Protein 3PNY (pdb70)

Structure (mmCIF, N/CA/C/O backbone):
data_3PNY
#
_entry.id   3PNY
#
_cell.length_a   44.159
_cell.length_b   210.553
_cell.length_c   58.145
_cell.angle_alpha   90.00
_cell.angle_beta   99.80
_cell.angle_gamma   90.00
#
_symmetry.space_group_name_H-M   'P 1 21 1'
#
loop_
_entity.id
_entity.type
_entity.pdbx_description
1 polymer 'Glutamyl-tRNA synthetase'
2 water water
#
loop_
_atom_site.group_PDB
_atom_site.id
_atom_site.type_symbol
_atom_site.label_atom_id
_atom_site.label_alt_id
_atom_site.label_comp_id
_atom_site.label_asym_id
_atom_site.label_entity_id
_atom_site.label_seq_id
_atom_site.pdbx_PDB_ins_code
_atom_site.Cartn_x
_atom_site.Cartn_y
_atom_site.Cartn_z
_atom_site.occupancy
_atom_site.B_iso_or_equiv
_atom_site.auth_seq_id
_atom_site.auth_comp_id
_atom_site.auth_asym_id
_atom_site.auth_atom_id
_atom_site.pdbx_PDB_model_num
ATOM 1 N N . GLU A 1 20 ? 23.666 -17.651 27.568 1.00 47.12 5 GLU A N 1
ATOM 2 C CA . GLU A 1 20 ? 23.786 -17.941 26.145 1.00 46.08 5 GLU A CA 1
ATOM 3 C C . GLU A 1 20 ? 23.700 -19.440 25.878 1.00 44.35 5 GLU A C 1
ATOM 4 O O . GLU A 1 20 ? 24.289 -20.244 26.601 1.00 46.46 5 GLU A O 1
ATOM 10 N N . THR A 1 21 ? 22.961 -19.809 24.837 1.00 36.45 6 THR A N 1
ATOM 11 C CA . THR A 1 21 ? 22.260 -18.834 24.010 1.00 38.24 6 THR A CA 1
ATOM 12 C C . THR A 1 21 ? 20.805 -18.688 24.443 1.00 39.32 6 THR A C 1
ATOM 13 O O . THR A 1 21 ? 19.970 -19.541 24.144 1.00 29.93 6 THR A O 1
ATOM 17 N N . VAL A 1 22 ? 20.510 -17.601 25.149 1.00 26.53 7 VAL A N 1
ATOM 18 C CA . VAL A 1 22 ? 19.132 -17.246 25.468 1.00 21.27 7 VAL A CA 1
ATOM 19 C C . VAL A 1 22 ? 18.291 -17.109 24.203 1.00 21.72 7 VAL A C 1
ATOM 20 O O . VAL A 1 22 ? 18.757 -16.589 23.189 1.00 19.95 7 VAL A O 1
ATOM 24 N N . ARG A 1 23 ? 17.049 -17.578 24.270 1.00 18.42 8 ARG A N 1
ATOM 25 C CA . ARG A 1 23 ? 16.072 -17.314 23.221 1.00 17.95 8 ARG A CA 1
ATOM 26 C C . ARG A 1 23 ? 14.737 -16.872 23.809 1.00 17.47 8 ARG A C 1
ATOM 27 O O . ARG A 1 23 ? 14.091 -17.622 24.541 1.00 15.40 8 ARG A O 1
ATOM 35 N N . VAL A 1 24 ? 14.328 -15.650 23.484 1.00 14.08 9 VAL A N 1
ATOM 36 C CA . VAL A 1 24 ? 13.041 -15.128 23.929 1.00 14.22 9 VAL A CA 1
ATOM 37 C C . VAL A 1 24 ? 12.121 -14.847 22.745 1.00 15.11 9 VAL A C 1
ATOM 38 O O . VAL A 1 24 ? 12.526 -14.968 21.589 1.00 19.23 9 VAL A O 1
ATOM 42 N N . ARG A 1 25 ? 10.881 -14.471 23.042 1.00 14.93 10 ARG A N 1
ATOM 43 C CA . ARG A 1 25 ? 9.821 -14.471 22.042 1.00 17.25 10 ARG A CA 1
ATOM 44 C C . ARG A 1 25 ? 8.801 -13.372 22.319 1.00 19.00 10 ARG A C 1
ATOM 45 O O . ARG A 1 25 ? 8.279 -13.261 23.429 1.00 17.09 10 ARG A O 1
ATOM 53 N N . PHE A 1 26 ? 8.521 -12.561 21.304 1.00 18.44 11 PHE A N 1
ATOM 54 C CA . PHE A 1 26 ? 7.428 -11.626 21.361 1.00 16.90 11 PHE A CA 1
ATOM 55 C C . PHE A 1 26 ? 6.380 -12.236 20.451 1.00 16.15 11 PHE A C 1
ATOM 56 O O . PHE A 1 26 ? 6.686 -12.374 19.251 1.00 16.02 11 PHE A O 1
ATOM 64 N N . CYS A 1 27 ? 5.183 -12.560 20.977 1.00 17.89 12 CYS A N 1
ATOM 65 C CA . CYS A 1 27 ? 4.226 -13.394 20.212 1.00 20.01 12 CYS A CA 1
ATOM 66 C C . CYS A 1 27 ? 2.843 -12.792 20.284 1.00 18.84 12 CYS A C 1
ATOM 67 O O . CYS A 1 27 ? 1.873 -13.418 20.806 1.00 19.67 12 CYS A O 1
ATOM 70 N N . PRO A 1 28 ? 2.714 -11.596 19.730 1.00 19.22 13 PRO A N 1
ATOM 71 C CA . PRO A 1 28 ? 1.451 -10.882 19.714 1.00 20.12 13 PRO A CA 1
ATOM 72 C C . PRO A 1 28 ? 0.387 -11.586 18.813 1.00 19.69 13 PRO A C 1
ATOM 73 O O . PRO A 1 28 ? 0.766 -12.341 17.866 1.00 22.72 13 PRO A O 1
ATOM 77 N N . SER A 1 29 ? -0.866 -11.485 19.211 1.00 21.02 14 SER A N 1
ATOM 78 C CA . SER A 1 29 ? -1.991 -11.770 18.298 0.50 23.36 14 SER A CA 1
ATOM 79 C C . SER A 1 29 ? -2.308 -10.507 17.541 1.00 27.91 14 SER A C 1
ATOM 80 O O . SER A 1 29 ? -2.463 -9.443 18.168 1.00 28.19 14 SER A O 1
ATOM 83 N N . PRO A 1 30 ? -2.403 -10.601 16.219 1.00 29.94 15 PRO A N 1
ATOM 84 C CA . PRO A 1 30 ? -2.739 -9.440 15.388 1.00 33.99 15 PRO A CA 1
ATOM 85 C C . PRO A 1 30 ? -4.169 -8.971 15.629 1.00 34.53 15 PRO A C 1
ATOM 86 O O . PRO A 1 30 ? -5.041 -9.190 14.788 1.00 37.54 15 PRO A O 1
ATOM 90 N N . THR A 1 31 ? -4.401 -8.332 16.772 1.00 37.34 16 THR A N 1
ATOM 91 C CA . THR A 1 31 ? -5.662 -7.644 17.024 1.00 39.25 16 THR A CA 1
ATOM 92 C C . THR A 1 31 ? -5.421 -6.254 17.604 1.00 40.64 16 THR A C 1
ATOM 93 O O . THR A 1 31 ? -4.710 -6.099 18.597 1.00 41.91 16 THR A O 1
ATOM 97 N N . GLY A 1 32 ? -6.019 -5.245 16.977 1.00 40.74 17 GLY A N 1
ATOM 98 C CA . GLY A 1 32 ? -6.043 -3.907 17.537 1.00 39.25 17 GLY A CA 1
ATOM 99 C C . GLY A 1 32 ? -4.716 -3.190 17.382 1.00 38.32 17 GLY A C 1
ATOM 100 O O . GLY A 1 32 ? -3.741 -3.767 16.898 1.00 38.54 17 GLY A O 1
ATOM 101 N N . THR A 1 33 ? -4.678 -1.928 17.795 1.00 36.72 18 THR A N 1
ATOM 102 C CA . THR A 1 33 ? -3.420 -1.207 17.941 1.00 35.72 18 THR A CA 1
ATOM 103 C C . THR A 1 33 ? -2.560 -1.819 19.041 1.00 33.15 18 THR A C 1
ATOM 104 O O . THR A 1 33 ? -3.075 -2.289 20.056 1.00 31.30 18 THR A O 1
ATOM 108 N N . PRO A 1 34 ? -1.247 -1.812 18.833 1.00 32.49 19 PRO A N 1
ATOM 109 C CA . PRO A 1 34 ? -0.294 -2.011 19.929 1.00 30.51 19 PRO A CA 1
ATOM 110 C C . PRO A 1 34 ? -0.519 -1.016 21.062 1.00 30.08 19 PRO A C 1
ATOM 111 O O . PRO A 1 34 ? -0.427 0.193 20.849 1.00 27.94 19 PRO A O 1
ATOM 115 N N . HIS A 1 35 ? -0.810 -1.526 22.255 1.00 28.64 20 HIS A N 1
ATOM 116 C CA . HIS A 1 35 ? -0.838 -0.700 23.456 1.00 28.69 20 HIS A CA 1
ATOM 117 C C . HIS A 1 35 ? 0.500 -0.745 24.186 1.00 26.32 20 HIS A C 1
ATOM 118 O O . HIS A 1 35 ? 1.338 -1.605 23.914 1.00 23.55 20 HIS A O 1
ATOM 125 N N . VAL A 1 36 ? 0.694 0.185 25.116 1.00 25.69 21 VAL A N 1
ATOM 126 C CA . VAL A 1 36 ? 2.012 0.438 25.685 1.00 24.90 21 VAL A CA 1
ATOM 127 C C . VAL A 1 36 ? 2.476 -0.731 26.548 1.00 24.00 21 VAL A C 1
ATOM 128 O O . VAL A 1 36 ? 3.668 -1.032 26.613 1.00 21.89 21 VAL A O 1
ATOM 132 N N . GLY A 1 37 ? 1.527 -1.384 27.211 1.00 22.89 22 GLY A N 1
ATOM 133 C CA . GLY A 1 37 ? 1.815 -2.595 27.957 1.00 22.93 22 GLY A CA 1
ATOM 134 C C . GLY A 1 37 ? 2.390 -3.692 27.082 1.00 21.14 22 GLY A C 1
ATOM 135 O O . GLY A 1 37 ? 3.408 -4.297 27.418 1.00 21.58 22 GLY A O 1
ATOM 136 N N . LEU A 1 38 ? 1.734 -3.948 25.955 1.00 19.69 23 LEU A N 1
ATOM 137 C CA . LEU A 1 38 ? 2.242 -4.896 24.971 1.00 19.25 23 LEU A CA 1
ATOM 138 C C . LEU A 1 38 ? 3.636 -4.501 24.495 1.00 19.34 23 LEU A C 1
ATOM 139 O O . LEU A 1 38 ? 4.513 -5.350 24.339 1.00 19.13 23 LEU A O 1
ATOM 144 N N . VAL A 1 39 ? 3.832 -3.206 24.266 1.00 18.56 24 VAL A N 1
ATOM 145 C CA . VAL A 1 39 ? 5.092 -2.706 23.730 1.00 19.44 24 VAL A CA 1
ATOM 146 C C . VAL A 1 39 ? 6.202 -2.768 24.774 1.00 19.82 24 VAL A C 1
ATOM 147 O O . VAL A 1 39 ? 7.371 -2.962 24.439 1.00 20.82 24 VAL A O 1
ATOM 151 N N . ARG A 1 40 ? 5.831 -2.602 26.039 1.00 18.63 25 ARG A N 1
ATOM 152 C CA . ARG A 1 40 ? 6.798 -2.793 27.168 1.00 18.50 25 ARG A CA 1
ATOM 153 C C . ARG A 1 40 ? 7.292 -4.251 27.121 1.00 18.92 25 ARG A C 1
ATOM 154 O O . ARG A 1 40 ? 8.504 -4.506 27.202 1.00 18.03 25 ARG A O 1
ATOM 162 N N . THR A 1 41 ? 6.375 -5.214 26.937 1.00 18.41 26 THR A N 1
ATOM 163 C CA . THR A 1 41 ? 6.795 -6.595 26.879 1.00 18.48 26 THR A CA 1
ATOM 164 C C . THR A 1 41 ? 7.745 -6.851 25.748 1.00 18.40 26 THR A C 1
ATOM 165 O O . THR A 1 41 ? 8.779 -7.543 25.904 1.00 20.25 26 THR A O 1
ATOM 169 N N . ALA A 1 42 ? 7.465 -6.315 24.557 1.00 18.50 27 ALA A N 1
ATOM 170 C CA . ALA A 1 42 ? 8.406 -6.448 23.436 1.00 16.93 27 ALA A CA 1
ATOM 171 C C . ALA A 1 42 ? 9.799 -5.910 23.797 1.00 18.14 27 ALA A C 1
ATOM 172 O O . ALA A 1 42 ? 10.808 -6.575 23.504 1.00 19.53 27 ALA A O 1
ATOM 174 N N . LEU A 1 43 ? 9.849 -4.736 24.417 1.00 18.64 28 LEU A N 1
ATOM 175 C CA . LEU A 1 43 ? 11.118 -4.109 24.771 1.00 17.83 28 LEU A CA 1
ATOM 176 C C . LEU A 1 43 ? 11.872 -4.937 25.806 1.00 17.77 28 LEU A C 1
ATOM 177 O O . LEU A 1 43 ? 13.087 -5.112 25.710 1.00 17.11 28 LEU A O 1
ATOM 182 N N . PHE A 1 44 ? 11.144 -5.445 26.795 1.00 15.43 29 PHE A N 1
ATOM 183 C CA . PHE A 1 44 ? 11.746 -6.234 27.862 1.00 15.21 29 PHE A CA 1
ATOM 184 C C . PHE A 1 44 ? 12.436 -7.477 27.308 1.00 16.27 29 PHE A C 1
ATOM 185 O O . PHE A 1 44 ? 13.565 -7.790 27.683 1.00 18.31 29 PHE A O 1
ATOM 193 N N . ASN A 1 45 ? 11.748 -8.180 26.414 1.00 17.30 30 ASN A N 1
ATOM 194 C CA . ASN A 1 45 ? 12.334 -9.322 25.724 1.00 16.93 30 ASN A CA 1
ATOM 195 C C . ASN A 1 45 ? 13.528 -8.925 24.862 1.00 15.53 30 ASN A C 1
ATOM 196 O O . ASN A 1 45 ? 14.556 -9.602 24.859 1.00 14.99 30 ASN A O 1
ATOM 201 N N . TRP A 1 46 ? 13.384 -7.824 24.132 1.00 16.75 31 TRP A N 1
ATOM 202 C CA . TRP A 1 46 ? 14.424 -7.370 23.220 1.00 17.66 31 TRP A CA 1
ATOM 203 C C . TRP A 1 46 ? 15.708 -7.070 24.013 1.00 19.53 31 TRP A C 1
ATOM 204 O O . TRP A 1 46 ? 16.820 -7.556 23.696 1.00 17.71 31 TRP A O 1
ATOM 215 N N . ALA A 1 47 ? 15.488 -6.329 25.061 1.00 20.45 32 ALA A N 1
ATOM 216 C CA . ALA A 1 47 ? 16.660 -5.909 25.852 1.00 20.63 32 ALA A CA 1
ATOM 217 C C . ALA A 1 47 ? 17.343 -7.131 26.488 1.00 20.45 32 ALA A C 1
ATOM 218 O O . ALA A 1 47 ? 18.578 -7.183 26.529 1.00 21.87 32 ALA A O 1
ATOM 220 N N . TYR A 1 48 ? 16.569 -8.061 27.023 1.00 20.14 33 TYR A N 1
ATOM 221 C CA . TYR A 1 48 ? 17.113 -9.288 27.649 1.00 18.17 33 TYR A CA 1
ATOM 222 C C . TYR A 1 48 ? 17.872 -10.100 26.615 1.00 17.75 33 TYR A C 1
ATOM 223 O O . TYR A 1 48 ? 18.973 -10.549 26.887 1.00 19.99 33 TYR A O 1
ATOM 232 N N . ALA A 1 49 ? 17.345 -10.267 25.369 1.00 18.52 34 ALA A N 1
ATOM 233 C CA . ALA A 1 49 ? 18.157 -10.926 24.360 1.00 18.78 34 ALA A CA 1
ATOM 234 C C . ALA A 1 49 ? 19.459 -10.202 24.110 1.00 21.96 34 ALA A C 1
ATOM 235 O O . ALA A 1 49 ? 20.538 -10.801 24.204 1.00 22.94 34 ALA A O 1
ATOM 237 N N . ARG A 1 50 ? 19.368 -8.915 23.791 1.00 19.87 35 ARG A N 1
ATOM 238 C CA . ARG A 1 50 ? 20.541 -8.133 23.419 1.00 21.02 35 ARG A CA 1
ATOM 239 C C . ARG A 1 50 ? 21.567 -8.107 24.546 1.00 20.48 35 ARG A C 1
ATOM 240 O O . ARG A 1 50 ? 22.768 -7.989 24.303 1.00 24.95 35 ARG A O 1
ATOM 248 N N . HIS A 1 51 ? 21.087 -8.218 25.780 1.00 20.76 36 HIS A N 1
ATOM 249 C CA . HIS A 1 51 ? 21.958 -8.176 26.949 1.00 21.79 36 HIS A CA 1
ATOM 250 C C . HIS A 1 51 ? 22.719 -9.487 27.116 1.00 24.42 36 HIS A C 1
ATOM 251 O O . HIS A 1 51 ? 23.873 -9.495 27.545 1.00 26.59 36 HIS A O 1
ATOM 258 N N . THR A 1 52 ? 22.066 -10.593 26.775 1.00 25.06 37 THR A N 1
ATOM 259 C CA . THR A 1 52 ? 22.645 -11.916 26.971 1.00 25.16 37 THR A CA 1
ATOM 260 C C . THR A 1 52 ? 23.361 -12.396 25.713 1.00 26.26 37 THR A C 1
ATOM 261 O O . THR A 1 52 ? 23.961 -13.471 25.701 1.00 26.71 37 THR A O 1
ATOM 265 N N . GLY A 1 53 ? 23.295 -11.592 24.657 1.00 24.64 38 GLY A N 1
ATOM 266 C CA . GLY A 1 53 ? 23.781 -12.004 23.353 1.00 27.67 38 GLY A CA 1
ATOM 267 C C . GLY A 1 53 ? 22.905 -13.063 22.715 1.00 26.44 38 GLY A C 1
ATOM 268 O O . GLY A 1 53 ? 23.338 -13.780 21.813 1.00 28.09 38 GLY A O 1
ATOM 269 N N . GLY A 1 54 ? 21.666 -13.161 23.186 1.00 25.49 39 GLY A N 1
ATOM 270 C CA . GLY A 1 54 ? 20.755 -14.193 22.727 1.00 22.26 39 GLY A CA 1
ATOM 271 C C . GLY A 1 54 ? 19.902 -13.737 21.560 1.00 21.29 39 GLY A C 1
ATOM 272 O O . GLY A 1 54 ? 20.244 -12.781 20.865 1.00 24.82 39 GLY A O 1
ATOM 273 N N . THR A 1 55 ? 18.786 -14.426 21.344 1.00 18.16 40 THR A N 1
ATOM 274 C CA . THR A 1 55 ? 18.015 -14.271 20.117 1.00 19.66 40 THR A CA 1
ATOM 275 C C . THR A 1 55 ? 16.597 -13.793 20.413 1.00 19.73 40 THR A C 1
ATOM 276 O O . THR A 1 55 ? 15.937 -14.302 21.319 1.00 19.03 40 THR A O 1
ATOM 280 N N . PHE A 1 56 ? 16.136 -12.813 19.643 1.00 19.29 41 PHE A N 1
ATOM 281 C CA . PHE A 1 56 ? 14.785 -12.287 19.800 1.00 19.10 41 PHE A CA 1
ATOM 282 C C . PHE A 1 56 ? 13.863 -12.799 18.698 1.00 19.90 41 PHE A C 1
ATOM 283 O O . PHE A 1 56 ? 13.999 -12.419 17.535 1.00 21.12 41 PHE A O 1
ATOM 291 N N . VAL A 1 57 ? 12.925 -13.663 19.072 1.00 16.98 42 VAL A N 1
ATOM 292 C CA . VAL A 1 57 ? 12.054 -14.317 18.102 1.00 18.46 42 VAL A CA 1
ATOM 293 C C . VAL A 1 57 ? 10.711 -13.603 17.998 1.00 18.94 42 VAL A C 1
ATOM 294 O O . VAL A 1 57 ? 10.077 -13.301 19.009 1.00 20.51 42 VAL A O 1
ATOM 298 N N . PHE A 1 58 ? 10.282 -13.336 16.768 1.00 19.20 43 PHE A N 1
ATOM 299 C CA . PHE A 1 58 ? 9.040 -12.609 16.531 1.00 18.50 43 PHE A CA 1
ATOM 300 C C . PHE A 1 58 ? 7.982 -13.515 15.910 1.00 20.75 43 PHE A C 1
ATOM 301 O O . PHE A 1 58 ? 7.980 -13.745 14.701 1.00 19.49 43 PHE A O 1
ATOM 309 N N . ARG A 1 59 ? 7.084 -14.027 16.745 1.00 18.36 44 ARG A N 1
ATOM 310 C CA . ARG A 1 59 ? 6.095 -15.003 16.303 1.00 18.63 44 ARG A CA 1
ATOM 311 C C . ARG A 1 59 ? 4.705 -14.381 16.223 1.00 18.00 44 ARG A C 1
ATOM 312 O O . ARG A 1 59 ? 4.268 -13.692 17.145 1.00 18.00 44 ARG A O 1
ATOM 320 N N . ILE A 1 60 ? 4.014 -14.630 15.115 1.00 17.76 45 ILE A N 1
ATOM 321 C CA . ILE A 1 60 ? 2.682 -14.077 14.902 1.00 19.37 45 ILE A CA 1
ATOM 322 C C . ILE A 1 60 ? 1.600 -15.082 15.284 1.00 19.53 45 ILE A C 1
ATOM 323 O O . ILE A 1 60 ? 1.529 -16.175 14.723 1.00 20.01 45 ILE A O 1
ATOM 328 N N . GLU A 1 61 ? 0.761 -14.705 16.243 1.00 19.60 46 GLU A N 1
ATOM 329 C CA . GLU A 1 61 ? -0.304 -15.628 16.770 1.00 18.78 46 GLU A CA 1
ATOM 330 C C . GLU A 1 61 ? -1.646 -15.356 16.113 1.00 20.38 46 GLU A C 1
ATOM 331 O O . GLU A 1 61 ? -2.568 -14.763 16.682 1.00 20.65 46 GLU A O 1
ATOM 337 N N . ASP A 1 62 ? -1.760 -15.864 14.849 1.00 21.64 47 ASP A N 1
ATOM 338 C CA . ASP A 1 62 ? -2.844 -15.448 13.983 1.00 26.70 47 ASP A CA 1
ATOM 339 C C . ASP A 1 62 ? -3.636 -16.668 13.513 1.00 28.88 47 ASP A C 1
ATOM 340 O O . ASP A 1 62 ? -4.088 -16.732 12.356 1.00 31.03 47 ASP A O 1
ATOM 345 N N . THR A 1 63 ? -3.851 -17.612 14.405 1.00 32.59 48 THR A N 1
ATOM 346 C CA . THR A 1 63 ? -4.856 -18.661 14.213 1.00 34.57 48 THR A CA 1
ATOM 347 C C . THR A 1 63 ? -6.314 -18.215 14.433 1.00 37.11 48 THR A C 1
ATOM 348 O O . THR A 1 63 ? -7.237 -18.975 14.237 1.00 38.43 48 THR A O 1
ATOM 352 N N . ASP A 1 64 ? -6.523 -16.988 14.872 1.00 40.62 49 ASP A N 1
ATOM 353 C CA . ASP A 1 64 ? -7.869 -16.494 15.105 1.00 44.00 49 ASP A CA 1
ATOM 354 C C . ASP A 1 64 ? -8.013 -15.232 14.288 1.00 45.54 49 ASP A C 1
ATOM 355 O O . ASP A 1 64 ? -7.771 -14.194 14.807 1.00 45.66 49 ASP A O 1
ATOM 360 N N . ALA A 1 65 ? -8.378 -15.283 13.019 1.00 47.34 50 ALA A N 1
ATOM 361 C CA . ALA A 1 65 ? -8.354 -14.031 12.243 1.00 48.41 50 ALA A CA 1
ATOM 362 C C . ALA A 1 65 ? -9.587 -13.225 12.538 1.00 49.02 50 ALA 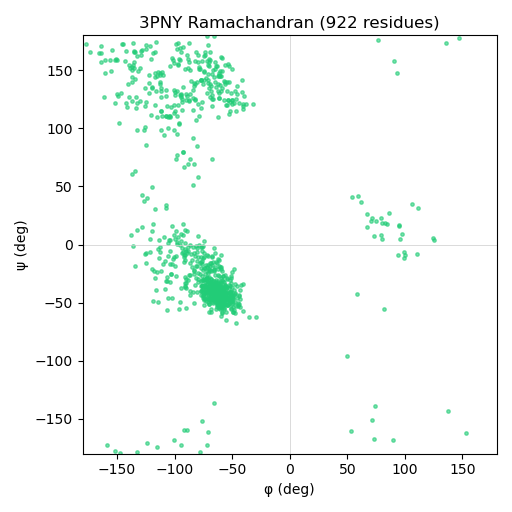A C 1
ATOM 363 O O . ALA A 1 65 ? -10.658 -13.795 12.647 1.00 49.24 50 ALA A O 1
ATOM 365 N N . GLN A 1 66 ? -9.442 -11.897 12.662 1.00 50.11 51 GLN A N 1
ATOM 366 C CA . GLN A 1 66 ? -10.590 -10.967 12.557 1.00 50.52 51 GLN A CA 1
ATOM 367 C C . GLN A 1 66 ? -10.418 -9.926 11.445 1.00 50.32 51 GLN A C 1
ATOM 368 O O . GLN A 1 66 ? -9.349 -9.823 10.895 1.00 50.88 51 GLN A O 1
ATOM 374 N N . ARG A 1 67 ? -11.467 -9.169 11.143 1.00 49.70 52 ARG A N 1
ATOM 375 C CA . ARG A 1 67 ? -11.416 -8.185 10.066 1.00 48.03 52 ARG A CA 1
ATOM 376 C C . ARG A 1 67 ? -10.113 -7.386 10.082 1.00 47.61 52 ARG A C 1
ATOM 377 O O . ARG A 1 67 ? -9.543 -7.088 9.033 1.00 47.41 52 ARG A O 1
ATOM 385 N N . ASP A 1 68 ? -9.653 -7.043 11.280 1.00 46.58 53 ASP A N 1
ATOM 386 C CA . ASP A 1 68 ? -8.583 -6.053 11.458 1.00 44.12 53 ASP A CA 1
ATOM 387 C C . ASP A 1 68 ? -7.161 -6.613 11.450 1.00 42.16 53 ASP A C 1
ATOM 388 O O . ASP A 1 68 ? -6.222 -5.941 11.762 1.00 43.61 53 ASP A O 1
ATOM 393 N N . SER A 1 69 ? -7.018 -7.864 11.055 1.00 38.84 54 SER A N 1
ATOM 394 C CA . SER A 1 69 ? -5.860 -8.606 11.440 1.00 34.00 54 SER A CA 1
ATOM 395 C C . SER A 1 69 ? -4.636 -8.204 10.587 1.00 32.11 54 SER A C 1
ATOM 396 O O . SER A 1 69 ? -3.557 -8.058 11.107 1.00 26.09 54 SER A O 1
ATOM 399 N N . GLU A 1 70 ? -4.832 -7.981 9.292 1.00 29.40 55 GLU A N 1
ATOM 400 C CA . GLU A 1 70 ? -3.765 -7.404 8.475 1.00 28.60 55 GLU A CA 1
ATOM 401 C C . GLU A 1 70 ? -3.382 -5.996 8.927 1.00 26.84 55 GLU A C 1
ATOM 402 O O . GLU A 1 70 ? -2.201 -5.695 9.109 1.00 28.75 55 GLU A O 1
ATOM 408 N N . GLU A 1 71 ? -4.380 -5.136 9.106 1.00 26.34 56 GLU A N 1
ATOM 409 C CA . GLU A 1 71 ? -4.148 -3.806 9.656 1.00 25.96 56 GLU A CA 1
ATOM 410 C C . GLU A 1 71 ? -3.321 -3.877 10.933 1.00 25.23 56 GLU A C 1
ATOM 411 O O . GLU A 1 71 ? -2.391 -3.094 11.129 1.00 23.32 56 GLU A O 1
ATOM 417 N N . SER A 1 72 ? -3.666 -4.818 11.805 1.00 25.79 57 SER A N 1
ATOM 418 C CA . SER A 1 72 ? -3.040 -4.914 13.120 1.00 26.27 57 SER A CA 1
ATOM 419 C C . SER A 1 72 ? -1.622 -5.458 12.992 1.00 25.38 57 SER A C 1
ATOM 420 O O . SER A 1 72 ? -0.705 -4.998 13.675 1.00 23.01 57 SER A O 1
ATOM 423 N N . TYR A 1 73 ? -1.454 -6.448 12.117 1.00 23.97 58 TYR A N 1
ATOM 424 C CA . TYR A 1 73 ? -0.134 -6.963 11.767 1.00 23.45 58 TYR A CA 1
ATOM 425 C C . TYR A 1 73 ? 0.807 -5.833 11.373 1.00 23.57 58 TYR A C 1
ATOM 426 O O . TYR A 1 73 ? 1.893 -5.689 11.933 1.00 23.15 58 TYR A O 1
ATOM 435 N N . LEU A 1 74 ? 0.384 -5.037 10.397 1.00 20.88 59 LEU A N 1
ATOM 436 C CA . LEU A 1 74 ? 1.214 -3.953 9.877 1.00 20.85 59 LEU A CA 1
ATOM 437 C C . LEU A 1 74 ? 1.541 -2.951 10.976 1.00 20.15 59 LEU A C 1
ATOM 438 O O . LEU A 1 74 ? 2.655 -2.428 11.045 1.00 23.34 59 LEU A O 1
ATOM 443 N N . ALA A 1 75 ? 0.565 -2.701 11.843 1.00 20.72 60 ALA A N 1
ATOM 444 C CA . ALA A 1 75 ? 0.757 -1.822 12.988 1.00 23.03 60 ALA A CA 1
ATOM 445 C C . ALA A 1 75 ? 1.834 -2.351 13.931 1.00 22.16 60 ALA A C 1
ATOM 446 O O . ALA A 1 75 ? 2.600 -1.577 14.504 1.00 24.07 60 ALA A O 1
ATOM 448 N N . LEU A 1 76 ? 1.891 -3.669 14.090 1.00 21.77 61 LEU A N 1
ATOM 449 C CA . LEU A 1 76 ? 2.847 -4.287 15.004 1.00 22.17 61 LEU A CA 1
ATOM 450 C C . LEU A 1 76 ? 4.282 -4.196 14.490 1.00 22.94 61 LEU A C 1
ATOM 451 O O . LEU A 1 76 ? 5.202 -3.867 15.238 1.00 24.59 61 LEU A O 1
ATOM 456 N N . LEU A 1 77 ? 4.477 -4.486 13.207 1.00 22.31 62 LEU A N 1
ATOM 457 C CA . LEU A 1 77 ? 5.796 -4.348 12.609 1.00 23.05 62 LEU A CA 1
ATOM 458 C C . LEU A 1 77 ? 6.244 -2.887 12.550 1.00 22.81 62 LEU A C 1
ATOM 459 O O . LEU A 1 77 ? 7.409 -2.580 12.795 1.00 26.59 62 LEU A O 1
ATOM 464 N N . ASP A 1 78 ? 5.309 -1.991 12.248 1.00 21.99 63 ASP A N 1
ATOM 465 C CA . ASP A 1 78 ? 5.593 -0.558 12.264 1.00 23.24 63 ASP A CA 1
ATOM 466 C C . ASP A 1 78 ? 6.067 -0.088 13.635 1.00 23.40 63 ASP A C 1
ATOM 467 O O . ASP A 1 78 ? 7.022 0.683 13.739 1.00 25.50 63 ASP A O 1
ATOM 472 N N . ALA A 1 79 ? 5.398 -0.559 14.683 1.00 22.56 64 ALA A N 1
ATOM 473 C CA . ALA A 1 79 ? 5.737 -0.175 16.047 1.00 21.55 64 ALA A CA 1
ATOM 474 C C . ALA A 1 79 ? 7.165 -0.590 16.392 1.00 23.05 64 ALA A C 1
ATOM 475 O O . ALA A 1 79 ? 7.958 0.217 16.884 1.00 24.48 64 ALA A O 1
ATOM 477 N N . LEU A 1 80 ? 7.488 -1.854 16.132 1.00 23.72 65 LEU A N 1
ATOM 478 C CA . LEU A 1 80 ? 8.829 -2.359 16.398 1.00 23.65 65 LEU A CA 1
ATOM 479 C C . LEU A 1 80 ? 9.865 -1.556 15.620 1.00 23.89 65 LEU A C 1
ATOM 480 O O . LEU A 1 80 ? 10.876 -1.135 16.180 1.00 24.98 65 LEU A O 1
ATOM 485 N N A ARG A 1 81 ? 9.597 -1.372 14.330 0.50 22.58 66 ARG A N 1
ATOM 486 N N B ARG A 1 81 ? 9.746 -1.524 14.294 0.50 22.16 66 ARG A N 1
ATOM 487 C CA A ARG A 1 81 ? 10.391 -0.566 13.367 0.50 22.72 66 ARG A CA 1
ATOM 488 C CA B ARG A 1 81 ? 10.693 -0.717 13.546 0.50 21.59 66 ARG A CA 1
ATOM 489 C C A ARG A 1 81 ? 10.588 0.930 13.622 0.50 21.84 66 ARG A C 1
ATOM 490 C C B ARG A 1 81 ? 10.849 0.748 14.090 0.50 20.27 66 ARG A C 1
ATOM 491 O O A ARG A 1 81 ? 11.437 1.594 12.994 0.50 24.50 66 ARG A O 1
ATOM 492 O O B ARG A 1 81 ? 12.034 1.152 14.205 0.50 18.20 66 ARG A O 1
ATOM 507 N N . TRP A 1 82 ? 9.748 1.467 14.455 1.00 20.21 67 TRP A N 1
ATOM 508 C CA . TRP A 1 82 ? 9.815 2.876 14.862 1.00 22.55 67 TRP A CA 1
ATOM 509 C C . TRP A 1 82 ? 10.654 2.987 16.105 1.00 24.16 67 TRP A C 1
ATOM 510 O O . TRP A 1 82 ? 11.495 3.851 16.212 1.00 27.15 67 TRP A O 1
ATOM 521 N N . LEU A 1 83 ? 10.481 2.034 16.995 1.00 24.41 68 LEU A N 1
ATOM 522 C CA . LEU A 1 83 ? 11.194 2.091 18.315 1.00 25.38 68 LEU A CA 1
ATOM 523 C C . LEU A 1 83 ? 12.562 1.486 18.174 1.00 26.24 68 LEU A C 1
ATOM 524 O O . LEU A 1 83 ? 13.359 1.487 19.142 1.00 28.31 68 LEU A O 1
ATOM 529 N N . GLY A 1 84 ? 12.885 0.872 17.036 1.00 25.81 69 GLY A N 1
ATOM 530 C CA . GLY A 1 84 ? 14.264 0.349 16.779 1.00 27.77 69 GLY A CA 1
ATOM 531 C C . GLY A 1 84 ? 14.597 -1.042 17.308 1.00 28.29 69 GLY A C 1
ATOM 532 O O . GLY A 1 84 ? 15.770 -1.435 17.343 1.00 30.35 69 GLY A O 1
ATOM 533 N N . LEU A 1 85 ? 13.540 -1.800 17.613 1.00 26.79 70 LEU A N 1
ATOM 534 C CA . LEU A 1 85 ? 13.614 -3.135 18.134 1.00 27.52 70 LEU A CA 1
ATOM 535 C C . LEU A 1 85 ? 13.559 -4.163 17.016 1.00 28.97 70 LEU A C 1
ATOM 536 O O . LEU A 1 85 ? 12.537 -4.838 16.841 1.00 33.52 70 LEU A O 1
ATOM 541 N N . ASP A 1 86 ? 14.680 -4.379 16.344 1.00 28.06 71 ASP A N 1
ATOM 542 C CA . ASP A 1 86 ? 14.743 -5.386 15.274 1.00 28.14 71 ASP A CA 1
ATOM 543 C C . ASP A 1 86 ? 14.530 -6.791 15.792 1.00 28.11 71 ASP A C 1
ATOM 544 O O . ASP A 1 86 ? 14.733 -7.047 16.947 1.00 30.55 71 ASP A O 1
ATOM 549 N N . TRP A 1 87 ? 14.105 -7.698 14.923 1.00 26.31 72 TRP A N 1
ATOM 550 C CA . TRP A 1 87 ? 14.000 -9.106 15.360 1.00 23.29 72 TRP A CA 1
ATOM 551 C C . TRP A 1 87 ? 14.987 -10.010 14.627 1.00 24.26 72 TRP A C 1
ATOM 552 O O . TRP A 1 87 ? 15.297 -9.739 13.461 1.00 23.69 72 TRP A O 1
ATOM 563 N N . ASP A 1 88 ? 15.495 -11.085 15.277 1.00 20.21 73 ASP A N 1
ATOM 564 C CA . ASP A 1 88 ? 16.479 -11.944 14.699 1.00 21.96 73 ASP A CA 1
ATOM 565 C C . ASP A 1 88 ? 15.847 -13.068 13.889 1.00 21.64 73 ASP A C 1
ATOM 566 O O . ASP A 1 88 ? 16.474 -13.602 13.001 1.00 24.46 73 ASP A O 1
ATOM 571 N N . GLU A 1 89 ? 14.650 -13.481 14.319 1.00 22.06 74 GLU A N 1
ATOM 572 C CA . GLU A 1 89 ? 13.815 -14.499 13.657 1.00 20.41 74 GLU A CA 1
ATOM 573 C C . GLU A 1 89 ? 12.351 -14.082 13.628 1.00 18.93 74 GLU A C 1
ATOM 574 O O . GLU A 1 89 ? 11.868 -13.484 14.533 1.00 18.31 74 GLU A O 1
ATOM 580 N N . GLY A 1 90 ? 11.665 -14.425 12.541 1.00 19.84 75 GLY A N 1
ATOM 581 C CA . GLY A 1 90 ? 10.297 -13.993 12.335 1.00 18.59 75 GLY A CA 1
ATOM 582 C C . GLY A 1 90 ? 10.038 -13.547 10.910 1.00 23.91 75 GLY A C 1
ATOM 583 O O . GLY A 1 90 ? 10.578 -14.118 9.962 1.00 23.32 75 GLY A O 1
ATOM 584 N N . PRO A 1 91 ? 9.207 -12.520 10.758 1.00 25.26 76 PRO A N 1
ATOM 585 C CA . PRO A 1 91 ? 8.588 -12.213 9.465 1.00 27.42 76 PRO A CA 1
ATOM 586 C C . PRO A 1 91 ? 9.586 -11.586 8.494 1.00 28.41 76 PRO A C 1
ATOM 587 O O . PRO A 1 91 ? 10.500 -10.882 8.921 1.00 29.22 76 PRO A O 1
ATOM 591 N N . GLU A 1 92 ? 9.404 -11.845 7.203 0.50 27.42 77 GLU A N 1
ATOM 592 C CA . GLU A 1 92 ? 10.394 -11.470 6.201 0.50 27.48 77 GLU A CA 1
ATOM 593 C C . GLU A 1 92 ? 11.791 -12.051 6.396 0.50 27.94 77 GLU A C 1
ATOM 594 O O . GLU A 1 92 ? 12.428 -12.496 5.441 0.50 26.84 77 GLU A O 1
ATOM 600 N N . VAL A 1 93 ? 12.260 -12.044 7.639 1.00 28.26 78 VAL A N 1
ATOM 601 C CA . VAL A 1 93 ? 13.670 -12.281 7.928 1.00 28.68 78 VAL A CA 1
ATOM 602 C C . VAL A 1 93 ? 13.859 -13.789 8.056 1.00 29.49 78 VAL A C 1
ATOM 603 O O . VAL A 1 93 ? 14.951 -14.308 7.823 1.00 33.63 78 VAL A O 1
ATOM 607 N N . GLY A 1 94 ? 12.790 -14.486 8.423 1.00 28.88 79 GLY A N 1
ATOM 608 C CA . GLY A 1 94 ? 12.816 -15.938 8.516 1.00 27.91 79 GLY A CA 1
ATOM 609 C C . GLY A 1 94 ? 13.623 -16.482 9.686 1.00 28.74 79 GLY A C 1
ATOM 610 O O . GLY A 1 94 ? 13.702 -15.819 10.703 1.00 28.58 79 GLY A O 1
ATOM 611 N N . GLY A 1 95 ? 14.184 -17.687 9.531 1.00 25.74 80 GLY A N 1
ATOM 612 C CA . GLY A 1 95 ? 14.994 -18.334 10.556 1.00 26.08 80 GLY A CA 1
ATOM 613 C C . GLY A 1 95 ? 14.855 -19.856 10.566 1.00 27.18 80 GLY A C 1
ATOM 614 O O . GLY A 1 95 ? 14.117 -20.384 9.808 1.00 26.64 80 GLY A O 1
ATOM 615 N N . PRO A 1 96 ? 15.574 -20.555 11.426 1.00 27.32 81 PRO A N 1
ATOM 616 C CA . PRO A 1 96 ? 15.655 -21.996 11.276 1.00 27.99 81 PRO A CA 1
ATOM 617 C C . PRO A 1 96 ? 14.438 -22.712 11.849 1.00 27.90 81 PRO A C 1
ATOM 618 O O . PRO A 1 96 ? 14.197 -23.849 11.518 1.00 29.00 81 PRO A O 1
ATOM 622 N N . TYR A 1 97 ? 13.679 -22.052 12.712 1.00 26.44 82 TYR A N 1
ATOM 623 C CA . TYR A 1 97 ? 12.530 -22.748 13.323 1.00 25.63 82 TYR A CA 1
ATOM 624 C C . TYR A 1 97 ? 11.192 -22.248 12.770 1.00 26.19 82 TYR A C 1
ATOM 625 O O . TYR A 1 97 ? 10.159 -22.178 13.480 1.00 27.95 82 TYR A O 1
ATOM 634 N N . GLY A 1 98 ? 11.202 -21.894 11.489 1.00 26.63 83 GLY A N 1
ATOM 635 C CA . GLY A 1 98 ? 10.003 -21.433 10.816 1.00 24.71 83 GLY A CA 1
ATOM 636 C C . GLY A 1 98 ? 9.041 -22.562 10.505 1.00 25.71 83 GLY A C 1
ATOM 637 O O . GLY A 1 98 ? 9.420 -23.733 10.515 1.00 25.79 83 GLY A O 1
ATOM 638 N N . PRO A 1 99 ? 7.790 -22.208 10.228 1.00 26.21 84 PRO A N 1
ATOM 639 C CA . PRO A 1 99 ? 7.429 -20.817 9.939 1.00 26.09 84 PRO A CA 1
ATOM 640 C C . PRO A 1 99 ? 7.113 -20.038 11.211 1.00 23.83 84 PRO A C 1
ATOM 641 O O . PRO A 1 99 ? 7.064 -20.620 12.294 1.00 23.79 84 PRO A O 1
ATOM 645 N N . TYR A 1 100 ? 6.901 -18.733 11.074 1.00 22.16 85 TYR A N 1
ATOM 646 C CA . TYR A 1 100 ? 6.798 -17.848 12.228 1.00 21.70 85 TYR A CA 1
ATOM 647 C C . TYR A 1 100 ? 5.458 -17.120 12.248 1.00 22.07 85 TYR A C 1
ATOM 648 O O . TYR A 1 100 ? 5.219 -16.263 13.098 1.00 22.52 85 TYR A O 1
ATOM 657 N N . ARG A 1 101 ? 4.588 -17.468 11.306 1.00 21.77 86 ARG A N 1
ATOM 658 C CA . ARG A 1 101 ? 3.152 -17.292 11.487 1.00 19.97 86 ARG A CA 1
ATOM 659 C C . ARG A 1 101 ? 2.479 -18.608 11.864 1.00 19.32 86 ARG A C 1
ATOM 660 O O . ARG A 1 101 ? 2.722 -19.641 11.241 1.00 21.04 86 ARG A O 1
ATOM 668 N N . GLN A 1 102 ? 1.632 -18.561 12.887 1.00 19.24 87 GLN A N 1
ATOM 669 C CA . GLN A 1 102 ? 0.986 -19.763 13.403 1.00 19.87 87 GLN A CA 1
ATOM 670 C C . GLN A 1 102 ? -0.100 -20.256 12.452 1.00 20.86 87 GLN A C 1
ATOM 671 O O . GLN A 1 102 ? -0.434 -21.440 12.437 1.00 21.36 87 GLN A O 1
ATOM 677 N N . SER A 1 103 ? -0.647 -19.339 11.661 1.00 18.50 88 SER A N 1
ATOM 678 C CA . SER A 1 103 ? -1.585 -19.700 10.605 1.00 23.17 88 SER A CA 1
ATOM 679 C C . SER A 1 103 ? -0.937 -20.630 9.585 1.00 24.64 88 SER A C 1
ATOM 680 O O . SER A 1 103 ? -1.619 -21.226 8.752 1.00 26.06 88 SER A O 1
ATOM 683 N N A GLN A 1 104 ? 0.421 -20.726 9.484 0.50 22.99 89 GLN A N 1
ATOM 684 N N B GLN A 1 104 ? 0.410 -20.721 9.486 0.50 22.83 89 GLN A N 1
ATOM 685 C CA A GLN A 1 104 ? 1.231 -21.507 8.540 0.50 23.71 89 GLN A CA 1
ATOM 686 C CA B GLN A 1 104 ? 1.155 -21.510 8.535 0.50 23.29 89 GLN A CA 1
ATOM 687 C C A GLN A 1 104 ? 1.685 -22.879 9.124 0.50 23.45 89 GLN A C 1
ATOM 688 C C B GLN A 1 104 ? 1.798 -22.767 9.168 0.50 23.40 89 GLN A C 1
ATOM 689 O O A GLN A 1 104 ? 2.301 -23.712 8.468 0.50 23.11 89 GLN A O 1
ATOM 690 O O B GLN A 1 104 ? 2.656 -23.416 8.555 0.50 23.19 89 GLN A O 1
ATOM 701 N N . ARG A 1 105 ? 1.108 -23.226 10.413 1.00 21.58 90 ARG A N 1
ATOM 702 C CA . ARG A 1 105 ? 1.830 -24.253 11.155 1.00 21.96 90 ARG A CA 1
ATOM 703 C C . ARG A 1 105 ? 0.922 -25.431 11.493 1.00 19.66 90 ARG A C 1
ATOM 704 O O . ARG A 1 105 ? 1.173 -26.167 12.447 1.00 22.21 90 ARG A O 1
ATOM 712 N N . ALA A 1 106 ? -0.134 -25.602 10.704 1.00 21.21 91 ALA A N 1
ATOM 713 C CA . ALA A 1 106 ? -1.232 -26.487 11.075 1.00 22.29 91 ALA A CA 1
ATOM 714 C C . ALA A 1 106 ? -0.810 -27.951 10.998 1.00 22.76 91 ALA A C 1
ATOM 715 O O . ALA A 1 106 ? -1.162 -28.754 11.862 1.00 20.28 91 ALA A O 1
ATOM 717 N N . GLU A 1 107 ? -0.056 -28.290 9.958 1.00 22.33 92 GLU A N 1
ATOM 718 C CA . GLU A 1 107 ? 0.597 -29.591 9.878 1.00 23.17 92 GLU A CA 1
ATOM 719 C C . GLU A 1 107 ? 1.369 -29.901 11.156 1.00 21.00 92 GLU A C 1
ATOM 720 O O . GLU A 1 107 ? 1.270 -31.001 11.701 1.00 19.58 92 GLU A O 1
ATOM 726 N N . ILE A 1 108 ? 2.136 -28.925 11.630 1.00 18.94 93 ILE A N 1
ATOM 727 C CA . ILE A 1 108 ? 2.979 -29.112 12.838 1.00 18.27 93 ILE A CA 1
ATOM 728 C C . ILE A 1 108 ? 2.033 -29.450 13.984 1.00 19.63 93 ILE A C 1
ATOM 729 O O . ILE A 1 108 ? 2.236 -30.452 14.615 1.00 20.26 93 ILE A O 1
ATOM 734 N N . TYR A 1 109 ? 1.022 -28.614 14.219 1.00 18.12 94 TYR A N 1
ATOM 735 C CA . TYR A 1 109 ? 0.071 -28.789 15.372 1.00 17.47 94 TYR A CA 1
ATOM 736 C C . TYR A 1 109 ? -0.658 -30.141 15.237 1.00 19.62 94 TYR A C 1
ATOM 737 O O . TYR A 1 109 ? -0.679 -30.912 16.205 1.00 20.86 94 TYR A O 1
ATOM 746 N N . ARG A 1 110 ? -1.130 -30.481 14.018 1.00 17.87 95 ARG A N 1
ATOM 747 C CA . ARG A 1 110 ? -1.748 -31.795 13.891 1.00 19.33 95 ARG A CA 1
ATOM 748 C C . ARG A 1 110 ? -0.740 -32.911 14.250 1.00 18.17 95 ARG A C 1
ATOM 749 O O . ARG A 1 110 ? -1.115 -33.903 14.886 1.00 19.86 95 ARG A O 1
ATOM 757 N N . ASP A 1 111 ? 0.547 -32.809 13.883 1.00 17.24 96 ASP A N 1
ATOM 758 C CA . ASP A 1 111 ? 1.438 -33.963 14.156 1.00 18.76 96 ASP A CA 1
ATOM 759 C C . ASP A 1 111 ? 1.814 -34.041 15.640 1.00 18.44 96 ASP A C 1
ATOM 760 O O . ASP A 1 111 ? 1.831 -35.163 16.241 1.00 19.40 96 ASP A O 1
ATOM 765 N N . VAL A 1 112 ? 2.008 -32.869 16.251 1.00 17.70 97 VAL A N 1
ATOM 766 C CA . VAL A 1 112 ? 2.261 -32.847 17.731 1.00 16.64 97 VAL A CA 1
ATOM 767 C C . VAL A 1 112 ? 1.049 -33.445 18.499 1.00 17.13 97 VAL A C 1
ATOM 768 O O . VAL A 1 112 ? 1.266 -34.252 19.410 1.00 18.15 97 VAL A O 1
ATOM 772 N N . LEU A 1 113 ? -0.171 -33.098 18.123 1.00 16.62 98 LEU A N 1
ATOM 773 C CA . LEU A 1 113 ? -1.376 -33.671 18.707 1.00 17.42 98 LEU A CA 1
ATOM 774 C C . LEU A 1 113 ? -1.396 -35.177 18.466 1.00 19.19 98 LEU A C 1
ATOM 775 O O . LEU A 1 113 ? -1.659 -35.950 19.401 1.00 19.56 98 LEU A O 1
ATOM 780 N N . ALA A 1 114 ? -1.130 -35.623 17.230 1.00 17.96 99 ALA A N 1
ATOM 781 C CA . ALA A 1 114 ? -1.099 -37.093 16.964 1.00 21.57 99 ALA A CA 1
ATOM 782 C C . ALA A 1 114 ? -0.101 -37.785 17.900 1.00 19.82 99 ALA A C 1
ATOM 783 O O . ALA A 1 114 ? -0.360 -38.856 18.423 1.00 21.34 99 ALA A O 1
ATOM 785 N N . ARG A 1 115 ? 1.053 -37.163 18.109 1.00 20.74 100 ARG A N 1
ATOM 786 C CA . ARG A 1 115 ? 2.108 -37.775 18.879 1.00 20.13 100 ARG A CA 1
ATOM 787 C C . ARG A 1 115 ? 1.710 -37.852 20.361 1.00 18.99 100 ARG A C 1
ATOM 788 O O . ARG A 1 115 ? 1.955 -38.867 21.038 1.00 20.43 100 ARG A O 1
ATOM 796 N N . LEU A 1 116 ? 1.201 -36.745 20.883 1.00 18.00 101 LEU A N 1
ATOM 797 C CA . LEU A 1 116 ? 0.659 -36.736 22.241 1.00 16.05 101 LEU A CA 1
ATOM 798 C C . LEU A 1 116 ? -0.391 -37.839 22.504 1.00 16.64 101 LEU A C 1
ATOM 799 O O . LEU A 1 116 ? -0.389 -38.551 23.521 1.00 19.35 101 LEU A O 1
ATOM 804 N N . LEU A 1 117 ? -1.327 -37.994 21.557 1.00 17.71 102 LEU A N 1
ATOM 805 C CA . LEU A 1 117 ? -2.387 -38.978 21.666 1.00 18.39 102 LEU A CA 1
ATOM 806 C C . LEU A 1 117 ? -1.771 -40.371 21.642 1.00 20.08 102 LEU A C 1
ATOM 807 O O . LEU A 1 117 ? -2.082 -41.222 22.501 1.00 22.97 102 LEU A O 1
ATOM 812 N N . ALA A 1 118 ? -0.901 -40.611 20.667 1.00 20.21 103 ALA A N 1
ATOM 813 C CA . ALA A 1 118 ? -0.275 -41.918 20.503 1.00 22.09 103 ALA A CA 1
ATOM 814 C C . ALA A 1 118 ? 0.482 -42.328 21.762 1.00 22.98 103 ALA A C 1
ATOM 815 O O . ALA A 1 118 ? 0.585 -43.513 22.078 1.00 25.74 103 ALA A O 1
ATOM 817 N N . ALA A 1 119 ? 1.010 -41.340 22.477 1.00 22.04 104 ALA A N 1
ATOM 818 C CA . ALA A 1 119 ? 1.877 -41.600 23.620 1.00 23.88 104 ALA A CA 1
ATOM 819 C C . ALA A 1 119 ? 1.072 -41.706 24.911 1.00 21.92 104 ALA A C 1
ATOM 820 O O . ALA A 1 119 ? 1.615 -42.025 25.968 1.00 24.12 104 ALA A O 1
ATOM 822 N N . GLY A 1 120 ? -0.226 -41.437 24.816 1.00 19.50 105 GLY A N 1
ATOM 823 C CA . GLY A 1 120 ? -1.102 -41.491 25.972 1.00 21.11 105 GLY A CA 1
ATOM 824 C C . GLY A 1 120 ? -0.996 -40.251 26.838 1.00 19.71 105 GLY A C 1
ATOM 825 O O . GLY A 1 120 ? -1.550 -40.200 27.936 1.00 22.98 105 GLY A O 1
ATOM 826 N N . GLU A 1 121 ? -0.280 -39.248 26.341 1.00 18.29 106 GLU A N 1
ATOM 827 C CA . GLU A 1 121 ? -0.147 -37.979 27.047 1.00 19.00 106 GLU A CA 1
ATOM 828 C C . GLU A 1 121 ? -1.441 -37.174 26.983 1.00 19.23 106 GLU A C 1
ATOM 829 O O . GLU A 1 121 ? -1.749 -36.404 27.893 1.00 21.14 106 GLU A O 1
ATOM 835 N N . ALA A 1 122 ? -2.193 -37.357 25.903 1.00 18.45 107 ALA A N 1
ATOM 836 C CA . ALA A 1 122 ? -3.495 -36.664 25.733 1.00 17.44 107 ALA A CA 1
ATOM 837 C C . ALA A 1 122 ? -4.561 -37.683 25.405 1.00 18.40 107 ALA A C 1
ATOM 838 O O . ALA A 1 122 ? -4.234 -38.812 24.989 1.00 20.33 107 ALA A O 1
ATOM 840 N N . TYR A 1 123 ? -5.840 -37.290 25.469 1.00 18.27 108 TYR A N 1
ATOM 841 C CA . TYR A 1 123 ? -6.901 -38.238 25.157 1.00 16.89 108 TYR A CA 1
ATOM 842 C C . TYR A 1 123 ? -8.080 -37.508 24.586 1.00 18.99 108 TYR A C 1
ATOM 843 O O . TYR A 1 123 ? -8.251 -36.289 24.764 1.00 18.47 108 TYR A O 1
ATOM 852 N N . HIS A 1 124 ? -8.913 -38.253 23.870 1.00 18.60 109 HIS A N 1
ATOM 853 C CA . HIS A 1 124 ? -10.071 -37.657 23.319 1.00 17.19 109 HIS A CA 1
ATOM 854 C C . HIS A 1 124 ? -11.148 -37.649 24.375 1.00 18.65 109 HIS A C 1
ATOM 855 O O . HIS A 1 124 ? -11.409 -38.725 25.010 1.00 20.69 109 HIS A O 1
ATOM 862 N N . ALA A 1 125 ? -11.769 -36.506 24.515 1.00 19.15 110 ALA A N 1
ATOM 863 C CA . ALA A 1 125 ? -12.791 -36.349 25.565 1.00 20.85 110 ALA A CA 1
ATOM 864 C C . ALA A 1 125 ? -14.093 -35.937 24.962 1.00 21.06 110 ALA A C 1
ATOM 865 O O . ALA A 1 125 ? -14.166 -35.112 24.077 1.00 22.80 110 ALA A O 1
ATOM 867 N N . PHE A 1 126 ? -15.173 -36.524 25.470 1.00 21.08 111 PHE A N 1
ATOM 868 C CA . PHE A 1 126 ? -16.487 -36.477 24.827 1.00 21.25 111 PHE A CA 1
ATOM 869 C C . PHE A 1 126 ? -17.584 -35.922 25.765 1.00 23.18 111 PHE A C 1
ATOM 870 O O . PHE A 1 126 ? -18.680 -35.733 25.287 1.00 19.80 111 PHE A O 1
ATOM 878 N N . SER A 1 127 ? -17.263 -35.693 27.055 1.00 22.80 112 SER A N 1
ATOM 879 C CA . SER A 1 127 ? -18.270 -35.175 28.027 1.00 23.75 112 SER A CA 1
ATOM 880 C C . SER A 1 127 ? -18.922 -33.877 27.549 1.00 24.40 112 SER A C 1
ATOM 881 O O . SER A 1 127 ? -18.275 -32.990 26.935 1.00 26.33 112 SER A O 1
ATOM 884 N N . THR A 1 128 ? -20.234 -33.751 27.771 1.00 23.81 113 THR A N 1
ATOM 885 C CA . THR A 1 128 ? -20.891 -32.483 27.643 1.00 23.85 113 THR A CA 1
ATOM 886 C C . THR A 1 128 ? -20.808 -31.736 29.002 1.00 24.37 113 THR A C 1
ATOM 887 O O . THR A 1 128 ? -20.684 -32.414 30.064 1.00 22.18 113 THR A O 1
ATOM 891 N N . PRO A 1 129 ? -20.932 -30.383 28.967 1.00 23.58 114 PRO A N 1
ATOM 892 C CA . PRO A 1 129 ? -20.995 -29.635 30.255 1.00 24.96 114 PRO A CA 1
ATOM 893 C C . PRO A 1 129 ? -22.057 -30.190 31.220 1.00 24.88 114 PRO A C 1
ATOM 894 O O . PRO A 1 129 ? -21.822 -30.286 32.468 1.00 24.33 114 PRO A O 1
ATOM 898 N N . GLU A 1 130 ? -23.212 -30.554 30.672 1.00 24.19 115 GLU A N 1
ATOM 899 C CA . GLU A 1 130 ? -24.310 -31.077 31.476 1.00 25.20 115 GLU A CA 1
ATOM 900 C C . GLU A 1 130 ? -23.915 -32.374 32.173 1.00 23.76 115 GLU A C 1
ATOM 901 O O . GLU A 1 130 ? -24.314 -32.626 33.310 1.00 24.76 115 GLU A O 1
ATOM 907 N N . GLU A 1 131 ? -23.129 -33.195 31.483 1.00 19.88 116 GLU A N 1
ATOM 908 C CA . GLU A 1 131 ? -22.733 -34.496 32.007 1.00 21.14 116 GLU A CA 1
ATOM 909 C C . GLU A 1 131 ? -21.710 -34.351 33.129 1.00 18.85 116 GLU A C 1
ATOM 910 O O . GLU A 1 131 ? -21.743 -35.090 34.112 1.00 21.72 116 GLU A O 1
ATOM 916 N N . VAL A 1 132 ? -20.801 -33.393 32.974 1.00 20.23 117 VAL A N 1
ATOM 917 C CA . VAL A 1 132 ? -19.892 -33.018 34.050 1.00 18.77 117 VAL A CA 1
ATOM 918 C C . VAL A 1 132 ? -20.653 -32.444 35.240 1.00 18.59 117 VAL A C 1
ATOM 919 O O . VAL A 1 132 ? -20.430 -32.843 36.383 1.00 20.36 117 VAL A O 1
ATOM 923 N N . GLU A 1 133 ? -21.552 -31.505 34.964 1.00 19.84 118 GLU A N 1
ATOM 924 C CA . GLU A 1 133 ? -22.461 -30.991 35.981 0.50 20.41 118 GLU A CA 1
ATOM 925 C C . GLU A 1 133 ? -23.065 -32.125 36.804 1.00 23.14 118 GLU A C 1
ATOM 926 O O . GLU A 1 133 ? -23.000 -32.115 38.034 1.00 24.49 118 GLU A O 1
ATOM 932 N N . ALA A 1 134 ? -23.650 -33.100 36.118 1.00 20.68 119 ALA A N 1
ATOM 933 C CA . ALA A 1 134 ? -24.429 -34.141 36.779 1.00 20.44 119 ALA A CA 1
ATOM 934 C C . ALA A 1 134 ? -23.553 -34.984 37.700 1.00 21.65 119 ALA A C 1
ATOM 935 O O . ALA A 1 134 ? -23.971 -35.363 38.794 1.00 24.52 119 ALA A O 1
ATOM 937 N N . ARG A 1 135 ? -22.338 -35.274 37.249 1.00 18.45 120 ARG A N 1
ATOM 938 C CA . ARG A 1 135 ? -21.401 -36.073 38.030 1.00 19.56 120 ARG A CA 1
ATOM 939 C C . ARG A 1 135 ? -20.996 -35.351 39.311 1.00 18.84 120 ARG A C 1
ATOM 940 O O . ARG A 1 135 ? -20.934 -35.955 40.382 1.00 22.90 120 ARG A O 1
ATOM 948 N N . HIS A 1 136 ? -20.722 -34.056 39.193 1.00 21.03 121 HIS A N 1
ATOM 949 C CA . HIS A 1 136 ? -20.522 -33.206 40.361 1.00 18.39 121 HIS A CA 1
ATOM 950 C C . HIS A 1 136 ? -21.693 -33.317 41.331 1.00 18.99 121 HIS A C 1
ATOM 951 O O . HIS A 1 136 ? -21.500 -33.494 42.534 1.00 19.41 121 HIS A O 1
ATOM 958 N N . VAL A 1 137 ? -22.907 -33.213 40.800 1.00 18.71 122 VAL A N 1
ATOM 959 C CA . VAL A 1 137 ? -24.131 -33.207 41.644 1.00 21.43 122 VAL A CA 1
ATOM 960 C C . VAL A 1 137 ? -24.171 -34.588 42.305 1.00 21.69 122 VAL A C 1
ATOM 961 O O . VAL A 1 137 ? -24.395 -34.673 43.495 1.00 22.80 122 VAL A O 1
ATOM 965 N N . ALA A 1 138 ? -23.903 -35.685 41.578 1.00 22.30 123 ALA A N 1
ATOM 966 C CA . ALA A 1 138 ? -24.034 -37.035 42.170 1.00 23.13 123 ALA A CA 1
ATOM 967 C C . ALA A 1 138 ? -22.995 -37.200 43.284 1.00 24.30 123 ALA A C 1
ATOM 968 O O . ALA A 1 138 ? -23.175 -37.992 44.167 1.00 23.41 123 ALA A O 1
ATOM 970 N N . ALA A 1 139 ? -21.911 -36.450 43.151 1.00 24.76 124 ALA A N 1
ATOM 971 C CA . ALA A 1 139 ? -20.825 -36.495 44.119 1.00 25.74 124 ALA A CA 1
ATOM 972 C C . ALA A 1 139 ? -21.075 -35.653 45.321 1.00 24.98 124 ALA A C 1
ATOM 973 O O . ALA A 1 139 ? -20.262 -35.689 46.239 1.00 26.63 124 ALA A O 1
ATOM 975 N N . GLY A 1 140 ? -22.110 -34.823 45.325 1.00 23.11 125 GLY A N 1
ATOM 976 C CA . GLY A 1 140 ? -22.203 -33.769 46.383 1.00 20.66 125 GLY A CA 1
ATOM 977 C C . GLY A 1 140 ? -21.254 -32.592 46.245 1.00 23.84 125 GLY A C 1
ATOM 978 O O . GLY A 1 140 ? -21.204 -31.678 47.096 1.00 21.37 125 GLY A O 1
ATOM 979 N N . ARG A 1 141 ? -20.539 -32.552 45.112 1.00 23.51 126 ARG A N 1
ATOM 980 C CA . ARG A 1 141 ? -19.658 -31.406 44.853 1.00 25.12 126 ARG A CA 1
ATOM 981 C C . ARG A 1 141 ? -20.371 -30.270 44.134 1.00 25.22 126 ARG A C 1
ATOM 982 O O . ARG A 1 141 ? -21.387 -30.447 43.438 1.00 23.84 126 ARG A O 1
ATOM 990 N N . ASN A 1 142 ? -19.804 -29.076 44.239 1.00 26.24 127 ASN A N 1
ATOM 991 C CA . ASN A 1 142 ? -20.326 -27.979 43.495 1.00 25.33 127 ASN A CA 1
ATOM 992 C C . ASN A 1 142 ? -19.949 -27.991 41.991 1.00 26.22 127 ASN A C 1
ATOM 993 O O . ASN A 1 142 ? -18.764 -28.072 41.640 1.00 24.77 127 ASN A O 1
ATOM 998 N N . PRO A 1 143 ? -20.979 -27.984 41.126 1.00 26.02 128 PRO A N 1
ATOM 999 C CA . PRO A 1 143 ? -20.728 -28.058 39.697 1.00 28.32 128 PRO A CA 1
ATOM 1000 C C . PRO A 1 143 ? -19.884 -26.928 39.089 1.00 29.96 128 PRO A C 1
ATOM 1001 O O . PRO A 1 143 ? -19.501 -27.036 37.894 1.00 32.72 128 PRO A O 1
ATOM 1005 N N . LYS A 1 144 ? -19.601 -25.887 39.866 1.00 27.74 129 LYS A N 1
ATOM 1006 C CA . LYS A 1 144 ? -18.712 -24.820 39.423 1.00 27.70 129 LYS A CA 1
ATOM 1007 C C . LYS A 1 144 ? -17.312 -25.353 39.131 1.00 28.08 129 LYS A C 1
ATOM 1008 O O . LYS A 1 144 ? -16.642 -24.893 38.207 1.00 28.97 129 LYS A O 1
ATOM 1014 N N . LEU A 1 145 ? -16.945 -26.429 39.785 1.00 27.34 130 LEU A N 1
ATOM 1015 C CA . LEU A 1 145 ? -15.675 -27.032 39.527 1.00 28.24 130 LEU A CA 1
ATOM 1016 C C . LEU A 1 145 ? -15.622 -27.344 38.032 1.00 29.09 130 LEU A C 1
ATOM 1017 O O . LEU A 1 145 ? -16.621 -27.546 37.415 1.00 30.29 130 LEU A O 1
ATOM 1022 N N . GLY A 1 146 ? -14.460 -27.417 37.437 1.00 29.08 131 GLY A N 1
ATOM 1023 C CA . GLY A 1 146 ? -14.506 -27.700 36.022 1.00 27.57 131 GLY A CA 1
ATOM 1024 C C . GLY A 1 146 ? -14.789 -29.129 35.603 1.00 26.01 131 GLY A C 1
ATOM 1025 O O . GLY A 1 146 ? -15.446 -29.929 36.265 1.00 23.64 131 GLY A O 1
ATOM 1026 N N . TYR A 1 147 ? -14.247 -29.411 34.439 1.00 23.99 132 TYR A N 1
ATOM 1027 C CA . TYR A 1 147 ? -13.954 -30.742 33.984 1.00 21.20 132 TYR A CA 1
ATOM 1028 C C . TYR A 1 147 ? -13.370 -31.620 35.077 1.00 19.08 132 TYR A C 1
ATOM 1029 O O . TYR A 1 147 ? -12.600 -31.173 35.854 1.00 20.64 132 TYR A O 1
ATOM 1038 N N . ASP A 1 148 ? -13.773 -32.886 35.098 1.00 18.36 133 ASP A N 1
ATOM 1039 C CA . ASP A 1 148 ? -13.478 -33.765 36.224 0.50 16.54 133 ASP A CA 1
ATOM 1040 C C . ASP A 1 148 ? -12.636 -34.959 35.786 1.00 19.22 133 ASP A C 1
ATOM 1041 O O . ASP A 1 148 ? -12.552 -35.964 36.492 1.00 22.09 133 ASP A O 1
ATOM 1046 N N . ASN A 1 149 ? -12.015 -34.842 34.617 1.00 20.08 134 ASN A N 1
ATOM 1047 C CA . ASN A 1 149 ? -11.079 -35.854 34.143 1.00 20.56 134 ASN A CA 1
ATOM 1048 C C . ASN A 1 149 ? -11.770 -37.176 33.828 1.00 20.60 134 ASN A C 1
ATOM 1049 O O . ASN A 1 149 ? -11.117 -38.210 33.685 1.00 21.22 134 ASN A O 1
ATOM 1054 N N . PHE A 1 150 ? -13.094 -37.136 33.722 1.00 18.88 135 PHE A N 1
ATOM 1055 C CA . PHE A 1 150 ? -13.885 -38.346 33.535 1.00 22.56 135 PHE A CA 1
ATOM 1056 C C . PHE A 1 150 ? -13.346 -39.184 32.380 1.00 21.20 135 PHE A C 1
ATOM 1057 O O . PHE A 1 150 ? -13.258 -40.408 32.477 1.00 20.45 135 PHE A O 1
ATOM 1065 N N . ASP A 1 151 ? -12.985 -38.516 31.289 1.00 19.85 136 ASP A N 1
ATOM 1066 C CA . ASP A 1 151 ? -12.804 -39.186 30.006 1.00 20.81 136 ASP A CA 1
ATOM 1067 C C . ASP A 1 151 ? -11.458 -39.901 29.943 1.00 20.13 136 ASP A C 1
ATOM 1068 O O . ASP A 1 151 ? -11.125 -40.529 28.938 1.00 20.91 136 ASP A O 1
ATOM 1073 N N . ARG A 1 152 ? -10.689 -39.800 31.022 1.00 20.12 137 ARG A N 1
ATOM 1074 C CA . ARG A 1 152 ? -9.424 -40.506 31.126 1.00 21.19 137 ARG A CA 1
ATOM 1075 C C . ARG A 1 152 ? -9.705 -42.008 31.115 1.00 19.00 137 ARG A C 1
ATOM 1076 O O . ARG A 1 152 ? -8.906 -42.755 30.624 1.00 24.57 137 ARG A O 1
ATOM 1084 N N . HIS A 1 153 ? -10.856 -42.415 31.671 1.00 22.34 138 HIS A N 1
ATOM 1085 C CA . HIS A 1 153 ? -11.155 -43.852 31.871 1.00 25.31 138 HIS A CA 1
ATOM 1086 C C . HIS A 1 153 ? -12.125 -44.477 30.843 1.00 25.72 138 HIS A C 1
ATOM 1087 O O . HIS A 1 153 ? -12.742 -45.527 31.084 1.00 24.42 138 HIS A O 1
ATOM 1094 N N . LEU A 1 154 ? -12.321 -43.788 29.752 1.00 24.90 139 LEU A N 1
ATOM 1095 C CA . LEU A 1 154 ? -13.203 -44.350 28.702 1.00 24.66 139 LEU A CA 1
ATOM 1096 C C . LEU A 1 154 ? -12.682 -45.657 28.115 1.00 24.35 139 LEU A C 1
ATOM 1097 O O . LEU A 1 154 ? -11.480 -45.784 27.825 1.00 25.39 139 LEU A O 1
ATOM 1102 N N . THR A 1 155 ? -13.623 -46.595 27.913 1.00 26.12 140 THR A N 1
ATOM 1103 C CA . THR A 1 155 ? -13.375 -47.846 27.213 1.00 26.57 140 THR A CA 1
ATOM 1104 C C . THR A 1 155 ? -13.469 -47.608 25.713 1.00 25.56 140 THR A C 1
ATOM 1105 O O . THR A 1 155 ? -14.148 -46.677 25.276 1.00 22.45 140 THR A O 1
ATOM 1109 N N . ASP A 1 156 ? -12.839 -48.502 24.961 1.00 25.31 141 ASP A N 1
ATOM 1110 C CA . ASP A 1 156 ? -12.874 -48.401 23.493 1.00 25.50 141 ASP A CA 1
ATOM 1111 C C . ASP A 1 156 ? -14.310 -48.510 22.993 1.00 23.87 141 ASP A C 1
ATOM 1112 O O . ASP A 1 156 ? -14.658 -47.850 21.991 1.00 24.52 141 ASP A O 1
ATOM 1117 N N . ALA A 1 157 ? -15.109 -49.386 23.622 1.00 22.65 142 ALA A N 1
ATOM 1118 C CA . ALA A 1 157 ? -16.562 -49.454 23.353 1.00 20.90 142 ALA A CA 1
ATOM 1119 C C . ALA A 1 157 ? -17.236 -48.057 23.493 1.00 20.65 142 ALA A C 1
ATOM 1120 O O . ALA A 1 157 ? -17.966 -47.590 22.605 1.00 18.62 142 ALA A O 1
ATOM 1122 N N . GLN A 1 158 ? -16.976 -47.406 24.622 1.00 17.74 143 GLN A N 1
ATOM 1123 C CA . GLN A 1 158 ? -17.621 -46.137 24.941 1.00 19.71 143 GLN A CA 1
ATOM 1124 C C . GLN A 1 158 ? -17.198 -45.043 23.966 1.00 18.48 143 GLN A C 1
ATOM 1125 O O . GLN A 1 158 ? -17.994 -44.174 23.610 1.00 19.22 143 GLN A O 1
ATOM 1131 N N . ARG A 1 159 ? -15.941 -45.093 23.538 1.00 20.51 144 ARG A N 1
ATOM 1132 C CA . ARG A 1 159 ? -15.401 -44.090 22.628 1.00 19.26 144 ARG A CA 1
ATOM 1133 C C . ARG A 1 159 ? -15.943 -44.279 21.215 1.00 18.05 144 ARG A C 1
ATOM 1134 O O . ARG A 1 159 ? -16.181 -43.309 20.496 1.00 18.07 144 ARG A O 1
ATOM 1142 N N . ALA A 1 160 ? -16.134 -45.535 20.823 1.00 16.73 145 ALA A N 1
ATOM 1143 C CA . ALA A 1 160 ? -16.705 -45.853 19.520 1.00 15.20 145 ALA A CA 1
ATOM 1144 C C . ALA A 1 160 ? -18.197 -45.541 19.481 1.00 18.67 145 ALA A C 1
ATOM 1145 O O . ALA A 1 160 ? -18.720 -45.089 18.462 1.00 20.63 145 ALA A O 1
ATOM 1147 N N . ALA A 1 161 ? -18.877 -45.784 20.596 1.00 19.46 146 ALA A N 1
ATOM 1148 C CA . ALA A 1 161 ? -20.297 -45.475 20.711 1.00 20.35 146 ALA A CA 1
ATOM 1149 C C . ALA A 1 161 ? -20.549 -43.978 20.561 1.00 18.52 146 ALA A C 1
ATOM 1150 O O . ALA A 1 161 ? -21.508 -43.562 19.911 1.00 19.35 146 ALA A O 1
ATOM 1152 N N . TYR A 1 162 ? -19.682 -43.174 21.167 1.00 17.16 147 TYR A N 1
ATOM 1153 C CA . TYR A 1 162 ? -19.761 -41.724 21.035 1.00 16.19 147 TYR A CA 1
ATOM 1154 C C . TYR A 1 162 ? -19.662 -41.297 19.574 1.00 17.59 147 TYR A C 1
ATOM 1155 O O . TYR A 1 162 ? -20.456 -40.484 19.100 1.00 18.02 147 TYR A O 1
ATOM 1164 N N . LEU A 1 163 ? -18.682 -41.849 18.866 1.00 16.89 148 LEU A N 1
ATOM 1165 C CA . LEU A 1 163 ? -18.416 -41.455 17.488 1.00 14.41 148 LEU A CA 1
ATOM 1166 C C . LEU A 1 163 ? -19.561 -41.863 16.567 1.00 15.60 148 LEU A C 1
ATOM 1167 O O . LEU A 1 163 ? -19.836 -41.195 15.570 1.00 17.34 148 LEU A O 1
ATOM 1172 N N . ALA A 1 164 ? -20.224 -42.963 16.907 1.00 16.40 149 ALA A N 1
ATOM 1173 C CA . ALA A 1 164 ? -21.385 -43.422 16.154 1.00 15.83 149 ALA A CA 1
ATOM 1174 C C . ALA A 1 164 ? -22.513 -42.396 16.200 1.00 16.53 149 ALA A C 1
ATOM 1175 O O . ALA A 1 164 ? -23.204 -42.175 15.205 1.00 17.30 149 ALA A O 1
ATOM 1177 N N . GLU A 1 165 ? -22.693 -41.774 17.360 1.00 16.77 150 GLU A N 1
ATOM 1178 C CA . GLU A 1 165 ? -23.736 -40.771 17.538 1.00 21.14 150 GLU A CA 1
ATOM 1179 C C . GLU A 1 165 ? -23.323 -39.434 16.932 1.00 21.61 150 GLU A C 1
ATOM 1180 O O . GLU A 1 165 ? -24.158 -38.553 16.720 1.00 22.28 150 GLU A O 1
ATOM 1186 N N . GLY A 1 166 ? -22.032 -39.288 16.655 1.00 20.75 151 GLY A N 1
ATOM 1187 C CA . GLY A 1 166 ? -21.527 -38.116 15.964 1.00 21.70 151 GLY A CA 1
ATOM 1188 C C . GLY A 1 166 ? -21.020 -37.054 16.919 1.00 21.06 151 GLY A C 1
ATOM 1189 O O . GLY A 1 166 ? -20.835 -35.899 16.536 1.00 21.33 151 GLY A O 1
ATOM 1190 N N . ARG A 1 167 ? -20.793 -37.448 18.168 1.00 19.62 152 ARG A N 1
ATOM 1191 C CA . ARG A 1 167 ? -19.961 -36.669 19.077 1.00 18.90 152 ARG A CA 1
ATOM 1192 C C . ARG A 1 167 ? -18.591 -36.390 18.469 1.00 21.04 152 ARG A C 1
ATOM 1193 O O . ARG A 1 167 ? -17.874 -37.312 18.081 1.00 22.03 152 ARG A O 1
ATOM 1201 N N . GLN A 1 168 ? -18.234 -35.112 18.390 1.00 20.71 153 GLN A N 1
ATOM 1202 C CA . GLN A 1 168 ? -16.866 -34.717 18.075 1.00 22.69 153 GLN A CA 1
ATOM 1203 C C . GLN A 1 168 ? -16.100 -34.329 19.336 1.00 22.48 153 GLN A C 1
ATOM 1204 O O . GLN A 1 168 ? -16.408 -33.323 19.975 1.00 24.97 153 GLN A O 1
ATOM 1210 N N . PRO A 1 169 ? -15.101 -35.132 19.686 1.00 23.47 154 PRO A N 1
ATOM 1211 C CA . PRO A 1 169 ? -14.363 -34.942 20.939 1.00 21.36 154 PRO A CA 1
ATOM 1212 C C . PRO A 1 169 ? -13.457 -33.716 20.882 1.00 21.92 154 PRO A C 1
ATOM 1213 O O . PRO A 1 169 ? -13.099 -33.265 19.794 1.00 22.73 154 PRO A O 1
ATOM 1217 N N . VAL A 1 170 ? -13.095 -33.188 22.046 1.00 22.33 155 VAL A N 1
ATOM 1218 C CA . VAL A 1 170 ? -11.886 -32.383 22.179 1.00 20.12 155 VAL A CA 1
ATOM 1219 C C . VAL A 1 170 ? -10.721 -33.218 22.699 1.00 20.62 155 VAL A C 1
ATOM 1220 O O . VAL A 1 170 ? -10.921 -34.223 23.382 1.00 21.75 155 VAL A O 1
ATOM 1224 N N . VAL A 1 171 ? -9.504 -32.796 22.372 1.00 17.23 156 VAL A N 1
ATOM 1225 C CA . VAL A 1 171 ? -8.306 -33.388 22.954 1.00 15.88 156 VAL A CA 1
ATOM 1226 C C . VAL A 1 171 ? -7.901 -32.666 24.235 1.00 15.87 156 VAL A C 1
ATOM 1227 O O . VAL A 1 171 ? -7.706 -31.450 24.239 1.00 18.42 156 VAL A O 1
ATOM 1231 N N . ARG A 1 172 ? -7.776 -33.423 25.320 1.00 16.02 157 ARG A N 1
ATOM 1232 C CA . ARG A 1 172 ? -7.286 -32.879 26.581 1.00 14.94 157 ARG A CA 1
ATOM 1233 C C . ARG A 1 172 ? -5.928 -33.469 26.946 1.00 16.80 157 ARG A C 1
ATOM 1234 O O . ARG A 1 172 ? -5.647 -34.632 26.656 1.00 18.58 157 ARG A O 1
ATOM 1242 N N . LEU A 1 173 ? -5.088 -32.659 27.583 1.00 18.45 158 LEU A N 1
ATOM 1243 C CA . LEU A 1 173 ? -3.834 -33.145 28.146 1.00 19.54 158 LEU A CA 1
ATOM 1244 C C . LEU A 1 173 ? -4.049 -33.756 29.526 1.00 19.97 158 LEU A C 1
ATOM 1245 O O . LEU A 1 173 ? -4.769 -33.201 30.356 1.00 18.82 158 LEU A O 1
ATOM 1250 N N . ARG A 1 174 ? -3.419 -34.902 29.765 1.00 21.11 159 ARG A N 1
ATOM 1251 C CA . ARG A 1 174 ? -3.480 -35.558 31.080 1.00 20.87 159 ARG A CA 1
ATOM 1252 C C . ARG A 1 174 ? -2.512 -34.852 32.016 1.00 20.06 159 ARG A C 1
ATOM 1253 O O . ARG A 1 174 ? -1.337 -34.940 31.778 1.00 20.74 159 ARG A O 1
ATOM 1261 N N . MET A 1 175 ? -3.023 -34.144 33.007 1.00 20.43 160 MET A N 1
ATOM 1262 C CA . MET A 1 175 ? -2.165 -33.417 33.994 1.00 19.41 160 MET A CA 1
ATOM 1263 C C . MET A 1 175 ? -1.488 -34.476 34.900 1.00 22.56 160 MET A C 1
ATOM 1264 O O . MET A 1 175 ? -2.104 -35.512 35.307 1.00 22.02 160 MET A O 1
ATOM 1269 N N . PRO A 1 176 ? -0.242 -34.163 35.331 1.00 24.23 161 PRO A N 1
ATOM 1270 C CA . PRO A 1 176 ? 0.366 -34.938 36.427 1.00 26.18 161 PRO A CA 1
ATOM 1271 C C . PRO A 1 176 ? -0.544 -34.820 37.660 1.00 27.24 161 PRO A C 1
ATOM 1272 O O . PRO A 1 176 ? -1.259 -33.827 37.828 1.00 28.14 161 PRO A O 1
ATOM 1276 N N . ASP A 1 177 ? -0.596 -35.830 38.507 1.00 31.10 162 ASP A N 1
ATOM 1277 C CA . ASP A 1 177 ? -1.478 -35.706 39.722 1.00 33.91 162 ASP A CA 1
ATOM 1278 C C . ASP A 1 177 ? -0.764 -35.166 40.977 1.00 34.50 162 ASP A C 1
ATOM 1279 O O . ASP A 1 177 ? -1.254 -35.341 42.089 1.00 36.00 162 ASP A O 1
ATOM 1284 N N . ASP A 1 178 ? 0.401 -34.541 40.823 1.00 34.04 163 ASP A N 1
ATOM 1285 C CA . ASP A 1 178 ? 1.213 -34.079 41.975 1.00 34.22 163 ASP A CA 1
ATOM 1286 C C . ASP A 1 178 ? 1.350 -32.534 42.048 1.00 33.36 163 ASP A C 1
ATOM 1287 O O . ASP A 1 178 ? 0.757 -31.810 41.232 1.00 31.58 163 ASP A O 1
ATOM 1292 N N . ASP A 1 179 ? 2.147 -32.001 42.971 1.00 32.21 164 ASP A N 1
ATOM 1293 C CA . ASP A 1 179 ? 2.122 -30.533 43.112 1.00 33.10 164 ASP A CA 1
ATOM 1294 C C . ASP A 1 179 ? 2.664 -29.831 41.832 1.00 32.19 164 ASP A C 1
ATOM 1295 O O . ASP A 1 179 ? 3.506 -30.413 41.121 1.00 33.28 164 ASP A O 1
ATOM 1300 N N . LEU A 1 180 ? 2.206 -28.614 41.535 1.00 31.66 165 LEU A N 1
ATOM 1301 C CA . LEU A 1 180 ? 2.609 -27.938 40.272 1.00 31.08 165 LEU A CA 1
ATOM 1302 C C . LEU A 1 180 ? 3.210 -26.541 40.378 1.00 30.89 165 LEU A C 1
ATOM 1303 O O . LEU A 1 180 ? 2.488 -25.505 40.340 1.00 34.11 165 LEU A O 1
ATOM 1308 N N . ALA A 1 181 ? 4.530 -26.475 40.285 1.00 26.91 166 ALA A N 1
ATOM 1309 C CA . ALA A 1 181 ? 5.155 -25.211 40.708 1.00 20.39 166 ALA A CA 1
ATOM 1310 C C . ALA A 1 181 ? 6.206 -24.780 39.679 1.00 18.90 166 ALA A C 1
ATOM 1311 O O . ALA A 1 181 ? 6.596 -25.554 38.829 1.00 19.98 166 ALA A O 1
ATOM 1313 N N . TRP A 1 182 ? 6.649 -23.506 39.780 1.00 16.70 167 TRP A N 1
ATOM 1314 C CA . TRP A 1 182 ? 7.859 -23.064 39.032 1.00 15.69 167 TRP A CA 1
ATOM 1315 C C . TRP A 1 182 ? 8.461 -21.869 39.733 1.00 15.54 167 TRP A C 1
ATOM 1316 O O . TRP A 1 182 ? 7.812 -21.261 40.561 1.00 16.18 167 TRP A O 1
ATOM 1327 N N . ASN A 1 183 ? 9.742 -21.618 39.469 1.00 17.16 168 ASN A N 1
ATOM 1328 C CA . ASN A 1 183 ? 10.362 -20.435 40.128 1.00 17.40 168 ASN A CA 1
ATOM 1329 C C . ASN A 1 183 ? 10.344 -19.274 39.129 1.00 17.79 168 ASN A C 1
ATOM 1330 O O . ASN A 1 183 ? 11.199 -19.193 38.231 1.00 18.37 168 ASN A O 1
ATOM 1335 N N . ASP A 1 184 ? 9.319 -18.475 39.257 1.00 18.46 169 ASP A N 1
ATOM 1336 C CA . ASP A 1 184 ? 9.133 -17.300 38.389 1.00 19.12 169 ASP A CA 1
ATOM 1337 C C . ASP A 1 184 ? 10.301 -16.333 38.530 1.00 20.33 169 ASP A C 1
ATOM 1338 O O . ASP A 1 184 ? 10.765 -16.071 39.658 1.00 20.10 169 ASP A O 1
ATOM 1343 N N . LEU A 1 185 ? 10.776 -15.805 37.406 1.00 18.78 170 LEU A N 1
ATOM 1344 C CA . LEU A 1 185 ? 11.942 -14.931 37.404 1.00 19.80 170 LEU A CA 1
ATOM 1345 C C . LEU A 1 185 ? 11.614 -13.572 38.015 1.00 19.37 170 LEU A C 1
ATOM 1346 O O . LEU A 1 185 ? 12.504 -12.858 38.478 1.00 18.47 170 LEU A O 1
ATOM 1351 N N . VAL A 1 186 ? 10.332 -13.222 38.013 1.00 19.91 171 VAL A N 1
ATOM 1352 C CA . VAL A 1 186 ? 9.875 -11.985 38.636 1.00 19.86 171 VAL A CA 1
ATOM 1353 C C . VAL A 1 186 ? 9.240 -12.255 39.996 1.00 21.71 171 VAL A C 1
ATOM 1354 O O . VAL A 1 186 ? 9.527 -11.564 40.973 1.00 20.88 171 VAL A O 1
ATOM 1358 N N . ARG A 1 187 ? 8.377 -13.264 40.051 1.00 22.05 172 ARG A N 1
ATOM 1359 C CA . ARG A 1 187 ? 7.484 -13.448 41.189 1.00 22.22 172 ARG A CA 1
ATOM 1360 C C . ARG A 1 187 ? 8.156 -14.258 42.292 1.00 22.83 172 ARG A C 1
ATOM 1361 O O . ARG A 1 187 ? 7.813 -14.130 43.467 1.00 23.05 172 ARG A O 1
ATOM 1369 N N . GLY A 1 188 ? 9.115 -15.093 41.905 1.00 19.43 173 GLY A N 1
ATOM 1370 C CA . GLY A 1 188 ? 9.598 -16.153 42.770 1.00 20.82 173 GLY A CA 1
ATOM 1371 C C . GLY A 1 188 ? 8.825 -17.445 42.593 1.00 22.93 173 GLY A C 1
ATOM 1372 O O . GLY A 1 188 ? 8.050 -17.591 41.647 1.00 21.00 173 GLY A O 1
ATOM 1373 N N . PRO A 1 189 ? 9.035 -18.385 43.508 1.00 21.45 174 PRO A N 1
ATOM 1374 C CA . PRO A 1 189 ? 8.322 -19.666 43.475 1.00 21.63 174 PRO A CA 1
ATOM 1375 C C . PRO A 1 189 ? 6.810 -19.473 43.508 1.00 21.42 174 PRO A C 1
ATOM 1376 O O . PRO A 1 189 ? 6.290 -18.831 44.421 1.00 24.94 174 PRO A O 1
ATOM 1380 N N . VAL A 1 190 ? 6.116 -20.026 42.519 1.00 20.49 175 VAL A N 1
ATOM 1381 C CA . VAL A 1 190 ? 4.659 -20.064 42.532 1.00 23.11 175 VAL A CA 1
ATOM 1382 C C . VAL A 1 190 ? 4.144 -21.499 42.583 1.00 22.54 175 VAL A C 1
ATOM 1383 O O . VAL A 1 190 ? 4.675 -22.383 41.910 1.00 21.30 175 VAL A O 1
ATOM 1387 N N A THR A 1 191 ? 3.050 -21.873 43.215 0.50 23.45 176 THR A N 1
ATOM 1388 N N B THR A 1 191 ? 3.131 -21.952 43.288 0.50 23.68 176 THR A N 1
ATOM 1389 C CA A THR A 1 191 ? 2.637 -23.239 43.529 0.50 24.30 176 THR A CA 1
ATOM 1390 C CA B THR A 1 191 ? 2.782 -23.369 43.468 0.50 24.32 176 THR A CA 1
ATOM 1391 C C A THR A 1 191 ? 1.154 -23.382 43.234 0.50 25.24 176 THR A C 1
ATOM 1392 C C B THR A 1 191 ? 1.254 -23.511 43.377 0.50 25.47 176 THR A C 1
ATOM 1393 O O A THR A 1 191 ? 0.327 -22.498 43.607 0.50 25.15 176 THR A O 1
ATOM 1394 O O B THR A 1 191 ? 0.502 -22.728 44.015 0.50 25.66 176 THR A O 1
ATOM 1401 N N . PHE A 1 192 ? 0.795 -24.419 42.553 1.00 24.93 177 PHE A N 1
ATOM 1402 C CA . PHE A 1 192 ? -0.564 -24.923 42.389 1.00 26.97 177 PHE A CA 1
ATOM 1403 C C . PHE A 1 192 ? -0.724 -26.296 43.032 1.00 27.43 177 PHE A C 1
ATOM 1404 O O . PHE A 1 192 ? 0.013 -27.230 42.716 1.00 30.13 177 PHE A O 1
ATOM 1412 N N . ALA A 1 193 ? -1.692 -26.411 43.935 1.00 28.21 178 ALA A N 1
ATOM 1413 C CA . ALA A 1 193 ? -1.843 -27.613 44.747 1.00 29.15 178 ALA A CA 1
ATOM 1414 C C . ALA A 1 193 ? -2.113 -28.836 43.876 1.00 29.80 178 ALA A C 1
ATOM 1415 O O . ALA A 1 193 ? -2.783 -28.741 42.847 1.00 27.62 178 ALA A O 1
ATOM 1417 N N . ALA A 1 194 ? -1.589 -29.983 44.296 1.00 31.27 179 ALA A N 1
ATOM 1418 C CA . ALA A 1 194 ? -1.874 -31.246 43.626 1.00 30.91 179 ALA A CA 1
ATOM 1419 C C . ALA A 1 194 ? -3.345 -31.344 43.236 1.00 31.58 179 ALA A C 1
ATOM 1420 O O . ALA A 1 194 ? -4.231 -31.087 44.050 1.00 32.31 179 ALA A O 1
ATOM 1422 N N . GLY A 1 195 ? -3.596 -31.717 41.985 1.00 28.71 180 GLY A N 1
ATOM 1423 C CA . GLY A 1 195 ? -4.923 -32.128 41.564 1.00 27.60 180 GLY A CA 1
ATOM 1424 C C . GLY A 1 195 ? -5.835 -30.949 41.289 1.00 27.89 180 GLY A C 1
ATOM 1425 O O . GLY A 1 195 ? -7.022 -31.123 41.009 1.00 28.62 180 GLY A O 1
ATOM 1426 N N . SER A 1 196 ? -5.279 -29.745 41.368 1.00 26.69 181 SER A N 1
ATOM 1427 C CA . SER A 1 196 ? -6.085 -28.532 41.432 1.00 25.84 181 SER A CA 1
ATOM 1428 C C . SER A 1 196 ? -6.353 -27.974 40.038 1.00 23.78 181 SER A C 1
ATOM 1429 O O . SER A 1 196 ? -7.156 -27.056 39.870 1.00 26.61 181 SER A O 1
ATOM 1432 N N . VAL A 1 197 ? -5.677 -28.535 39.041 1.00 21.79 182 VAL A N 1
ATOM 1433 C CA . VAL A 1 197 ? -5.823 -28.080 37.664 1.00 22.44 182 VAL A CA 1
ATOM 1434 C C . VAL A 1 197 ? -6.311 -29.206 36.759 1.00 22.50 182 VAL A C 1
ATOM 1435 O O . VAL A 1 197 ? -5.589 -30.171 36.508 1.00 24.48 182 VAL A O 1
ATOM 1439 N N . PRO A 1 198 ? -7.541 -29.076 36.272 1.00 23.62 183 PRO A N 1
ATOM 1440 C CA . PRO A 1 198 ? -8.156 -30.120 35.446 1.00 23.31 183 PRO A CA 1
ATOM 1441 C C . PRO A 1 198 ? -7.373 -30.358 34.159 1.00 23.18 183 PRO A C 1
ATOM 1442 O O . PRO A 1 198 ? -6.808 -29.419 33.599 1.00 21.33 183 PRO A O 1
ATOM 1446 N N . ASP A 1 199 ? -7.344 -31.605 33.701 1.00 19.45 184 ASP A N 1
ATOM 1447 C CA . ASP A 1 199 ? -7.019 -31.904 32.312 1.00 20.32 184 ASP A CA 1
ATOM 1448 C C . ASP A 1 199 ? -7.671 -30.902 31.365 1.00 20.08 184 ASP A C 1
ATOM 1449 O O . ASP A 1 199 ? -8.895 -30.779 31.324 1.00 19.82 184 ASP A O 1
ATOM 1454 N N . PHE A 1 200 ? -6.846 -30.189 30.606 1.00 18.15 185 PHE A N 1
ATOM 1455 C CA . PHE A 1 200 ? -7.301 -29.011 29.876 1.00 17.54 185 PHE A CA 1
ATOM 1456 C C . PHE A 1 200 ? -7.314 -29.266 28.373 1.00 18.04 185 PHE A C 1
ATOM 1457 O O . PHE A 1 200 ? -6.502 -30.034 27.856 1.00 17.61 185 PHE A O 1
ATOM 1465 N N . ALA A 1 201 ? -8.242 -28.618 27.676 1.00 16.63 186 ALA A N 1
ATOM 1466 C CA . ALA A 1 201 ? -8.480 -28.903 26.266 1.00 15.79 186 ALA A CA 1
ATOM 1467 C C . ALA A 1 201 ? -7.380 -28.311 25.391 1.00 17.04 186 ALA A C 1
ATOM 1468 O O . ALA A 1 201 ? -6.938 -27.183 25.610 1.00 18.82 186 ALA A O 1
ATOM 1470 N N . LEU A 1 202 ? -6.943 -29.079 24.398 1.00 16.26 187 LEU A N 1
ATOM 1471 C CA . LEU A 1 202 ? -5.937 -28.610 23.452 1.00 15.77 187 LEU A CA 1
ATOM 1472 C C . LEU A 1 202 ? -6.574 -28.209 22.126 1.00 17.74 187 LEU A C 1
ATOM 1473 O O . LEU A 1 202 ? -5.961 -27.509 21.319 1.00 16.07 187 LEU A O 1
ATOM 1478 N N . THR A 1 203 ? -7.806 -28.656 21.907 1.00 15.59 188 THR A N 1
ATOM 1479 C CA . THR A 1 203 ? -8.502 -28.401 20.651 1.00 16.81 188 THR A CA 1
ATOM 1480 C C . THR A 1 203 ? -9.943 -27.968 20.898 1.00 18.31 188 THR A C 1
ATOM 1481 O O . THR A 1 203 ? -10.465 -28.113 22.004 1.00 20.78 188 THR A O 1
ATOM 1485 N N . ARG A 1 204 ? -10.582 -27.436 19.861 1.00 20.57 189 ARG A N 1
ATOM 1486 C CA . ARG A 1 204 ? -12.004 -27.217 19.880 1.00 22.40 189 ARG A CA 1
ATOM 1487 C C . ARG A 1 204 ? -12.608 -28.434 19.204 1.00 23.32 189 ARG A C 1
ATOM 1488 O O . ARG A 1 204 ? -11.908 -29.246 18.678 1.00 23.71 189 ARG A O 1
ATOM 1496 N N . ALA A 1 205 ? -13.921 -28.584 19.299 1.00 25.50 190 ALA A N 1
ATOM 1497 C CA . ALA A 1 205 ? -14.563 -29.752 18.677 1.00 25.96 190 ALA A CA 1
ATOM 1498 C C . ALA A 1 205 ? -14.388 -29.929 17.187 1.00 26.11 190 ALA A C 1
ATOM 1499 O O . ALA A 1 205 ? -14.361 -31.075 16.695 1.00 26.06 190 ALA A O 1
ATOM 1501 N N . SER A 1 206 ? -14.246 -28.813 16.482 1.00 26.50 191 SER A N 1
ATOM 1502 C CA . SER A 1 206 ? -13.861 -28.880 15.060 1.00 26.05 191 SER A CA 1
ATOM 1503 C C . SER A 1 206 ? -12.469 -29.534 14.851 1.00 25.59 191 SER A C 1
ATOM 1504 O O . SER A 1 206 ? -12.091 -29.830 13.718 1.00 26.21 191 SER A O 1
ATOM 1507 N N . GLY A 1 207 ? -11.676 -29.696 15.914 1.00 24.24 192 GLY A N 1
ATOM 1508 C CA . GLY A 1 207 ? -10.353 -30.236 15.802 1.00 24.39 192 GLY A CA 1
ATOM 1509 C C . GLY A 1 207 ? -9.250 -29.212 15.797 1.00 23.67 192 GLY A C 1
ATOM 1510 O O . GLY A 1 207 ? -8.073 -29.600 15.870 1.00 25.13 192 GLY A O 1
ATOM 1511 N N . ASP A 1 208 ? -9.629 -27.939 15.646 1.00 22.87 193 ASP A N 1
ATOM 1512 C CA . ASP A 1 208 ? -8.613 -26.936 15.476 1.00 24.48 193 ASP A CA 1
ATOM 1513 C C . ASP A 1 208 ? -7.931 -26.742 16.825 1.00 21.71 193 ASP A C 1
ATOM 1514 O O . ASP A 1 208 ? -8.583 -26.805 17.829 1.00 20.12 193 ASP A O 1
ATOM 1519 N N . PRO A 1 209 ? -6.623 -26.508 16.813 1.00 21.82 194 PRO A N 1
ATOM 1520 C CA . PRO A 1 209 ? -5.852 -26.375 18.053 1.00 19.40 194 PRO A CA 1
ATOM 1521 C C . PRO A 1 209 ? -6.209 -25.099 18.808 1.00 19.66 194 PRO A C 1
ATOM 1522 O O . PRO A 1 209 ? -6.845 -24.208 18.245 1.00 22.82 194 PRO A O 1
ATOM 1526 N N . LEU A 1 210 ? -5.802 -25.019 20.070 1.00 19.31 195 LEU A N 1
ATOM 1527 C CA . LEU A 1 210 ? -6.091 -23.853 20.896 1.00 18.74 195 LEU A CA 1
ATOM 1528 C C . LEU A 1 210 ? -4.808 -23.142 21.314 1.00 16.88 195 LEU A C 1
ATOM 1529 O O . LEU A 1 210 ? -3.714 -23.690 21.188 1.00 16.48 195 LEU A O 1
ATOM 1534 N N . TYR A 1 211 ? -4.952 -21.918 21.811 1.00 20.45 196 TYR A N 1
ATOM 1535 C CA . TYR A 1 211 ? -3.851 -21.224 22.469 1.00 20.29 196 TYR A CA 1
ATOM 1536 C C . TYR A 1 211 ? -3.081 -22.161 23.393 1.00 20.78 196 TYR A C 1
ATOM 1537 O O . TYR A 1 211 ? -1.864 -22.045 23.536 1.00 20.66 196 TYR A O 1
ATOM 1546 N N . THR A 1 212 ? -3.799 -23.090 24.016 1.00 19.22 197 THR A N 1
ATOM 1547 C CA . THR A 1 212 ? -3.215 -23.950 25.039 1.00 17.93 197 THR A CA 1
ATOM 1548 C C . THR A 1 212 ? -2.230 -24.942 24.428 1.00 17.51 197 THR A C 1
ATOM 1549 O O . THR A 1 212 ? -1.342 -25.450 25.113 1.00 19.36 197 THR A O 1
ATOM 1553 N N . LEU A 1 213 ? -2.394 -25.213 23.138 1.00 16.51 198 LEU A N 1
ATOM 1554 C CA . LEU A 1 213 ? -1.494 -26.109 22.422 1.00 17.80 198 LEU A CA 1
ATOM 1555 C C . LEU A 1 213 ? -0.409 -25.329 21.686 1.00 16.93 198 LEU A C 1
ATOM 1556 O O . LEU A 1 213 ? 0.782 -25.564 21.886 1.00 18.42 198 LEU A O 1
ATOM 1561 N N . VAL A 1 214 ? -0.831 -24.400 20.835 1.00 14.81 199 VAL A N 1
ATOM 1562 C CA . VAL A 1 214 ? 0.060 -23.809 19.843 1.00 16.75 199 VAL A CA 1
ATOM 1563 C C . VAL A 1 214 ? 1.090 -22.897 20.501 1.00 16.15 199 VAL A C 1
ATOM 1564 O O . VAL A 1 214 ? 2.240 -22.828 20.066 1.00 17.62 199 VAL A O 1
ATOM 1568 N N A ASN A 1 215 ? 0.814 -22.243 21.647 0.50 17.47 200 ASN A N 1
ATOM 1569 N N B ASN A 1 215 ? 0.874 -22.241 21.656 0.50 17.31 200 ASN A N 1
ATOM 1570 C CA A ASN A 1 215 ? 1.711 -21.340 22.336 0.50 19.13 200 ASN A CA 1
ATOM 1571 C CA B ASN A 1 215 ? 1.881 -21.396 22.282 0.50 18.95 200 ASN A CA 1
ATOM 1572 C C A ASN A 1 215 ? 2.883 -22.123 22.950 0.50 19.03 200 ASN A C 1
ATOM 1573 C C B ASN A 1 215 ? 2.966 -22.271 22.871 0.50 18.89 200 ASN A C 1
ATOM 1574 O O A ASN A 1 215 ? 4.009 -21.824 22.603 0.50 18.79 200 ASN A O 1
ATOM 1575 O O B ASN A 1 215 ? 4.093 -22.226 22.416 0.50 18.04 200 ASN A O 1
ATOM 1584 N N . PRO A 1 216 ? 2.670 -23.224 23.814 1.00 19.33 201 PRO A N 1
ATOM 1585 C CA . PRO A 1 216 ? 3.763 -24.063 24.317 1.00 19.13 201 PRO A CA 1
ATOM 1586 C C . PRO A 1 216 ? 4.398 -24.892 23.206 1.00 18.45 201 PRO A C 1
ATOM 1587 O O . PRO A 1 216 ? 5.612 -25.099 23.210 1.00 18.72 201 PRO A O 1
ATOM 1591 N N . CYS A 1 217 ? 3.581 -25.358 22.268 1.00 18.88 202 CYS A N 1
ATOM 1592 C CA . CYS A 1 217 ? 4.078 -26.116 21.126 1.00 19.35 202 CYS A CA 1
ATOM 1593 C C . CYS A 1 217 ? 5.208 -25.373 20.421 1.00 17.99 202 CYS A C 1
ATOM 1594 O O . CYS A 1 217 ? 6.213 -25.971 20.038 1.00 17.53 202 CYS A O 1
ATOM 1597 N N . ASP A 1 218 ? 5.034 -24.066 20.252 1.00 14.80 203 ASP A N 1
ATOM 1598 C CA . ASP A 1 218 ? 5.905 -23.284 19.382 1.00 14.76 203 ASP A CA 1
ATOM 1599 C C . ASP A 1 218 ? 7.100 -22.732 20.152 1.00 14.96 203 ASP A C 1
ATOM 1600 O O . ASP A 1 218 ? 8.193 -22.593 19.603 1.00 18.01 203 ASP A O 1
ATOM 1605 N N . ASP A 1 219 ? 6.884 -22.418 21.425 1.00 16.54 204 ASP A N 1
ATOM 1606 C CA . ASP A 1 219 ? 7.984 -22.201 22.358 1.00 18.25 204 ASP A CA 1
ATOM 1607 C C . ASP A 1 219 ? 8.917 -23.406 22.400 1.00 18.04 204 ASP A C 1
ATOM 1608 O O . ASP A 1 219 ? 10.137 -23.261 22.330 1.00 19.54 204 ASP A O 1
ATOM 1613 N N . ALA A 1 220 ? 8.335 -24.596 22.514 1.00 18.01 205 ALA A N 1
ATOM 1614 C CA . ALA A 1 220 ? 9.111 -25.830 22.530 1.00 18.83 205 ALA A CA 1
ATOM 1615 C C . ALA A 1 220 ? 9.919 -25.989 21.247 1.00 16.79 205 ALA A C 1
ATOM 1616 O O . ALA A 1 220 ? 11.133 -26.192 21.288 1.00 19.93 205 ALA A O 1
ATOM 1618 N N . LEU A 1 221 ? 9.239 -25.896 20.109 1.00 16.73 206 LEU A N 1
ATOM 1619 C CA . LEU A 1 221 ? 9.856 -26.189 18.821 1.00 17.36 206 LEU A CA 1
ATOM 1620 C C . LEU A 1 221 ? 10.839 -25.095 18.418 1.00 17.84 206 LEU A C 1
ATOM 1621 O O . LEU A 1 221 ? 11.810 -25.351 17.705 1.00 19.87 206 LEU A O 1
ATOM 1626 N N . MET A 1 222 ? 10.581 -23.876 18.879 1.00 17.65 207 MET A N 1
ATOM 1627 C CA . MET A 1 222 ? 11.455 -22.746 18.588 1.00 18.19 207 MET A CA 1
ATOM 1628 C C . MET A 1 222 ? 12.506 -22.566 19.678 1.00 18.20 207 MET A C 1
ATOM 1629 O O . MET A 1 222 ? 13.243 -21.580 19.687 1.00 20.22 207 MET A O 1
ATOM 1634 N N . LYS A 1 223 ? 12.569 -23.525 20.596 1.00 19.31 208 LYS A N 1
ATOM 1635 C CA . LYS A 1 223 ? 13.667 -23.599 21.553 1.00 20.28 208 LYS A CA 1
ATOM 1636 C C . LYS A 1 223 ? 13.753 -22.328 22.392 1.00 21.02 208 LYS A C 1
ATOM 1637 O O . LYS A 1 223 ? 14.842 -21.820 22.656 1.00 18.60 208 LYS A O 1
ATOM 1643 N N . ILE A 1 224 ? 12.597 -21.821 22.809 1.00 17.22 209 ILE A N 1
ATOM 1644 C CA . ILE A 1 224 ? 12.540 -20.610 23.645 1.00 17.20 209 ILE A CA 1
ATOM 1645 C C . ILE A 1 224 ? 13.117 -21.070 25.018 1.00 18.21 209 ILE A C 1
ATOM 1646 O O . ILE A 1 224 ? 12.778 -22.191 25.510 1.00 20.54 209 ILE A O 1
ATOM 1651 N N . THR A 1 225 ? 14.002 -20.279 25.614 1.00 18.53 210 THR A N 1
ATOM 1652 C CA . THR A 1 225 ? 14.613 -20.647 26.926 1.00 16.62 210 THR A CA 1
ATOM 1653 C C . THR A 1 225 ? 13.964 -19.851 28.034 1.00 17.66 210 THR A C 1
ATOM 1654 O O . THR A 1 225 ? 14.017 -20.301 29.225 1.00 18.38 210 THR A O 1
ATOM 1658 N N . HIS A 1 226 ? 13.405 -18.652 27.681 1.00 15.70 211 HIS A N 1
ATOM 1659 C CA . HIS A 1 226 ? 12.837 -17.722 28.706 1.00 17.06 211 HIS A CA 1
ATOM 1660 C C . HIS A 1 226 ? 11.607 -17.082 28.160 1.00 17.18 211 HIS A C 1
ATOM 1661 O O . HIS A 1 226 ? 11.720 -16.500 27.101 1.00 15.83 211 HIS A O 1
ATOM 1668 N N . VAL A 1 227 ? 10.465 -17.244 28.839 1.00 15.08 212 VAL A N 1
ATOM 1669 C CA . VAL A 1 227 ? 9.167 -16.699 28.445 1.00 17.91 212 VAL A CA 1
ATOM 1670 C C . VAL A 1 227 ? 8.892 -15.502 29.382 1.00 17.12 212 VAL A C 1
ATOM 1671 O O . VAL A 1 227 ? 8.648 -15.628 30.565 1.00 18.29 212 VAL A O 1
ATOM 1675 N N . LEU A 1 228 ? 8.943 -14.311 28.795 1.00 18.32 213 LEU A N 1
ATOM 1676 C CA . LEU A 1 228 ? 8.615 -13.087 29.515 1.00 17.32 213 LEU A CA 1
ATOM 1677 C C . LEU A 1 228 ? 7.323 -12.467 28.991 1.00 18.09 213 LEU A C 1
ATOM 1678 O O . LEU A 1 228 ? 7.252 -12.037 27.840 1.00 18.93 213 LEU A O 1
ATOM 1683 N N . ARG A 1 229 ? 6.304 -12.428 29.844 1.00 16.83 214 ARG A N 1
ATOM 1684 C CA . ARG A 1 229 ? 4.960 -12.060 29.413 1.00 15.24 214 ARG A CA 1
ATOM 1685 C C . ARG A 1 229 ? 4.176 -11.411 30.550 1.00 19.08 214 ARG A C 1
ATOM 1686 O O . ARG A 1 229 ? 4.509 -11.582 31.721 1.00 17.94 214 ARG A O 1
ATOM 1694 N N . GLY A 1 230 ? 3.134 -10.668 30.193 1.00 17.01 215 GLY A N 1
ATOM 1695 C CA . GLY A 1 230 ? 2.276 -10.037 31.178 1.00 20.41 215 GLY A CA 1
ATOM 1696 C C . GLY A 1 230 ? 1.756 -11.019 32.209 1.00 21.84 215 GLY A C 1
ATOM 1697 O O . GLY A 1 230 ? 1.398 -12.149 31.878 1.00 21.92 215 GLY A O 1
ATOM 1698 N N . GLU A 1 231 ? 1.712 -10.585 33.464 1.00 22.38 216 GLU A N 1
ATOM 1699 C CA . GLU A 1 231 ? 1.286 -11.451 34.562 1.00 22.93 216 GLU A CA 1
ATOM 1700 C C . GLU A 1 231 ? -0.193 -11.804 34.473 1.00 21.73 216 GLU A C 1
ATOM 1701 O O . GLU A 1 231 ? -0.671 -12.711 35.142 1.00 20.39 216 GLU A O 1
ATOM 1707 N N . ASP A 1 232 ? -0.939 -11.048 33.695 1.00 22.04 217 ASP A N 1
ATOM 1708 C CA . ASP A 1 232 ? -2.269 -11.538 33.331 1.00 24.13 217 ASP A CA 1
ATOM 1709 C C . ASP A 1 232 ? -2.303 -13.008 32.782 1.00 22.67 217 ASP A C 1
ATOM 1710 O O . ASP A 1 232 ? -3.348 -13.701 32.866 1.00 26.70 217 ASP A O 1
ATOM 1715 N N . LEU A 1 233 ? -1.185 -13.529 32.228 1.00 19.16 218 LEU A N 1
ATOM 1716 C CA . LEU A 1 233 ? -1.212 -14.890 31.742 1.00 20.53 218 LEU A CA 1
ATOM 1717 C C . LEU A 1 233 ? -0.707 -15.931 32.767 1.00 18.53 218 LEU A C 1
ATOM 1718 O O . LEU A 1 233 ? -0.557 -17.095 32.494 1.00 19.20 218 LEU A O 1
ATOM 1723 N N . LEU A 1 234 ? -0.378 -15.471 33.942 1.00 21.23 219 LEU A N 1
ATOM 1724 C CA . LEU A 1 234 ? 0.247 -16.368 34.917 1.00 19.36 219 LEU A CA 1
ATOM 1725 C C . LEU A 1 234 ? -0.544 -17.626 35.187 1.00 21.34 219 LEU A C 1
ATOM 1726 O O . LEU A 1 234 ? 0.046 -18.676 35.295 1.00 21.55 219 LEU A O 1
ATOM 1731 N N . PRO A 1 235 ? -1.911 -17.573 35.215 1.00 20.83 220 PRO A N 1
ATOM 1732 C CA . PRO A 1 235 ? -2.673 -18.854 35.429 1.00 22.19 220 PRO A CA 1
ATOM 1733 C C . PRO A 1 235 ? -2.507 -19.943 34.411 1.00 21.34 220 PRO A C 1
ATOM 1734 O O . PRO A 1 235 ? -2.785 -21.130 34.674 1.00 22.60 220 PRO A O 1
ATOM 1738 N N . SER A 1 236 ? -2.018 -19.576 33.245 1.00 21.09 221 SER A N 1
ATOM 1739 C CA . SER A 1 236 ? -1.794 -20.583 32.201 1.00 21.44 221 SER A CA 1
ATOM 1740 C C . SER A 1 236 ? -0.537 -21.380 32.488 1.00 19.54 221 SER A C 1
ATOM 1741 O O . SER A 1 236 ? -0.362 -22.435 31.930 1.00 18.65 221 SER A O 1
ATOM 1744 N N . THR A 1 237 ? 0.326 -20.900 33.407 1.00 19.55 222 THR A N 1
ATOM 1745 C CA . THR A 1 237 ? 1.670 -21.460 33.442 1.00 17.98 222 THR A CA 1
ATOM 1746 C C . THR A 1 237 ? 1.709 -22.941 33.858 1.00 19.41 222 THR A C 1
ATOM 1747 O O . THR A 1 237 ? 2.494 -23.673 33.282 1.00 18.10 222 THR A O 1
ATOM 1751 N N . PRO A 1 238 ? 0.946 -23.342 34.877 1.00 18.43 223 PRO A N 1
ATOM 1752 C CA . PRO A 1 238 ? 0.982 -24.774 35.243 1.00 18.64 223 PRO A CA 1
ATOM 1753 C C . PRO A 1 238 ? 0.550 -25.705 34.108 1.00 15.68 223 PRO A C 1
ATOM 1754 O O . PRO A 1 238 ? 1.130 -26.804 33.918 1.00 17.39 223 PRO A O 1
ATOM 1758 N N . ARG A 1 239 ? -0.401 -25.226 33.345 1.00 16.93 224 ARG A N 1
ATOM 1759 C CA . ARG A 1 239 ? -0.862 -25.977 32.169 1.00 18.30 224 ARG A CA 1
ATOM 1760 C C . ARG A 1 239 ? 0.254 -26.085 31.170 1.00 17.64 224 ARG A C 1
ATOM 1761 O O . ARG A 1 239 ? 0.479 -27.164 30.582 1.00 18.37 224 ARG A O 1
ATOM 1769 N N . GLN A 1 240 ? 0.925 -24.955 30.897 1.00 16.93 225 GLN A N 1
ATOM 1770 C CA . GLN A 1 240 ? 2.007 -24.947 29.898 1.00 15.15 225 GLN A CA 1
ATOM 1771 C C . GLN A 1 240 ? 3.138 -25.784 30.348 1.00 16.36 225 GLN A C 1
ATOM 1772 O O . GLN A 1 240 ? 3.769 -26.446 29.539 1.00 15.88 225 GLN A O 1
ATOM 1778 N N . LEU A 1 241 ? 3.496 -25.693 31.649 1.00 15.37 226 LEU A N 1
ATOM 1779 C CA . LEU A 1 241 ? 4.586 -26.539 32.136 1.00 16.76 226 LEU A CA 1
ATOM 1780 C C . LEU A 1 241 ? 4.245 -28.044 31.941 1.00 15.74 226 LEU A C 1
ATOM 1781 O O . LEU A 1 241 ? 5.061 -28.796 31.520 1.00 17.54 226 LEU A O 1
ATOM 1786 N N . ALA A 1 242 ? 3.034 -28.444 32.271 1.00 15.83 227 ALA A N 1
ATOM 1787 C CA . ALA A 1 242 ? 2.631 -29.805 32.005 1.00 15.86 227 ALA A CA 1
ATOM 1788 C C . ALA A 1 242 ? 2.803 -30.214 30.501 1.00 16.55 227 ALA A C 1
ATOM 1789 O O . ALA A 1 242 ? 3.306 -31.288 30.158 1.00 15.96 227 ALA A O 1
ATOM 1791 N N . LEU A 1 243 ? 2.435 -29.302 29.585 1.00 16.87 228 LEU A N 1
ATOM 1792 C CA . LEU A 1 243 ? 2.561 -29.633 28.158 1.00 17.46 228 LEU A CA 1
ATOM 1793 C C . LEU A 1 243 ? 4.067 -29.683 27.804 1.00 17.91 228 LEU A C 1
ATOM 1794 O O . LEU A 1 243 ? 4.492 -30.607 27.164 1.00 16.98 228 LEU A O 1
ATOM 1799 N N . HIS A 1 244 ? 4.823 -28.680 28.237 1.00 17.45 229 HIS A N 1
ATOM 1800 C CA . HIS A 1 244 ? 6.263 -28.650 28.005 1.00 18.48 229 HIS A CA 1
ATOM 1801 C C . HIS A 1 244 ? 6.922 -29.945 28.468 1.00 18.02 229 HIS A C 1
ATOM 1802 O O . HIS A 1 244 ? 7.813 -30.471 27.802 1.00 16.56 229 HIS A O 1
ATOM 1809 N N . GLN A 1 245 ? 6.479 -30.453 29.613 1.00 19.45 230 GLN A N 1
ATOM 1810 C CA . GLN A 1 245 ? 7.004 -31.702 30.152 1.00 18.10 230 GLN A CA 1
ATOM 1811 C C . GLN A 1 245 ? 6.591 -32.890 29.290 1.00 19.72 230 GLN A C 1
ATOM 1812 O O . GLN A 1 245 ? 7.380 -33.807 29.061 1.00 17.08 230 GLN A O 1
ATOM 1818 N N . ALA A 1 246 ? 5.350 -32.867 28.814 1.00 19.77 231 ALA A N 1
ATOM 1819 C CA . ALA A 1 246 ? 4.852 -33.908 27.923 1.00 20.40 231 ALA A CA 1
ATOM 1820 C C . ALA A 1 246 ? 5.629 -33.928 26.611 1.00 20.55 231 ALA A C 1
ATOM 1821 O O . ALA A 1 246 ? 5.880 -34.991 26.043 1.00 21.85 231 ALA A O 1
ATOM 1823 N N . LEU A 1 247 ? 6.007 -32.746 26.134 1.00 19.94 232 LEU A N 1
ATOM 1824 C CA . LEU A 1 247 ? 6.659 -32.617 24.837 1.00 19.00 232 LEU A CA 1
ATOM 1825 C C . LEU A 1 247 ? 8.086 -33.154 24.881 1.00 19.34 232 LEU A C 1
ATOM 1826 O O . LEU A 1 247 ? 8.580 -33.712 23.902 1.00 21.95 232 LEU A O 1
ATOM 1831 N N . ILE A 1 248 ? 8.743 -32.981 26.024 1.00 19.03 233 ILE A N 1
ATOM 1832 C CA . ILE A 1 248 ? 10.018 -33.639 26.281 1.00 20.06 233 ILE A CA 1
ATOM 1833 C C . ILE A 1 248 ? 9.880 -35.156 26.211 1.00 21.79 233 ILE A C 1
ATOM 1834 O O . ILE A 1 248 ? 10.732 -35.841 25.644 1.00 23.43 233 ILE A O 1
ATOM 1839 N N . ARG A 1 249 ? 8.802 -35.675 26.789 1.00 22.73 234 ARG A N 1
ATOM 1840 C CA . ARG A 1 249 ? 8.600 -37.116 26.882 1.00 24.38 234 ARG A CA 1
ATOM 1841 C C . ARG A 1 249 ? 8.481 -37.746 25.498 1.00 26.72 234 ARG A C 1
ATOM 1842 O O . ARG A 1 249 ? 9.020 -38.823 25.247 1.00 30.58 234 ARG A O 1
ATOM 1850 N N . ILE A 1 250 ? 7.771 -37.066 24.603 1.00 25.36 235 ILE A N 1
ATOM 1851 C CA . ILE A 1 250 ? 7.518 -37.592 23.267 1.00 25.67 235 ILE A CA 1
ATOM 1852 C C . ILE A 1 250 ? 8.631 -37.200 22.300 1.00 27.53 235 ILE A C 1
ATOM 1853 O O . ILE A 1 250 ? 8.615 -37.586 21.131 1.00 28.84 235 ILE A O 1
ATOM 1858 N N . GLY A 1 251 ? 9.595 -36.432 22.796 1.00 25.09 236 GLY A N 1
ATOM 1859 C CA . GLY A 1 251 ? 10.884 -36.308 22.141 1.00 28.84 236 GLY A CA 1
ATOM 1860 C C . GLY A 1 251 ? 10.959 -35.098 21.232 1.00 29.04 236 GLY A C 1
ATOM 1861 O O . GLY A 1 251 ? 11.839 -35.006 20.376 1.00 33.22 236 GLY A O 1
ATOM 1862 N N . VAL A 1 252 ? 10.031 -34.165 21.419 1.00 28.41 237 VAL A N 1
ATOM 1863 C CA . VAL A 1 252 ? 9.893 -33.029 20.515 1.00 30.65 237 VAL A CA 1
ATOM 1864 C C . VAL A 1 252 ? 10.467 -31.759 21.134 1.00 30.56 237 VAL A C 1
ATOM 1865 O O . VAL A 1 252 ? 10.537 -30.717 20.483 1.00 26.52 237 VAL A O 1
ATOM 1869 N N . ALA A 1 253 ? 10.876 -31.854 22.395 1.00 28.67 238 ALA A N 1
ATOM 1870 C CA . ALA A 1 253 ? 11.832 -30.911 22.963 1.00 28.13 238 ALA A CA 1
ATOM 1871 C C . ALA A 1 253 ? 12.715 -31.584 24.009 1.00 25.61 238 ALA A C 1
ATOM 1872 O O . ALA A 1 253 ? 12.578 -32.778 24.275 1.00 26.69 238 ALA A O 1
ATOM 1874 N N . GLU A 1 254 ? 13.619 -30.810 24.599 1.00 28.78 239 GLU A N 1
ATOM 1875 C CA . GLU A 1 254 ? 14.640 -31.360 25.483 1.00 32.17 239 GLU A CA 1
ATOM 1876 C C . GLU A 1 254 ? 14.772 -30.533 26.757 1.00 32.04 239 GLU A C 1
ATOM 1877 O O . GLU A 1 254 ? 15.318 -30.998 27.757 1.00 33.88 239 GLU A O 1
ATOM 1883 N N . ARG A 1 255 ? 14.267 -29.304 26.713 1.00 30.84 240 ARG A N 1
ATOM 1884 C CA . ARG A 1 255 ? 14.346 -28.402 27.856 1.00 31.32 240 ARG A CA 1
ATOM 1885 C C . ARG A 1 255 ? 12.991 -27.767 28.151 1.00 30.44 240 ARG A C 1
ATOM 1886 O O . ARG A 1 255 ? 12.183 -27.557 27.246 1.00 31.07 240 ARG A O 1
ATOM 1894 N N . ILE A 1 256 ? 12.750 -27.464 29.422 1.00 25.60 241 ILE A N 1
ATOM 1895 C CA . ILE A 1 256 ? 11.668 -26.564 29.803 1.00 24.95 241 ILE A CA 1
ATOM 1896 C C . ILE A 1 256 ? 12.160 -25.125 29.914 1.00 21.85 241 ILE A C 1
ATOM 1897 O O . ILE A 1 256 ? 13.222 -24.864 30.480 1.00 23.15 241 ILE A O 1
ATOM 1902 N N . PRO A 1 257 ? 11.382 -24.195 29.370 1.00 20.67 242 PRO A N 1
ATOM 1903 C CA . PRO A 1 257 ? 11.673 -22.765 29.517 1.00 20.03 242 PRO A CA 1
ATOM 1904 C C . PRO A 1 257 ? 11.519 -22.301 30.962 1.00 17.81 242 PRO A C 1
ATOM 1905 O O . PRO A 1 257 ? 10.711 -22.859 31.705 1.00 17.59 242 PRO A O 1
ATOM 1909 N N . LYS A 1 258 ? 12.289 -21.289 31.349 1.00 18.07 243 LYS A N 1
ATOM 1910 C CA . LYS A 1 258 ? 11.956 -20.475 32.511 1.00 19.51 243 LYS A CA 1
ATOM 1911 C C . LYS A 1 258 ? 10.872 -19.455 32.179 1.00 20.06 243 LYS A C 1
ATOM 1912 O O . LYS A 1 258 ? 10.739 -19.028 31.032 1.00 20.47 243 LYS A O 1
ATOM 1918 N N . PHE A 1 259 ? 10.099 -19.070 33.189 1.00 18.82 244 PHE A N 1
ATOM 1919 C CA . PHE A 1 259 ? 9.023 -18.103 33.006 1.00 17.80 244 PHE A CA 1
ATOM 1920 C C . PHE A 1 259 ? 9.273 -16.839 33.821 1.00 20.11 244 PHE A C 1
ATOM 1921 O O . PHE A 1 259 ? 9.809 -16.898 34.928 1.00 18.20 244 PHE A O 1
ATOM 1929 N N . ALA A 1 260 ? 8.882 -15.696 33.267 1.00 17.54 245 ALA A N 1
ATOM 1930 C CA . ALA A 1 260 ? 8.966 -14.429 33.983 1.00 18.66 245 ALA A CA 1
ATOM 1931 C C . ALA A 1 260 ? 7.752 -13.552 33.695 1.00 19.25 245 ALA A C 1
ATOM 1932 O O . ALA A 1 260 ? 7.506 -13.171 32.551 1.00 20.39 245 ALA A O 1
ATOM 1934 N N . HIS A 1 261 ? 6.997 -13.234 34.742 1.00 17.15 246 HIS A N 1
ATOM 1935 C CA . HIS A 1 261 ? 5.673 -12.646 34.581 1.00 15.80 246 HIS A CA 1
ATOM 1936 C C . HIS A 1 261 ? 5.676 -11.168 34.954 1.00 18.19 246 HIS A C 1
ATOM 1937 O O . HIS A 1 261 ? 5.820 -10.813 36.124 1.00 19.82 246 HIS A O 1
ATOM 1944 N N . LEU A 1 262 ? 5.518 -10.309 33.952 1.00 16.02 247 LEU A N 1
ATOM 1945 C CA . LEU A 1 262 ? 5.705 -8.875 34.134 1.00 13.11 247 LEU A CA 1
ATOM 1946 C C . LEU A 1 262 ? 4.505 -8.247 34.834 1.00 17.83 247 LEU A C 1
ATOM 1947 O O . LEU A 1 262 ? 3.359 -8.616 34.575 1.00 17.46 247 LEU A O 1
ATOM 1952 N N . PRO A 1 263 ? 4.775 -7.296 35.722 1.00 21.87 248 PRO A N 1
ATOM 1953 C CA . PRO A 1 263 ? 3.716 -6.471 36.314 1.00 24.82 248 PRO A CA 1
ATOM 1954 C C . PRO A 1 263 ? 2.850 -5.811 35.247 1.00 22.92 248 PRO A C 1
ATOM 1955 O O . PRO A 1 263 ? 3.369 -5.107 34.381 1.00 22.79 248 PRO A O 1
ATOM 1959 N N . THR A 1 264 ? 1.542 -6.039 35.315 1.00 26.48 249 THR A N 1
ATOM 1960 C CA . THR A 1 264 ? 0.608 -5.427 34.378 1.00 27.87 249 THR A CA 1
ATOM 1961 C C . THR A 1 264 ? 0.632 -3.906 34.489 1.00 29.36 249 THR A C 1
ATOM 1962 O O . THR A 1 264 ? 0.575 -3.353 35.588 1.00 29.64 249 THR A O 1
ATOM 1966 N N . VAL A 1 265 ? 0.717 -3.235 33.345 1.00 28.92 250 VAL A N 1
ATOM 1967 C CA . VAL A 1 265 ? 0.661 -1.792 33.305 1.00 30.14 250 VAL A CA 1
ATOM 1968 C C . VAL A 1 265 ? -0.736 -1.213 33.467 1.00 32.71 250 VAL A C 1
ATOM 1969 O O . VAL A 1 265 ? -1.614 -1.436 32.651 1.00 32.48 250 VAL A O 1
ATOM 1973 N N . LEU A 1 266 ? -0.907 -0.459 34.537 1.00 40.20 251 LEU A N 1
ATOM 1974 C CA . LEU A 1 266 ? -2.150 0.207 34.846 1.00 41.82 251 LEU A CA 1
ATOM 1975 C C . LEU A 1 266 ? -2.195 1.667 34.414 1.00 44.27 251 LEU A C 1
ATOM 1976 O O . LEU A 1 266 ? -1.199 2.344 34.335 1.00 43.73 251 LEU A O 1
ATOM 1981 N N . GLY A 1 267 ? -3.405 2.143 34.212 1.00 45.93 252 GLY A N 1
ATOM 1982 C CA . GLY A 1 267 ? -3.661 3.562 34.073 1.00 48.06 252 GLY A CA 1
ATOM 1983 C C . GLY A 1 267 ? -3.919 4.188 35.419 1.00 50.02 252 GLY A C 1
ATOM 1984 O O . GLY A 1 267 ? -3.574 3.656 36.447 1.00 51.11 252 GLY A O 1
ATOM 1985 N N . GLU A 1 268 ? -4.550 5.337 35.406 1.00 52.22 253 GLU A N 1
ATOM 1986 C CA . GLU A 1 268 ? -4.555 6.236 36.547 1.00 53.91 253 GLU A CA 1
ATOM 1987 C C . GLU A 1 268 ? -5.388 5.604 37.623 1.00 54.30 253 GLU A C 1
ATOM 1988 O O . GLU A 1 268 ? -5.081 5.685 38.816 1.00 54.26 253 GLU A O 1
ATOM 1994 N N . GLY A 1 269 ? -6.471 4.957 37.205 1.00 54.26 254 GLY A N 1
ATOM 1995 C CA . GLY A 1 269 ? -7.182 4.027 38.062 1.00 54.76 254 GLY A CA 1
ATOM 1996 C C . GLY A 1 269 ? -6.358 2.800 38.396 1.00 55.53 254 GLY A C 1
ATOM 1997 O O . GLY A 1 269 ? -5.220 2.662 37.946 1.00 55.86 254 GLY A O 1
ATOM 1998 N N . THR A 1 270 ? -6.935 1.904 39.190 1.00 55.09 255 THR A N 1
ATOM 1999 C CA . THR A 1 270 ? -6.355 0.584 39.405 1.00 55.30 255 THR A CA 1
ATOM 2000 C C . THR A 1 270 ? -6.623 -0.407 38.277 1.00 55.05 255 THR A C 1
ATOM 2001 O O . THR A 1 270 ? -6.302 -1.590 38.388 1.00 55.08 255 THR A O 1
ATOM 2005 N N . LYS A 1 271 ? -7.213 0.084 37.192 1.00 54.04 256 LYS A N 1
ATOM 2006 C CA . LYS A 1 271 ? -7.665 -0.780 36.108 1.00 53.28 256 LYS A CA 1
ATOM 2007 C C . LYS A 1 271 ? -6.670 -1.165 35.019 1.00 52.63 256 LYS A C 1
ATOM 2008 O O . LYS A 1 271 ? -5.860 -0.345 34.587 1.00 52.22 256 LYS A O 1
ATOM 2014 N N . LYS A 1 272 ? -6.737 -2.417 34.580 1.00 54.32 257 LYS A N 1
ATOM 2015 C CA . LYS A 1 272 ? -6.049 -2.841 33.366 1.00 54.55 257 LYS A CA 1
ATOM 2016 C C . LYS A 1 272 ? -6.050 -1.626 32.443 1.00 54.47 257 LYS A C 1
ATOM 2017 O O . LYS A 1 272 ? -7.107 -1.104 32.090 1.00 49.87 257 LYS A O 1
ATOM 2023 N N . LEU A 1 273 ? -4.859 -1.182 32.057 1.00 48.54 258 LEU A N 1
ATOM 2024 C CA . LEU A 1 273 ? -4.719 -0.008 31.204 1.00 47.69 258 LEU A CA 1
ATOM 2025 C C . LEU A 1 273 ? -5.750 -0.386 30.146 1.00 46.81 258 LEU A C 1
ATOM 2026 O O . LEU A 1 273 ? -5.645 -1.434 29.509 1.00 47.73 258 LEU A O 1
ATOM 2031 N N . SER A 1 274 ? -6.747 0.474 29.965 1.00 46.28 259 SER A N 1
ATOM 2032 C CA . SER A 1 274 ? -7.851 0.100 29.089 1.00 45.97 259 SER A CA 1
ATOM 2033 C C . SER A 1 274 ? -7.429 0.137 27.624 1.00 45.53 259 SER A C 1
ATOM 2034 O O . SER A 1 274 ? -6.384 0.690 27.282 1.00 45.21 259 SER A O 1
ATOM 2037 N N . LYS A 1 275 ? -8.249 -0.456 26.762 1.00 45.27 260 LYS A N 1
ATOM 2038 C CA . LYS A 1 275 ? -7.925 -0.561 25.344 1.00 45.11 260 LYS A CA 1
ATOM 2039 C C . LYS A 1 275 ? -8.235 0.739 24.610 1.00 44.31 260 LYS A C 1
ATOM 2040 O O . LYS A 1 275 ? -7.971 0.865 23.414 1.00 44.53 260 LYS A O 1
ATOM 2046 N N . ARG A 1 276 ? -8.795 1.702 25.334 1.00 67.08 261 ARG A N 1
ATOM 2047 C CA . ARG A 1 276 ? -9.404 2.872 24.712 1.00 66.12 261 ARG A CA 1
ATOM 2048 C C . ARG A 1 276 ? -8.701 4.155 25.143 1.00 64.93 261 ARG A C 1
ATOM 2049 O O . ARG A 1 276 ? -8.353 4.993 24.312 1.00 65.14 261 ARG A O 1
ATOM 2057 N N . ASP A 1 277 ? -8.494 4.300 26.448 1.00 63.23 262 ASP A N 1
ATOM 2058 C CA . ASP A 1 277 ? -7.831 5.479 26.992 1.00 61.70 262 ASP A CA 1
ATOM 2059 C C . ASP A 1 277 ? -6.508 5.745 26.281 1.00 60.44 262 ASP A C 1
ATOM 2060 O O . ASP A 1 277 ? -5.573 4.949 26.370 1.00 61.09 262 ASP A O 1
ATOM 2065 N N . PRO A 1 278 ? -6.437 6.869 25.575 1.00 58.70 263 PRO A N 1
ATOM 2066 C CA . PRO A 1 278 ? -5.444 7.049 24.509 1.00 56.62 263 PRO A CA 1
ATOM 2067 C C . PRO A 1 278 ? -4.019 6.927 25.037 1.00 54.89 263 PRO A C 1
ATOM 2068 O O . PRO A 1 278 ? -3.092 6.694 24.261 1.00 54.39 263 PRO A O 1
ATOM 2072 N N . GLN A 1 279 ? -3.852 7.084 26.346 1.00 52.47 264 GLN A N 1
ATOM 2073 C CA . GLN A 1 279 ? -2.538 6.982 26.969 1.00 50.10 264 GLN A CA 1
ATOM 2074 C C . GLN A 1 279 ? -2.079 5.531 27.055 1.00 47.19 264 GLN A C 1
ATOM 2075 O O . GLN A 1 279 ? -1.018 5.237 27.607 1.00 46.09 264 GLN A O 1
ATOM 2081 N N . SER A 1 280 ? -2.883 4.627 26.505 1.00 43.75 265 SER A N 1
ATOM 2082 C CA . SER A 1 280 ? -2.497 3.226 26.391 1.00 41.79 265 SER A CA 1
ATOM 2083 C C . SER A 1 280 ? -2.037 2.894 24.975 1.00 40.43 265 SER A C 1
ATOM 2084 O O . SER A 1 280 ? -1.462 1.833 24.731 1.00 37.67 265 SER A O 1
ATOM 2087 N N . ASN A 1 281 ? -2.295 3.808 24.046 1.00 38.13 266 ASN A N 1
ATOM 2088 C CA . ASN A 1 281 ? -2.083 3.540 22.628 1.00 37.06 266 ASN A CA 1
ATOM 2089 C C . ASN A 1 281 ? -0.808 4.192 22.102 1.00 36.01 266 ASN A C 1
ATOM 2090 O O . ASN A 1 281 ? -0.668 5.414 22.129 1.00 35.55 266 ASN A O 1
ATOM 2095 N N . LEU A 1 282 ? 0.118 3.367 21.625 1.00 34.22 267 LEU A N 1
ATOM 2096 C CA . LEU A 1 282 ? 1.450 3.861 21.177 1.00 33.95 267 LEU A CA 1
ATOM 2097 C C . LEU A 1 282 ? 1.400 4.898 20.038 1.00 33.38 267 LEU A C 1
ATOM 2098 O O . LEU A 1 282 ? 2.266 5.805 19.963 1.00 33.44 267 LEU A O 1
ATOM 2103 N N . PHE A 1 283 ? 0.412 4.754 19.155 1.00 31.69 268 PHE A N 1
ATOM 2104 C CA A PHE A 1 283 ? 0.375 5.719 18.076 0.50 31.73 268 PHE A CA 1
ATOM 2105 C CA B PHE A 1 283 ? 0.119 5.700 18.025 0.50 31.93 268 PHE A CA 1
ATOM 2106 C C . PHE A 1 283 ? -0.023 7.132 18.538 1.00 30.99 268 PHE A C 1
ATOM 2107 O O . PHE A 1 283 ? 0.470 8.133 17.934 1.00 30.94 268 PHE A O 1
ATOM 2122 N N . ALA A 1 284 ? -0.760 7.236 19.635 1.00 30.92 269 ALA A N 1
ATOM 2123 C CA . ALA A 1 284 ? -1.112 8.543 20.166 1.00 29.92 269 ALA A CA 1
ATOM 2124 C C . ALA A 1 284 ? 0.139 9.306 20.545 1.00 29.83 269 ALA A C 1
ATOM 2125 O O . ALA A 1 284 ? 0.278 10.551 20.308 1.00 28.80 269 ALA A O 1
ATOM 2127 N N . HIS A 1 285 ? 1.041 8.560 21.195 1.00 28.64 270 HIS A N 1
ATOM 2128 C CA . HIS A 1 285 ? 2.269 9.148 21.686 1.00 26.97 270 HIS A CA 1
ATOM 2129 C C . HIS A 1 285 ? 3.091 9.594 20.504 1.00 26.05 270 HIS A C 1
ATOM 2130 O O . HIS A 1 285 ? 3.565 10.740 20.445 1.00 25.25 270 HIS A O 1
ATOM 2137 N N . ARG A 1 286 ? 3.218 8.713 19.517 0.50 21.40 271 ARG A N 1
ATOM 2138 C CA . ARG A 1 286 ? 4.002 8.986 18.334 0.50 20.81 271 ARG A CA 1
ATOM 2139 C C . ARG A 1 286 ? 3.463 10.197 17.584 0.50 22.49 271 ARG A C 1
ATOM 2140 O O . ARG A 1 286 ? 4.187 11.094 17.197 0.50 20.15 271 ARG A O 1
ATOM 2148 N N . ASP A 1 287 ? 2.152 10.222 17.412 1.00 24.53 272 ASP A N 1
ATOM 2149 C CA . ASP A 1 287 ? 1.463 11.266 16.645 1.00 27.48 272 ASP A CA 1
ATOM 2150 C C . ASP A 1 287 ? 1.713 12.635 17.291 1.00 27.59 272 ASP A C 1
ATOM 2151 O O . ASP A 1 287 ? 2.004 13.590 16.618 1.00 27.44 272 ASP A O 1
ATOM 2156 N N . ARG A 1 288 ? 1.640 12.681 18.622 1.00 25.09 273 ARG A N 1
ATOM 2157 C CA . ARG A 1 288 ? 1.891 13.914 19.384 0.50 24.45 273 ARG A CA 1
ATOM 2158 C C . ARG A 1 288 ? 3.317 14.389 19.181 1.00 24.19 273 ARG A C 1
ATOM 2159 O O . ARG A 1 288 ? 3.587 15.548 19.262 1.00 24.27 273 ARG A O 1
ATOM 2167 N N . GLY A 1 289 ? 4.235 13.455 18.968 1.00 25.16 274 GLY A N 1
ATOM 2168 C CA . GLY A 1 289 ? 5.648 13.789 18.815 1.00 24.50 274 GLY A CA 1
ATOM 2169 C C . GLY A 1 289 ? 6.590 13.328 19.939 1.00 25.29 274 GLY A C 1
ATOM 2170 O O . GLY A 1 289 ? 7.580 13.954 20.236 1.00 23.75 274 GLY A O 1
ATOM 2171 N N . PHE A 1 290 ? 6.268 12.211 20.559 1.00 23.98 275 PHE A N 1
ATOM 2172 C CA . PHE A 1 290 ? 7.330 11.400 21.195 1.00 21.99 275 PHE A CA 1
ATOM 2173 C C . PHE A 1 290 ? 8.336 10.974 20.148 1.00 23.57 275 PHE A C 1
ATOM 2174 O O . PHE A 1 290 ? 7.997 10.696 18.961 1.00 22.00 275 PHE A O 1
ATOM 2182 N N . ILE A 1 291 ? 9.590 10.906 20.555 1.00 22.68 276 ILE A N 1
ATOM 2183 C CA . ILE A 1 291 ? 10.593 10.300 19.758 1.00 24.01 276 ILE A CA 1
ATOM 2184 C C . ILE A 1 291 ? 10.834 8.894 20.371 1.00 21.88 276 ILE A C 1
ATOM 2185 O O . ILE A 1 291 ? 10.461 8.688 21.548 1.00 24.47 276 ILE A O 1
ATOM 2190 N N . PRO A 1 292 ? 11.424 7.968 19.620 1.00 23.11 277 PRO A N 1
ATOM 2191 C CA . PRO A 1 292 ? 11.576 6.604 20.143 1.00 23.53 277 PRO A CA 1
ATOM 2192 C C . PRO A 1 292 ? 12.437 6.587 21.423 1.00 23.68 277 PRO A C 1
ATOM 2193 O O . PRO A 1 292 ? 12.153 5.829 22.395 1.00 25.40 277 PRO A O 1
ATOM 2197 N N . GLU A 1 293 ? 13.481 7.394 21.439 1.00 22.45 278 GLU A N 1
ATOM 2198 C CA . GLU A 1 293 ? 14.397 7.409 22.602 1.00 22.85 278 GLU A CA 1
ATOM 2199 C C . GLU A 1 293 ? 13.625 7.728 23.860 1.00 22.35 278 GLU A C 1
ATOM 2200 O O . GLU A 1 293 ? 13.915 7.189 24.984 1.00 22.71 278 GLU A O 1
ATOM 2206 N N . GLY A 1 294 ? 12.718 8.698 23.772 1.00 22.40 279 GLY A N 1
ATOM 2207 C CA . GLY A 1 294 ? 11.877 9.121 24.920 1.00 21.78 279 GLY A CA 1
ATOM 2208 C C . GLY A 1 294 ? 10.886 8.075 25.347 1.00 21.93 279 GLY A C 1
ATOM 2209 O O . GLY A 1 294 ? 10.800 7.699 26.528 1.00 21.41 279 GLY A O 1
ATOM 2210 N N . LEU A 1 295 ? 10.166 7.497 24.347 1.00 20.31 280 LEU A N 1
ATOM 2211 C CA . LEU A 1 295 ? 9.190 6.498 24.718 1.00 20.49 280 LEU A CA 1
ATOM 2212 C C . LEU A 1 295 ? 9.812 5.203 25.287 1.00 19.57 280 LEU A C 1
ATOM 2213 O O . LEU A 1 295 ? 9.249 4.661 26.259 1.00 22.63 280 LEU A O 1
ATOM 2218 N N A LEU A 1 296 ? 10.878 4.711 24.691 0.50 19.92 281 LEU A N 1
ATOM 2219 N N B LEU A 1 296 ? 10.910 4.746 24.638 0.50 19.75 281 LEU A N 1
ATOM 2220 C CA A LEU A 1 296 ? 11.543 3.515 25.210 0.50 20.86 281 LEU A CA 1
ATOM 2221 C CA B LEU A 1 296 ? 11.864 3.622 25.021 0.50 20.07 281 LEU A CA 1
ATOM 2222 C C A LEU A 1 296 ? 12.046 3.745 26.616 0.50 21.20 281 LEU A C 1
ATOM 2223 C C B LEU A 1 296 ? 12.294 3.717 26.463 0.50 21.38 281 LEU A C 1
ATOM 2224 O O A LEU A 1 296 ? 11.804 2.887 27.501 0.50 19.38 281 LEU A O 1
ATOM 2225 O O B LEU A 1 296 ? 12.320 2.763 27.197 0.50 20.57 281 LEU A O 1
ATOM 2234 N N . ASN A 1 297 ? 12.720 4.928 26.848 1.00 20.52 282 ASN A N 1
ATOM 2235 C CA . ASN A 1 297 ? 13.135 5.207 28.218 1.00 21.40 282 ASN A CA 1
ATOM 2236 C C . ASN A 1 297 ? 11.977 5.095 29.204 1.00 20.74 282 ASN A C 1
ATOM 2237 O O . ASN A 1 297 ? 12.133 4.535 30.305 1.00 22.78 282 ASN A O 1
ATOM 2242 N N . TYR A 1 298 ? 10.781 5.607 28.804 1.00 19.97 283 TYR A N 1
ATOM 2243 C CA . TYR A 1 298 ? 9.661 5.560 29.738 1.00 22.77 283 TYR A CA 1
ATOM 2244 C C . TYR A 1 298 ? 9.141 4.116 29.964 1.00 23.14 283 TYR A C 1
ATOM 2245 O O . TYR A 1 298 ? 8.890 3.682 31.120 1.00 23.89 283 TYR A O 1
ATOM 2254 N N . LEU A 1 299 ? 8.872 3.428 28.848 1.00 22.95 284 LEU A N 1
ATOM 2255 C CA . LEU A 1 299 ? 8.469 1.978 28.872 1.00 23.40 284 LEU A CA 1
ATOM 2256 C C . LEU A 1 299 ? 9.404 1.141 29.774 1.00 21.57 284 LEU A C 1
ATOM 2257 O O . LEU A 1 299 ? 8.985 0.238 30.464 1.00 22.86 284 LEU A O 1
ATOM 2262 N N . ALA A 1 300 ? 10.689 1.397 29.693 1.00 21.95 285 ALA A N 1
ATOM 2263 C CA . ALA A 1 300 ? 11.669 0.592 30.445 1.00 19.63 285 ALA A CA 1
ATOM 2264 C C . ALA A 1 300 ? 11.433 0.742 31.940 1.00 22.83 285 ALA A C 1
ATOM 2265 O O . ALA A 1 300 ? 11.770 -0.185 32.703 1.00 24.56 285 ALA A O 1
ATOM 2267 N N . LEU A 1 301 ? 10.857 1.866 32.365 1.00 21.24 286 LEU A N 1
ATOM 2268 C CA . LEU A 1 301 ? 10.595 2.146 33.769 1.00 21.99 286 LEU A CA 1
ATOM 2269 C C . LEU A 1 301 ? 9.305 1.549 34.318 1.00 24.27 286 LEU A C 1
ATOM 2270 O O . LEU A 1 301 ? 9.013 1.689 35.496 1.00 27.73 286 LEU A O 1
ATOM 2275 N N . LEU A 1 302 ? 8.544 0.886 33.454 1.00 24.35 287 LEU A N 1
ATOM 2276 C CA . LEU A 1 302 ? 7.358 0.154 33.882 1.00 27.27 287 LEU A CA 1
ATOM 2277 C C . LEU A 1 302 ? 7.712 -1.266 34.310 1.00 27.38 287 LEU A C 1
ATOM 2278 O O . LEU A 1 302 ? 7.432 -2.229 33.596 1.00 26.71 287 LEU A O 1
ATOM 2283 N N . GLY A 1 303 ? 8.330 -1.389 35.481 1.00 27.85 288 GLY A N 1
ATOM 2284 C CA . GLY A 1 303 ? 8.624 -2.689 36.055 1.00 26.84 288 GLY A CA 1
ATOM 2285 C C . GLY A 1 303 ? 10.094 -2.859 36.383 1.00 26.25 288 GLY A C 1
ATOM 2286 O O . GLY A 1 303 ? 10.525 -3.929 36.812 1.00 24.81 288 GLY A O 1
ATOM 2287 N N . TRP A 1 304 ? 10.867 -1.798 36.178 1.00 24.51 289 TRP A N 1
ATOM 2288 C CA . TRP A 1 304 ? 12.321 -1.906 36.134 1.00 23.86 289 TRP A CA 1
ATOM 2289 C C . TRP A 1 304 ? 12.982 -0.550 36.358 1.00 22.92 289 TRP A C 1
ATOM 2290 O O . TRP A 1 304 ? 12.443 0.486 35.969 1.00 23.77 289 TRP A O 1
ATOM 2301 N N . SER A 1 305 ? 14.151 -0.564 36.989 1.00 24.41 290 SER A N 1
ATOM 2302 C CA . SER A 1 305 ? 14.995 0.622 37.066 1.00 25.01 290 SER A CA 1
ATOM 2303 C C . SER A 1 305 ? 16.459 0.274 36.816 1.00 22.62 290 SER A C 1
ATOM 2304 O O . SER A 1 305 ? 16.952 -0.752 37.285 1.00 23.16 290 SER A O 1
ATOM 2307 N N . ILE A 1 306 ? 17.149 1.136 36.076 1.00 19.70 291 ILE A N 1
ATOM 2308 C CA . ILE A 1 306 ? 18.528 0.874 35.681 1.00 21.92 291 ILE A CA 1
ATOM 2309 C C . ILE A 1 306 ? 19.486 1.094 36.847 1.00 21.73 291 ILE A C 1
ATOM 2310 O O . ILE A 1 306 ? 20.595 0.560 36.860 1.00 22.13 291 ILE A O 1
ATOM 2315 N N . ALA A 1 307 ? 19.050 1.882 37.824 1.00 24.10 292 ALA A N 1
ATOM 2316 C CA . ALA A 1 307 ? 19.888 2.215 38.970 1.00 23.00 292 ALA A CA 1
ATOM 2317 C C . ALA A 1 307 ? 19.110 3.076 39.960 1.00 25.59 292 ALA A C 1
ATOM 2318 O O . ALA A 1 307 ? 17.994 3.511 39.676 1.00 24.58 292 ALA A O 1
ATOM 2320 N N . ASP A 1 308 ? 19.707 3.319 41.122 1.00 24.61 293 ASP A N 1
ATOM 2321 C CA . ASP A 1 308 ? 19.012 3.930 42.209 1.00 25.61 293 ASP A CA 1
ATOM 2322 C C . ASP A 1 308 ? 19.201 5.428 42.209 1.00 24.09 293 ASP A C 1
ATOM 2323 O O . ASP A 1 308 ? 18.571 6.104 42.963 1.00 26.76 293 ASP A O 1
ATOM 2328 N N . ASP A 1 309 ? 20.064 5.908 41.327 1.00 23.64 294 ASP A N 1
ATOM 2329 C CA . ASP A 1 309 ? 20.445 7.310 41.294 1.00 23.89 294 ASP A CA 1
ATOM 2330 C C . ASP A 1 309 ? 20.026 8.104 40.039 1.00 24.15 294 ASP A C 1
ATOM 2331 O O . ASP A 1 309 ? 20.260 9.278 39.944 1.00 26.09 294 ASP A O 1
ATOM 2336 N N . HIS A 1 310 ? 19.422 7.426 39.078 1.00 21.99 295 HIS A N 1
ATOM 2337 C CA . HIS A 1 310 ? 18.913 8.068 37.886 1.00 20.60 295 HIS A CA 1
ATOM 2338 C C . HIS A 1 310 ? 17.931 7.184 37.130 1.00 20.18 295 HIS A C 1
ATOM 2339 O O . HIS A 1 310 ? 17.877 6.014 37.362 1.00 18.90 295 HIS A O 1
ATOM 2346 N N . ASP A 1 311 ? 17.177 7.796 36.213 1.00 20.39 296 ASP A N 1
ATOM 2347 C CA . ASP A 1 311 ? 16.214 7.086 35.380 1.00 20.52 296 ASP A CA 1
ATOM 2348 C C . ASP A 1 311 ? 16.195 7.503 33.919 1.00 21.75 296 ASP A C 1
ATOM 2349 O O . ASP A 1 311 ? 15.365 7.051 33.149 1.00 22.90 296 ASP A O 1
ATOM 2354 N N . LEU A 1 312 ? 17.160 8.327 33.559 1.00 24.24 297 LEU A N 1
ATOM 2355 C CA . LEU A 1 312 ? 17.339 8.824 32.207 1.00 23.65 297 LEU A CA 1
ATOM 2356 C C . LEU A 1 312 ? 18.449 8.056 31.491 1.00 25.13 297 LEU A C 1
ATOM 2357 O O . LEU A 1 312 ? 19.563 8.015 31.962 1.00 24.82 297 LEU A O 1
ATOM 2362 N N . PHE A 1 313 ? 18.129 7.404 30.380 1.00 22.01 298 PHE A N 1
ATOM 2363 C CA . PHE A 1 313 ? 19.154 6.607 29.730 1.00 22.75 298 PHE A CA 1
ATOM 2364 C C . PHE A 1 313 ? 18.733 6.237 28.327 1.00 20.67 298 PHE A C 1
ATOM 2365 O O . PHE A 1 313 ? 17.547 6.329 27.997 1.00 22.86 298 PHE A O 1
ATOM 2373 N N . GLY A 1 314 ? 19.695 5.793 27.560 1.00 21.73 299 GLY A N 1
ATOM 2374 C CA . GLY A 1 314 ? 19.494 5.348 26.159 1.00 20.71 299 GLY A CA 1
ATOM 2375 C C . GLY A 1 314 ? 19.337 3.824 26.112 1.00 21.52 299 GLY A C 1
ATOM 2376 O O . GLY A 1 314 ? 19.659 3.112 27.110 1.00 21.83 299 GLY A O 1
ATOM 2377 N N . LEU A 1 315 ? 19.012 3.370 24.924 1.00 22.45 300 LEU A N 1
ATOM 2378 C CA . LEU A 1 315 ? 18.772 1.938 24.680 1.00 23.38 300 LEU A CA 1
ATOM 2379 C C . LEU A 1 315 ? 20.064 1.132 24.955 1.00 24.95 300 LEU A C 1
ATOM 2380 O O . LEU A 1 315 ? 19.977 0.047 25.495 1.00 25.04 300 LEU A O 1
ATOM 2385 N N . ASP A 1 316 ? 21.236 1.607 24.505 1.00 24.72 301 ASP A N 1
ATOM 2386 C CA . ASP A 1 316 ? 22.485 0.871 24.768 1.00 25.76 301 ASP A CA 1
ATOM 2387 C C . ASP A 1 316 ? 22.731 0.694 26.254 1.00 24.09 301 ASP A C 1
ATOM 2388 O O . ASP A 1 316 ? 23.173 -0.388 26.694 1.00 23.25 301 ASP A O 1
ATOM 2393 N N . GLU A 1 317 ? 22.483 1.747 27.017 1.00 20.67 302 GLU A N 1
ATOM 2394 C CA . GLU A 1 317 ? 22.703 1.689 28.417 1.00 23.00 302 GLU A CA 1
ATOM 2395 C C . GLU A 1 317 ? 21.752 0.680 29.018 1.00 23.36 302 GLU A C 1
ATOM 2396 O O . GLU A 1 317 ? 22.147 -0.071 29.933 1.00 19.95 302 GLU A O 1
ATOM 2402 N N . MET A 1 318 ? 20.527 0.654 28.474 1.00 22.52 303 MET A N 1
ATOM 2403 C CA . MET A 1 318 ? 19.505 -0.280 28.913 1.00 21.68 303 MET A CA 1
ATOM 2404 C C . MET A 1 318 ? 19.996 -1.706 28.614 1.00 21.24 303 MET A C 1
ATOM 2405 O O . MET A 1 318 ? 19.998 -2.554 29.513 1.00 22.87 303 MET A O 1
ATOM 2410 N N . VAL A 1 319 ? 20.402 -1.954 27.373 1.00 21.06 304 VAL A N 1
ATOM 2411 C CA . VAL A 1 319 ? 20.843 -3.281 26.962 1.00 21.30 304 VAL A CA 1
ATOM 2412 C C . VAL A 1 319 ? 21.950 -3.801 27.873 1.00 21.50 304 VAL A C 1
ATOM 2413 O O . VAL A 1 319 ? 21.972 -4.979 28.230 1.00 22.42 304 VAL A O 1
ATOM 2417 N N . ALA A 1 320 ? 22.868 -2.915 28.245 1.00 21.71 305 ALA A N 1
ATOM 2418 C CA . ALA A 1 320 ? 23.994 -3.288 29.092 1.00 20.67 305 ALA A CA 1
ATOM 2419 C C . ALA A 1 320 ? 23.523 -3.723 30.476 1.00 19.85 305 ALA A C 1
ATOM 2420 O O . ALA A 1 320 ? 24.129 -4.592 31.104 1.00 21.94 305 ALA A O 1
ATOM 2422 N N . ALA A 1 321 ? 22.440 -3.113 30.945 1.00 18.30 306 ALA A N 1
ATOM 2423 C CA . ALA A 1 321 ? 22.054 -3.208 32.348 1.00 18.36 306 ALA A CA 1
ATOM 2424 C C . ALA A 1 321 ? 20.900 -4.186 32.538 1.00 21.41 306 ALA A C 1
ATOM 2425 O O . ALA A 1 321 ? 20.726 -4.754 33.616 1.00 22.01 306 ALA A O 1
ATOM 2427 N N . PHE A 1 322 ? 20.115 -4.379 31.483 1.00 18.52 307 PHE A N 1
ATOM 2428 C CA . PHE A 1 322 ? 18.813 -5.024 31.605 1.00 19.25 307 PHE A CA 1
ATOM 2429 C C . PHE A 1 322 ? 18.960 -6.495 31.982 1.00 20.10 307 PHE A C 1
ATOM 2430 O O . PHE A 1 322 ? 19.560 -7.278 31.245 1.00 21.60 307 PHE A O 1
ATOM 2438 N N . ASP A 1 323 ? 18.409 -6.863 33.134 1.00 20.88 308 ASP A N 1
ATOM 2439 C CA . ASP A 1 323 ? 18.167 -8.265 33.454 1.00 21.24 308 ASP A CA 1
ATOM 2440 C C . ASP A 1 323 ? 16.821 -8.447 34.147 1.00 21.36 308 ASP A C 1
ATOM 2441 O O . ASP A 1 323 ? 16.531 -7.786 35.145 1.00 23.60 308 ASP A O 1
ATOM 2446 N N . VAL A 1 324 ? 16.002 -9.348 33.613 1.00 23.99 309 VAL A N 1
ATOM 2447 C CA . VAL A 1 324 ? 14.581 -9.378 33.935 1.00 23.76 309 VAL A CA 1
ATOM 2448 C C . VAL A 1 324 ? 14.346 -9.903 35.348 1.00 23.78 309 VAL A C 1
ATOM 2449 O O . VAL A 1 324 ? 13.272 -9.717 35.920 1.00 26.97 309 VAL A O 1
ATOM 2453 N N . ALA A 1 325 ? 15.358 -10.561 35.904 1.00 22.34 310 ALA A N 1
ATOM 2454 C CA . ALA A 1 325 ? 15.356 -10.915 37.319 1.00 23.73 310 ALA A CA 1
ATOM 2455 C C . ALA A 1 325 ? 15.335 -9.670 38.199 1.00 23.21 310 ALA A C 1
ATOM 2456 O O . ALA A 1 325 ? 15.105 -9.754 39.405 1.00 23.96 310 ALA A O 1
ATOM 2458 N N . ASP A 1 326 ? 15.577 -8.515 37.587 1.00 23.99 311 ASP A N 1
ATOM 2459 C CA . ASP A 1 326 ? 15.589 -7.251 38.314 1.00 23.41 311 ASP A CA 1
ATOM 2460 C C . ASP A 1 326 ? 14.268 -6.507 38.150 1.00 25.01 311 ASP A C 1
ATOM 2461 O O . ASP A 1 326 ? 14.016 -5.513 38.831 1.00 26.30 311 ASP A O 1
ATOM 2466 N N . VAL A 1 327 ? 13.429 -6.995 37.243 1.00 24.49 312 VAL A N 1
ATOM 2467 C CA . VAL A 1 327 ? 12.037 -6.565 37.177 1.00 25.03 312 VAL A CA 1
ATOM 2468 C C . VAL A 1 327 ? 11.306 -6.861 38.482 1.00 26.39 312 VAL A C 1
ATOM 2469 O O . VAL A 1 327 ? 11.389 -7.968 39.014 1.00 27.17 312 VAL A O 1
ATOM 2473 N N . ASN A 1 328 ? 10.589 -5.865 38.992 1.00 26.90 313 ASN A N 1
ATOM 2474 C CA . ASN A 1 328 ? 9.797 -6.033 40.204 1.00 30.72 313 ASN A CA 1
ATOM 2475 C C . ASN A 1 328 ? 8.341 -6.369 39.898 1.00 31.48 313 ASN A C 1
ATOM 2476 O O . ASN A 1 328 ? 7.848 -6.099 38.803 1.00 30.20 313 ASN A O 1
ATOM 2481 N N . SER A 1 329 ? 7.658 -6.961 40.873 1.00 31.52 314 SER A N 1
ATOM 2482 C CA . SER A 1 329 ? 6.291 -7.427 40.677 1.00 33.76 314 SER A CA 1
ATOM 2483 C C . SER A 1 329 ? 5.282 -6.433 41.244 1.00 34.04 314 SER A C 1
ATOM 2484 O O . SER A 1 329 ? 4.079 -6.691 41.251 1.00 32.47 314 SER A O 1
ATOM 2487 N N . SER A 1 330 ? 5.782 -5.297 41.719 1.00 35.71 315 SER A N 1
ATOM 2488 C CA . SER A 1 330 ? 4.925 -4.238 42.222 1.00 36.67 315 SER A CA 1
ATOM 2489 C C . SER A 1 330 ? 4.114 -3.510 41.125 1.00 37.21 315 SER A C 1
ATOM 2490 O O . SER A 1 330 ? 4.479 -3.548 39.979 1.00 36.19 315 SER A O 1
ATOM 2493 N N . PRO A 1 331 ? 3.015 -2.835 41.522 1.00 38.01 316 PRO A N 1
ATOM 2494 C CA . PRO A 1 331 ? 2.086 -2.109 40.663 1.00 38.10 316 PRO A CA 1
ATOM 2495 C C . PRO A 1 331 ? 2.898 -1.228 39.690 1.00 37.99 316 PRO A C 1
ATOM 2496 O O . PRO A 1 331 ? 3.738 -0.480 40.132 1.00 37.11 316 PRO A O 1
ATOM 2500 N N . ALA A 1 332 ? 2.690 -1.343 38.379 1.00 38.67 317 ALA A N 1
ATOM 2501 C CA . ALA A 1 332 ? 3.246 -0.349 37.461 1.00 39.20 317 ALA A CA 1
ATOM 2502 C C . ALA A 1 332 ? 2.126 0.539 36.909 1.00 38.72 317 ALA A C 1
ATOM 2503 O O . ALA A 1 332 ? 1.293 0.058 36.139 1.00 39.05 317 ALA A O 1
ATOM 2505 N N . ARG A 1 333 ? 2.093 1.814 37.318 1.00 38.19 318 ARG A N 1
ATOM 2506 C CA . ARG A 1 333 ? 1.077 2.741 36.824 1.00 36.39 318 ARG A CA 1
ATOM 2507 C C . ARG A 1 333 ? 1.632 3.793 35.843 1.00 34.56 318 ARG A C 1
ATOM 2508 O O . ARG A 1 333 ? 2.632 4.435 36.096 1.00 31.78 318 ARG A O 1
ATOM 2516 N N . PHE A 1 334 ? 0.965 3.871 34.706 1.00 33.81 319 PHE A N 1
ATOM 2517 C CA . PHE A 1 334 ? 1.375 4.712 33.622 1.00 33.22 319 PHE A CA 1
ATOM 2518 C C . PHE A 1 334 ? 1.225 6.178 34.033 1.00 33.50 319 PHE A C 1
ATOM 2519 O O . PHE A 1 334 ? 0.166 6.582 34.524 1.00 35.12 319 PHE A O 1
ATOM 2527 N N . ASP A 1 335 ? 2.295 6.950 33.852 1.00 32.71 320 ASP A N 1
ATOM 2528 C CA . ASP A 1 335 ? 2.378 8.345 34.358 1.00 33.08 320 ASP A CA 1
ATOM 2529 C C . ASP A 1 335 ? 2.757 9.340 33.265 1.00 31.09 320 ASP A C 1
ATOM 2530 O O . ASP A 1 335 ? 3.930 9.491 32.938 1.00 30.37 320 ASP A O 1
ATOM 2535 N N . GLN A 1 336 ? 1.756 10.013 32.707 1.00 32.14 321 GLN A N 1
ATOM 2536 C CA . GLN A 1 336 ? 1.926 10.743 31.457 1.00 32.72 321 GLN A CA 1
ATOM 2537 C C . GLN A 1 336 ? 2.709 12.034 31.673 1.00 33.01 321 GLN A C 1
ATOM 2538 O O . GLN A 1 336 ? 3.127 12.685 30.716 1.00 30.98 321 GLN A O 1
ATOM 2544 N N . LYS A 1 337 ? 2.903 12.397 32.936 1.00 32.66 322 LYS A N 1
ATOM 2545 C CA . LYS A 1 337 ? 3.771 13.515 33.287 1.00 31.94 322 LYS A CA 1
ATOM 2546 C C . LYS A 1 337 ? 5.242 13.119 33.202 1.00 29.40 322 LYS A C 1
ATOM 2547 O O . LYS A 1 337 ? 6.067 13.868 32.680 1.00 27.27 322 LYS A O 1
ATOM 2553 N N . LYS A 1 338 ? 5.562 11.937 33.718 1.00 29.98 323 LYS A N 1
ATOM 2554 C CA . LYS A 1 338 ? 6.928 11.431 33.683 1.00 26.99 323 LYS A CA 1
ATOM 2555 C C . LYS A 1 338 ? 7.349 11.076 32.261 1.00 26.33 323 LYS A C 1
ATOM 2556 O O . LYS A 1 338 ? 8.467 11.373 31.842 1.00 25.35 323 LYS A O 1
ATOM 2562 N N . ALA A 1 339 ? 6.445 10.440 31.523 1.00 25.02 324 ALA A N 1
ATOM 2563 C CA . ALA A 1 339 ? 6.648 10.203 30.099 1.00 23.87 324 ALA A CA 1
ATOM 2564 C C . ALA A 1 339 ? 7.067 11.481 29.381 1.00 22.38 324 ALA A C 1
ATOM 2565 O O . ALA A 1 339 ? 8.126 11.534 28.755 1.00 21.83 324 ALA A O 1
ATOM 2567 N N . ASP A 1 340 ? 6.230 12.509 29.475 1.00 25.21 325 ASP A N 1
ATOM 2568 C CA . ASP A 1 340 ? 6.505 13.783 28.822 1.00 25.01 325 ASP A CA 1
ATOM 2569 C C . ASP A 1 340 ? 7.870 14.328 29.229 1.00 25.29 325 ASP A C 1
ATOM 2570 O O . ASP A 1 340 ? 8.650 14.768 28.384 1.00 24.61 325 ASP A O 1
ATOM 2575 N N . ALA A 1 341 ? 8.153 14.295 30.527 1.00 24.19 326 ALA A N 1
ATOM 2576 C CA . ALA A 1 341 ? 9.400 14.835 31.054 1.00 23.69 326 ALA A CA 1
ATOM 2577 C C . ALA A 1 341 ? 10.607 14.131 30.443 1.00 22.94 326 ALA A C 1
ATOM 2578 O O . ALA A 1 341 ? 11.609 14.767 30.115 1.00 22.84 326 ALA A O 1
ATOM 2580 N N . LEU A 1 342 ? 10.505 12.814 30.294 1.00 21.81 327 LEU A N 1
ATOM 2581 C CA . LEU A 1 342 ? 11.602 12.016 29.761 1.00 21.21 327 LEU A CA 1
ATOM 2582 C C . LEU A 1 342 ? 11.811 12.288 28.275 1.00 19.18 327 LEU A C 1
ATOM 2583 O O . LEU A 1 342 ? 12.945 12.378 27.803 1.00 18.71 327 LEU A O 1
ATOM 2588 N N . ASN A 1 343 ? 10.710 12.418 27.542 1.00 19.60 328 ASN A N 1
ATOM 2589 C CA . ASN A 1 343 ? 10.769 12.753 26.124 1.00 20.68 328 ASN A CA 1
ATOM 2590 C C . ASN A 1 343 ? 11.409 14.115 25.880 1.00 21.99 328 ASN A C 1
ATOM 2591 O O . ASN A 1 343 ? 12.262 14.263 25.004 1.00 19.97 328 ASN A O 1
ATOM 2596 N N . ALA A 1 344 ? 10.994 15.108 26.659 1.00 22.35 329 ALA A N 1
ATOM 2597 C CA . ALA A 1 344 ? 11.568 16.445 26.570 1.00 22.65 329 ALA A CA 1
ATOM 2598 C C . ALA A 1 344 ? 13.086 16.403 26.709 1.00 22.90 329 ALA A C 1
ATOM 2599 O O . ALA A 1 344 ? 13.810 16.952 25.879 1.00 20.96 329 ALA A O 1
ATOM 2601 N N . GLU A 1 345 ? 13.560 15.750 27.765 1.00 22.16 330 GLU A N 1
ATOM 2602 C CA . GLU A 1 345 ? 14.993 15.617 28.003 1.00 24.43 330 GLU A CA 1
ATOM 2603 C C . GLU A 1 345 ? 15.685 14.928 26.832 1.00 21.41 330 GLU A C 1
ATOM 2604 O O . GLU A 1 345 ? 16.796 15.297 26.451 1.00 20.62 330 GLU A O 1
ATOM 2610 N N . HIS A 1 346 ? 15.022 13.925 26.266 1.00 19.19 331 HIS A N 1
ATOM 2611 C CA . HIS A 1 346 ? 15.607 13.129 25.194 1.00 19.05 331 HIS A CA 1
ATOM 2612 C C . HIS A 1 346 ? 15.617 13.900 23.878 1.00 17.65 331 HIS A C 1
ATOM 2613 O O . HIS A 1 346 ? 16.490 13.694 23.034 1.00 19.74 331 HIS A O 1
ATOM 2620 N N . ILE A 1 347 ? 14.643 14.788 23.710 1.00 20.65 332 ILE A N 1
ATOM 2621 C CA . ILE A 1 347 ? 14.662 15.748 22.613 1.00 20.37 332 ILE A CA 1
ATOM 2622 C C . ILE A 1 347 ? 15.849 16.698 22.733 1.00 22.53 332 ILE A C 1
ATOM 2623 O O . ILE A 1 347 ? 16.557 16.948 21.757 1.00 21.50 332 ILE A O 1
ATOM 2628 N N . ARG A 1 348 ? 16.060 17.225 23.934 1.00 23.91 333 ARG A N 1
ATOM 2629 C CA . ARG A 1 348 ? 17.156 18.154 24.182 1.00 25.02 333 ARG A CA 1
ATOM 2630 C C . ARG A 1 348 ? 18.507 17.454 24.080 1.00 25.50 333 ARG A C 1
ATOM 2631 O O . ARG A 1 348 ? 19.547 18.103 23.967 1.00 27.62 333 ARG A O 1
ATOM 2639 N N . MET A 1 349 ? 18.484 16.126 24.123 1.00 24.63 334 MET A N 1
ATOM 2640 C CA . MET A 1 349 ? 19.709 15.337 24.084 1.00 25.57 334 MET A CA 1
ATOM 2641 C C . MET A 1 349 ? 20.196 15.143 22.652 1.00 25.62 334 MET A C 1
ATOM 2642 O O . MET A 1 349 ? 21.374 14.874 22.417 1.00 26.89 334 MET A O 1
ATOM 2647 N N . LEU A 1 350 ? 19.281 15.281 21.698 1.00 25.03 335 LEU A N 1
ATOM 2648 C CA . LEU A 1 350 ? 19.612 15.110 20.289 1.00 25.21 335 LEU A CA 1
ATOM 2649 C C . LEU A 1 350 ? 20.629 16.165 19.820 1.00 26.92 335 LEU A C 1
ATOM 2650 O O . LEU A 1 350 ? 20.659 17.284 20.320 1.00 27.66 335 LEU A O 1
ATOM 2655 N N A ASP A 1 351 ? 21.479 15.786 18.879 0.50 27.11 336 ASP A N 1
ATOM 2656 N N B ASP A 1 351 ? 21.484 15.761 18.884 0.50 26.73 336 ASP A N 1
ATOM 2657 C CA A ASP A 1 351 ? 22.331 16.762 18.268 0.50 27.63 336 ASP A CA 1
ATOM 2658 C CA B ASP A 1 351 ? 22.346 16.656 18.150 0.50 27.03 336 ASP A CA 1
ATOM 2659 C C A ASP A 1 351 ? 21.434 17.551 17.332 0.50 27.71 336 ASP A C 1
ATOM 2660 C C B ASP A 1 351 ? 21.374 17.569 17.394 0.50 27.23 336 ASP A C 1
ATOM 2661 O O A ASP A 1 351 ? 20.463 17.002 16.755 0.50 26.58 336 ASP A O 1
ATOM 2662 O O B ASP A 1 351 ? 20.278 17.126 16.990 0.50 26.23 336 ASP A O 1
ATOM 2671 N N . VAL A 1 352 ? 21.769 18.829 17.207 1.00 27.96 337 VAL A N 1
ATOM 2672 C CA . VAL A 1 352 ? 20.903 19.813 16.580 0.50 27.30 337 VAL A CA 1
ATOM 2673 C C . VAL A 1 352 ? 20.443 19.386 15.187 1.00 28.60 337 VAL A C 1
ATOM 2674 O O . VAL A 1 352 ? 19.278 19.585 14.861 1.00 28.76 337 VAL A O 1
ATOM 2678 N N . GLY A 1 353 ? 21.352 18.806 14.394 1.00 29.52 338 GLY A N 1
ATOM 2679 C CA . GLY A 1 353 ? 21.022 18.369 13.023 1.00 29.37 338 GLY A CA 1
ATOM 2680 C C . GLY A 1 353 ? 19.968 17.308 12.976 1.00 31.02 338 GLY A C 1
ATOM 2681 O O . GLY A 1 353 ? 19.056 17.359 12.125 1.00 31.40 338 GLY A O 1
ATOM 2682 N N . ASP A 1 354 ? 20.096 16.335 13.888 1.00 29.16 339 ASP A N 1
ATOM 2683 C CA . ASP A 1 354 ? 19.189 15.226 13.968 1.00 28.78 339 ASP A CA 1
ATOM 2684 C C . ASP A 1 354 ? 17.829 15.785 14.355 1.00 27.83 339 ASP A C 1
ATOM 2685 O O . ASP A 1 354 ? 16.829 15.439 13.730 1.00 27.86 339 ASP A O 1
ATOM 2690 N N . PHE A 1 355 ? 17.799 16.673 15.350 1.00 25.88 340 PHE A N 1
ATOM 2691 C CA . PHE A 1 355 ? 16.534 17.185 15.872 1.00 23.62 340 PHE A CA 1
ATOM 2692 C C . PHE A 1 355 ? 15.826 17.923 14.729 1.00 24.24 340 PHE A C 1
ATOM 2693 O O . PHE A 1 355 ? 14.609 17.816 14.542 1.00 26.02 340 PHE A O 1
ATOM 2701 N N . THR A 1 356 ? 16.624 18.659 13.967 1.00 24.55 341 THR A N 1
ATOM 2702 C CA . THR A 1 356 ? 16.076 19.578 12.964 1.00 24.63 341 THR A CA 1
ATOM 2703 C C . THR A 1 356 ? 15.371 18.742 11.857 1.00 25.57 341 THR A C 1
ATOM 2704 O O . THR A 1 356 ? 14.234 19.040 11.492 1.00 25.06 341 THR A O 1
ATOM 2708 N N . VAL A 1 357 ? 16.063 17.731 11.317 1.00 26.04 342 VAL A N 1
ATOM 2709 C CA . VAL A 1 357 ? 15.483 16.812 10.329 1.00 25.68 342 VAL A CA 1
ATOM 2710 C C . VAL A 1 357 ? 14.261 16.152 10.918 1.00 24.17 342 VAL A C 1
ATOM 2711 O O . VAL A 1 357 ? 13.179 16.108 10.282 1.00 24.43 342 VAL A O 1
ATOM 2715 N N . ARG A 1 358 ? 14.325 15.691 12.186 1.00 21.25 343 ARG A N 1
ATOM 2716 C CA . ARG A 1 358 ? 13.134 15.097 12.721 1.00 23.09 343 ARG A CA 1
ATOM 2717 C C . ARG A 1 358 ? 11.960 16.066 12.889 1.00 21.19 343 ARG A C 1
ATOM 2718 O O . ARG A 1 358 ? 10.807 15.703 12.771 1.00 22.83 343 ARG A O 1
ATOM 2726 N N . LEU A 1 359 ? 12.264 17.327 13.217 1.00 21.39 344 LEU A N 1
ATOM 2727 C CA . LEU A 1 359 ? 11.222 18.236 13.530 1.00 22.31 344 LEU A CA 1
ATOM 2728 C C . LEU A 1 359 ? 10.572 18.660 12.175 1.00 22.09 344 LEU A C 1
ATOM 2729 O O . LEU A 1 359 ? 9.333 18.763 12.101 1.00 24.54 344 LEU A O 1
ATOM 2734 N N . ARG A 1 360 ? 11.414 18.839 11.190 1.00 24.27 345 ARG A N 1
ATOM 2735 C CA . ARG A 1 360 ? 10.951 19.272 9.825 1.00 24.41 345 ARG A CA 1
ATOM 2736 C C . ARG A 1 360 ? 9.978 18.177 9.407 1.00 25.52 345 ARG A C 1
ATOM 2737 O O . ARG A 1 360 ? 8.866 18.491 9.042 1.00 25.49 345 ARG A O 1
ATOM 2745 N N . ASP A 1 361 ? 10.409 16.921 9.467 1.00 25.90 346 ASP A N 1
ATOM 2746 C CA . ASP A 1 361 ? 9.604 15.811 8.971 1.00 27.10 346 ASP A CA 1
ATOM 2747 C C . ASP A 1 361 ? 8.257 15.744 9.684 1.00 24.85 346 ASP A C 1
ATOM 2748 O O . ASP A 1 361 ? 7.217 15.565 9.051 1.00 26.14 346 ASP A O 1
ATOM 2753 N N . HIS A 1 362 ? 8.285 15.891 11.004 1.00 23.44 347 HIS A N 1
ATOM 2754 C CA . HIS A 1 362 ? 7.077 15.775 11.813 1.00 24.09 347 HIS A CA 1
ATOM 2755 C C . HIS A 1 362 ? 6.059 16.848 11.440 1.00 25.79 347 HIS A C 1
ATOM 2756 O O . HIS A 1 362 ? 4.896 16.547 11.172 1.00 28.42 347 HIS A O 1
ATOM 2763 N N . LEU A 1 363 ? 6.505 18.100 11.426 1.00 25.06 348 LEU A N 1
ATOM 2764 C CA . LEU A 1 363 ? 5.678 19.202 10.948 1.00 22.91 348 LEU A CA 1
ATOM 2765 C C . LEU A 1 363 ? 5.161 18.933 9.539 1.00 22.60 348 LEU A C 1
ATOM 2766 O O . LEU A 1 363 ? 3.962 19.029 9.278 1.00 22.97 348 LEU A O 1
ATOM 2771 N N . ASP A 1 364 ? 6.074 18.596 8.634 1.00 23.18 349 ASP A N 1
ATOM 2772 C CA . ASP A 1 364 ? 5.727 18.398 7.232 1.00 24.67 349 ASP A CA 1
ATOM 2773 C C . ASP A 1 364 ? 4.636 17.344 7.077 1.00 26.89 349 ASP A C 1
ATOM 2774 O O . ASP A 1 364 ? 3.680 17.531 6.325 1.00 27.22 349 ASP A O 1
ATOM 2779 N N . THR A 1 365 ? 4.786 16.235 7.795 1.00 26.24 350 THR A N 1
ATOM 2780 C CA . THR A 1 365 ? 3.941 15.066 7.584 1.00 27.19 350 THR A CA 1
ATOM 2781 C C . THR A 1 365 ? 2.621 15.197 8.338 1.00 27.32 350 THR A C 1
ATOM 2782 O O . THR A 1 365 ? 1.720 14.373 8.178 1.00 28.61 350 THR A O 1
ATOM 2786 N N . HIS A 1 366 ? 2.515 16.236 9.159 1.00 25.29 351 HIS A N 1
ATOM 2787 C CA . HIS A 1 366 ? 1.265 16.572 9.800 1.00 25.35 351 HIS A CA 1
ATOM 2788 C C . HIS A 1 366 ? 0.441 17.707 9.095 1.00 24.12 351 HIS A C 1
ATOM 2789 O O . HIS A 1 366 ? -0.616 18.110 9.566 1.00 23.71 351 HIS A O 1
ATOM 2796 N N . GLY A 1 367 ? 0.979 18.172 7.976 1.00 23.57 352 GLY A N 1
ATOM 2797 C CA . GLY A 1 367 ? 0.310 19.171 7.140 1.00 24.99 352 GLY A CA 1
ATOM 2798 C C . GLY A 1 367 ? 0.695 20.519 7.717 1.00 26.32 352 GLY A C 1
ATOM 2799 O O . GLY A 1 367 ? -0.057 21.542 7.602 1.00 28.62 352 GLY A O 1
ATOM 2800 N N . HIS A 1 368 ? 1.864 20.558 8.347 1.00 25.31 353 HIS A N 1
ATOM 2801 C CA . HIS A 1 368 ? 2.253 21.697 9.171 1.00 24.53 353 HIS A CA 1
ATOM 2802 C C . HIS A 1 368 ? 3.626 22.224 8.771 1.00 24.40 353 HIS A C 1
ATOM 2803 O O . HIS A 1 368 ? 4.451 22.547 9.626 1.00 27.19 353 HIS A O 1
ATOM 2810 N N . HIS A 1 369 ? 3.865 22.309 7.466 1.00 23.61 354 HIS A N 1
ATOM 2811 C CA . HIS A 1 369 ? 5.114 22.857 6.950 1.00 22.98 354 HIS A CA 1
ATOM 2812 C C . HIS A 1 369 ? 5.328 24.288 7.432 1.00 24.36 354 HIS A C 1
ATOM 2813 O O . HIS A 1 369 ? 4.413 25.111 7.393 1.00 25.93 354 HIS A O 1
ATOM 2820 N N . ILE A 1 370 ? 6.543 24.578 7.886 1.00 22.57 355 ILE A N 1
ATOM 2821 C CA . ILE A 1 370 ? 6.932 25.944 8.215 1.00 23.81 355 ILE A CA 1
ATOM 2822 C C . ILE A 1 370 ? 7.653 26.609 7.047 1.00 24.94 355 ILE A C 1
ATOM 2823 O O . ILE A 1 370 ? 8.602 26.053 6.493 1.00 26.21 355 ILE A O 1
ATOM 2828 N N . ALA A 1 371 ? 7.196 27.801 6.678 1.00 26.07 356 ALA A N 1
ATOM 2829 C CA . ALA A 1 371 ? 7.656 28.453 5.457 1.00 28.65 356 ALA A CA 1
ATOM 2830 C C . ALA A 1 371 ? 8.961 29.206 5.692 1.00 28.82 356 ALA A C 1
ATOM 2831 O O . ALA A 1 371 ? 9.078 30.384 5.354 1.00 31.11 356 ALA A O 1
ATOM 2833 N N . LEU A 1 372 ? 9.939 28.518 6.271 1.00 29.74 357 LEU A N 1
ATOM 2834 C CA . LEU A 1 372 ? 11.331 28.945 6.185 1.00 28.79 357 LEU A CA 1
ATOM 2835 C C . LEU A 1 372 ? 12.144 27.998 5.308 1.00 29.45 357 LEU A C 1
ATOM 2836 O O . LEU A 1 372 ? 11.900 26.791 5.289 1.00 29.64 357 LEU A O 1
ATOM 2841 N N . ASP A 1 373 ? 13.111 28.553 4.585 1.00 29.01 358 ASP A N 1
ATOM 2842 C CA . ASP A 1 373 ? 14.054 27.747 3.819 1.00 31.24 358 ASP A CA 1
ATOM 2843 C C . ASP A 1 373 ? 15.022 27.009 4.738 1.00 31.27 358 ASP A C 1
ATOM 2844 O O . ASP A 1 373 ? 15.047 27.244 5.946 1.00 33.88 358 ASP A O 1
ATOM 2849 N N . GLU A 1 374 ? 15.817 26.116 4.158 1.00 33.70 359 GLU A N 1
ATOM 2850 C CA . GLU A 1 374 ? 16.568 25.130 4.940 1.00 33.31 359 GLU A CA 1
ATOM 2851 C C . GLU A 1 374 ? 17.372 25.748 6.083 1.00 34.16 359 GLU A C 1
ATOM 2852 O O . GLU A 1 374 ? 17.306 25.313 7.236 1.00 33.72 359 GLU A O 1
ATOM 2858 N N . ALA A 1 375 ? 18.037 26.850 5.790 1.00 32.60 360 ALA A N 1
ATOM 2859 C CA . ALA A 1 375 ? 18.912 27.499 6.747 1.00 32.12 360 ALA A CA 1
ATOM 2860 C C . ALA A 1 375 ? 18.172 28.232 7.883 1.00 32.36 360 ALA A C 1
ATOM 2861 O O . ALA A 1 375 ? 18.582 28.155 9.036 1.00 33.83 360 ALA A O 1
ATOM 2863 N N . ALA A 1 376 ? 17.071 28.937 7.572 1.00 30.08 361 ALA A N 1
ATOM 2864 C CA . ALA A 1 376 ? 16.347 29.676 8.615 1.00 29.70 361 ALA A CA 1
ATOM 2865 C C . ALA A 1 376 ? 15.551 28.702 9.459 1.00 27.72 361 ALA A C 1
ATOM 2866 O O . ALA A 1 376 ? 15.364 28.941 10.651 1.00 30.70 361 ALA A O 1
ATOM 2868 N N . PHE A 1 377 ? 15.109 27.601 8.833 1.00 27.63 362 PHE A N 1
ATOM 2869 C CA . PHE A 1 377 ? 14.323 26.609 9.571 1.00 27.90 362 PHE A CA 1
ATOM 2870 C C . PHE A 1 377 ? 15.263 25.953 10.571 1.00 28.13 362 PHE A C 1
ATOM 2871 O O . PHE A 1 377 ? 14.880 25.658 11.705 1.00 29.19 362 PHE A O 1
ATOM 2879 N N . ALA A 1 378 ? 16.472 25.654 10.125 1.00 29.14 363 ALA A N 1
ATOM 2880 C CA . ALA A 1 378 ? 17.492 25.061 11.033 1.00 29.02 363 ALA A CA 1
ATOM 2881 C C . ALA A 1 378 ? 17.692 26.026 12.207 1.00 28.89 363 ALA A C 1
ATOM 2882 O O . ALA A 1 378 ? 17.694 25.600 13.387 1.00 30.78 363 ALA A O 1
ATOM 2884 N N . ALA A 1 379 ? 17.856 27.333 11.930 1.00 29.86 364 ALA A N 1
ATOM 2885 C CA . ALA A 1 379 ? 17.928 28.313 13.040 1.00 27.77 364 ALA A CA 1
ATOM 2886 C C . ALA A 1 379 ? 16.722 28.223 13.970 1.00 27.54 364 ALA A C 1
ATOM 2887 O O . ALA A 1 379 ? 16.896 28.202 15.209 1.00 28.19 364 ALA A O 1
ATOM 2889 N N . ALA A 1 380 ? 15.500 28.148 13.406 1.00 26.97 365 ALA A N 1
ATOM 2890 C CA . ALA A 1 380 ? 14.268 28.159 14.253 1.00 26.54 365 ALA A CA 1
ATOM 2891 C C . ALA A 1 380 ? 14.217 26.843 15.092 1.00 26.80 365 ALA A C 1
ATOM 2892 O O . ALA A 1 380 ? 13.706 26.887 16.204 1.00 26.36 365 ALA A O 1
ATOM 2894 N N . ALA A 1 381 ? 14.668 25.716 14.515 1.00 27.34 366 ALA A N 1
ATOM 2895 C CA . ALA A 1 381 ? 14.642 24.379 15.177 1.00 27.86 366 ALA A CA 1
ATOM 2896 C C . ALA A 1 381 ? 15.446 24.485 16.450 1.00 27.47 366 ALA A C 1
ATOM 2897 O O . ALA A 1 381 ? 14.976 24.093 17.506 1.00 26.47 366 ALA A O 1
ATOM 2899 N N . GLU A 1 382 ? 16.660 25.017 16.345 1.00 30.56 367 GLU A N 1
ATOM 2900 C CA . GLU A 1 382 ? 17.552 25.122 17.493 1.00 32.97 367 GLU A CA 1
ATOM 2901 C C . GLU A 1 382 ? 16.986 26.070 18.546 1.00 33.67 367 GLU A C 1
ATOM 2902 O O . GLU A 1 382 ? 17.387 26.031 19.709 1.00 35.28 367 GLU A O 1
ATOM 2908 N N . LEU A 1 383 ? 16.052 26.919 18.130 1.00 31.06 368 LEU A N 1
ATOM 2909 C CA . LEU A 1 383 ? 15.395 27.844 19.046 1.00 31.45 368 LEU A CA 1
ATOM 2910 C C . LEU A 1 383 ? 14.406 27.115 19.950 1.00 29.44 368 LEU A C 1
ATOM 2911 O O . LEU A 1 383 ? 14.233 27.475 21.114 1.00 32.13 368 LEU A O 1
ATOM 2916 N N . VAL A 1 384 ? 13.761 26.088 19.406 1.00 25.74 369 VAL A N 1
ATOM 2917 C CA . VAL A 1 384 ? 12.583 25.503 20.036 1.00 24.33 369 VAL A CA 1
ATOM 2918 C C . VAL A 1 384 ? 12.911 24.157 20.673 1.00 20.85 369 VAL A C 1
ATOM 2919 O O . VAL A 1 384 ? 12.099 23.593 21.407 1.00 21.25 369 VAL A O 1
ATOM 2923 N N . GLN A 1 385 ? 14.105 23.648 20.388 1.00 22.10 370 GLN A N 1
ATOM 2924 C CA . GLN A 1 385 ? 14.514 22.335 20.874 1.00 21.67 370 GLN A CA 1
ATOM 2925 C C . GLN A 1 385 ? 14.411 22.253 22.393 1.00 23.14 370 GLN A C 1
ATOM 2926 O O . GLN A 1 385 ? 14.087 21.203 22.947 1.00 24.28 370 GLN A O 1
ATOM 2932 N N . THR A 1 386 ? 14.690 23.368 23.061 1.00 21.61 371 THR A N 1
ATOM 2933 C CA . THR A 1 386 ? 14.723 23.400 24.518 1.00 22.81 371 THR A CA 1
ATOM 2934 C C . THR A 1 386 ? 13.381 23.845 25.090 1.00 21.22 371 THR A C 1
ATOM 2935 O O . THR A 1 386 ? 13.257 24.088 26.291 1.00 22.95 371 THR A O 1
ATOM 2939 N N . ARG A 1 387 ? 12.379 23.950 24.224 0.50 15.78 372 ARG A N 1
ATOM 2940 C CA . ARG A 1 387 ? 11.188 24.737 24.521 0.50 14.69 372 ARG A CA 1
ATOM 2941 C C . ARG A 1 387 ? 9.918 23.963 24.184 0.50 15.54 372 ARG A C 1
ATOM 2942 O O . ARG A 1 387 ? 8.827 24.531 24.143 0.50 13.63 372 ARG A O 1
ATOM 2950 N N . ILE A 1 388 ? 10.068 22.664 23.945 1.00 19.16 373 ILE A N 1
ATOM 2951 C CA . ILE A 1 388 ? 8.922 21.781 23.766 1.00 21.27 373 ILE A CA 1
ATOM 2952 C C . ILE A 1 388 ? 9.032 20.547 24.656 1.00 22.19 373 ILE A C 1
ATOM 2953 O O . ILE A 1 388 ? 10.094 20.263 25.210 1.00 22.98 373 ILE A O 1
ATOM 2958 N N . VAL A 1 389 ? 7.929 19.818 24.787 1.00 21.56 374 VAL A N 1
ATOM 2959 C CA . VAL A 1 389 ? 7.963 18.463 25.344 1.00 24.18 374 VAL A CA 1
ATOM 2960 C C . VAL A 1 389 ? 7.833 17.371 24.295 1.00 22.97 374 VAL A C 1
ATOM 2961 O O . VAL A 1 389 ? 8.356 16.302 24.473 1.00 21.35 374 VAL A O 1
ATOM 2965 N N . VAL A 1 390 ? 7.076 17.694 23.228 1.00 23.56 375 VAL A N 1
ATOM 2966 C CA . VAL A 1 390 ? 6.800 16.778 22.107 1.00 23.30 375 VAL A CA 1
ATOM 2967 C C . VAL A 1 390 ? 6.951 17.484 20.770 1.00 22.71 375 VAL A C 1
ATOM 2968 O O . VAL A 1 390 ? 6.812 18.701 20.719 1.00 24.69 375 VAL A O 1
ATOM 2972 N N . LEU A 1 391 ? 7.294 16.771 19.697 1.00 24.77 376 LEU A N 1
ATOM 2973 C CA . LEU A 1 391 ? 7.652 17.481 18.442 1.00 24.75 376 LEU A CA 1
ATOM 2974 C C . LEU A 1 391 ? 6.493 18.337 18.013 1.00 24.58 376 LEU A C 1
ATOM 2975 O O . LEU A 1 391 ? 6.688 19.428 17.383 1.00 25.52 376 LEU A O 1
ATOM 2980 N N . GLY A 1 392 ? 5.306 17.911 18.404 1.00 24.24 377 GLY A N 1
ATOM 2981 C CA . GLY A 1 392 ? 4.072 18.597 17.958 1.00 27.22 377 GLY A CA 1
ATOM 2982 C C . GLY A 1 392 ? 3.897 20.000 18.548 1.00 27.41 377 GLY A C 1
ATOM 2983 O O . GLY A 1 392 ? 3.101 20.836 18.006 1.00 28.04 377 GLY A O 1
ATOM 2984 N N . ASP A 1 393 ? 4.547 20.234 19.687 1.00 25.07 378 ASP A N 1
ATOM 2985 C CA . ASP A 1 393 ? 4.435 21.519 20.382 1.00 25.01 378 ASP A CA 1
ATOM 2986 C C . ASP A 1 393 ? 5.001 22.645 19.453 1.00 23.39 378 ASP A C 1
ATOM 2987 O O . ASP A 1 393 ? 4.730 23.827 19.667 1.00 25.44 378 ASP A O 1
ATOM 2992 N N . ALA A 1 394 ? 5.822 22.277 18.505 1.00 21.97 379 ALA A N 1
ATOM 2993 C CA . ALA A 1 394 ? 6.562 23.275 17.716 1.00 22.97 379 ALA A CA 1
ATOM 2994 C C . ALA A 1 394 ? 5.607 24.022 16.742 1.00 26.39 379 ALA A C 1
ATOM 2995 O O . ALA A 1 394 ? 5.930 25.096 16.221 1.00 24.86 379 ALA A O 1
ATOM 2997 N N . TRP A 1 395 ? 4.457 23.444 16.475 1.00 25.65 380 TRP A N 1
ATOM 2998 C CA . TRP A 1 395 ? 3.590 24.110 15.482 1.00 27.11 380 TRP A CA 1
ATOM 2999 C C . TRP A 1 395 ? 3.007 25.379 16.010 1.00 27.71 380 TRP A C 1
ATOM 3000 O O . TRP A 1 395 ? 3.063 26.405 15.327 1.00 27.30 380 TRP A O 1
ATOM 3011 N N . GLU A 1 396 ? 2.432 25.324 17.212 1.00 27.45 381 GLU A N 1
ATOM 3012 C CA . GLU A 1 396 ? 1.986 26.519 17.925 1.00 29.21 381 GLU A CA 1
ATOM 3013 C C . GLU A 1 396 ? 3.079 27.559 18.121 1.00 26.70 381 GLU A C 1
ATOM 3014 O O . GLU A 1 396 ? 2.809 28.768 17.919 1.00 26.51 381 GLU A O 1
ATOM 3020 N N . LEU A 1 397 ? 4.276 27.123 18.500 1.00 24.40 382 LEU A N 1
ATOM 3021 C CA . LEU A 1 397 ? 5.395 28.036 18.701 1.00 25.14 382 LEU A CA 1
ATOM 3022 C C . LEU A 1 397 ? 5.747 28.769 17.412 1.00 25.38 382 LEU A C 1
ATOM 3023 O O . LEU A 1 397 ? 6.105 29.947 17.434 1.00 24.38 382 LEU A O 1
ATOM 3028 N N . LEU A 1 398 ? 5.643 28.066 16.289 1.00 22.49 383 LEU A N 1
ATOM 3029 C CA . LEU A 1 398 ? 6.489 28.338 15.133 1.00 21.25 383 LEU A CA 1
ATOM 3030 C C . LEU A 1 398 ? 5.681 28.940 13.988 1.00 21.65 383 LEU A C 1
ATOM 3031 O O . LEU A 1 398 ? 6.242 29.512 13.054 1.00 20.80 383 LEU A O 1
ATOM 3036 N N . LYS A 1 399 ? 4.361 28.807 14.068 1.00 22.69 384 LYS A N 1
ATOM 3037 C CA . LYS A 1 399 ? 3.511 28.883 12.886 1.00 21.11 384 LYS A CA 1
ATOM 3038 C C . LYS A 1 399 ? 3.272 30.330 12.470 1.00 22.81 384 LYS A C 1
ATOM 3039 O O . LYS A 1 399 ? 2.739 30.596 11.393 1.00 22.01 384 LYS A O 1
ATOM 3045 N N . PHE A 1 400 ? 3.669 31.262 13.331 1.00 21.57 385 PHE A N 1
ATOM 3046 C CA . PHE A 1 400 ? 3.628 32.680 12.998 1.00 21.77 385 PHE A CA 1
ATOM 3047 C C . PHE A 1 400 ? 4.583 33.007 11.855 1.00 22.12 385 PHE A C 1
ATOM 3048 O O . PHE A 1 400 ? 4.596 34.127 11.345 1.00 23.72 385 PHE A O 1
ATOM 3056 N N . PHE A 1 401 ? 5.382 32.021 11.459 1.00 19.26 386 PHE A N 1
ATOM 3057 C CA . PHE A 1 401 ? 6.394 32.223 10.429 1.00 21.29 386 PHE A CA 1
ATOM 3058 C C . PHE A 1 401 ? 5.803 32.049 9.033 1.00 20.75 386 PHE A C 1
ATOM 3059 O O . PHE A 1 401 ? 6.377 32.506 8.045 1.00 23.21 386 PHE A O 1
ATOM 3067 N N . ASN A 1 402 ? 4.654 31.387 8.961 1.00 20.35 387 ASN A N 1
ATOM 3068 C CA . ASN A 1 402 ? 3.829 31.412 7.760 1.00 23.75 387 ASN A CA 1
ATOM 3069 C C . ASN A 1 402 ? 2.818 32.554 7.779 1.00 22.61 387 ASN A C 1
ATOM 3070 O O . ASN A 1 402 ? 2.083 32.729 8.751 1.00 23.26 387 ASN A O 1
ATOM 3075 N N . ASP A 1 403 ? 2.786 33.328 6.699 1.00 24.88 388 ASP A N 1
ATOM 3076 C CA . ASP A 1 403 ? 1.783 34.389 6.539 1.00 26.31 388 ASP A CA 1
ATOM 3077 C C . ASP A 1 403 ? 0.373 33.898 6.734 1.00 25.87 388 ASP A C 1
ATOM 3078 O O . ASP A 1 403 ? -0.405 34.555 7.378 1.00 27.97 388 ASP A O 1
ATOM 3083 N N . ASP A 1 404 ? 0.068 32.707 6.189 1.00 26.48 389 ASP A N 1
ATOM 3084 C CA . ASP A 1 404 ? -1.244 32.167 6.168 1.00 27.78 389 ASP A CA 1
ATOM 3085 C C . ASP A 1 404 ? -1.714 31.565 7.495 1.00 28.13 389 ASP A C 1
ATOM 3086 O O . ASP A 1 404 ? -2.836 31.142 7.637 1.00 29.67 389 ASP A O 1
ATOM 3091 N N . GLN A 1 405 ? -0.817 31.574 8.498 1.00 27.92 390 GLN A N 1
ATOM 3092 C CA . GLN A 1 405 ? -1.185 31.270 9.897 1.00 27.74 390 GLN A CA 1
ATOM 3093 C C . GLN A 1 405 ? -1.104 32.402 10.908 1.00 28.54 390 GLN A C 1
ATOM 3094 O O . GLN A 1 405 ? -1.391 32.229 12.094 1.00 29.26 390 GLN A O 1
ATOM 3100 N N . TYR A 1 406 ? -0.674 33.572 10.467 1.00 28.00 391 TYR A N 1
ATOM 3101 C CA . TYR A 1 406 ? -0.554 34.692 11.383 1.00 28.49 391 TYR A CA 1
ATOM 3102 C C . TYR A 1 406 ? -1.929 35.145 11.793 1.00 29.38 391 TYR A C 1
ATOM 3103 O O . TYR A 1 406 ? -2.819 35.382 10.930 1.00 29.78 391 TYR A O 1
ATOM 3112 N N . VAL A 1 407 ? -2.116 35.213 13.110 1.00 29.93 392 VAL A N 1
ATOM 3113 C CA A VAL A 1 407 ? -3.348 35.698 13.710 0.50 30.25 392 VAL A CA 1
ATOM 3114 C CA B VAL A 1 407 ? -3.358 35.637 13.738 0.50 30.22 392 VAL A CA 1
ATOM 3115 C C . VAL A 1 407 ? -2.993 36.403 15.026 1.00 30.96 392 VAL A C 1
ATOM 3116 O O . VAL A 1 407 ? -2.260 35.880 15.910 1.00 29.92 392 VAL A O 1
ATOM 3123 N N . ILE A 1 408 ? -3.468 37.622 15.167 1.00 30.99 393 ILE A N 1
ATOM 3124 C CA . ILE A 1 408 ? -3.122 38.320 16.394 1.00 33.96 393 ILE A CA 1
ATOM 3125 C C . ILE A 1 408 ? -4.100 37.820 17.442 1.00 35.90 393 ILE A C 1
ATOM 3126 O O . ILE A 1 408 ? -5.318 37.858 17.208 1.00 36.76 393 ILE A O 1
ATOM 3131 N N . ASP A 1 409 ? -3.570 37.288 18.560 1.00 38.78 394 ASP A N 1
ATOM 3132 C CA . ASP A 1 409 ? -4.421 36.956 19.715 1.00 40.67 394 ASP A CA 1
ATOM 3133 C C . ASP A 1 409 ? -5.019 38.183 20.394 1.00 42.16 394 ASP A C 1
ATOM 3134 O O . ASP A 1 409 ? -4.276 39.072 20.852 1.00 42.34 394 ASP A O 1
ATOM 3139 N N . PRO A 1 410 ? -6.360 38.198 20.536 1.00 43.88 395 PRO A N 1
ATOM 3140 C CA . PRO A 1 410 ? -7.127 39.296 21.136 1.00 45.63 395 PRO A CA 1
ATOM 3141 C C . PRO A 1 410 ? -6.661 39.752 22.504 1.00 46.87 395 PRO A C 1
ATOM 3142 O O . PRO A 1 410 ? -6.546 40.957 22.709 1.00 46.84 395 PRO A O 1
ATOM 3146 N N . LYS A 1 411 ? -6.372 38.808 23.407 1.00 49.02 396 LYS A N 1
ATOM 3147 C CA . LYS A 1 411 ? -5.829 39.120 24.731 1.00 50.82 396 LYS A CA 1
ATOM 3148 C C . LYS A 1 411 ? -4.576 39.935 24.535 1.00 51.51 396 LYS A C 1
ATOM 3149 O O . LYS A 1 411 ? -4.534 41.101 24.906 1.00 51.69 396 LYS A O 1
ATOM 3155 N N . ALA A 1 412 ? -3.562 39.306 23.928 1.00 51.31 397 ALA A N 1
ATOM 3156 C CA . ALA A 1 412 ? -2.315 39.965 23.601 1.00 51.85 397 ALA A CA 1
ATOM 3157 C C . ALA A 1 412 ? -2.575 41.360 22.980 1.00 51.88 397 ALA A C 1
ATOM 3158 O O . ALA A 1 412 ? -1.906 42.321 23.330 1.00 51.61 397 ALA A O 1
ATOM 3160 N N . ALA A 1 413 ? -3.542 41.437 22.072 1.00 52.42 398 ALA A N 1
ATOM 3161 C CA . ALA A 1 413 ? -3.853 42.686 21.387 1.00 54.29 398 ALA A CA 1
ATOM 3162 C C . ALA A 1 413 ? -4.608 43.644 22.303 1.00 55.04 398 ALA A C 1
ATOM 3163 O O . ALA A 1 413 ? -4.935 44.764 21.912 1.00 55.61 398 ALA A O 1
ATOM 3165 N N . ALA A 1 414 ? -4.881 43.196 23.524 1.00 56.38 399 ALA A N 1
ATOM 3166 C CA . ALA A 1 414 ? -5.571 44.022 24.507 1.00 57.65 399 ALA A CA 1
ATOM 3167 C C . ALA A 1 414 ? -4.622 44.474 25.611 1.00 58.52 399 ALA A C 1
ATOM 3168 O O . ALA A 1 414 ? -4.699 45.608 26.084 1.00 59.38 399 ALA A O 1
ATOM 3170 N N . LYS A 1 415 ? -3.726 43.580 26.018 1.00 59.02 400 LYS A N 1
ATOM 3171 C CA . LYS A 1 415 ? -2.514 43.976 26.723 1.00 59.60 400 LYS A CA 1
ATOM 3172 C C . LYS A 1 415 ? -1.678 44.938 25.886 1.00 59.70 400 LYS A C 1
ATOM 3173 O O . LYS A 1 415 ? -1.406 46.064 26.302 1.00 59.94 400 LYS A O 1
ATOM 3179 N N . GLU A 1 416 ? -1.273 44.487 24.703 1.00 59.76 401 GLU A N 1
ATOM 3180 C CA . GLU A 1 416 ? -0.013 44.917 24.109 1.00 60.05 401 GLU A CA 1
ATOM 3181 C C . GLU A 1 416 ? -0.252 45.824 22.906 1.00 60.22 401 GLU A C 1
ATOM 3182 O O . GLU A 1 416 ? 0.687 46.198 22.202 1.00 60.63 401 GLU A O 1
ATOM 3188 N N . LEU A 1 417 ? -1.513 46.175 22.677 1.00 59.67 402 LEU A N 1
ATOM 3189 C CA . LEU A 1 417 ? -1.920 46.793 21.421 1.00 59.87 402 LEU A CA 1
ATOM 3190 C C . LEU A 1 417 ? -2.651 48.109 21.665 1.00 59.65 402 LEU A C 1
ATOM 3191 O O . LEU A 1 417 ? -2.936 48.855 20.728 1.00 60.08 402 LEU A O 1
ATOM 3196 N N . GLY A 1 418 ? -2.953 48.387 22.929 1.00 59.54 403 GLY A N 1
ATOM 3197 C CA . GLY A 1 418 ? -3.857 49.470 23.278 1.00 58.69 403 GLY A CA 1
ATOM 3198 C C . GLY A 1 418 ? -3.279 50.860 23.051 1.00 58.99 403 GLY A C 1
ATOM 3199 O O . GLY A 1 418 ? -2.305 51.026 22.307 1.00 58.76 403 GLY A O 1
ATOM 3200 N N . PRO A 1 419 ? -3.891 51.881 23.696 1.00 58.44 404 PRO A N 1
ATOM 3201 C CA . PRO A 1 419 ? -3.326 53.229 23.755 1.00 57.84 404 PRO A CA 1
ATOM 3202 C C . PRO A 1 419 ? -1.798 53.234 23.837 1.00 57.07 404 PRO A C 1
ATOM 3203 O O . PRO A 1 419 ? -1.149 53.758 22.934 1.00 57.27 404 PRO A O 1
ATOM 3207 N N . ASP A 1 420 ? -1.242 52.658 24.913 1.00 55.62 405 ASP A N 1
ATOM 3208 C CA . ASP A 1 420 ? 0.177 52.778 25.244 1.00 53.83 405 ASP A CA 1
ATOM 3209 C C . ASP A 1 420 ? 0.947 51.925 24.283 1.00 52.99 405 ASP A C 1
ATOM 3210 O O . ASP A 1 420 ? 2.116 52.211 23.941 1.00 51.92 405 ASP A O 1
ATOM 3215 N N . GLY A 1 421 ? 0.261 50.852 23.871 1.00 51.78 406 GLY A N 1
ATOM 3216 C CA . GLY A 1 421 ? 0.636 50.082 22.688 1.00 49.67 406 GLY A CA 1
ATOM 3217 C C . GLY A 1 421 ? 0.994 51.062 21.595 1.00 47.95 406 GLY A C 1
ATOM 3218 O O . GLY A 1 421 ? 2.025 50.933 21.001 1.00 45.72 406 GLY A O 1
ATOM 3219 N N . ALA A 1 422 ? 0.155 52.087 21.395 1.00 47.49 407 ALA A N 1
ATOM 3220 C CA . ALA A 1 422 ? 0.433 53.104 20.358 1.00 46.26 407 ALA A CA 1
ATOM 3221 C C . ALA A 1 422 ? 1.752 53.781 20.606 1.00 45.65 407 ALA A C 1
ATOM 3222 O O . ALA A 1 422 ? 2.579 53.870 19.721 1.00 43.86 407 ALA A O 1
ATOM 3224 N N . ALA A 1 423 ? 1.928 54.259 21.845 1.00 45.72 408 ALA A N 1
ATOM 3225 C CA . ALA A 1 423 ? 3.181 54.899 22.229 1.00 43.35 408 ALA A CA 1
ATOM 3226 C C . ALA A 1 423 ? 4.380 54.037 21.846 1.00 42.13 408 ALA A C 1
ATOM 3227 O O . ALA A 1 423 ? 5.326 54.478 21.145 1.00 41.16 408 ALA A O 1
ATOM 3229 N N . VAL A 1 424 ? 4.297 52.731 22.218 1.00 40.62 409 VAL A N 1
ATOM 3230 C CA . VAL A 1 424 ? 5.333 51.686 22.043 1.00 38.61 409 VAL A CA 1
ATOM 3231 C C . VAL A 1 424 ? 5.430 51.285 20.559 1.00 38.07 409 VAL A C 1
ATOM 3232 O O . VAL A 1 424 ? 6.495 51.254 19.948 1.00 34.96 409 VAL A O 1
ATOM 3236 N N . LEU A 1 425 ? 4.277 51.014 19.972 1.00 38.03 410 LEU A N 1
ATOM 3237 C CA . LEU A 1 425 ? 4.279 50.784 18.539 1.00 38.87 410 LEU A CA 1
ATOM 3238 C C . LEU A 1 425 ? 4.886 51.954 17.794 1.00 39.58 410 LEU A C 1
ATOM 3239 O O . LEU A 1 425 ? 5.646 51.725 16.846 1.00 40.01 410 LEU A O 1
ATOM 3244 N N . ASP A 1 426 ? 4.672 53.195 18.272 1.00 40.25 411 ASP A N 1
ATOM 3245 C CA . ASP A 1 426 ? 5.227 54.344 17.554 1.00 40.35 411 ASP A CA 1
ATOM 3246 C C . ASP A 1 426 ? 6.733 54.412 17.608 1.00 40.11 411 ASP A C 1
ATOM 3247 O O . ASP A 1 426 ? 7.431 54.475 16.585 1.00 39.98 411 ASP A O 1
ATOM 3252 N N . ALA A 1 427 ? 7.225 54.415 18.832 1.00 38.83 412 ALA A N 1
ATOM 3253 C CA . ALA A 1 427 ? 8.626 54.548 19.098 1.00 37.68 412 ALA A CA 1
ATOM 3254 C C . ALA A 1 427 ? 9.419 53.322 18.566 1.00 36.48 412 ALA A C 1
ATOM 3255 O O . ALA A 1 427 ? 10.548 53.475 18.091 1.00 37.08 412 ALA A O 1
ATOM 3257 N N . ALA A 1 428 ? 8.861 52.136 18.750 1.00 36.20 413 ALA A N 1
ATOM 3258 C CA . ALA A 1 428 ? 9.359 50.924 18.158 1.00 37.96 413 ALA A CA 1
ATOM 3259 C C . ALA A 1 428 ? 9.461 51.007 16.640 1.00 38.66 413 ALA A C 1
ATOM 3260 O O . ALA A 1 428 ? 10.464 50.627 16.044 1.00 38.04 413 ALA A O 1
ATOM 3262 N N . LEU A 1 429 ? 8.401 51.501 16.015 1.00 38.22 414 LEU A N 1
ATOM 3263 C CA . LEU A 1 429 ? 8.517 51.752 14.598 1.00 40.43 414 LEU A CA 1
ATOM 3264 C C . LEU A 1 429 ? 9.646 52.721 14.267 1.00 41.73 414 LEU A C 1
ATOM 3265 O O . LEU A 1 429 ? 10.463 52.450 13.415 1.00 40.20 414 LEU A O 1
ATOM 3270 N N . ALA A 1 430 ? 9.713 53.848 14.968 1.00 42.56 415 ALA A N 1
ATOM 3271 C CA . ALA A 1 430 ? 10.881 54.696 14.791 1.00 45.14 415 ALA A CA 1
ATOM 3272 C C . ALA A 1 430 ? 12.111 53.791 14.927 1.00 46.29 415 ALA A C 1
ATOM 3273 O O . ALA A 1 430 ? 12.937 53.679 14.015 1.00 46.77 415 ALA A O 1
ATOM 3275 N N . ALA A 1 431 ? 12.188 53.147 16.082 1.00 47.88 416 ALA A N 1
ATOM 3276 C CA . ALA A 1 431 ? 13.415 52.447 16.444 1.00 48.99 416 ALA A CA 1
ATOM 3277 C C . ALA A 1 431 ? 13.956 51.640 15.269 1.00 49.85 416 ALA A C 1
ATOM 3278 O O . ALA A 1 431 ? 15.104 51.720 14.909 1.00 48.74 416 ALA A O 1
ATOM 3280 N N . LEU A 1 432 ? 13.075 50.844 14.672 1.00 51.28 417 LEU A N 1
ATOM 3281 C CA . LEU A 1 432 ? 13.487 49.632 13.975 1.00 53.37 417 LEU A CA 1
ATOM 3282 C C . LEU A 1 432 ? 13.786 49.914 12.506 1.00 55.25 417 LEU A C 1
ATOM 3283 O O . LEU A 1 432 ? 14.615 49.243 11.891 1.00 56.76 417 LEU A O 1
ATOM 3288 N N . THR A 1 433 ? 13.106 50.911 11.950 1.00 56.67 418 THR A N 1
ATOM 3289 C CA . THR A 1 433 ? 13.216 51.214 10.528 1.00 58.72 418 THR A CA 1
ATOM 3290 C C . THR A 1 433 ? 14.670 51.184 10.069 1.00 59.43 418 THR A C 1
ATOM 3291 O O . THR A 1 433 ? 14.988 50.623 9.020 1.00 59.71 418 THR A O 1
ATOM 3295 N N . SER A 1 434 ? 15.548 51.792 10.860 1.00 60.27 419 SER A N 1
ATOM 3296 C CA . SER A 1 434 ? 16.769 52.389 10.333 1.00 61.46 419 SER A CA 1
ATOM 3297 C C . SER A 1 434 ? 17.920 51.388 10.340 1.00 61.84 419 SER A C 1
ATOM 3298 O O . SER A 1 434 ? 18.960 51.618 9.722 1.00 61.93 419 SER A O 1
ATOM 3301 N N . VAL A 1 435 ? 17.727 50.277 11.044 1.00 62.02 420 VAL A N 1
ATOM 3302 C CA . VAL A 1 435 ? 18.717 49.207 11.073 1.00 61.90 420 VAL A CA 1
ATOM 3303 C C . VAL A 1 435 ? 19.145 48.814 9.663 1.00 62.54 420 VAL A C 1
ATOM 3304 O O . VAL A 1 435 ? 18.321 48.405 8.845 1.00 62.69 420 VAL A O 1
ATOM 3308 N N . THR A 1 436 ? 20.439 48.940 9.386 1.00 62.05 421 THR A N 1
ATOM 3309 C CA . THR A 1 436 ? 20.987 48.549 8.093 1.00 62.05 421 THR A CA 1
ATOM 3310 C C . THR A 1 436 ? 20.754 47.067 7.821 1.00 62.68 421 THR A C 1
ATOM 3311 O O . THR A 1 436 ? 20.482 46.669 6.688 1.00 61.26 421 THR A O 1
ATOM 3315 N N . ASP A 1 437 ? 20.866 46.254 8.866 1.00 59.94 422 ASP A N 1
ATOM 3316 C CA . ASP A 1 437 ? 20.943 44.807 8.706 1.00 60.52 422 ASP A CA 1
ATOM 3317 C C . ASP A 1 437 ? 19.955 44.097 9.628 1.00 57.57 422 ASP A C 1
ATOM 3318 O O . ASP A 1 437 ? 19.987 44.279 10.845 1.00 56.26 422 ASP A O 1
ATOM 3323 N N . TRP A 1 438 ? 19.079 43.289 9.040 1.00 53.46 423 TRP A N 1
ATOM 3324 C CA . TRP A 1 438 ? 18.195 42.425 9.813 1.00 51.82 423 TRP A CA 1
ATOM 3325 C C . TRP A 1 438 ? 18.926 41.175 10.292 1.00 51.10 423 TRP A C 1
ATOM 3326 O O . TRP A 1 438 ? 18.523 40.053 9.986 1.00 50.95 423 TRP A O 1
ATOM 3337 N N . THR A 1 439 ? 20.002 41.377 11.046 1.00 52.63 424 THR A N 1
ATOM 3338 C CA . THR A 1 439 ? 20.701 40.274 11.694 1.00 51.94 424 THR A CA 1
ATOM 3339 C C . THR A 1 439 ? 20.556 40.343 13.210 1.00 51.65 424 THR A C 1
ATOM 3340 O O . THR A 1 439 ? 20.620 41.422 13.801 1.00 47.97 424 THR A O 1
ATOM 3344 N N . ALA A 1 440 ? 20.359 39.187 13.835 1.00 49.05 425 ALA A N 1
ATOM 3345 C CA . ALA A 1 440 ? 19.782 39.126 15.153 1.00 49.70 425 ALA A CA 1
ATOM 3346 C C . ALA A 1 440 ? 20.394 40.106 16.149 1.00 50.19 425 ALA A C 1
ATOM 3347 O O . ALA A 1 440 ? 19.701 40.636 17.017 1.00 51.13 425 ALA A O 1
ATOM 3349 N N . PRO A 1 441 ? 21.699 40.347 16.003 1.00 28.60 426 PRO A N 1
ATOM 3350 C CA . PRO A 1 441 ? 22.515 40.817 17.128 1.00 29.49 426 PRO A CA 1
ATOM 3351 C C . PRO A 1 441 ? 22.280 42.295 17.419 1.00 31.43 426 PRO A C 1
ATOM 3352 O O . PRO A 1 441 ? 22.860 42.837 18.360 1.00 28.89 426 PRO A O 1
ATOM 3356 N N . LEU A 1 442 ? 21.437 42.935 16.615 1.00 50.79 427 LEU A N 1
ATOM 3357 C CA . LEU A 1 442 ? 21.310 44.387 16.638 1.00 50.30 427 LEU A CA 1
ATOM 3358 C C . LEU A 1 442 ? 19.924 44.813 17.111 1.00 49.47 427 LEU A C 1
ATOM 3359 O O . LEU A 1 442 ? 19.793 45.661 17.994 1.00 47.14 427 LEU A O 1
ATOM 3364 N N . ILE A 1 443 ? 18.893 44.218 16.519 1.00 45.67 428 ILE A N 1
ATOM 3365 C CA . ILE A 1 443 ? 17.520 44.635 16.773 1.00 45.56 428 ILE A CA 1
ATOM 3366 C C . ILE A 1 443 ? 17.266 44.823 18.265 1.00 45.15 428 ILE A C 1
ATOM 3367 O O . ILE A 1 443 ? 16.519 45.713 18.670 1.00 42.24 428 ILE A O 1
ATOM 3372 N N . GLU A 1 444 ? 17.894 43.979 19.077 1.00 42.96 429 GLU A N 1
ATOM 3373 C CA . GLU A 1 444 ? 17.793 44.093 20.527 1.00 43.57 429 GLU A CA 1
ATOM 3374 C C . GLU A 1 444 ? 18.070 45.521 20.989 1.00 43.39 429 GLU A C 1
ATOM 3375 O O . GLU A 1 444 ? 17.329 46.075 21.801 1.00 42.49 429 GLU A O 1
ATOM 3381 N N . ALA A 1 445 ? 19.142 46.109 20.466 1.00 31.83 430 ALA A N 1
ATOM 3382 C CA . ALA A 1 445 ? 19.667 47.358 21.003 1.00 31.91 430 ALA A CA 1
ATOM 3383 C C . ALA A 1 445 ? 18.813 48.546 20.572 1.00 33.90 430 ALA A C 1
ATOM 3384 O O . ALA A 1 445 ? 18.752 49.563 21.264 1.00 30.88 430 ALA A O 1
ATOM 3386 N N . ALA A 1 446 ? 18.155 48.411 19.425 1.00 34.55 431 ALA A N 1
ATOM 3387 C CA . ALA A 1 446 ? 17.270 49.455 18.922 1.00 30.53 431 ALA A CA 1
ATOM 3388 C C . ALA A 1 446 ? 16.108 49.701 19.878 1.00 33.68 431 ALA A C 1
ATOM 3389 O O . ALA A 1 446 ? 15.747 50.845 20.150 1.00 32.71 431 ALA A O 1
ATOM 3391 N N . LEU A 1 447 ? 15.526 48.618 20.385 1.00 45.08 432 LEU A N 1
ATOM 3392 C CA . LEU A 1 447 ? 14.220 48.688 21.068 1.00 42.61 432 LEU A CA 1
ATOM 3393 C C . LEU A 1 447 ? 14.397 49.088 22.530 1.00 41.97 432 LEU A C 1
ATOM 3394 O O . LEU A 1 447 ? 13.610 49.867 23.075 1.00 38.53 432 LEU A O 1
ATOM 3399 N N . LYS A 1 448 ? 15.417 48.529 23.174 1.00 41.58 433 LYS A N 1
ATOM 3400 C CA . LYS A 1 448 ? 15.653 48.870 24.576 1.00 42.53 433 LYS A CA 1
ATOM 3401 C C . LYS A 1 448 ? 16.036 50.355 24.623 1.00 41.45 433 LYS A C 1
ATOM 3402 O O . LYS A 1 448 ? 15.555 51.077 25.431 1.00 42.05 433 LYS A O 1
ATOM 3408 N N . ASP A 1 449 ? 16.853 50.808 23.692 1.00 42.29 434 ASP A N 1
ATOM 3409 C CA . ASP A 1 449 ? 16.965 52.244 23.426 1.00 42.21 434 ASP A CA 1
ATOM 3410 C C . ASP A 1 449 ? 15.651 53.045 23.387 1.00 42.60 434 ASP A C 1
ATOM 3411 O O . ASP A 1 449 ? 15.473 54.032 24.115 1.00 41.31 434 ASP A O 1
ATOM 3416 N N . ALA A 1 450 ? 14.717 52.615 22.593 1.00 42.99 435 ALA A N 1
ATOM 3417 C CA . ALA A 1 450 ? 13.504 53.406 22.417 1.00 40.85 435 ALA A CA 1
ATOM 3418 C C . ALA A 1 450 ? 12.574 53.262 23.617 1.00 39.95 435 ALA A C 1
ATOM 3419 O O . ALA A 1 450 ? 11.852 54.267 23.915 1.00 41.11 435 ALA A O 1
ATOM 3421 N N . LEU A 1 451 ? 12.479 52.152 24.246 1.00 37.54 436 LEU A N 1
ATOM 3422 C CA . LEU A 1 451 ? 11.293 51.743 24.993 0.50 34.43 436 LEU A CA 1
ATOM 3423 C C . LEU A 1 451 ? 11.492 51.568 26.508 1.00 34.55 436 LEU A C 1
ATOM 3424 O O . LEU A 1 451 ? 10.650 51.924 27.269 1.00 32.90 436 LEU A O 1
ATOM 3429 N N . ILE A 1 452 ? 12.634 51.010 26.896 1.00 34.81 437 ILE A N 1
ATOM 3430 C CA . ILE A 1 452 ? 13.193 51.251 28.220 1.00 35.52 437 ILE A CA 1
ATOM 3431 C C . ILE A 1 452 ? 13.819 52.638 28.311 1.00 36.14 437 ILE A C 1
ATOM 3432 O O . ILE A 1 452 ? 13.629 53.352 29.296 1.00 37.76 437 ILE A O 1
ATOM 3437 N N . GLU A 1 453 ? 14.566 53.014 27.278 1.00 37.94 438 GLU A N 1
ATOM 3438 C CA . GLU A 1 453 ? 15.496 54.133 27.371 1.00 37.38 438 GLU A CA 1
ATOM 3439 C C . GLU A 1 453 ? 14.756 55.447 27.601 1.00 38.35 438 GLU A C 1
ATOM 3440 O O . GLU A 1 453 ? 15.131 56.238 28.466 1.00 39.97 438 GLU A O 1
ATOM 3446 N N . GLY A 1 454 ? 13.704 55.672 26.820 1.00 38.64 439 GLY A N 1
ATOM 3447 C CA . GLY A 1 454 ? 13.117 56.993 26.695 1.00 38.57 439 GLY A CA 1
ATOM 3448 C C . GLY A 1 454 ? 11.635 57.002 27.012 1.00 39.54 439 GLY A C 1
ATOM 3449 O O . GLY A 1 454 ? 11.047 58.057 27.249 1.00 38.93 439 GLY A O 1
ATOM 3450 N N . LEU A 1 455 ? 11.022 55.799 27.021 1.00 38.39 440 LEU A N 1
ATOM 3451 C CA . LEU A 1 455 ? 9.657 55.640 27.507 1.00 38.56 440 LEU A CA 1
ATOM 3452 C C . LEU A 1 455 ? 9.714 55.318 29.018 1.00 38.66 440 LEU A C 1
ATOM 3453 O O . LEU A 1 455 ? 8.665 55.408 29.645 1.00 38.27 440 LEU A O 1
ATOM 3458 N N . ALA A 1 456 ? 10.851 54.694 29.314 1.00 41.52 441 ALA A N 1
ATOM 3459 C CA . ALA A 1 456 ? 11.262 54.374 30.676 1.00 42.61 441 ALA A CA 1
ATOM 3460 C C . ALA A 1 456 ? 10.373 53.318 31.356 1.00 42.56 441 ALA A C 1
ATOM 3461 O O . ALA A 1 456 ? 10.517 53.157 32.548 1.00 44.83 441 ALA A O 1
ATOM 3463 N N . LEU A 1 457 ? 9.664 52.388 30.729 1.00 40.62 442 LEU A N 1
ATOM 3464 C CA . LEU A 1 457 ? 8.999 51.232 31.318 1.00 39.85 442 LEU A CA 1
ATOM 3465 C C . LEU A 1 457 ? 9.842 49.971 31.160 1.00 38.77 442 LEU A C 1
ATOM 3466 O O . LEU A 1 457 ? 10.863 49.977 30.473 1.00 36.01 442 LEU A O 1
ATOM 3471 N N . LYS A 1 458 ? 9.407 48.891 31.802 1.00 38.74 443 LYS A N 1
ATOM 3472 C CA . LYS A 1 458 ? 10.263 47.730 32.014 1.00 38.93 443 LYS A CA 1
ATOM 3473 C C . LYS A 1 458 ? 10.715 47.128 30.687 1.00 39.76 443 LYS A C 1
ATOM 3474 O O . LYS A 1 458 ? 9.997 47.194 29.689 1.00 37.73 443 LYS A O 1
ATOM 3480 N N . PRO A 1 459 ? 11.907 46.541 30.684 1.00 39.84 444 PRO A N 1
ATOM 3481 C CA . PRO A 1 459 ? 12.446 45.898 29.482 1.00 41.34 444 PRO A CA 1
ATOM 3482 C C . PRO A 1 459 ? 11.433 44.966 28.830 1.00 41.76 444 PRO A C 1
ATOM 3483 O O . PRO A 1 459 ? 11.544 44.590 27.693 1.00 40.46 444 PRO A O 1
ATOM 3487 N N . ARG A 1 460 ? 10.451 44.525 29.599 1.00 40.84 445 ARG A N 1
ATOM 3488 C CA . ARG A 1 460 ? 9.432 43.599 29.117 1.00 38.90 445 ARG A CA 1
ATOM 3489 C C . ARG A 1 460 ? 8.242 44.267 28.441 1.00 37.22 445 ARG A C 1
ATOM 3490 O O . ARG A 1 460 ? 7.314 43.592 27.989 1.00 35.90 445 ARG A O 1
ATOM 3498 N N . LYS A 1 461 ? 8.272 45.593 28.374 1.00 37.76 446 LYS A N 1
ATOM 3499 C CA . LYS A 1 461 ? 7.303 46.343 27.584 1.00 35.23 446 LYS A CA 1
ATOM 3500 C C . LYS A 1 461 ? 7.980 47.077 26.431 1.00 35.07 446 LYS A C 1
ATOM 3501 O O . LYS A 1 461 ? 7.342 47.403 25.430 1.00 37.02 446 LYS A O 1
ATOM 3507 N N . ALA A 1 462 ? 9.275 47.334 26.579 1.00 33.53 447 ALA A N 1
ATOM 3508 C CA . ALA A 1 462 ? 10.150 47.548 25.432 1.00 33.74 447 ALA A CA 1
ATOM 3509 C C . ALA A 1 462 ? 9.893 46.513 24.342 1.00 35.25 447 ALA A C 1
ATOM 3510 O O . ALA A 1 462 ? 9.674 46.861 23.182 1.00 35.67 447 ALA A O 1
ATOM 3512 N N . PHE A 1 463 ? 9.920 45.240 24.723 1.00 35.07 448 PHE A N 1
ATOM 3513 C CA . PHE A 1 463 ? 9.901 44.158 23.762 1.00 35.77 448 PHE A CA 1
ATOM 3514 C C . PHE A 1 463 ? 8.566 43.519 23.525 1.00 35.72 448 PHE A C 1
ATOM 3515 O O . PHE A 1 463 ? 8.294 43.014 22.457 1.00 35.75 448 PHE A O 1
ATOM 3523 N N . SER A 1 464 ? 7.718 43.579 24.527 1.00 34.75 449 SER A N 1
ATOM 3524 C CA . SER A 1 464 ? 6.422 42.996 24.420 1.00 34.34 449 SER A CA 1
ATOM 3525 C C . SER A 1 464 ? 5.685 43.325 23.134 1.00 34.90 449 SER A C 1
ATOM 3526 O O . SER A 1 464 ? 5.407 42.447 22.348 1.00 36.44 449 SER A O 1
ATOM 3529 N N . PRO A 1 465 ? 5.303 44.578 22.954 1.00 34.63 450 PRO A N 1
ATOM 3530 C CA . PRO A 1 465 ? 4.319 44.864 21.913 1.00 33.51 450 PRO A CA 1
ATOM 3531 C C . PRO A 1 465 ? 4.924 44.570 20.584 1.00 31.96 450 PRO A C 1
ATOM 3532 O O . PRO A 1 465 ? 4.197 44.376 19.626 1.00 32.74 450 PRO A O 1
ATOM 3536 N N . ILE A 1 466 ? 6.245 44.551 20.528 1.00 31.79 451 ILE A N 1
ATOM 3537 C CA . ILE A 1 466 ? 6.905 43.988 19.386 1.00 31.14 451 ILE A CA 1
ATOM 3538 C C . ILE A 1 466 ? 6.441 42.544 19.235 1.00 31.69 451 ILE A C 1
ATOM 3539 O O . ILE A 1 466 ? 6.032 42.161 18.185 1.00 30.16 451 ILE A O 1
ATOM 3544 N N . ARG A 1 467 ? 6.497 41.769 20.304 1.00 31.83 452 ARG A N 1
ATOM 3545 C CA . ARG A 1 467 ? 6.317 40.341 20.174 1.00 31.97 452 ARG A CA 1
ATOM 3546 C C . ARG A 1 467 ? 4.936 40.060 19.614 1.00 32.62 452 ARG A C 1
ATOM 3547 O O . ARG A 1 467 ? 4.795 39.352 18.633 1.00 29.99 452 ARG A O 1
ATOM 3555 N N . VAL A 1 468 ? 3.928 40.661 20.236 1.00 31.08 453 VAL A N 1
ATOM 3556 C CA . VAL A 1 468 ? 2.563 40.505 19.798 1.00 31.26 453 VAL A CA 1
ATOM 3557 C C . VAL A 1 468 ? 2.335 40.949 18.370 1.00 31.39 453 VAL A C 1
ATOM 3558 O O . VAL A 1 468 ? 1.610 40.324 17.646 1.00 28.94 453 VAL A O 1
ATOM 3562 N N . ALA A 1 469 ? 2.975 42.048 17.984 1.00 31.84 454 ALA A N 1
ATOM 3563 C CA . ALA A 1 469 ? 2.842 42.577 16.632 1.00 30.04 454 ALA A CA 1
ATOM 3564 C C . ALA A 1 469 ? 3.534 41.675 15.616 1.00 30.56 454 ALA A C 1
ATOM 3565 O O . ALA A 1 469 ? 3.139 41.619 14.451 1.00 29.24 454 ALA A O 1
ATOM 3567 N N . ALA A 1 470 ? 4.568 40.971 16.064 1.00 29.02 455 ALA A N 1
ATOM 3568 C CA . ALA A 1 470 ? 5.393 40.167 15.171 1.00 29.00 455 ALA A CA 1
ATOM 3569 C C . ALA A 1 470 ? 4.869 38.738 15.074 1.00 29.17 455 ALA A C 1
ATOM 3570 O O . ALA A 1 470 ? 4.925 38.117 14.012 1.00 28.63 455 ALA A O 1
ATOM 3572 N N . THR A 1 471 ? 4.361 38.223 16.188 1.00 27.84 456 THR A N 1
ATOM 3573 C CA . THR A 1 471 ? 4.122 36.791 16.331 1.00 26.68 456 THR A CA 1
ATOM 3574 C C . THR A 1 471 ? 2.645 36.502 16.579 1.00 26.97 456 THR A C 1
ATOM 3575 O O . THR A 1 471 ? 2.173 35.389 16.346 1.00 25.99 456 THR A O 1
ATOM 3579 N N . GLY A 1 472 ? 1.921 37.511 17.052 1.00 25.30 457 GLY A N 1
ATOM 3580 C CA . GLY A 1 472 ? 0.524 37.351 17.390 1.00 26.16 457 GLY A CA 1
ATOM 3581 C C . GLY A 1 472 ? 0.252 37.023 18.845 1.00 26.78 457 GLY A C 1
ATOM 3582 O O . GLY A 1 472 ? -0.917 37.043 19.291 1.00 28.47 457 GLY A O 1
ATOM 3583 N N . THR A 1 473 ? 1.320 36.728 19.614 1.00 26.20 458 THR A N 1
ATOM 3584 C CA . THR A 1 473 ? 1.160 36.163 20.947 1.00 28.60 458 THR A CA 1
ATOM 3585 C C . THR A 1 473 ? 2.149 36.782 21.930 1.00 27.96 458 THR A C 1
ATOM 3586 O O . THR A 1 473 ? 3.232 37.237 21.535 1.00 29.30 458 THR A O 1
ATOM 3590 N N . THR A 1 474 ? 1.759 36.749 23.220 1.00 32.78 459 THR A N 1
ATOM 3591 C CA . THR A 1 474 ? 2.628 37.200 24.317 1.00 36.60 459 THR A CA 1
ATOM 3592 C C . THR A 1 474 ? 3.768 36.241 24.657 1.00 37.39 459 THR A C 1
ATOM 3593 O O . THR A 1 474 ? 4.791 36.647 25.265 1.00 38.66 459 THR A O 1
ATOM 3597 N N . VAL A 1 475 ? 3.568 35.010 24.240 1.00 35.78 460 VAL A N 1
ATOM 3598 C CA . VAL A 1 475 ? 4.610 33.994 24.330 1.00 34.70 460 VAL A CA 1
ATOM 3599 C C . VAL A 1 475 ? 5.038 33.520 22.945 1.00 33.63 460 VAL A C 1
ATOM 3600 O O . VAL A 1 475 ? 4.173 33.206 22.099 1.00 34.59 460 VAL A O 1
ATOM 3604 N N . SER A 1 476 ? 6.345 33.467 22.709 1.00 32.78 461 SER A N 1
ATOM 3605 C CA . SER A 1 476 ? 6.876 32.948 21.454 1.00 31.38 461 SER A CA 1
ATOM 3606 C C . SER A 1 476 ? 8.328 32.524 21.644 1.00 31.43 461 SER A C 1
ATOM 3607 O O . SER A 1 476 ? 8.841 32.516 22.763 1.00 30.03 461 SER A O 1
ATOM 3610 N N . PRO A 1 477 ? 8.986 32.174 20.543 1.00 28.55 462 PRO A N 1
ATOM 3611 C CA . PRO A 1 477 ? 10.449 32.077 20.518 1.00 30.10 462 PRO A CA 1
ATOM 3612 C C . PRO A 1 477 ? 11.153 33.381 20.880 1.00 32.53 462 PRO A C 1
ATOM 3613 O O . PRO A 1 477 ? 10.548 34.450 20.802 1.00 32.09 462 PRO A O 1
ATOM 3617 N N . PRO A 1 478 ? 12.419 33.286 21.271 1.00 33.97 463 PRO A N 1
ATOM 3618 C CA . PRO A 1 478 ? 13.215 34.474 21.598 1.00 33.59 463 PRO A CA 1
ATOM 3619 C C . PRO A 1 478 ? 13.057 35.568 20.548 1.00 34.17 463 PRO A C 1
ATOM 3620 O O . PRO A 1 478 ? 13.203 35.304 19.355 1.00 31.30 463 PRO A O 1
ATOM 3624 N N . LEU A 1 479 ? 12.762 36.785 20.995 1.00 34.62 464 LEU A N 1
ATOM 3625 C CA . LEU A 1 479 ? 12.212 37.811 20.117 1.00 36.11 464 LEU A CA 1
ATOM 3626 C C . LEU A 1 479 ? 13.035 37.943 18.840 1.00 37.43 464 LEU A C 1
ATOM 3627 O O . LEU A 1 479 ? 12.494 37.907 17.735 1.00 39.60 464 LEU A O 1
ATOM 3632 N N . PHE A 1 480 ? 14.345 38.097 19.000 1.00 38.47 465 PHE A N 1
ATOM 3633 C CA . PHE A 1 480 ? 15.147 38.866 18.057 1.00 37.17 465 PHE A CA 1
ATOM 3634 C C . PHE A 1 480 ? 15.614 37.998 16.893 1.00 37.45 465 PHE A C 1
ATOM 3635 O O . PHE A 1 480 ? 15.565 38.414 15.736 1.00 37.27 465 PHE A O 1
ATOM 3643 N N . GLU A 1 481 ? 16.067 36.789 17.209 1.00 37.10 466 GLU A N 1
ATOM 3644 C CA . GLU A 1 481 ? 16.173 35.727 16.215 1.00 37.04 466 GLU A CA 1
ATOM 3645 C C . GLU A 1 481 ? 14.883 35.592 15.412 1.00 34.67 466 GLU A C 1
ATOM 3646 O O . GLU A 1 481 ? 14.915 35.364 14.203 1.00 36.09 466 GLU A O 1
ATOM 3652 N N . SER A 1 482 ? 13.751 35.735 16.093 1.00 32.85 467 SER A N 1
ATOM 3653 C CA . SER A 1 482 ? 12.421 35.633 15.430 1.00 31.39 467 SER A CA 1
ATOM 3654 C C . SER A 1 482 ? 12.207 36.808 14.492 1.00 32.08 467 SER A C 1
ATOM 3655 O O . SER A 1 482 ? 11.685 36.669 13.407 1.00 32.38 467 SER A O 1
ATOM 3658 N N . LEU A 1 483 ? 12.634 37.978 14.920 1.00 32.78 468 LEU A N 1
ATOM 3659 C CA . LEU A 1 483 ? 12.569 39.139 14.007 1.00 33.59 468 LEU A CA 1
ATOM 3660 C C . LEU A 1 483 ? 13.550 38.938 12.843 1.00 33.92 468 LEU A C 1
ATOM 3661 O O . LEU A 1 483 ? 13.144 39.112 11.662 1.00 33.91 468 LEU A O 1
ATOM 3666 N N . GLU A 1 484 ? 14.794 38.585 13.150 1.00 33.47 469 GLU A N 1
ATOM 3667 C CA . GLU A 1 484 ? 15.763 38.221 12.123 1.00 34.63 469 GLU A CA 1
ATOM 3668 C C . GLU A 1 484 ? 15.140 37.298 11.080 1.00 34.32 469 GLU A C 1
ATOM 3669 O O . GLU A 1 484 ? 15.240 37.547 9.879 1.00 35.49 469 GLU A O 1
ATOM 3675 N N . LEU A 1 485 ? 14.497 36.233 11.548 1.00 31.72 470 LEU A N 1
ATOM 3676 C CA . LEU A 1 485 ? 14.066 35.152 10.670 1.00 30.72 470 LEU A CA 1
ATOM 3677 C C . LEU A 1 485 ? 12.774 35.514 9.944 1.00 30.19 470 LEU A C 1
ATOM 3678 O O . LEU A 1 485 ? 12.551 35.096 8.808 1.00 31.82 470 LEU A O 1
ATOM 3683 N N . LEU A 1 486 ? 11.927 36.294 10.608 1.00 31.10 471 LEU A N 1
ATOM 3684 C CA . LEU A 1 486 ? 10.792 36.928 9.948 1.00 31.22 471 LEU A CA 1
ATOM 3685 C C . LEU A 1 486 ? 11.237 37.714 8.719 1.00 32.96 471 LEU A C 1
ATOM 3686 O O . LEU A 1 486 ? 10.545 37.737 7.701 1.00 34.07 471 LEU A O 1
ATOM 3691 N N . GLY A 1 487 ? 12.397 38.355 8.821 1.00 34.21 472 GLY A N 1
ATOM 3692 C CA . GLY A 1 487 ? 12.847 39.284 7.801 1.00 35.03 472 GLY A CA 1
ATOM 3693 C C . GLY A 1 487 ? 12.455 40.716 8.107 1.00 35.45 472 GLY A C 1
ATOM 3694 O O . GLY A 1 487 ? 11.412 40.969 8.711 1.00 36.14 472 GLY A O 1
ATOM 3695 N N . ARG A 1 488 ? 13.295 41.657 7.689 1.00 37.22 473 ARG A N 1
ATOM 3696 C CA . ARG A 1 488 ? 12.964 43.062 7.770 1.00 35.50 473 ARG A CA 1
ATOM 3697 C C . ARG A 1 488 ? 11.565 43.447 7.248 1.00 34.60 473 ARG A C 1
ATOM 3698 O O . ARG A 1 488 ? 10.737 43.977 7.987 1.00 32.92 473 ARG A O 1
ATOM 3706 N N . ASP A 1 489 ? 11.309 43.153 5.983 1.00 33.18 474 ASP A N 1
ATOM 3707 C CA . ASP A 1 489 ? 10.092 43.592 5.330 1.00 33.83 474 ASP A CA 1
ATOM 3708 C C . ASP A 1 489 ? 8.867 43.068 6.057 1.00 30.99 474 ASP A C 1
ATOM 3709 O O . ASP A 1 489 ? 7.906 43.807 6.277 1.00 33.01 474 ASP A O 1
ATOM 3714 N N . ARG A 1 490 ? 8.866 41.795 6.455 1.00 30.38 475 ARG A N 1
ATOM 3715 C CA A ARG A 1 490 ? 7.676 41.257 7.117 0.50 28.25 475 ARG A CA 1
ATOM 3716 C CA B ARG A 1 490 ? 7.677 41.246 7.113 0.50 28.39 475 ARG A CA 1
ATOM 3717 C C . ARG A 1 490 ? 7.510 41.811 8.515 1.00 27.41 475 ARG A C 1
ATOM 3718 O O . ARG A 1 490 ? 6.427 42.103 8.946 1.00 27.20 475 ARG A O 1
ATOM 3733 N N . SER A 1 491 ? 8.618 41.972 9.222 1.00 28.17 476 SER A N 1
ATOM 3734 C CA . SER A 1 491 ? 8.592 42.603 10.553 1.00 29.06 476 SER A CA 1
ATOM 3735 C C . SER A 1 491 ? 7.997 44.060 10.495 1.00 27.98 476 SER A C 1
ATOM 3736 O O . SER A 1 491 ? 7.005 44.380 11.109 1.00 29.31 476 SER A O 1
ATOM 3739 N N . MET A 1 492 ? 8.620 44.875 9.700 1.00 31.16 477 MET A N 1
ATOM 3740 C CA . MET A 1 492 ? 8.104 46.232 9.483 1.00 31.23 477 MET A CA 1
ATOM 3741 C C . MET A 1 492 ? 6.620 46.240 9.138 1.00 28.84 477 MET A C 1
ATOM 3742 O O . MET A 1 492 ? 5.882 47.037 9.691 1.00 29.30 477 MET A O 1
ATOM 3747 N N . GLN A 1 493 ? 6.204 45.359 8.234 1.00 28.43 478 GLN A N 1
ATOM 3748 C CA . GLN A 1 493 ? 4.819 45.320 7.782 1.00 26.69 478 GLN A CA 1
ATOM 3749 C C . GLN A 1 493 ? 3.870 45.022 8.938 1.00 25.22 478 GLN A C 1
ATOM 3750 O O . GLN A 1 493 ? 2.827 45.661 9.078 1.00 23.70 478 GLN A O 1
ATOM 3756 N N . ARG A 1 494 ? 4.238 44.047 9.762 1.00 24.52 479 ARG A N 1
ATOM 3757 C CA . ARG A 1 494 ? 3.362 43.574 10.828 1.00 24.27 479 ARG A CA 1
ATOM 3758 C C . ARG A 1 494 ? 3.273 44.591 11.961 1.00 23.99 479 ARG A C 1
ATOM 3759 O O . ARG A 1 494 ? 2.200 44.821 12.519 1.00 24.54 479 ARG A O 1
ATOM 3767 N N . LEU A 1 495 ? 4.408 45.197 12.296 1.00 27.72 480 LEU A N 1
ATOM 3768 C CA . LEU A 1 495 ? 4.443 46.260 13.292 1.00 30.71 480 LEU A CA 1
ATOM 3769 C C . LEU A 1 495 ? 3.592 47.450 12.861 1.00 29.93 480 LEU A C 1
ATOM 3770 O O . LEU A 1 495 ? 2.804 47.979 13.645 1.00 31.20 480 LEU A O 1
ATOM 3775 N N . ARG A 1 496 ? 3.755 47.864 11.609 1.00 31.46 481 ARG A N 1
ATOM 3776 C CA . ARG A 1 496 ? 3.052 49.032 11.090 1.00 33.59 481 ARG A CA 1
ATOM 3777 C C . ARG A 1 496 ? 1.543 48.812 11.091 1.00 33.18 481 ARG A C 1
ATOM 3778 O O . ARG A 1 496 ? 0.773 49.726 11.388 1.00 35.02 481 ARG A O 1
ATOM 3786 N N . ALA A 1 497 ? 1.127 47.595 10.758 1.00 30.85 482 ALA A N 1
ATOM 3787 C CA . ALA A 1 497 ? -0.288 47.242 10.758 1.00 31.81 482 ALA A CA 1
ATOM 3788 C C . ALA A 1 497 ? -0.831 47.142 12.179 1.00 32.42 482 ALA A C 1
ATOM 3789 O O . ALA A 1 497 ? -2.016 47.373 12.418 1.00 33.95 482 ALA A O 1
ATOM 3791 N N . ALA A 1 498 ? 0.043 46.797 13.119 1.00 34.74 483 ALA A N 1
ATOM 3792 C CA . ALA A 1 498 ? -0.375 46.510 14.486 1.00 37.21 483 ALA A CA 1
ATOM 3793 C C . ALA A 1 498 ? -1.029 47.727 15.130 1.00 40.75 483 ALA A C 1
ATOM 3794 O O . ALA A 1 498 ? -2.129 47.637 15.676 1.00 41.14 483 ALA A O 1
ATOM 3796 N N . ARG A 1 499 ? -0.345 48.865 15.063 1.00 43.15 484 ARG A N 1
ATOM 3797 C CA . ARG A 1 499 ? -0.408 49.860 16.126 1.00 44.43 484 ARG A CA 1
ATOM 3798 C C . ARG A 1 499 ? -1.853 50.192 16.486 1.00 45.52 484 ARG A C 1
ATOM 3799 O O . ARG A 1 499 ? -2.149 50.591 17.612 1.00 45.47 484 ARG A O 1
ATOM 3814 N N . GLN A 1 500 ? -2.751 50.023 15.520 1.00 47.12 485 GLN A N 1
ATOM 3815 C CA . GLN A 1 500 ? -4.047 50.691 15.552 1.00 47.93 485 GLN A CA 1
ATOM 3816 C C . GLN A 1 500 ? -4.997 50.006 16.529 1.00 48.42 485 GLN A C 1
ATOM 3817 O O . GLN A 1 500 ? -4.792 48.852 16.902 1.00 49.67 485 GLN A O 1
ATOM 3823 N N . MET B 1 16 ? 21.454 44.383 28.374 1.00 65.33 1 MET B N 1
ATOM 3824 C CA . MET B 1 16 ? 22.902 44.546 28.323 1.00 65.65 1 MET B CA 1
ATOM 3825 C C . MET B 1 16 ? 23.307 45.984 28.631 1.00 67.52 1 MET B C 1
ATOM 3826 O O . MET B 1 16 ? 24.405 46.239 29.125 1.00 67.39 1 MET B O 1
ATOM 3831 N N . THR B 1 17 ? 22.412 46.921 28.335 1.00 66.74 2 THR B N 1
ATOM 3832 C CA . THR B 1 17 ? 22.621 48.319 28.691 1.00 65.42 2 THR B CA 1
ATOM 3833 C C . THR B 1 17 ? 22.519 48.527 30.198 1.00 64.57 2 THR B C 1
ATOM 3834 O O . THR B 1 17 ? 21.847 47.766 30.895 1.00 62.72 2 THR B O 1
ATOM 3838 N N . ALA B 1 18 ? 23.190 49.561 30.695 1.00 62.73 3 ALA B N 1
ATOM 3839 C CA . ALA B 1 18 ? 23.061 49.958 32.092 1.00 60.52 3 ALA B CA 1
ATOM 3840 C C . ALA B 1 18 ? 22.629 51.416 32.213 1.00 59.07 3 ALA B C 1
ATOM 3841 O O . ALA B 1 18 ? 22.275 52.053 31.221 1.00 58.64 3 ALA B O 1
ATOM 3843 N N . THR B 1 19 ? 22.662 51.938 33.434 1.00 57.64 4 THR B N 1
ATOM 3844 C CA . THR B 1 19 ? 23.420 53.148 33.730 1.00 55.68 4 THR B CA 1
ATOM 3845 C C . THR B 1 19 ? 24.868 53.019 33.269 1.00 55.02 4 THR B C 1
ATOM 3846 O O . THR B 1 19 ? 25.407 51.915 33.185 1.00 56.35 4 THR B O 1
ATOM 3850 N N . GLU B 1 20 ? 25.493 54.153 32.972 1.00 52.63 5 GLU B N 1
ATOM 3851 C CA . GLU B 1 20 ? 26.904 54.178 32.607 1.00 49.30 5 GLU B CA 1
ATOM 3852 C C . GLU B 1 20 ? 28.065 53.992 33.578 1.00 41.25 5 GLU B C 1
ATOM 3853 O O . GLU B 1 20 ? 28.951 53.167 33.352 1.00 42.62 5 GLU B O 1
ATOM 3859 N N . THR B 1 21 ? 28.055 54.763 34.660 1.00 41.89 6 THR B N 1
ATOM 3860 C CA . THR B 1 21 ? 28.784 54.398 35.869 1.00 37.43 6 THR B CA 1
ATOM 3861 C C . THR B 1 21 ? 27.601 53.976 36.735 1.00 34.03 6 THR B C 1
ATOM 3862 O O . THR B 1 21 ? 26.907 54.816 37.306 1.00 34.89 6 THR B O 1
ATOM 3866 N N . VAL B 1 22 ? 27.378 52.669 36.826 1.00 26.47 7 VAL B N 1
ATOM 3867 C CA . VAL B 1 22 ? 26.459 52.116 37.813 1.00 23.02 7 VAL B CA 1
ATOM 3868 C C . VAL B 1 22 ? 27.285 52.042 39.093 1.00 20.39 7 VAL B C 1
ATOM 3869 O O . VAL B 1 22 ? 28.358 51.439 39.116 1.00 19.59 7 VAL B O 1
ATOM 3873 N N . ARG B 1 23 ? 26.779 52.660 40.155 1.00 18.26 8 ARG B N 1
ATOM 3874 C CA . ARG B 1 23 ? 27.280 52.411 41.491 1.00 15.21 8 ARG B CA 1
ATOM 3875 C C . ARG B 1 23 ? 26.108 51.993 42.364 1.00 15.34 8 ARG B C 1
ATOM 3876 O O . ARG B 1 23 ? 25.168 52.719 42.454 1.00 17.41 8 ARG B O 1
ATOM 3884 N N . VAL B 1 24 ? 26.216 50.805 42.957 1.00 14.50 9 VAL B N 1
ATOM 3885 C CA . VAL B 1 24 ? 25.182 50.188 43.834 1.00 14.88 9 VAL B CA 1
ATOM 3886 C C . VAL B 1 24 ? 25.794 49.980 45.209 1.00 14.93 9 VAL B C 1
ATOM 3887 O O . VAL B 1 24 ? 27.049 50.115 45.330 1.00 17.69 9 VAL B O 1
ATOM 3891 N N . ARG B 1 25 ? 24.929 49.733 46.226 1.00 16.22 10 ARG B N 1
ATOM 3892 C CA . ARG B 1 25 ? 25.472 49.425 47.586 1.00 17.10 10 ARG B CA 1
ATOM 3893 C C . ARG B 1 25 ? 24.741 48.290 48.202 1.00 16.48 10 ARG B C 1
ATOM 3894 O O . ARG B 1 25 ? 23.591 48.021 47.877 1.00 17.16 10 ARG B O 1
ATOM 3902 N N . PHE B 1 26 ? 25.467 47.628 49.096 1.00 18.00 11 PHE B N 1
ATOM 3903 C CA . PHE B 1 26 ? 24.961 46.690 50.058 1.00 18.09 11 PHE B CA 1
ATOM 3904 C C . PHE B 1 26 ? 25.286 47.342 51.398 1.00 18.37 11 PHE B C 1
ATOM 3905 O O . PHE B 1 26 ? 26.469 47.579 51.666 1.00 18.23 11 PHE B O 1
ATOM 3913 N N . CYS B 1 27 ? 24.271 47.621 52.211 1.00 19.93 12 CYS B N 1
ATOM 3914 C CA . CYS B 1 27 ? 24.450 48.438 53.405 1.00 20.97 12 CYS B CA 1
ATOM 3915 C C . CYS B 1 27 ? 23.698 47.846 54.593 1.00 22.12 12 CYS B C 1
ATOM 3916 O O . CYS B 1 27 ? 22.808 48.482 55.157 1.00 22.99 12 CYS B O 1
ATOM 3919 N N . PRO B 1 28 ? 24.061 46.624 54.968 1.00 22.25 13 PRO B N 1
ATOM 3920 C CA . PRO B 1 28 ? 23.475 45.971 56.143 1.00 22.50 13 PRO B CA 1
ATOM 3921 C C . PRO B 1 28 ? 23.809 46.716 57.432 1.00 21.59 13 PRO B C 1
ATOM 3922 O O . PRO B 1 28 ? 24.835 47.394 57.502 1.00 22.21 13 PRO B O 1
ATOM 3926 N N . SER B 1 29 ? 22.949 46.587 58.435 1.00 23.58 14 SER B N 1
ATOM 3927 C CA . SER B 1 29 ? 23.372 46.703 59.826 1.00 25.94 14 SER B CA 1
ATOM 3928 C C . SER B 1 29 ? 23.697 45.337 60.422 1.00 29.32 14 SER B C 1
ATOM 3929 O O . SER B 1 29 ? 22.872 44.423 60.388 1.00 30.65 14 SER B O 1
ATOM 3932 N N . PRO B 1 30 ? 24.902 45.207 60.966 1.00 30.84 15 PRO B N 1
ATOM 3933 C CA . PRO B 1 30 ? 25.347 43.940 61.555 1.00 33.80 15 PRO B CA 1
ATOM 3934 C C . PRO B 1 30 ? 24.364 43.711 62.698 1.00 33.21 15 PRO B C 1
ATOM 3935 O O . PRO B 1 30 ? 24.405 44.426 63.698 1.00 36.45 15 PRO B O 1
ATOM 3939 N N . THR B 1 31 ? 23.491 42.721 62.545 1.00 36.05 16 THR B N 1
ATOM 3940 C CA . THR B 1 31 ? 22.752 42.170 63.674 1.00 36.99 16 THR B CA 1
ATOM 3941 C C . THR B 1 31 ? 22.579 40.692 63.341 1.00 37.84 16 THR B C 1
ATOM 3942 O O . THR B 1 31 ? 22.158 40.339 62.240 1.00 38.97 16 THR B O 1
ATOM 3946 N N . GLY B 1 32 ? 22.906 39.832 64.300 1.00 36.96 17 GLY B N 1
ATOM 3947 C CA . GLY B 1 32 ? 22.645 38.391 64.169 1.00 36.73 17 GLY B CA 1
ATOM 3948 C C . GLY B 1 32 ? 23.227 37.819 62.879 1.00 34.78 17 GLY B C 1
ATOM 3949 O O . GLY B 1 32 ? 24.067 38.430 62.285 1.00 36.65 17 GLY B O 1
ATOM 3950 N N . THR B 1 33 ? 22.732 36.663 62.459 1.00 33.66 18 THR B N 1
ATOM 3951 C CA . THR B 1 33 ? 23.318 35.902 61.352 1.00 32.51 18 THR B CA 1
ATOM 3952 C C . THR B 1 33 ? 22.761 36.378 60.003 1.00 31.17 18 THR B C 1
ATOM 3953 O O . THR B 1 33 ? 21.681 36.855 59.955 1.00 29.71 18 THR B O 1
ATOM 3957 N N . PRO B 1 34 ? 23.549 36.282 58.905 1.00 29.29 19 PRO B N 1
ATOM 3958 C CA . PRO B 1 34 ? 22.984 36.603 57.582 1.00 27.56 19 PRO B CA 1
ATOM 3959 C C . PRO B 1 34 ? 21.819 35.746 57.110 1.00 25.68 19 PRO B C 1
ATOM 3960 O O . PRO B 1 34 ? 21.943 34.508 57.024 1.00 25.83 19 PRO B O 1
ATOM 3964 N N . HIS B 1 35 ? 20.714 36.404 56.751 1.00 23.88 20 HIS B N 1
ATOM 3965 C CA A HIS B 1 35 ? 19.414 35.788 56.364 0.50 23.48 20 HIS B CA 1
ATOM 3966 C CA B HIS B 1 35 ? 19.528 35.630 56.355 0.50 22.69 20 HIS B CA 1
ATOM 3967 C C . HIS B 1 35 ? 19.398 35.675 54.860 1.00 22.69 20 HIS B C 1
ATOM 3968 O O . HIS B 1 35 ? 20.069 36.445 54.176 1.00 21.21 20 HIS B O 1
ATOM 3981 N N . VAL B 1 36 ? 18.575 34.762 54.331 1.00 21.72 21 VAL B N 1
ATOM 3982 C CA . VAL B 1 36 ? 18.549 34.653 52.849 1.00 22.59 21 VAL B CA 1
ATOM 3983 C C . VAL B 1 36 ? 18.080 35.930 52.100 1.00 22.61 21 VAL B C 1
ATOM 3984 O O . VAL B 1 36 ? 18.663 36.230 51.051 1.00 23.75 21 VAL B O 1
ATOM 3988 N N . GLY B 1 37 ? 17.054 36.620 52.602 1.00 19.25 22 GLY B N 1
ATOM 3989 C CA . GLY B 1 37 ? 16.565 37.898 52.008 1.00 22.34 22 GLY B CA 1
ATOM 3990 C C . GLY B 1 37 ? 17.713 38.876 51.818 1.00 20.86 22 GLY B C 1
ATOM 3991 O O . GLY B 1 37 ? 17.950 39.414 50.726 1.00 20.19 22 GLY B O 1
ATOM 3992 N N . LEU B 1 38 ? 18.516 39.054 52.849 1.00 18.36 23 LEU B N 1
ATOM 3993 C CA . LEU B 1 38 ? 19.610 40.026 52.800 1.00 20.72 23 LEU B CA 1
ATOM 3994 C C . LEU B 1 38 ? 20.714 39.607 51.823 1.00 21.97 23 LEU B C 1
ATOM 3995 O O . LEU B 1 38 ? 21.244 40.382 51.018 1.00 20.35 23 LEU B O 1
ATOM 4000 N N . VAL B 1 39 ? 21.083 38.334 51.888 1.00 21.38 24 VAL B N 1
ATOM 4001 C CA . VAL B 1 39 ? 22.058 37.802 50.966 1.00 19.18 24 VAL B CA 1
ATOM 4002 C C . VAL B 1 39 ? 21.569 37.838 49.511 1.00 19.09 24 VAL B C 1
ATOM 4003 O O . VAL B 1 39 ? 22.324 38.132 48.621 1.00 19.22 24 VAL B O 1
ATOM 4007 N N . ARG B 1 40 ? 20.288 37.615 49.301 1.00 18.63 25 ARG B N 1
ATOM 4008 C CA . ARG B 1 40 ? 19.696 37.773 47.958 1.00 19.68 25 ARG B CA 1
ATOM 4009 C C . ARG B 1 40 ? 19.953 39.206 47.464 1.00 18.67 25 ARG B C 1
ATOM 4010 O O . ARG B 1 40 ? 20.349 39.423 46.335 1.00 18.89 25 ARG B O 1
ATOM 4018 N N . THR B 1 41 ? 19.735 40.163 48.356 1.00 18.87 26 THR B N 1
ATOM 4019 C CA . THR B 1 41 ? 19.918 41.566 48.009 1.00 16.34 26 THR B CA 1
ATOM 4020 C C . THR B 1 41 ? 21.370 41.859 47.645 1.00 16.11 26 THR B C 1
ATOM 4021 O O . THR B 1 41 ? 21.639 42.515 46.676 1.00 18.31 26 THR B O 1
ATOM 4025 N N . ALA B 1 42 ? 22.294 41.351 48.454 1.00 17.12 27 ALA B N 1
ATOM 4026 C CA . ALA B 1 42 ? 23.717 41.475 48.166 1.00 16.65 27 ALA B CA 1
ATOM 4027 C C . ALA B 1 42 ? 24.058 40.886 46.801 1.00 16.00 27 ALA B C 1
ATOM 4028 O O . ALA B 1 42 ? 24.695 41.538 45.974 1.00 17.48 27 ALA B O 1
ATOM 4030 N N . LEU B 1 43 ? 23.629 39.649 46.572 1.00 14.68 28 LEU B N 1
ATOM 4031 C CA . LEU B 1 43 ? 23.855 38.983 45.295 1.00 15.71 28 LEU B CA 1
ATOM 4032 C C . LEU B 1 43 ? 23.294 39.804 44.139 1.00 16.48 28 LEU B C 1
ATOM 4033 O O . LEU B 1 43 ? 23.937 39.949 43.099 1.00 17.01 28 LEU B O 1
ATOM 4038 N N . PHE B 1 44 ? 22.092 40.337 44.327 1.00 16.00 29 PHE B N 1
ATOM 4039 C CA . PHE B 1 44 ? 21.385 41.031 43.257 1.00 16.40 29 PHE B CA 1
ATOM 4040 C C . PHE B 1 44 ? 22.080 42.340 42.896 1.00 17.82 29 PHE B C 1
ATOM 4041 O O . PHE B 1 44 ? 22.089 42.750 41.735 1.00 19.52 29 PHE B O 1
ATOM 4049 N N . ASN B 1 45 ? 22.658 42.984 43.898 1.00 17.36 30 ASN B N 1
ATOM 4050 C CA . ASN B 1 45 ? 23.451 44.187 43.673 1.00 17.91 30 ASN B CA 1
ATOM 4051 C C . ASN B 1 45 ? 24.795 43.876 43.021 1.00 16.43 30 ASN B C 1
ATOM 4052 O O . ASN B 1 45 ? 25.216 44.555 42.119 1.00 17.22 30 ASN B O 1
ATOM 4057 N N . TRP B 1 46 ? 25.376 42.725 43.412 1.00 15.03 31 TRP B N 1
ATOM 4058 C CA . TRP B 1 46 ? 26.712 42.424 42.950 1.00 16.98 31 TRP B CA 1
ATOM 4059 C C . TRP B 1 46 ? 26.603 42.070 41.453 1.00 17.83 31 TRP B C 1
ATOM 4060 O O . TRP B 1 46 ? 27.419 42.558 40.648 1.00 18.40 31 TRP B O 1
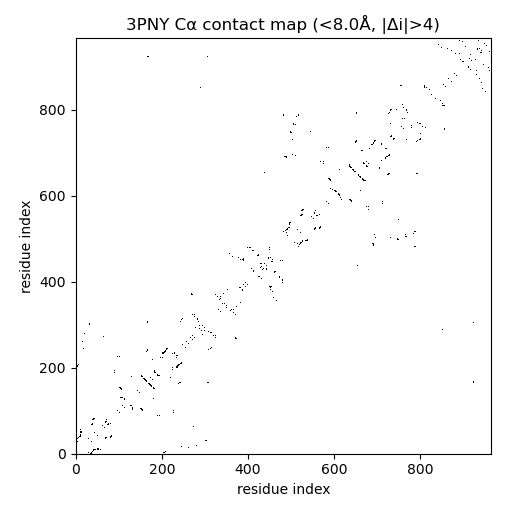ATOM 4071 N N . ALA B 1 47 ? 25.607 41.227 41.144 1.00 17.30 32 ALA B N 1
ATOM 4072 C CA . ALA B 1 47 ? 25.395 40.761 39.779 1.00 18.79 32 ALA B CA 1
ATOM 4073 C C . ALA B 1 47 ? 25.072 41.922 38.845 1.00 18.37 32 ALA B C 1
ATOM 4074 O O . ALA B 1 47 ? 25.649 42.067 37.788 1.00 19.34 32 ALA B O 1
ATOM 4076 N N . TYR B 1 48 ? 24.321 42.935 39.356 1.00 17.84 33 TYR B N 1
ATOM 4077 C CA . TYR B 1 48 ? 23.991 44.139 38.553 1.00 18.80 33 TYR B CA 1
ATOM 4078 C C . TYR B 1 48 ? 25.169 45.050 38.293 1.00 18.57 33 TYR B C 1
ATOM 4079 O O . TYR B 1 48 ? 25.374 45.507 37.119 1.00 18.89 33 TYR B O 1
ATOM 4088 N N . ALA B 1 49 ? 25.947 45.332 39.333 1.00 17.44 34 ALA B N 1
ATOM 4089 C CA . ALA B 1 49 ? 27.229 46.008 39.169 1.00 19.17 34 ALA B CA 1
ATOM 4090 C C . ALA B 1 49 ? 28.063 45.351 38.075 1.00 20.05 34 ALA B C 1
ATOM 4091 O O . ALA B 1 49 ? 28.481 46.008 37.121 1.00 20.45 34 ALA B O 1
ATOM 4093 N N . ARG B 1 50 ? 28.302 44.052 38.218 1.00 18.96 35 ARG B N 1
ATOM 4094 C CA . ARG B 1 50 ? 29.214 43.338 37.333 1.00 20.48 35 ARG B CA 1
ATOM 4095 C C . ARG B 1 50 ? 28.626 43.197 35.933 1.00 22.40 35 ARG B C 1
ATOM 4096 O O . ARG B 1 50 ? 29.357 43.167 34.943 1.00 23.13 35 ARG B O 1
ATOM 4104 N N . HIS B 1 51 ? 27.302 43.111 35.858 1.00 21.39 36 HIS B N 1
ATOM 4105 C CA . HIS B 1 51 ? 26.605 43.123 34.578 1.00 22.00 36 HIS B CA 1
ATOM 4106 C C . HIS B 1 51 ? 26.933 44.383 33.783 1.00 24.60 36 HIS B C 1
ATOM 4107 O O . HIS B 1 51 ? 26.969 44.361 32.553 1.00 24.08 36 HIS B O 1
ATOM 4114 N N . THR B 1 52 ? 27.170 45.480 34.495 1.00 23.96 37 THR B N 1
ATOM 4115 C CA . THR B 1 52 ? 27.102 46.810 33.900 1.00 25.68 37 THR B CA 1
ATOM 4116 C C . THR B 1 52 ? 28.477 47.467 33.860 1.00 25.28 37 THR B C 1
ATOM 4117 O O . THR B 1 52 ? 28.611 48.625 33.464 1.00 27.46 37 THR B O 1
ATOM 4121 N N . GLY B 1 53 ? 29.496 46.721 34.272 1.00 24.63 38 GLY B N 1
ATOM 4122 C CA . GLY B 1 53 ? 30.833 47.268 34.416 1.00 25.31 38 GLY B CA 1
ATOM 4123 C C . GLY B 1 53 ? 30.948 48.215 35.594 1.00 23.99 38 GLY B C 1
ATOM 4124 O O . GLY B 1 53 ? 31.833 49.071 35.631 1.00 25.81 38 GLY B O 1
ATOM 4125 N N . GLY B 1 54 ? 30.050 48.061 36.561 1.00 21.72 39 GLY B N 1
ATOM 4126 C CA . GLY B 1 54 ? 29.841 49.076 37.577 1.00 22.54 39 GLY B CA 1
ATOM 4127 C C . GLY B 1 54 ? 30.536 48.742 38.882 1.00 20.68 39 GLY B C 1
ATOM 4128 O O . GLY B 1 54 ? 31.363 47.832 38.941 1.00 22.24 39 GLY B O 1
ATOM 4129 N N . THR B 1 55 ? 30.198 49.482 39.933 1.00 21.04 40 THR B N 1
ATOM 4130 C CA . THR B 1 55 ? 30.979 49.438 41.211 1.00 18.87 40 THR B CA 1
ATOM 4131 C C . THR B 1 55 ? 30.031 49.025 42.364 1.00 19.86 40 THR B C 1
ATOM 4132 O O . THR B 1 55 ? 28.871 49.473 42.416 1.00 19.48 40 THR B O 1
ATOM 4136 N N . PHE B 1 56 ? 30.477 48.031 43.148 1.00 18.05 41 PHE B N 1
ATOM 4137 C CA . PHE B 1 56 ? 29.689 47.462 44.243 1.00 18.05 41 PHE B CA 1
ATOM 4138 C C . PHE B 1 56 ? 30.295 47.993 45.536 1.00 18.41 41 PHE B C 1
ATOM 4139 O O . PHE B 1 56 ? 31.454 47.709 45.831 1.00 18.28 41 PHE B O 1
ATOM 4147 N N . VAL B 1 57 ? 29.561 48.884 46.222 1.00 18.02 42 VAL B N 1
ATOM 4148 C CA . VAL B 1 57 ? 30.050 49.524 47.431 1.00 17.23 42 VAL B CA 1
ATOM 4149 C C . VAL B 1 57 ? 29.444 48.796 48.646 1.00 17.01 42 VAL B C 1
ATOM 4150 O O . VAL B 1 57 ? 28.260 48.564 48.743 1.00 19.57 42 VAL B O 1
ATOM 4154 N N . PHE B 1 58 ? 30.262 48.421 49.626 1.00 19.54 43 PHE B N 1
ATOM 4155 C CA . PHE B 1 58 ? 29.778 47.767 50.784 1.00 18.38 43 PHE B CA 1
ATOM 4156 C C . PHE B 1 58 ? 29.924 48.726 51.967 1.00 19.86 43 PHE B C 1
ATOM 4157 O O . PHE B 1 58 ? 31.031 49.112 52.355 1.00 19.35 43 PHE B O 1
ATOM 4165 N N . ARG B 1 59 ? 28.763 49.210 52.467 1.00 17.78 44 ARG B N 1
ATOM 4166 C CA . ARG B 1 59 ? 28.755 50.267 53.509 1.00 18.29 44 ARG B CA 1
ATOM 4167 C C . ARG B 1 59 ? 28.258 49.691 54.785 1.00 17.32 44 ARG B C 1
ATOM 4168 O O . ARG B 1 59 ? 27.240 49.018 54.826 1.00 17.58 44 ARG B O 1
ATOM 4176 N N . ILE B 1 60 ? 29.020 49.843 55.904 1.00 18.49 45 ILE B N 1
ATOM 4177 C CA . ILE B 1 60 ? 28.468 49.254 57.107 1.00 17.58 45 ILE B CA 1
ATOM 4178 C C . ILE B 1 60 ? 27.666 50.260 57.939 1.00 19.04 45 ILE B C 1
ATOM 4179 O O . ILE B 1 60 ? 28.233 51.242 58.358 1.00 18.78 45 ILE B O 1
ATOM 4184 N N . GLU B 1 61 ? 26.413 49.913 58.275 1.00 17.84 46 GLU B N 1
ATOM 4185 C CA . GLU B 1 61 ? 25.437 50.794 58.948 1.00 19.84 46 GLU B CA 1
ATOM 4186 C C . GLU B 1 61 ? 25.483 50.409 60.428 1.00 20.06 46 GLU B C 1
ATOM 4187 O O . GLU B 1 61 ? 24.599 49.750 60.945 1.00 23.57 46 GLU B O 1
ATOM 4193 N N . ASP B 1 62 ? 26.566 50.809 61.076 1.00 21.11 47 ASP B N 1
ATOM 4194 C CA . ASP B 1 62 ? 26.801 50.489 62.458 1.00 24.71 47 ASP B CA 1
ATOM 4195 C C . ASP B 1 62 ? 26.634 51.664 63.449 1.00 27.86 47 ASP B C 1
ATOM 4196 O O . ASP B 1 62 ? 27.348 51.685 64.476 1.00 30.12 47 ASP B O 1
ATOM 4201 N N . THR B 1 63 ? 25.735 52.596 63.153 1.00 31.46 48 THR B N 1
ATOM 4202 C CA . THR B 1 63 ? 25.453 53.704 64.056 1.00 35.16 48 THR B CA 1
ATOM 4203 C C . THR B 1 63 ? 24.866 53.208 65.374 1.00 37.52 48 THR B C 1
ATOM 4204 O O . THR B 1 63 ? 25.062 53.822 66.422 1.00 38.57 48 THR B O 1
ATOM 4208 N N . ASP B 1 64 ? 24.144 52.094 65.310 1.00 49.39 49 ASP B N 1
ATOM 4209 C CA . ASP B 1 64 ? 23.320 51.650 66.428 1.00 49.68 49 ASP B CA 1
ATOM 4210 C C . ASP B 1 64 ? 24.039 50.593 67.257 1.00 53.42 49 ASP B C 1
ATOM 4211 O O . ASP B 1 64 ? 24.238 49.465 66.805 1.00 55.41 49 ASP B O 1
ATOM 4216 N N . ALA B 1 65 ? 24.426 50.964 68.474 1.00 55.95 50 ALA B N 1
ATOM 4217 C CA . ALA B 1 65 ? 25.346 50.155 69.265 1.00 57.38 50 ALA B CA 1
ATOM 4218 C C . ALA B 1 65 ? 24.609 49.034 69.991 1.00 59.31 50 ALA B C 1
ATOM 4219 O O . ALA B 1 65 ? 25.205 48.021 70.354 1.00 58.51 50 ALA B O 1
ATOM 4221 N N . GLN B 1 66 ? 23.312 49.225 70.201 1.00 60.94 51 GLN B N 1
ATOM 4222 C CA . GLN B 1 66 ? 22.505 48.261 70.940 1.00 61.50 51 GLN B CA 1
ATOM 4223 C C . GLN B 1 66 ? 22.350 46.959 70.161 1.00 60.02 51 GLN B C 1
ATOM 4224 O O . GLN B 1 66 ? 22.209 45.886 70.748 1.00 55.13 51 GLN B O 1
ATOM 4230 N N . ARG B 1 67 ? 22.378 47.062 68.837 1.00 58.24 52 ARG B N 1
ATOM 4231 C CA . ARG B 1 67 ? 21.971 45.959 67.974 1.00 56.49 52 ARG B CA 1
ATOM 4232 C C . ARG B 1 67 ? 23.176 45.316 67.296 1.00 52.76 52 ARG B C 1
ATOM 4233 O O . ARG B 1 67 ? 23.178 44.117 67.016 1.00 46.78 52 ARG B O 1
ATOM 4241 N N . ASP B 1 68 ? 24.201 46.121 67.033 1.00 48.35 53 ASP B N 1
ATOM 4242 C CA . ASP B 1 68 ? 25.268 45.731 66.119 1.00 48.23 53 ASP B CA 1
ATOM 4243 C C . ASP B 1 68 ? 26.383 44.996 66.854 1.00 46.48 53 ASP B C 1
ATOM 4244 O O . ASP B 1 68 ? 26.482 45.064 68.079 1.00 43.66 53 ASP B O 1
ATOM 4249 N N . SER B 1 69 ? 27.220 44.294 66.098 1.00 41.00 54 SER B N 1
ATOM 4250 C CA . SER B 1 69 ? 28.032 43.216 66.651 1.00 34.31 54 SER B CA 1
ATOM 4251 C C . SER B 1 69 ? 29.201 42.878 65.732 1.00 36.30 54 SER B C 1
ATOM 4252 O O . SER B 1 69 ? 29.013 42.619 64.543 1.00 31.45 54 SER B O 1
ATOM 4255 N N . GLU B 1 70 ? 30.406 42.883 66.291 1.00 31.02 55 GLU B N 1
ATOM 4256 C CA . GLU B 1 70 ? 31.549 42.243 65.652 1.00 28.36 55 GLU B CA 1
ATOM 4257 C C . GLU B 1 70 ? 31.186 40.855 65.134 1.00 28.16 55 GLU B C 1
ATOM 4258 O O . GLU B 1 70 ? 31.521 40.494 64.007 1.00 26.63 55 GLU B O 1
ATOM 4264 N N . GLU B 1 71 ? 30.498 40.079 65.968 1.00 28.82 56 GLU B N 1
ATOM 4265 C CA . GLU B 1 71 ? 30.150 38.678 65.622 1.00 28.63 56 GLU B CA 1
ATOM 4266 C C . GLU B 1 71 ? 29.297 38.706 64.352 1.00 28.21 56 GLU B C 1
ATOM 4267 O O . GLU B 1 71 ? 29.551 37.967 63.391 1.00 27.33 56 GLU B O 1
ATOM 4273 N N . SER B 1 72 ? 28.341 39.625 64.322 1.00 27.30 57 SER B N 1
ATOM 4274 C CA . SER B 1 72 ? 27.569 39.880 63.092 1.00 27.68 57 SER B CA 1
ATOM 4275 C C . SER B 1 72 ? 28.318 40.422 61.917 1.00 25.64 57 SER B C 1
ATOM 4276 O O . SER B 1 72 ? 28.107 39.958 60.772 1.00 25.06 57 SER B O 1
ATOM 4279 N N . TYR B 1 73 ? 29.171 41.396 62.175 1.00 23.89 58 TYR B N 1
ATOM 4280 C CA . TYR B 1 73 ? 30.056 41.878 61.151 1.00 24.07 58 TYR B CA 1
ATOM 4281 C C . TYR B 1 73 ? 30.885 40.768 60.509 1.00 24.74 58 TYR B C 1
ATOM 4282 O O . TYR B 1 73 ? 30.925 40.619 59.307 1.00 23.59 58 TYR B O 1
ATOM 4291 N N . LEU B 1 74 ? 31.552 39.986 61.352 1.00 21.27 59 LEU B N 1
ATOM 4292 C CA . LEU B 1 74 ? 32.399 38.897 60.879 1.00 20.08 59 LEU B CA 1
ATOM 4293 C C . LEU B 1 74 ? 31.595 37.883 60.072 1.00 19.29 59 LEU B C 1
ATOM 4294 O O . LEU B 1 74 ? 32.085 37.330 59.088 1.00 24.67 59 LEU B O 1
ATOM 4299 N N . ALA B 1 75 ? 30.358 37.645 60.495 1.00 22.35 60 ALA B N 1
ATOM 4300 C CA . ALA B 1 75 ? 29.492 36.681 59.827 1.00 22.21 60 ALA B CA 1
ATOM 4301 C C . ALA B 1 75 ? 29.045 37.195 58.463 1.00 24.50 60 ALA B C 1
ATOM 4302 O O . ALA B 1 75 ? 29.029 36.450 57.483 1.00 25.89 60 ALA B O 1
ATOM 4304 N N . LEU B 1 76 ? 28.681 38.472 58.407 1.00 23.51 61 LEU B N 1
ATOM 4305 C CA . LEU B 1 76 ? 28.386 39.130 57.140 1.00 25.30 61 LEU B CA 1
ATOM 4306 C C . LEU B 1 76 ? 29.493 38.883 56.120 1.00 25.69 61 LEU B C 1
ATOM 4307 O O . LEU B 1 76 ? 29.233 38.424 55.008 1.00 25.97 61 LEU B O 1
ATOM 4312 N N . LEU B 1 77 ? 30.726 39.190 56.506 1.00 22.56 62 LEU B N 1
ATOM 4313 C CA . LEU B 1 77 ? 31.842 39.204 55.568 1.00 25.03 62 LEU B CA 1
ATOM 4314 C C . LEU B 1 77 ? 32.201 37.791 55.118 1.00 25.10 62 LEU B C 1
ATOM 4315 O O . LEU B 1 77 ? 32.625 37.581 53.981 1.00 25.36 62 LEU B O 1
ATOM 4320 N 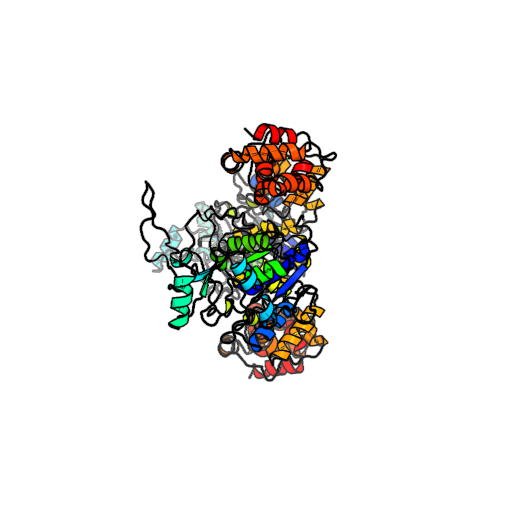N . ASP B 1 78 ? 32.028 36.828 56.016 1.00 26.02 63 ASP B N 1
ATOM 4321 C CA . ASP B 1 78 ? 32.275 35.427 55.695 1.00 25.34 63 ASP B CA 1
ATOM 4322 C C . ASP B 1 78 ? 31.216 34.885 54.740 1.00 24.33 63 ASP B C 1
ATOM 4323 O O . ASP B 1 78 ? 31.517 34.088 53.852 1.00 24.07 63 ASP B O 1
ATOM 4328 N N . ALA B 1 79 ? 29.976 35.323 54.931 1.00 21.46 64 ALA B N 1
ATOM 4329 C CA . ALA B 1 79 ? 28.889 34.961 54.030 1.00 23.07 64 ALA B CA 1
ATOM 4330 C C . ALA B 1 79 ? 29.208 35.358 52.592 1.00 22.94 64 ALA B C 1
ATOM 4331 O O . ALA B 1 79 ? 29.161 34.529 51.684 1.00 24.58 64 ALA B O 1
ATOM 4333 N N . LEU B 1 80 ? 29.534 36.631 52.394 1.00 24.24 65 LEU B N 1
ATOM 4334 C CA . LEU B 1 80 ? 29.751 37.167 51.056 1.00 23.42 65 LEU B CA 1
ATOM 4335 C C . LEU B 1 80 ? 30.897 36.448 50.353 1.00 24.18 65 LEU B C 1
ATOM 4336 O O . LEU B 1 80 ? 30.854 36.225 49.143 1.00 23.10 65 LEU B O 1
ATOM 4341 N N . ARG B 1 81 ? 31.921 36.086 51.119 1.00 22.84 66 ARG B N 1
ATOM 4342 C CA . ARG B 1 81 ? 33.142 35.526 50.552 1.00 25.04 66 ARG B CA 1
ATOM 4343 C C . ARG B 1 81 ? 32.985 34.036 50.269 1.00 23.68 66 ARG B C 1
ATOM 4344 O O . ARG B 1 81 ? 33.535 33.518 49.297 1.00 25.46 66 ARG B O 1
ATOM 4352 N N . TRP B 1 82 ? 32.232 33.352 51.124 1.00 23.15 67 TRP B N 1
ATOM 4353 C CA . TRP B 1 82 ? 31.813 31.983 50.850 1.00 21.74 67 TRP B CA 1
ATOM 4354 C C . TRP B 1 82 ? 31.049 31.892 49.534 1.00 23.80 67 TRP B C 1
ATOM 4355 O O . TRP B 1 82 ? 31.285 30.991 48.729 1.00 24.57 67 TRP B O 1
ATOM 4366 N N . LEU B 1 83 ? 30.133 32.832 49.321 1.00 25.33 68 LEU B N 1
ATOM 4367 C CA . LEU B 1 83 ? 29.343 32.867 48.096 1.00 28.50 68 LEU B CA 1
ATOM 4368 C C . LEU B 1 83 ? 30.204 33.243 46.895 1.00 29.97 68 LEU B C 1
ATOM 4369 O O . LEU B 1 83 ? 29.802 33.053 45.747 1.00 33.70 68 LEU B O 1
ATOM 4374 N N . GLY B 1 84 ? 31.389 33.779 47.167 1.00 29.56 69 GLY B N 1
ATOM 4375 C CA . GLY B 1 84 ? 32.320 34.145 46.116 1.00 30.61 69 GLY B CA 1
ATOM 4376 C C . GLY B 1 84 ? 32.020 35.509 45.525 1.00 28.79 69 GLY B C 1
ATOM 4377 O O . GLY B 1 84 ? 32.469 35.831 44.425 1.00 30.94 69 GLY B O 1
ATOM 4378 N N . LEU B 1 85 ? 31.258 36.312 46.260 1.00 29.61 70 LEU B N 1
ATOM 4379 C CA . LEU B 1 85 ? 31.164 37.741 45.986 1.00 27.49 70 LEU B CA 1
ATOM 4380 C C . LEU B 1 85 ? 32.365 38.491 46.550 1.00 27.63 70 LEU B C 1
ATOM 4381 O O . LEU B 1 85 ? 33.023 38.021 47.478 1.00 32.34 70 LEU B O 1
ATOM 4386 N N . ASP B 1 86 ? 32.646 39.660 45.983 1.00 24.82 71 ASP B N 1
ATOM 4387 C CA . ASP B 1 86 ? 33.683 40.525 46.499 1.00 22.32 71 ASP B CA 1
ATOM 4388 C C . ASP B 1 86 ? 33.080 41.899 46.577 1.00 22.97 71 ASP B C 1
ATOM 4389 O O . ASP B 1 86 ? 31.850 42.056 46.297 1.00 24.36 71 ASP B O 1
ATOM 4394 N N . TRP B 1 87 ? 33.888 42.868 47.007 1.00 21.56 72 TRP B N 1
ATOM 4395 C CA . TRP B 1 87 ? 33.419 44.249 46.904 1.00 21.64 72 TRP B CA 1
ATOM 4396 C C . TRP B 1 87 ? 34.514 45.188 46.450 1.00 21.39 72 TRP B C 1
ATOM 4397 O O . TRP B 1 87 ? 35.742 44.963 46.669 1.00 21.68 72 TRP B O 1
ATOM 4408 N N . ASP B 1 88 ? 34.105 46.272 45.788 1.00 20.24 73 ASP B N 1
ATOM 4409 C CA . ASP B 1 88 ? 35.044 47.218 45.180 1.00 19.75 73 ASP B CA 1
ATOM 4410 C C . ASP B 1 88 ? 35.489 48.386 46.071 1.00 20.37 73 ASP B C 1
ATOM 4411 O O . ASP B 1 88 ? 36.600 48.943 45.882 1.00 20.88 73 ASP B O 1
ATOM 4416 N N . GLU B 1 89 ? 34.548 48.803 46.922 1.00 20.44 74 GLU B N 1
ATOM 4417 C CA . GLU B 1 89 ? 34.757 49.768 47.993 1.00 20.70 74 GLU B CA 1
ATOM 4418 C C . GLU B 1 89 ? 34.124 49.258 49.250 1.00 20.20 74 GLU B C 1
ATOM 4419 O O . GLU B 1 89 ? 33.033 48.609 49.267 1.00 19.49 74 GLU B O 1
ATOM 4425 N N . GLY B 1 90 ? 34.763 49.483 50.381 1.00 21.69 75 GLY B N 1
ATOM 4426 C CA . GLY B 1 90 ? 34.177 48.976 51.589 1.00 20.57 75 GLY B CA 1
ATOM 4427 C C . GLY B 1 90 ? 35.202 48.700 52.671 1.00 26.06 75 GLY B C 1
ATOM 4428 O O . GLY B 1 90 ? 36.279 49.200 52.600 1.00 25.66 75 GLY B O 1
ATOM 4429 N N . PRO B 1 91 ? 34.836 47.913 53.659 1.00 25.94 76 PRO B N 1
ATOM 4430 C CA . PRO B 1 91 ? 35.825 47.388 54.609 1.00 28.06 76 PRO B CA 1
ATOM 4431 C C . PRO B 1 91 ? 37.081 46.844 53.935 1.00 27.69 76 PRO B C 1
ATOM 4432 O O . PRO B 1 91 ? 37.012 46.135 52.953 1.00 29.49 76 PRO B O 1
ATOM 4436 N N . GLU B 1 92 ? 38.221 47.184 54.506 1.00 30.51 77 GLU B N 1
ATOM 4437 C CA . GLU B 1 92 ? 39.497 46.650 54.091 1.00 29.73 77 GLU B CA 1
ATOM 4438 C C . GLU B 1 92 ? 40.072 47.361 52.887 1.00 30.93 77 GLU B C 1
ATOM 4439 O O . GLU B 1 92 ? 41.163 47.892 52.941 1.00 31.37 77 GLU B O 1
ATOM 4445 N N . VAL B 1 93 ? 39.318 47.409 51.807 1.00 27.27 78 VAL B N 1
ATOM 4446 C CA . VAL B 1 93 ? 39.843 47.947 50.569 1.00 29.84 78 VAL B CA 1
ATOM 4447 C C . VAL B 1 93 ? 39.754 49.450 50.529 1.00 29.95 78 VAL B C 1
ATOM 4448 O O . VAL B 1 93 ? 40.516 50.095 49.841 1.00 30.64 78 VAL B O 1
ATOM 4452 N N . GLY B 1 94 ? 38.816 49.996 51.289 1.00 28.76 79 GLY B N 1
ATOM 4453 C CA . GLY B 1 94 ? 38.656 51.415 51.353 1.00 26.30 79 GLY B CA 1
ATOM 4454 C C . GLY B 1 94 ? 38.024 51.869 50.067 1.00 27.05 79 GLY B C 1
ATOM 4455 O O . GLY B 1 94 ? 37.154 51.237 49.560 1.00 25.53 79 GLY B O 1
ATOM 4456 N N . GLY B 1 95 ? 38.502 52.966 49.548 1.00 25.44 80 GLY B N 1
ATOM 4457 C CA . GLY B 1 95 ? 37.870 53.593 48.395 1.00 24.69 80 GLY B CA 1
ATOM 4458 C C . GLY B 1 95 ? 37.745 55.100 48.525 1.00 23.95 80 GLY B C 1
ATOM 4459 O O . GLY B 1 95 ? 38.075 55.690 49.569 1.00 24.65 80 GLY B O 1
ATOM 4460 N N . PRO B 1 96 ? 37.297 55.745 47.457 1.00 23.97 81 PRO B N 1
ATOM 4461 C CA . PRO B 1 96 ? 37.467 57.183 47.325 1.00 25.72 81 PRO B CA 1
ATOM 4462 C C . PRO B 1 96 ? 36.445 58.018 48.100 1.00 25.62 81 PRO B C 1
ATOM 4463 O O . PRO B 1 96 ? 36.657 59.254 48.294 1.00 25.72 81 PRO B O 1
ATOM 4467 N N . TYR B 1 97 ? 35.377 57.360 48.548 1.00 23.17 82 TYR B N 1
ATOM 4468 C CA . TYR B 1 97 ? 34.232 58.002 49.245 1.00 24.15 82 TYR B CA 1
ATOM 4469 C C . TYR B 1 97 ? 34.009 57.548 50.670 1.00 24.05 82 TYR B C 1
ATOM 4470 O O . TYR B 1 97 ? 32.905 57.505 51.138 1.00 23.55 82 TYR B O 1
ATOM 4479 N N . GLY B 1 98 ? 35.125 57.183 51.337 1.00 24.88 83 GLY B N 1
ATOM 4480 C CA . GLY B 1 98 ? 35.069 56.725 52.687 1.00 23.00 83 GLY B CA 1
ATOM 4481 C C . GLY B 1 98 ? 34.900 57.875 53.699 1.00 23.97 83 GLY B C 1
ATOM 4482 O O . GLY B 1 98 ? 34.855 59.052 53.293 1.00 23.24 83 GLY B O 1
ATOM 4483 N N . PRO B 1 99 ? 34.875 57.518 55.008 1.00 23.56 84 PRO B N 1
ATOM 4484 C CA . PRO B 1 99 ? 34.983 56.102 55.420 1.00 23.78 84 PRO B CA 1
ATOM 4485 C C . PRO B 1 99 ? 33.732 55.279 55.169 1.00 22.72 84 PRO B C 1
ATOM 4486 O O . PRO B 1 99 ? 32.666 55.839 54.969 1.00 22.66 84 PRO B O 1
ATOM 4490 N N . TYR B 1 100 ? 33.833 53.948 55.179 1.00 21.81 85 TYR B N 1
ATOM 4491 C CA . TYR B 1 100 ? 32.662 53.153 54.810 1.00 21.68 85 TYR B CA 1
ATOM 4492 C C . TYR B 1 100 ? 31.920 52.478 55.951 1.00 21.62 85 TYR B C 1
ATOM 4493 O O . TYR B 1 100 ? 30.937 51.787 55.699 1.00 21.58 85 TYR B O 1
ATOM 4502 N N . ARG B 1 101 ? 32.325 52.716 57.219 1.00 19.59 86 ARG B N 1
ATOM 4503 C CA . ARG B 1 101 ? 31.424 52.559 58.383 1.00 20.69 86 ARG B CA 1
ATOM 4504 C C . ARG B 1 101 ? 30.741 53.845 58.799 1.00 18.39 86 ARG B C 1
ATOM 4505 O O . ARG B 1 101 ? 31.439 54.898 59.000 1.00 17.26 86 ARG B O 1
ATOM 4513 N N . GLN B 1 102 ? 29.420 53.806 58.936 1.00 19.14 87 GLN B N 1
ATOM 4514 C CA . GLN B 1 102 ? 28.653 54.987 59.314 1.00 17.62 87 GLN B CA 1
ATOM 4515 C C . GLN B 1 102 ? 29.029 55.464 60.712 1.00 20.02 87 GLN B C 1
ATOM 4516 O O . GLN B 1 102 ? 28.706 56.586 61.104 1.00 22.58 87 GLN B O 1
ATOM 4522 N N . SER B 1 103 ? 29.713 54.605 61.461 1.00 20.14 88 SER B N 1
ATOM 4523 C CA . SER B 1 103 ? 30.104 54.924 62.829 1.00 22.56 88 SER B CA 1
ATOM 4524 C C . SER B 1 103 ? 31.290 55.882 62.856 1.00 23.17 88 SER B C 1
ATOM 4525 O O . SER B 1 103 ? 31.575 56.504 63.879 1.00 25.58 88 SER B O 1
ATOM 4528 N N . GLN B 1 104 ? 31.977 55.996 61.724 1.00 21.86 89 GLN B N 1
ATOM 4529 C CA . GLN B 1 104 ? 33.176 56.821 61.636 1.00 22.42 89 GLN B CA 1
ATOM 4530 C C . GLN B 1 104 ? 32.857 58.199 61.064 1.00 21.29 89 GLN B C 1
ATOM 4531 O O . GLN B 1 104 ? 33.756 58.999 60.808 1.00 22.28 89 GLN B O 1
ATOM 4537 N N . ARG B 1 105 ? 31.570 58.469 60.867 1.00 19.32 90 ARG B N 1
ATOM 4538 C CA . ARG B 1 105 ? 31.134 59.417 59.850 1.00 18.14 90 ARG B CA 1
ATOM 4539 C C . ARG B 1 105 ? 30.373 60.583 60.473 1.00 19.51 90 ARG B C 1
ATOM 4540 O O . ARG B 1 105 ? 29.741 61.371 59.769 1.00 18.49 90 ARG B O 1
ATOM 4548 N N . ALA B 1 106 ? 30.437 60.685 61.796 1.00 21.00 91 ALA B N 1
ATOM 4549 C CA . ALA B 1 106 ? 29.495 61.505 62.548 1.00 19.53 91 ALA B CA 1
ATOM 4550 C C . ALA B 1 106 ? 29.627 62.978 62.178 1.00 20.59 91 ALA B C 1
ATOM 4551 O O . ALA B 1 106 ? 28.638 63.710 62.139 1.00 20.09 91 ALA B O 1
ATOM 4553 N N . GLU B 1 107 ? 30.856 63.407 61.907 1.00 20.84 92 GLU B N 1
ATOM 4554 C CA . GLU B 1 107 ? 31.125 64.801 61.576 1.00 19.92 92 GLU B CA 1
ATOM 4555 C C . GLU B 1 107 ? 30.526 65.172 60.224 1.00 20.70 92 GLU B C 1
ATOM 4556 O O . GLU B 1 107 ? 30.156 66.323 59.993 1.00 22.25 92 GLU B O 1
ATOM 4562 N N . ILE B 1 108 ? 30.435 64.190 59.333 1.00 17.76 93 ILE B N 1
ATOM 4563 C CA . ILE B 1 108 ? 29.815 64.394 58.029 1.00 17.26 93 ILE B CA 1
ATOM 4564 C C . ILE B 1 108 ? 28.318 64.651 58.165 1.00 16.70 93 ILE B C 1
ATOM 4565 O O . ILE B 1 108 ? 27.777 65.566 57.545 1.00 19.04 93 ILE B O 1
ATOM 4570 N N . TYR B 1 109 ? 27.654 63.837 58.980 1.00 17.91 94 TYR B N 1
ATOM 4571 C CA . TYR B 1 109 ? 26.230 64.009 59.241 1.00 17.31 94 TYR B CA 1
ATOM 4572 C C . TYR B 1 109 ? 25.954 65.334 59.943 1.00 17.80 94 TYR B C 1
ATOM 4573 O O . TYR B 1 109 ? 24.991 66.029 59.621 1.00 17.46 94 TYR B O 1
ATOM 4582 N N . ARG B 1 110 ? 26.805 65.677 60.904 1.00 18.48 95 ARG B N 1
ATOM 4583 C CA A ARG B 1 110 ? 26.614 66.992 61.532 0.50 18.05 95 ARG B CA 1
ATOM 4584 C CA B ARG B 1 110 ? 26.612 67.036 61.523 0.50 18.31 95 ARG B CA 1
ATOM 4585 C C . ARG B 1 110 ? 26.756 68.015 60.595 1.00 18.29 95 ARG B C 1
ATOM 4586 O O . ARG B 1 110 ? 25.930 68.922 60.702 1.00 19.26 95 ARG B O 1
ATOM 4601 N N . ASP B 1 111 ? 27.668 67.977 59.630 1.00 18.55 96 ASP B N 1
ATOM 4602 C CA . ASP B 1 111 ? 27.845 69.085 58.699 1.00 18.45 96 ASP B CA 1
ATOM 4603 C C . ASP B 1 111 ? 26.640 69.225 57.774 1.00 18.58 96 ASP B C 1
ATOM 4604 O O . ASP B 1 111 ? 26.186 70.335 57.494 1.00 18.11 96 ASP B O 1
ATOM 4609 N N . VAL B 1 112 ? 26.128 68.093 57.302 1.00 17.29 97 VAL B N 1
ATOM 4610 C CA . VAL B 1 112 ? 25.017 68.090 56.358 1.00 16.78 97 VAL B CA 1
ATOM 4611 C C . VAL B 1 112 ? 23.735 68.595 57.012 1.00 16.91 97 VAL B C 1
ATOM 4612 O O . VAL B 1 112 ? 22.952 69.314 56.392 1.00 17.60 97 VAL B O 1
ATOM 4616 N N . LEU B 1 113 ? 23.529 68.215 58.269 1.00 14.19 98 LEU B N 1
ATOM 4617 C CA . LEU B 1 113 ? 22.387 68.696 59.037 1.00 13.61 98 LEU B CA 1
ATOM 4618 C C . LEU B 1 113 ? 22.432 70.211 59.202 1.00 15.27 98 LEU B C 1
ATOM 4619 O O . LEU B 1 113 ? 21.415 70.891 59.066 1.00 17.03 98 LEU B O 1
ATOM 4624 N N . ALA B 1 114 ? 23.618 70.734 59.496 1.00 16.10 99 ALA B N 1
ATOM 4625 C CA . ALA B 1 114 ? 23.810 72.174 59.626 1.00 17.95 99 ALA B CA 1
ATOM 4626 C C . ALA B 1 114 ? 23.450 72.897 58.332 1.00 17.44 99 ALA B C 1
ATOM 4627 O O . ALA B 1 114 ? 22.827 73.959 58.356 1.00 18.85 99 ALA B O 1
ATOM 4629 N N . ARG B 1 115 ? 23.845 72.316 57.205 1.00 18.89 100 ARG B N 1
ATOM 4630 C CA . ARG B 1 115 ? 23.616 72.932 55.903 1.00 18.34 100 ARG B CA 1
ATOM 4631 C C . ARG B 1 115 ? 22.133 72.933 55.547 1.00 20.16 100 ARG B C 1
ATOM 4632 O O . ARG B 1 115 ? 21.634 73.874 54.930 1.00 20.06 100 ARG B O 1
ATOM 4640 N N . LEU B 1 116 ? 21.435 71.873 55.940 1.00 17.31 101 LEU B N 1
ATOM 4641 C CA . LEU B 1 116 ? 20.001 71.767 55.698 1.00 18.69 101 LEU B CA 1
ATOM 4642 C C . LEU B 1 116 ? 19.228 72.809 56.501 1.00 18.32 101 LEU B C 1
ATOM 4643 O O . LEU B 1 116 ? 18.293 73.429 55.994 1.00 20.14 101 LEU B O 1
ATOM 4648 N N . LEU B 1 117 ? 19.625 72.996 57.755 1.00 20.13 102 LEU B N 1
ATOM 4649 C CA . LEU B 1 117 ? 18.990 73.981 58.621 1.00 19.03 102 LEU B CA 1
ATOM 4650 C C . LEU B 1 117 ? 19.234 75.399 58.116 1.00 19.14 102 LEU B C 1
ATOM 4651 O O . LEU B 1 117 ? 18.314 76.215 58.057 1.00 19.54 102 LEU B O 1
ATOM 4656 N N . ALA B 1 118 ? 20.480 75.686 57.751 1.00 20.49 103 ALA B N 1
ATOM 4657 C CA . ALA B 1 118 ? 20.855 77.014 57.283 1.00 19.54 103 ALA B CA 1
ATOM 4658 C C . ALA B 1 118 ? 20.080 77.395 56.026 1.00 21.24 103 ALA B C 1
ATOM 4659 O O . ALA B 1 118 ? 19.781 78.568 55.800 1.00 22.25 103 ALA B O 1
ATOM 4661 N N . ALA B 1 119 ? 19.757 76.396 55.211 1.00 18.85 104 ALA B N 1
ATOM 4662 C CA . ALA B 1 119 ? 19.086 76.632 53.938 1.00 22.13 104 ALA B CA 1
ATOM 4663 C C . ALA B 1 119 ? 17.570 76.568 54.094 1.00 20.88 104 ALA B C 1
ATOM 4664 O O . ALA B 1 119 ? 16.827 76.902 53.172 1.00 22.12 104 ALA B O 1
ATOM 4666 N N . GLY B 1 120 ? 17.119 76.135 55.267 1.00 19.66 105 GLY B N 1
ATOM 4667 C CA . GLY B 1 120 ? 15.701 76.106 55.575 1.00 18.13 105 GLY B CA 1
ATOM 4668 C C . GLY B 1 120 ? 15.004 74.897 54.981 1.00 18.58 105 GLY B C 1
ATOM 4669 O O . GLY B 1 120 ? 13.781 74.879 54.845 1.00 23.09 105 GLY B O 1
ATOM 4670 N N . GLU B 1 121 ? 15.787 73.883 54.628 1.00 18.07 106 GLU B N 1
ATOM 4671 C CA . GLU B 1 121 ? 15.227 72.601 54.136 1.00 18.45 106 GLU B CA 1
ATOM 4672 C C . GLU B 1 121 ? 14.698 71.822 55.286 1.00 18.60 106 GLU B C 1
ATOM 4673 O O . GLU B 1 121 ? 13.820 71.036 55.120 1.00 17.90 106 GLU B O 1
ATOM 4679 N N . ALA B 1 122 ? 15.339 72.040 56.441 1.00 17.37 107 ALA B N 1
ATOM 4680 C CA . ALA B 1 122 ? 14.932 71.415 57.720 1.00 15.24 107 ALA B CA 1
ATOM 4681 C C . ALA B 1 122 ? 14.790 72.442 58.822 1.00 16.09 107 ALA B C 1
ATOM 4682 O O . ALA B 1 122 ? 15.288 73.613 58.736 1.00 17.35 107 ALA B O 1
ATOM 4684 N N . TYR B 1 123 ? 14.088 71.996 59.882 1.00 16.52 108 TYR B N 1
ATOM 4685 C CA . TYR B 1 123 ? 13.754 72.946 60.983 1.00 17.03 108 TYR B CA 1
ATOM 4686 C C . TYR B 1 123 ? 13.843 72.207 62.300 1.00 18.04 108 TYR B C 1
ATOM 4687 O O . TYR B 1 123 ? 13.760 70.981 62.365 1.00 16.13 108 TYR B O 1
ATOM 4696 N N . HIS B 1 124 ? 14.020 72.954 63.390 1.00 15.79 109 HIS B N 1
ATOM 4697 C CA . HIS B 1 124 ? 13.901 72.301 64.689 1.00 17.99 109 HIS B CA 1
ATOM 4698 C C . HIS B 1 124 ? 12.441 72.207 65.158 1.00 18.20 109 HIS B C 1
ATOM 4699 O O . HIS B 1 124 ? 11.753 73.257 65.138 1.00 21.61 109 HIS B O 1
ATOM 4706 N N . ALA B 1 125 ? 12.021 70.977 65.489 1.00 18.23 110 ALA B N 1
ATOM 4707 C CA . ALA B 1 125 ? 10.618 70.629 65.868 1.00 18.79 110 ALA B CA 1
ATOM 4708 C C . ALA B 1 125 ? 10.617 70.237 67.327 1.00 20.28 110 ALA B C 1
ATOM 4709 O O . ALA B 1 125 ? 11.472 69.452 67.749 1.00 18.16 110 ALA B O 1
ATOM 4711 N N . PHE B 1 126 ? 9.594 70.706 68.051 1.00 17.80 111 PHE B N 1
ATOM 4712 C CA . PHE B 1 126 ? 9.476 70.444 69.474 1.00 20.40 111 PHE B CA 1
ATOM 4713 C C . PHE B 1 126 ? 8.263 69.559 69.726 1.00 20.57 111 PHE B C 1
ATOM 4714 O O . PHE B 1 126 ? 8.107 69.056 70.850 1.00 22.75 111 PHE B O 1
ATOM 4722 N N . SER B 1 127 ? 7.398 69.367 68.741 1.00 20.40 112 SER B N 1
ATOM 4723 C CA . SER B 1 127 ? 6.226 68.499 68.919 1.00 22.24 112 SER B CA 1
ATOM 4724 C C . SER B 1 127 ? 6.551 67.019 68.787 1.00 23.94 112 SER B C 1
ATOM 4725 O O . SER B 1 127 ? 7.552 66.662 68.245 1.00 21.79 112 SER B O 1
ATOM 4728 N N . THR B 1 128 ? 5.665 66.153 69.265 1.00 28.24 113 THR B N 1
ATOM 4729 C CA . THR B 1 128 ? 5.829 64.733 69.000 1.00 28.24 113 THR B CA 1
ATOM 4730 C C . THR B 1 128 ? 5.316 64.268 67.601 1.00 33.20 113 THR B C 1
ATOM 4731 O O . THR B 1 128 ? 4.603 65.001 66.944 1.00 34.23 113 THR B O 1
ATOM 4735 N N . PRO B 1 129 ? 5.696 63.062 67.193 1.00 33.20 114 PRO B N 1
ATOM 4736 C CA . PRO B 1 129 ? 5.787 62.722 65.771 1.00 33.79 114 PRO B CA 1
ATOM 4737 C C . PRO B 1 129 ? 4.429 62.349 65.187 1.00 35.62 114 PRO B C 1
ATOM 4738 O O . PRO B 1 129 ? 3.910 61.272 65.477 1.00 38.13 114 PRO B O 1
ATOM 4742 N N . GLU B 1 130 ? 3.864 63.236 64.375 1.00 38.59 115 GLU B N 1
ATOM 4743 C CA . GLU B 1 130 ? 2.579 62.982 63.738 1.00 41.24 115 GLU B CA 1
ATOM 4744 C C . GLU B 1 130 ? 2.675 61.511 63.350 1.00 43.64 115 GLU B C 1
ATOM 4745 O O . GLU B 1 130 ? 3.631 61.093 62.698 1.00 44.32 115 GLU B O 1
ATOM 4751 N N . GLU B 1 131 ? 1.666 60.742 63.751 1.00 47.53 116 GLU B N 1
ATOM 4752 C CA . GLU B 1 131 ? 1.234 59.512 63.097 1.00 49.53 116 GLU B CA 1
ATOM 4753 C C . GLU B 1 131 ? -0.227 59.598 62.672 1.00 49.88 116 GLU B C 1
ATOM 4754 O O . GLU B 1 131 ? -1.041 60.215 63.328 1.00 49.87 116 GLU B O 1
ATOM 4760 N N . VAL B 1 132 ? -0.543 58.958 61.550 1.00 50.13 117 VAL B N 1
ATOM 4761 C CA . VAL B 1 132 ? -1.762 59.264 60.812 1.00 51.55 117 VAL B CA 1
ATOM 4762 C C . VAL B 1 132 ? -2.996 58.755 61.550 1.00 51.57 117 VAL B C 1
ATOM 4763 O O . VAL B 1 132 ? -4.128 59.060 61.172 1.00 51.55 117 VAL B O 1
ATOM 4767 N N . GLU B 1 133 ? -2.770 57.978 62.605 1.00 51.70 118 GLU B N 1
ATOM 4768 C CA . GLU B 1 133 ? -3.863 57.427 63.398 1.00 51.62 118 GLU B CA 1
ATOM 4769 C C . GLU B 1 133 ? -4.971 58.456 63.601 1.00 50.21 118 GLU B C 1
ATOM 4770 O O . GLU B 1 133 ? -6.151 58.112 63.643 1.00 50.31 118 GLU B O 1
ATOM 4776 N N . ALA B 1 134 ? -4.566 59.726 63.717 1.00 48.33 119 ALA B N 1
ATOM 4777 C CA . ALA B 1 134 ? -5.534 60.795 63.930 1.00 45.49 119 ALA B CA 1
ATOM 4778 C C . ALA B 1 134 ? -5.023 62.119 63.373 1.00 43.07 119 ALA B C 1
ATOM 4779 O O . ALA B 1 134 ? -3.992 62.620 63.790 1.00 43.74 119 ALA B O 1
ATOM 4781 N N . ARG B 1 135 ? -5.801 62.690 62.452 1.00 38.33 120 ARG B N 1
ATOM 4782 C CA . ARG B 1 135 ? -5.439 63.962 61.840 1.00 41.15 120 ARG B CA 1
ATOM 4783 C C . ARG B 1 135 ? -6.646 64.890 61.741 1.00 38.49 120 ARG B C 1
ATOM 4784 O O . ARG B 1 135 ? -7.773 64.489 62.029 1.00 34.49 120 ARG B O 1
ATOM 4792 N N . HIS B 1 136 ? -6.401 66.130 61.331 1.00 34.50 121 HIS B N 1
ATOM 4793 C CA . HIS B 1 136 ? -7.460 67.127 61.232 1.00 29.29 121 HIS B CA 1
ATOM 4794 C C . HIS B 1 136 ? -7.744 67.487 59.777 1.00 27.30 121 HIS B C 1
ATOM 4795 O O . HIS B 1 136 ? -6.824 67.708 58.992 1.00 25.10 121 HIS B O 1
ATOM 4802 N N . VAL B 1 137 ? -9.025 67.544 59.426 1.00 25.69 122 VAL B N 1
ATOM 4803 C CA . VAL B 1 137 ? -9.431 67.793 58.048 1.00 26.84 122 VAL B CA 1
ATOM 4804 C C . VAL B 1 137 ? -8.551 68.855 57.397 1.00 29.22 122 VAL B C 1
ATOM 4805 O O . VAL B 1 137 ? -8.539 70.010 57.821 1.00 29.10 122 VAL B O 1
ATOM 4809 N N . ALA B 1 138 ? -7.816 68.455 56.364 1.00 31.82 123 ALA B N 1
ATOM 4810 C CA . ALA B 1 138 ? -7.342 69.392 55.353 1.00 35.19 123 ALA B CA 1
ATOM 4811 C C . ALA B 1 138 ? -8.479 70.265 54.832 1.00 37.54 123 ALA B C 1
ATOM 4812 O O . ALA B 1 138 ? -9.637 69.848 54.818 1.00 39.64 123 ALA B O 1
ATOM 4814 N N . ALA B 1 139 ? -8.141 71.477 54.406 1.00 39.23 124 ALA B N 1
ATOM 4815 C CA . ALA B 1 139 ? -9.145 72.485 54.088 1.00 41.41 124 ALA B CA 1
ATOM 4816 C C . ALA B 1 139 ? -9.183 72.376 52.568 1.00 41.44 124 ALA B C 1
ATOM 4817 O O . ALA B 1 139 ? -8.336 72.938 51.874 1.00 43.30 124 ALA B O 1
ATOM 4819 N N . GLY B 1 140 ? -10.170 71.648 52.056 1.00 40.16 125 GLY B N 1
ATOM 4820 C CA . GLY B 1 140 ? -10.461 71.649 50.635 1.00 39.72 125 GLY B CA 1
ATOM 4821 C C . GLY B 1 140 ? -11.965 71.493 50.531 1.00 38.43 125 GLY B C 1
ATOM 4822 O O . GLY B 1 140 ? -12.645 71.258 51.530 1.00 38.74 125 GLY B O 1
ATOM 4823 N N . ARG B 1 141 ? -12.487 71.624 49.315 1.00 36.86 126 ARG B N 1
ATOM 4824 C CA . ARG B 1 141 ? -13.908 71.414 49.066 1.00 35.70 126 ARG B CA 1
ATOM 4825 C C . ARG B 1 141 ? -14.312 69.972 49.356 1.00 34.08 126 ARG B C 1
ATOM 4826 O O . ARG B 1 141 ? -15.320 69.721 50.016 1.00 33.02 126 ARG B O 1
ATOM 4834 N N . ASN B 1 142 ? -13.519 69.029 48.858 1.00 31.99 127 ASN B N 1
ATOM 4835 C CA . ASN B 1 142 ? -13.588 67.648 49.320 1.00 30.68 127 ASN B CA 1
ATOM 4836 C C . ASN B 1 142 ? -12.759 67.421 50.580 1.00 29.67 127 ASN B C 1
ATOM 4837 O O . ASN B 1 142 ? -11.567 67.119 50.505 1.00 31.67 127 ASN B O 1
ATOM 4842 N N . PRO B 1 143 ? -13.396 67.567 51.737 1.00 27.04 128 PRO B N 1
ATOM 4843 C CA . PRO B 1 143 ? -12.726 67.339 53.020 1.00 26.86 128 PRO B CA 1
ATOM 4844 C C . PRO B 1 143 ? -11.867 66.079 52.995 1.00 26.72 128 PRO B C 1
ATOM 4845 O O . PRO B 1 143 ? -12.378 64.991 52.727 1.00 24.15 128 PRO B O 1
ATOM 4849 N N . LYS B 1 144 ? -10.575 66.230 53.272 1.00 25.19 129 LYS B N 1
ATOM 4850 C CA . LYS B 1 144 ? -9.692 65.086 53.457 1.00 27.15 129 LYS B CA 1
ATOM 4851 C C . LYS B 1 144 ? -8.798 65.272 54.680 1.00 25.27 129 LYS B C 1
ATOM 4852 O O . LYS B 1 144 ? -8.558 66.397 55.118 1.00 27.88 129 LYS B O 1
ATOM 4858 N N . LEU B 1 145 ? -8.310 64.163 55.223 1.00 22.56 130 LEU B N 1
ATOM 4859 C CA . LEU B 1 145 ? -7.389 64.205 56.353 1.00 20.75 130 LEU B CA 1
ATOM 4860 C C . LEU B 1 145 ? -5.983 64.587 55.904 1.00 21.21 130 LEU B C 1
ATOM 4861 O O . LEU B 1 145 ? -5.525 64.169 54.840 1.00 24.00 130 LEU B O 1
ATOM 4866 N N . GLY B 1 146 ? -5.301 65.382 56.722 1.00 18.43 131 GLY B N 1
ATOM 4867 C CA . GLY B 1 146 ? -3.949 65.811 56.417 1.00 20.05 131 GLY B CA 1
ATOM 4868 C C . GLY B 1 146 ? -3.086 65.934 57.657 1.00 20.78 131 GLY B C 1
ATOM 4869 O O . GLY B 1 146 ? -3.576 65.824 58.780 1.00 21.24 131 GLY B O 1
ATOM 4870 N N . TYR B 1 147 ? -1.793 66.164 57.451 1.00 20.90 132 TYR B N 1
ATOM 4871 C CA . TYR B 1 147 ? -0.891 66.466 58.542 1.00 22.28 132 TYR B CA 1
ATOM 4872 C C . TYR B 1 147 ? -0.740 67.947 58.838 1.00 23.49 132 TYR B C 1
ATOM 4873 O O . TYR B 1 147 ? -0.861 68.795 57.957 1.00 24.46 132 TYR B O 1
ATOM 4882 N N . ASP B 1 148 ? -0.464 68.278 60.094 1.00 24.71 133 ASP B N 1
ATOM 4883 C CA . ASP B 1 148 ? -0.405 69.679 60.508 1.00 26.22 133 ASP B CA 1
ATOM 4884 C C . ASP B 1 148 ? 0.954 70.307 60.197 1.00 24.60 133 ASP B C 1
ATOM 4885 O O . ASP B 1 148 ? 1.038 71.378 59.596 1.00 25.64 133 ASP B O 1
ATOM 4890 N N . ASN B 1 149 ? 2.009 69.621 60.619 1.00 23.95 134 ASN B N 1
ATOM 4891 C CA . ASN B 1 149 ? 3.401 70.104 60.503 1.00 22.19 134 ASN B CA 1
ATOM 4892 C C . ASN B 1 149 ? 3.495 71.501 61.166 1.00 20.35 134 ASN B C 1
ATOM 4893 O O . ASN B 1 149 ? 4.160 72.392 60.717 1.00 20.63 134 ASN B O 1
ATOM 4898 N N . PHE B 1 150 ? 2.823 71.659 62.303 1.00 23.54 135 PHE B N 1
ATOM 4899 C CA . PHE B 1 150 ? 2.717 72.986 62.956 1.00 22.75 135 PHE B CA 1
ATOM 4900 C C . PHE B 1 150 ? 4.029 73.688 63.256 1.00 22.21 135 PHE B C 1
ATOM 4901 O O . PHE B 1 150 ? 4.158 74.886 63.090 1.00 22.35 135 PHE B O 1
ATOM 4909 N N . ASP B 1 151 ? 5.033 72.912 63.671 1.00 20.04 136 ASP B N 1
ATOM 4910 C CA . ASP B 1 151 ? 6.308 73.508 64.058 1.00 18.88 136 ASP B CA 1
ATOM 4911 C C . ASP B 1 151 ? 7.161 74.171 62.930 1.00 19.62 136 ASP B C 1
ATOM 4912 O O . ASP B 1 151 ? 8.110 74.914 63.136 1.00 18.82 136 ASP B O 1
ATOM 4917 N N . ARG B 1 152 ? 6.753 73.965 61.699 1.00 20.76 137 ARG B N 1
ATOM 4918 C CA . ARG B 1 152 ? 7.247 74.761 60.582 1.00 19.97 137 ARG B CA 1
ATOM 4919 C C . ARG B 1 152 ? 7.150 76.241 60.825 1.00 21.88 137 ARG B C 1
ATOM 4920 O O . ARG B 1 152 ? 7.939 77.004 60.303 1.00 24.44 137 ARG B O 1
ATOM 4928 N N . HIS B 1 153 ? 6.160 76.616 61.628 1.00 22.58 138 HIS B N 1
ATOM 4929 C CA . HIS B 1 153 ? 5.796 78.020 61.760 1.00 22.75 138 HIS B CA 1
ATOM 4930 C C . HIS B 1 153 ? 6.210 78.682 63.033 1.00 22.36 138 HIS B C 1
ATOM 4931 O O . HIS B 1 153 ? 6.003 79.916 63.170 1.00 24.01 138 HIS B O 1
ATOM 4938 N N . LEU B 1 154 ? 6.884 77.926 63.899 1.00 21.23 139 LEU B N 1
ATOM 4939 C CA . LEU B 1 154 ? 7.434 78.578 65.067 1.00 18.69 139 LEU B CA 1
ATOM 4940 C C . LEU B 1 154 ? 8.394 79.768 64.729 1.00 18.64 139 LEU B C 1
ATOM 4941 O O . LEU B 1 154 ? 9.258 79.705 63.811 1.00 20.23 139 LEU B O 1
ATOM 4946 N N . THR B 1 155 ? 8.246 80.866 65.504 1.00 21.44 140 THR B N 1
ATOM 4947 C CA . THR B 1 155 ? 9.095 82.063 65.365 1.00 20.68 140 THR B CA 1
ATOM 4948 C C . THR B 1 155 ? 10.460 81.803 66.037 1.00 19.45 140 THR B C 1
ATOM 4949 O O . THR B 1 155 ? 10.532 80.920 66.873 1.00 19.50 140 THR B O 1
ATOM 4953 N N . ASP B 1 156 ? 11.531 82.438 65.555 1.00 21.76 141 ASP B N 1
ATOM 4954 C CA . ASP B 1 156 ? 12.825 82.324 66.297 1.00 20.90 141 ASP B CA 1
ATOM 4955 C C . ASP B 1 156 ? 12.629 82.565 67.816 1.00 20.92 141 ASP B C 1
ATOM 4956 O O . ASP B 1 156 ? 13.279 81.928 68.677 1.00 21.21 141 ASP B O 1
ATOM 4961 N N . ALA B 1 157 ? 11.837 83.566 68.137 1.00 21.00 142 ALA B N 1
ATOM 4962 C CA . ALA B 1 157 ? 11.522 83.889 69.560 1.00 19.98 142 ALA B CA 1
ATOM 4963 C C . ALA B 1 157 ? 10.883 82.684 70.289 1.00 19.45 142 ALA B C 1
ATOM 4964 O O . ALA B 1 157 ? 11.282 82.301 71.372 1.00 20.22 142 ALA B O 1
ATOM 4966 N N . GLN B 1 158 ? 9.879 82.008 69.705 1.00 17.46 143 GLN B N 1
ATOM 4967 C CA . GLN B 1 158 ? 9.319 80.845 70.370 1.00 18.89 143 GLN B CA 1
ATOM 4968 C C . GLN B 1 158 ? 10.342 79.731 70.588 1.00 15.68 143 GLN B C 1
ATOM 4969 O O . GLN B 1 158 ? 10.335 79.120 71.658 1.00 18.08 143 GLN B O 1
ATOM 4975 N N . ARG B 1 159 ? 11.179 79.478 69.587 1.00 17.85 144 ARG B N 1
ATOM 4976 C CA . ARG B 1 159 ? 12.171 78.417 69.662 1.00 18.42 144 ARG B CA 1
ATOM 4977 C C . ARG B 1 159 ? 13.184 78.707 70.761 1.00 18.58 144 ARG B C 1
ATOM 4978 O O . ARG B 1 159 ? 13.665 77.792 71.428 1.00 19.75 144 ARG B O 1
ATOM 4986 N N . ALA B 1 160 ? 13.504 79.983 70.949 1.00 16.58 145 ALA B N 1
ATOM 4987 C CA . ALA B 1 160 ? 14.590 80.362 71.904 1.00 17.65 145 ALA B CA 1
ATOM 4988 C C . ALA B 1 160 ? 13.986 80.156 73.286 1.00 18.71 145 ALA B C 1
ATOM 4989 O O . ALA B 1 160 ? 14.621 79.573 74.166 1.00 18.81 145 ALA B O 1
ATOM 4991 N N . ALA B 1 161 ? 12.760 80.635 73.472 1.00 17.71 146 ALA B N 1
ATOM 4992 C CA . ALA B 1 161 ? 12.024 80.397 74.707 1.00 17.39 146 ALA B CA 1
ATOM 4993 C C . ALA B 1 161 ? 12.006 78.914 75.062 1.00 17.84 146 ALA B C 1
ATOM 4994 O O . ALA B 1 161 ? 12.298 78.533 76.195 1.00 19.21 146 ALA B O 1
ATOM 4996 N N . TYR B 1 162 ? 11.662 78.081 74.084 1.00 17.36 147 TYR B N 1
ATOM 4997 C CA . TYR B 1 162 ? 11.529 76.647 74.311 1.00 18.52 147 TYR B CA 1
ATOM 4998 C C . TYR B 1 162 ? 12.850 76.037 74.769 1.00 18.00 147 TYR B C 1
ATOM 4999 O O . TYR B 1 162 ? 12.875 75.178 75.651 1.00 21.46 147 TYR B O 1
ATOM 5008 N N . LEU B 1 163 ? 13.945 76.486 74.164 1.00 17.07 148 LEU B N 1
ATOM 5009 C CA . LEU B 1 163 ? 15.274 76.017 74.538 1.00 17.11 148 LEU B CA 1
ATOM 5010 C C . LEU B 1 163 ? 15.615 76.415 75.970 1.00 20.32 148 LEU B C 1
ATOM 5011 O O . LEU B 1 163 ? 16.102 75.597 76.752 1.00 20.33 148 LEU B O 1
ATOM 5016 N N . ALA B 1 164 ? 15.358 77.674 76.307 1.00 19.45 149 ALA B N 1
ATOM 5017 C CA . ALA B 1 164 ? 15.531 78.152 77.673 1.00 20.88 149 ALA B CA 1
ATOM 5018 C C . ALA B 1 164 ? 14.787 77.266 78.667 1.00 22.15 149 ALA B C 1
ATOM 5019 O O . ALA B 1 164 ? 15.248 77.050 79.787 1.00 23.44 149 ALA B O 1
ATOM 5021 N N . GLU B 1 165 ? 13.634 76.754 78.247 1.00 21.76 150 GLU B N 1
ATOM 5022 C CA . GLU B 1 165 ? 12.773 75.979 79.133 1.00 25.62 150 GLU B CA 1
ATOM 5023 C C . GLU B 1 165 ? 13.265 74.541 79.260 1.00 24.92 150 GLU B C 1
ATOM 5024 O O . GLU B 1 165 ? 12.736 73.762 80.053 1.00 28.30 150 GLU B O 1
ATOM 5030 N N . GLY B 1 166 ? 14.279 74.196 78.474 1.00 23.84 151 GLY B N 1
ATOM 5031 C CA . GLY B 1 166 ? 14.948 72.916 78.611 1.00 26.31 151 GLY B CA 1
ATOM 5032 C C . GLY B 1 166 ? 14.440 71.886 77.621 1.00 25.95 151 GLY B C 1
ATOM 5033 O O . GLY B 1 166 ? 14.784 70.708 77.705 1.00 27.95 151 GLY B O 1
ATOM 5034 N N . ARG B 1 167 ? 13.616 72.335 76.679 1.00 25.62 152 ARG B N 1
ATOM 5035 C CA . ARG B 1 167 ? 12.987 71.419 75.689 1.00 25.34 152 ARG B CA 1
ATOM 5036 C C . ARG B 1 167 ? 14.063 71.016 74.678 1.00 26.45 152 ARG B C 1
ATOM 5037 O O . ARG B 1 167 ? 14.914 71.820 74.351 1.00 26.47 152 ARG B O 1
ATOM 5045 N N . GLN B 1 168 ? 14.093 69.748 74.215 1.00 26.20 153 GLN B N 1
ATOM 5046 C CA . GLN B 1 168 ? 15.141 69.353 73.248 1.00 27.21 153 GLN B CA 1
ATOM 5047 C C . GLN B 1 168 ? 14.537 68.978 71.916 1.00 28.05 153 GLN B C 1
ATOM 5048 O O . GLN B 1 168 ? 13.878 67.890 71.883 1.00 29.63 153 GLN B O 1
ATOM 5054 N N . PRO B 1 169 ? 14.722 69.784 70.876 1.00 27.61 154 PRO B N 1
ATOM 5055 C CA . PRO B 1 169 ? 14.057 69.548 69.590 1.00 25.44 154 PRO B CA 1
ATOM 5056 C C . PRO B 1 169 ? 14.718 68.416 68.811 1.00 24.24 154 PRO B C 1
ATOM 5057 O O . PRO B 1 169 ? 15.885 68.103 69.049 1.00 26.08 154 PRO B O 1
ATOM 5061 N N . VAL B 1 170 ? 13.975 67.812 67.890 1.00 19.99 155 VAL B N 1
ATOM 5062 C CA . VAL B 1 170 ? 14.573 67.122 66.753 1.00 20.82 155 VAL B CA 1
ATOM 5063 C C . VAL B 1 170 ? 14.608 68.018 65.520 1.00 21.30 155 VAL B C 1
ATOM 5064 O O . VAL B 1 170 ? 13.864 68.994 65.429 1.00 22.57 155 VAL B O 1
ATOM 5068 N N . VAL B 1 171 ? 15.477 67.679 64.573 1.00 17.49 156 VAL B N 1
ATOM 5069 C CA . VAL B 1 171 ? 15.419 68.260 63.237 1.00 14.18 156 VAL B CA 1
ATOM 5070 C C . VAL B 1 171 ? 14.511 67.447 62.321 1.00 14.90 156 VAL B C 1
ATOM 5071 O O . VAL B 1 171 ? 14.671 66.233 62.191 1.00 17.13 156 VAL B O 1
ATOM 5075 N N . ARG B 1 172 ? 13.559 68.123 61.687 1.00 16.63 157 ARG B N 1
ATOM 5076 C CA . ARG B 1 172 ? 12.716 67.495 60.677 1.00 16.05 157 ARG B CA 1
ATOM 5077 C C . ARG B 1 172 ? 12.940 68.122 59.305 1.00 15.60 157 ARG B C 1
ATOM 5078 O O . ARG B 1 172 ? 13.183 69.323 59.192 1.00 15.32 157 ARG B O 1
ATOM 5086 N N . LEU B 1 173 ? 12.858 67.300 58.264 1.00 15.03 158 LEU B N 1
ATOM 5087 C CA . LEU B 1 173 ? 12.845 67.797 56.893 1.00 18.34 158 LEU B CA 1
ATOM 5088 C C . LEU B 1 173 ? 11.456 68.290 56.499 1.00 18.37 158 LEU B C 1
ATOM 5089 O O . LEU B 1 173 ? 10.456 67.614 56.738 1.00 20.28 158 LEU B O 1
ATOM 5094 N N A ARG B 1 174 ? 11.404 69.470 55.890 0.50 19.53 159 ARG B N 1
ATOM 5095 N N B ARG B 1 174 ? 11.403 69.472 55.893 0.50 19.53 159 ARG B N 1
ATOM 5096 C CA A ARG B 1 174 ? 10.165 70.010 55.362 0.50 20.69 159 ARG B CA 1
ATOM 5097 C CA B ARG B 1 174 ? 10.161 69.991 55.363 0.50 20.69 159 ARG B CA 1
ATOM 5098 C C A ARG B 1 174 ? 9.866 69.294 54.046 0.50 22.74 159 ARG B C 1
ATOM 5099 C C B ARG B 1 174 ? 9.865 69.291 54.045 0.50 22.74 159 ARG B C 1
ATOM 5100 O O A ARG B 1 174 ? 10.595 69.458 53.112 0.50 19.51 159 ARG B O 1
ATOM 5101 O O B ARG B 1 174 ? 10.595 69.459 53.111 0.50 19.51 159 ARG B O 1
ATOM 5116 N N . MET B 1 175 ? 8.770 68.542 53.993 1.00 20.20 160 MET B N 1
ATOM 5117 C CA . MET B 1 175 ? 8.366 67.870 52.760 1.00 19.28 160 MET B CA 1
ATOM 5118 C C . MET B 1 175 ? 7.823 68.873 51.744 1.00 22.23 160 MET B C 1
ATOM 5119 O O . MET B 1 175 ? 7.160 69.841 52.118 1.00 23.64 160 MET B O 1
ATOM 5124 N N . PRO B 1 176 ? 8.102 68.645 50.463 1.00 22.26 161 PRO B N 1
ATOM 5125 C CA . PRO B 1 176 ? 7.612 69.550 49.421 1.00 24.04 161 PRO B CA 1
ATOM 5126 C C . PRO B 1 176 ? 6.111 69.404 49.259 1.00 24.11 161 PRO B C 1
ATOM 5127 O O . PRO B 1 176 ? 5.543 68.364 49.548 1.00 23.97 161 PRO B O 1
ATOM 5131 N N . ASP B 1 177 ? 5.503 70.475 48.781 1.00 27.96 162 ASP B N 1
ATOM 5132 C CA . ASP B 1 177 ? 4.114 70.504 48.358 1.00 31.98 162 ASP B CA 1
ATOM 5133 C C . ASP B 1 177 ? 4.027 70.104 46.909 1.00 34.39 162 ASP B C 1
ATOM 5134 O O . ASP B 1 177 ? 3.669 70.925 46.037 1.00 35.22 162 ASP B O 1
ATOM 5139 N N . ASP B 1 178 ? 4.302 68.852 46.635 1.00 35.03 163 ASP B N 1
ATOM 5140 C CA . ASP B 1 178 ? 3.921 68.315 45.318 1.00 35.05 163 ASP B CA 1
ATOM 5141 C C . ASP B 1 178 ? 3.982 66.830 45.429 1.00 33.73 163 ASP B C 1
ATOM 5142 O O . ASP B 1 178 ? 4.463 66.306 46.409 1.00 30.27 163 ASP B O 1
ATOM 5147 N N . ASP B 1 179 ? 3.486 66.141 44.407 1.00 31.44 164 ASP B N 1
ATOM 5148 C CA . ASP B 1 179 ? 3.479 64.683 44.397 1.00 29.74 164 ASP B CA 1
ATOM 5149 C C . ASP B 1 179 ? 4.895 64.125 44.296 1.00 28.66 164 ASP B C 1
ATOM 5150 O O . ASP B 1 179 ? 5.685 64.561 43.459 1.00 27.60 164 ASP B O 1
ATOM 5155 N N . LEU B 1 180 ? 5.208 63.159 45.153 1.00 27.83 165 LEU B N 1
ATOM 5156 C CA . LEU B 1 180 ? 6.473 62.440 45.070 1.00 27.98 165 LEU B CA 1
ATOM 5157 C C . LEU B 1 180 ? 6.278 61.045 44.486 1.00 27.16 165 LEU B C 1
ATOM 5158 O O . LEU B 1 180 ? 5.703 60.168 45.130 1.00 29.16 165 LEU B O 1
ATOM 5163 N N . ALA B 1 181 ? 6.760 60.848 43.264 1.00 23.54 166 ALA B N 1
ATOM 5164 C CA . ALA B 1 181 ? 6.750 59.530 42.640 1.00 22.33 166 ALA B CA 1
ATOM 5165 C C . ALA B 1 181 ? 8.150 59.120 42.193 1.00 21.44 166 ALA B C 1
ATOM 5166 O O . ALA B 1 181 ? 9.069 59.938 42.173 1.00 17.09 166 ALA B O 1
ATOM 5168 N N . TRP B 1 182 ? 8.303 57.849 41.836 1.00 17.65 167 TRP B N 1
ATOM 5169 C CA . TRP B 1 182 ? 9.463 57.402 41.074 1.00 18.28 167 TRP B CA 1
ATOM 5170 C C . TRP B 1 182 ? 9.128 56.182 40.224 1.00 18.64 167 TRP B C 1
ATOM 5171 O O . TRP B 1 182 ? 8.166 55.466 40.501 1.00 18.52 167 TRP B O 1
ATOM 5182 N N . ASN B 1 183 ? 9.928 55.951 39.188 1.00 18.75 168 ASN B N 1
ATOM 5183 C CA . ASN B 1 183 ? 9.738 54.798 38.315 1.00 18.41 168 ASN B CA 1
ATOM 5184 C C . ASN B 1 183 ? 10.560 53.595 38.763 1.00 17.92 168 ASN B C 1
ATOM 5185 O O . ASN B 1 183 ? 11.620 53.312 38.203 1.00 16.74 168 ASN B O 1
ATOM 5190 N N . ASP B 1 184 ? 10.065 52.890 39.775 1.00 17.95 169 ASP B N 1
ATOM 5191 C CA . ASP B 1 184 ? 10.774 51.741 40.327 1.00 18.34 169 ASP B CA 1
ATOM 5192 C C . ASP B 1 184 ? 11.110 50.726 39.240 1.00 18.83 169 ASP B C 1
ATOM 5193 O O . ASP B 1 184 ? 10.256 50.361 38.432 1.00 19.17 169 ASP B O 1
ATOM 5198 N N . LEU B 1 185 ? 12.360 50.274 39.226 1.00 19.70 170 LEU B N 1
ATOM 5199 C CA . LEU B 1 185 ? 12.845 49.394 38.169 1.00 21.06 170 LEU B CA 1
ATOM 5200 C C . LEU B 1 185 ? 12.195 48.017 38.258 1.00 20.57 170 LEU B C 1
ATOM 5201 O O . LEU B 1 185 ? 12.206 47.252 37.294 1.00 20.17 170 LEU B O 1
ATOM 5206 N N . VAL B 1 186 ? 11.629 47.709 39.420 1.00 20.65 171 VAL B N 1
ATOM 5207 C CA . VAL B 1 186 ? 10.889 46.466 39.606 1.00 20.80 171 VAL B CA 1
ATOM 5208 C C . VAL B 1 186 ? 9.386 46.718 39.638 1.00 21.85 171 VAL B C 1
ATOM 5209 O O . VAL B 1 186 ? 8.613 46.007 38.995 1.00 21.81 171 VAL B O 1
ATOM 5213 N N . ARG B 1 187 ? 8.977 47.735 40.390 1.00 22.25 172 ARG B N 1
ATOM 5214 C CA . ARG B 1 187 ? 7.579 47.890 40.775 1.00 22.65 172 ARG B CA 1
ATOM 5215 C C . ARG B 1 187 ? 6.823 48.753 39.769 1.00 22.57 172 ARG B C 1
ATOM 5216 O O . ARG B 1 187 ? 5.597 48.844 39.814 1.00 26.19 172 ARG B O 1
ATOM 5224 N N . GLY B 1 188 ? 7.564 49.384 38.864 1.00 19.81 173 GLY B N 1
ATOM 5225 C CA . GLY B 1 188 ? 7.012 50.429 38.022 1.00 20.71 173 GLY B CA 1
ATOM 5226 C C . GLY B 1 188 ? 6.776 51.721 38.779 1.00 21.81 173 GLY B C 1
ATOM 5227 O O . GLY B 1 188 ? 7.244 51.886 39.905 1.00 21.04 173 GLY B O 1
ATOM 5228 N N . PRO B 1 189 ? 6.045 52.640 38.157 1.00 20.27 174 PRO B N 1
ATOM 5229 C CA . PRO B 1 189 ? 5.685 53.905 38.804 1.00 20.20 174 PRO B CA 1
ATOM 5230 C C . PRO B 1 189 ? 5.065 53.681 40.180 1.00 20.08 174 PRO B C 1
ATOM 5231 O O . PRO B 1 189 ? 4.144 52.877 40.317 1.00 17.38 174 PRO B O 1
ATOM 5235 N N . VAL B 1 190 ? 5.571 54.390 41.184 1.00 18.12 175 VAL B N 1
ATOM 5236 C CA . VAL B 1 190 ? 4.880 54.508 42.463 1.00 20.13 175 VAL B CA 1
ATOM 5237 C C . VAL B 1 190 ? 4.663 55.969 42.840 1.00 20.46 175 VAL B C 1
ATOM 5238 O O . VAL B 1 190 ? 5.563 56.797 42.698 1.00 18.87 175 VAL B O 1
ATOM 5242 N N A THR B 1 191 ? 3.507 56.421 43.266 0.50 21.03 176 THR B N 1
ATOM 5243 N N B THR B 1 191 ? 3.537 56.390 43.356 0.50 20.75 176 THR B N 1
ATOM 5244 C CA A THR B 1 191 ? 3.226 57.821 43.621 0.50 21.04 176 THR B CA 1
ATOM 5245 C CA B THR B 1 191 ? 3.227 57.791 43.630 0.50 20.29 176 THR B CA 1
ATOM 5246 C C A THR B 1 191 ? 2.725 57.961 45.040 0.50 21.71 176 THR B C 1
ATOM 5247 C C B THR B 1 191 ? 2.654 58.013 45.009 0.50 21.23 176 THR B C 1
ATOM 5248 O O A THR B 1 191 ? 1.939 57.141 45.519 0.50 22.94 176 THR B O 1
ATOM 5249 O O B THR B 1 191 ? 1.735 57.312 45.422 0.50 22.26 176 THR B O 1
ATOM 5256 N N . PHE B 1 192 ? 3.153 58.872 45.753 1.00 22.90 177 PHE B N 1
ATOM 5257 C CA . PHE B 1 192 ? 2.653 59.487 46.977 1.00 24.00 177 PHE B CA 1
ATOM 5258 C C . PHE B 1 192 ? 2.209 60.925 46.731 1.00 24.29 177 PHE B C 1
ATOM 5259 O O . PHE B 1 192 ? 3.033 61.805 46.482 1.00 26.98 177 PHE B O 1
ATOM 5267 N N . ALA B 1 193 ? 0.902 61.156 46.802 1.00 27.16 178 ALA B N 1
ATOM 5268 C CA . ALA B 1 193 ? 0.333 62.451 46.449 1.00 27.47 178 ALA B CA 1
ATOM 5269 C C . ALA B 1 193 ? 0.708 63.515 47.475 1.00 28.33 178 ALA B C 1
ATOM 5270 O O . ALA B 1 193 ? 1.023 63.201 48.623 1.00 27.26 178 ALA B O 1
ATOM 5272 N N . ALA B 1 194 ? 0.673 64.775 47.053 1.00 27.59 179 ALA B N 1
ATOM 5273 C CA . ALA B 1 194 ? 1.062 65.884 47.917 1.00 28.39 179 ALA B CA 1
ATOM 5274 C C . ALA B 1 194 ? 0.282 65.862 49.227 1.00 28.47 179 ALA B C 1
ATOM 5275 O O . ALA B 1 194 ? -0.946 65.932 49.231 1.00 29.56 179 ALA B O 1
ATOM 5277 N N . GLY B 1 195 ? 1.005 65.763 50.338 1.00 25.40 180 GLY B N 1
ATOM 5278 C CA . GLY B 1 195 ? 0.409 65.921 51.652 1.00 24.19 180 GLY B CA 1
ATOM 5279 C C . GLY B 1 195 ? 0.370 64.621 52.431 1.00 23.56 180 GLY B C 1
ATOM 5280 O O . GLY B 1 195 ? 0.038 64.605 53.617 1.00 21.62 180 GLY B O 1
ATOM 5281 N N . SER B 1 196 ? 0.711 63.525 51.760 1.00 21.71 181 SER B N 1
ATOM 5282 C CA . SER B 1 196 ? 0.454 62.192 52.290 1.00 22.66 181 SER B CA 1
ATOM 5283 C C . SER B 1 196 ? 1.616 61.707 53.150 1.00 22.42 181 SER B C 1
ATOM 5284 O O . SER B 1 196 ? 1.542 60.645 53.769 1.00 23.29 181 SER B O 1
ATOM 5287 N N . VAL B 1 197 ? 2.688 62.491 53.184 1.00 19.90 182 VAL B N 1
ATOM 5288 C CA . VAL B 1 197 ? 3.832 62.189 54.037 1.00 20.20 182 VAL B CA 1
ATOM 5289 C C . VAL B 1 197 ? 4.179 63.373 54.934 1.00 18.92 182 VAL B C 1
ATOM 5290 O O . VAL B 1 197 ? 4.500 64.458 54.449 1.00 19.74 182 VAL B O 1
ATOM 5294 N N . PRO B 1 198 ? 4.112 63.156 56.243 1.00 21.00 183 PRO B N 1
ATOM 5295 C CA . PRO B 1 198 ? 4.482 64.190 57.215 1.00 21.34 183 PRO B CA 1
ATOM 5296 C C . PRO B 1 198 ? 5.954 64.566 57.086 1.00 20.75 183 PRO B C 1
ATOM 5297 O O . PRO B 1 198 ? 6.760 63.753 56.634 1.00 19.75 183 PRO B O 1
ATOM 5301 N N . ASP B 1 199 ? 6.294 65.789 57.480 1.00 19.60 184 ASP B N 1
ATOM 5302 C CA . ASP B 1 199 ? 7.664 66.120 57.855 1.00 16.85 184 ASP B CA 1
ATOM 5303 C C . ASP B 1 199 ? 8.235 65.124 58.858 1.00 17.85 184 ASP B C 1
ATOM 5304 O O . ASP B 1 199 ? 7.644 64.880 59.911 1.00 20.21 184 ASP B O 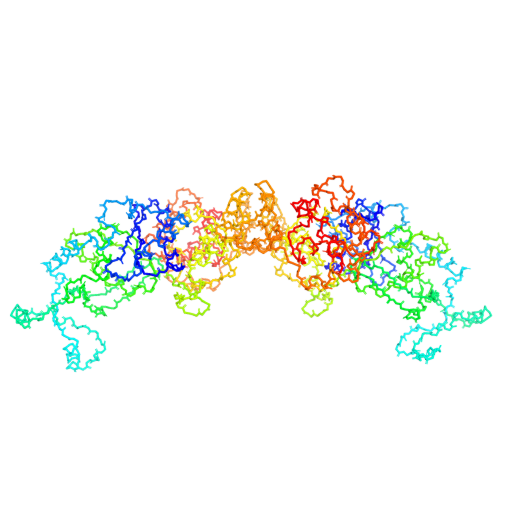1
ATOM 5309 N N . PHE B 1 200 ? 9.377 64.533 58.509 1.00 17.21 185 PHE B N 1
ATOM 5310 C CA . PHE B 1 200 ? 9.948 63.445 59.294 1.00 18.17 185 PHE B CA 1
ATOM 5311 C C . PHE B 1 200 ? 11.250 63.853 59.975 1.00 17.08 185 PHE B C 1
ATOM 5312 O O . PHE B 1 200 ? 12.011 64.664 59.446 1.00 18.59 185 PHE B O 1
ATOM 5320 N N . ALA B 1 201 ? 11.501 63.286 61.150 1.00 16.74 186 ALA B N 1
ATOM 5321 C CA . ALA B 1 201 ? 12.727 63.561 61.886 1.00 18.23 186 ALA B CA 1
ATOM 5322 C C . ALA B 1 201 ? 13.974 62.965 61.179 1.00 18.84 186 ALA B C 1
ATOM 5323 O O . ALA B 1 201 ? 13.938 61.765 60.768 1.00 21.15 186 ALA B O 1
ATOM 5325 N N . LEU B 1 202 ? 15.047 63.779 61.174 1.00 16.27 187 LEU B N 1
ATOM 5326 C CA . LEU B 1 202 ? 16.411 63.387 60.722 1.00 16.31 187 LEU B CA 1
ATOM 5327 C C . LEU B 1 202 ? 17.287 63.048 61.953 1.00 18.27 187 LEU B C 1
ATOM 5328 O O . LEU B 1 202 ? 18.332 62.498 61.778 1.00 16.74 187 LEU B O 1
ATOM 5333 N N . THR B 1 203 ? 16.874 63.508 63.148 1.00 17.52 188 THR B N 1
ATOM 5334 C CA . THR B 1 203 ? 17.616 63.218 64.365 1.00 17.47 188 THR B CA 1
ATOM 5335 C C . THR B 1 203 ? 16.754 62.803 65.522 1.00 21.09 188 THR B C 1
ATOM 5336 O O . THR B 1 203 ? 15.512 62.975 65.476 1.00 18.88 188 THR B O 1
ATOM 5340 N N . ARG B 1 204 ? 17.419 62.260 66.566 1.00 19.79 189 ARG B N 1
ATOM 5341 C CA . ARG B 1 204 ? 16.715 62.047 67.857 1.00 23.99 189 ARG B CA 1
ATOM 5342 C C . ARG B 1 204 ? 17.079 63.259 68.758 1.00 21.99 189 ARG B C 1
ATOM 5343 O O . ARG B 1 204 ? 17.961 63.984 68.441 1.00 24.81 189 ARG B O 1
ATOM 5351 N N . ALA B 1 205 ? 16.388 63.422 69.866 1.00 24.05 190 ALA B N 1
ATOM 5352 C CA . ALA B 1 205 ? 16.614 64.590 70.762 1.00 25.76 190 ALA B CA 1
ATOM 5353 C C . ALA B 1 205 ? 18.017 64.823 71.250 1.00 25.75 190 ALA B C 1
ATOM 5354 O O . ALA B 1 205 ? 18.428 65.989 71.449 1.00 26.71 190 ALA B O 1
ATOM 5356 N N . SER B 1 206 ? 18.770 63.730 71.356 1.00 26.83 191 SER B N 1
ATOM 5357 C CA . SER B 1 206 ? 20.205 63.765 71.671 1.00 28.17 191 SER B CA 1
ATOM 5358 C C . SER B 1 206 ? 21.046 64.478 70.612 1.00 28.34 191 SER B C 1
ATOM 5359 O O . SER B 1 206 ? 22.183 64.866 70.859 1.00 27.70 191 SER B O 1
ATOM 5362 N N . GLY B 1 207 ? 20.455 64.677 69.427 1.00 27.78 192 GLY B N 1
ATOM 5363 C CA . GLY B 1 207 ? 21.159 65.265 68.278 1.00 25.77 192 GLY B CA 1
ATOM 5364 C C . GLY B 1 207 ? 21.607 64.181 67.296 1.00 25.70 192 GLY B C 1
ATOM 5365 O O . GLY B 1 207 ? 22.144 64.493 66.211 1.00 26.90 192 GLY B O 1
ATOM 5366 N N . ASP B 1 208 ? 21.473 62.923 67.698 1.00 25.09 193 ASP B N 1
ATOM 5367 C CA . ASP B 1 208 ? 22.157 61.882 66.890 1.00 25.12 193 ASP B CA 1
ATOM 5368 C C . ASP B 1 208 ? 21.331 61.660 65.637 1.00 22.27 193 ASP B C 1
ATOM 5369 O O . ASP B 1 208 ? 20.135 61.759 65.700 1.00 20.73 193 ASP B O 1
ATOM 5374 N N . PRO B 1 209 ? 22.009 61.447 64.480 1.00 23.26 194 PRO B N 1
ATOM 5375 C CA . PRO B 1 209 ? 21.222 61.298 63.234 1.00 23.15 194 PRO B CA 1
ATOM 5376 C C . PRO B 1 209 ? 20.559 59.937 63.203 1.00 22.21 194 PRO B C 1
ATOM 5377 O O . PRO B 1 209 ? 21.087 58.950 63.712 1.00 21.36 194 PRO B O 1
ATOM 5381 N N . LEU B 1 210 ? 19.385 59.899 62.548 1.00 21.34 195 LEU B N 1
ATOM 5382 C CA . LEU B 1 210 ? 18.694 58.671 62.226 1.00 20.12 195 LEU B CA 1
ATOM 5383 C C . LEU B 1 210 ? 19.017 58.145 60.789 1.00 17.94 195 LEU B C 1
ATOM 5384 O O . LEU B 1 210 ? 19.678 58.854 59.974 1.00 18.91 195 LEU B O 1
ATOM 5389 N N A TYR B 1 211 ? 18.578 56.921 60.522 0.50 19.09 196 TYR B N 1
ATOM 5390 N N B TYR B 1 211 ? 18.570 56.899 60.528 0.50 19.81 196 TYR B N 1
ATOM 5391 C CA A TYR B 1 211 ? 18.805 56.329 59.211 0.50 18.50 196 TYR B CA 1
ATOM 5392 C CA B TYR B 1 211 ? 18.614 56.223 59.186 0.50 19.42 196 TYR B CA 1
ATOM 5393 C C A TYR B 1 211 ? 18.118 57.168 58.124 0.50 19.30 196 TYR B C 1
ATOM 5394 C C B TYR B 1 211 ? 18.097 57.162 58.125 0.50 19.79 196 TYR B C 1
ATOM 5395 O O A TYR B 1 211 ? 18.537 57.110 56.987 0.50 18.43 196 TYR B O 1
ATOM 5396 O O B TYR B 1 211 ? 18.623 57.198 57.026 0.50 18.81 196 TYR B O 1
ATOM 5413 N N . THR B 1 212 ? 17.053 57.921 58.483 1.00 17.56 197 THR B N 1
ATOM 5414 C CA . THR B 1 212 ? 16.407 58.811 57.550 1.00 18.94 197 THR B CA 1
ATOM 5415 C C . THR B 1 212 ? 17.365 59.886 56.979 1.00 17.18 197 THR B C 1
ATOM 5416 O O . THR B 1 212 ? 17.106 60.389 55.919 1.00 17.95 197 THR B O 1
ATOM 5420 N N . LEU B 1 213 ? 18.393 60.297 57.766 1.00 16.54 198 LEU B N 1
ATOM 5421 C CA . LEU B 1 213 ? 19.422 61.167 57.322 1.00 16.32 198 LEU B CA 1
ATOM 5422 C C . LEU B 1 213 ? 20.563 60.319 56.736 1.00 16.37 198 LEU B C 1
ATOM 5423 O O . LEU B 1 213 ? 21.116 60.632 55.664 1.00 16.19 198 LEU B O 1
ATOM 5428 N N . VAL B 1 214 ? 21.059 59.381 57.542 1.00 16.63 199 VAL B N 1
ATOM 5429 C CA . VAL B 1 214 ? 22.368 58.864 57.175 1.00 16.76 199 VAL B CA 1
ATOM 5430 C C . VAL B 1 214 ? 22.383 58.035 55.901 1.00 16.15 199 VAL B C 1
ATOM 5431 O O . VAL B 1 214 ? 23.369 58.102 55.115 1.00 18.41 199 VAL B O 1
ATOM 5435 N N . ASN B 1 215 ? 21.290 57.342 55.604 1.00 16.92 200 ASN B N 1
ATOM 5436 C CA . ASN B 1 215 ? 21.163 56.488 54.381 1.00 18.44 200 ASN B CA 1
ATOM 5437 C C . ASN B 1 215 ? 21.125 57.298 53.096 1.00 18.62 200 ASN B C 1
ATOM 5438 O O . ASN B 1 215 ? 22.034 57.170 52.238 1.00 15.93 200 ASN B O 1
ATOM 5443 N N . PRO B 1 216 ? 20.164 58.246 52.921 1.00 17.99 201 PRO B N 1
ATOM 5444 C CA . PRO B 1 216 ? 20.330 59.067 51.742 1.00 18.01 201 PRO B CA 1
ATOM 5445 C C . PRO B 1 216 ? 21.570 59.947 51.712 1.00 16.74 201 PRO B C 1
ATOM 5446 O O . PRO B 1 216 ? 22.144 60.046 50.666 1.00 17.64 201 PRO B O 1
ATOM 5450 N N . CYS B 1 217 ? 21.945 60.551 52.835 1.00 17.73 202 CYS B N 1
ATOM 5451 C CA . CYS B 1 217 ? 23.221 61.249 52.940 1.00 18.19 202 CYS B CA 1
ATOM 5452 C C . CYS B 1 217 ? 24.334 60.470 52.249 1.00 16.36 202 CYS B C 1
ATOM 5453 O O . CYS B 1 217 ? 25.003 60.986 51.353 1.00 17.20 202 CYS B O 1
ATOM 5456 N N . ASP B 1 218 ? 24.528 59.224 52.671 1.00 16.17 203 ASP B N 1
ATOM 5457 C CA . ASP B 1 218 ? 25.697 58.452 52.266 1.00 15.55 203 ASP B CA 1
ATOM 5458 C C . ASP B 1 218 ? 25.542 57.921 50.845 1.00 16.00 203 ASP B C 1
ATOM 5459 O O . ASP B 1 218 ? 26.525 57.763 50.121 1.00 16.92 203 ASP B O 1
ATOM 5464 N N . ASP B 1 219 ? 24.303 57.648 50.452 1.00 16.70 204 ASP B N 1
ATOM 5465 C CA . ASP B 1 219 ? 23.988 57.352 49.059 1.00 16.17 204 ASP B CA 1
ATOM 5466 C C . ASP B 1 219 ? 24.360 58.519 48.150 1.00 17.90 204 ASP B C 1
ATOM 5467 O O . ASP B 1 219 ? 25.082 58.348 47.168 1.00 17.04 204 ASP B O 1
ATOM 5472 N N . ALA B 1 220 ? 23.861 59.705 48.484 1.00 16.58 205 ALA B N 1
ATOM 5473 C CA . ALA B 1 220 ? 24.267 60.927 47.800 1.00 17.64 205 ALA B CA 1
ATOM 5474 C C . ALA B 1 220 ? 25.786 61.054 47.753 1.00 17.44 205 ALA B C 1
ATOM 5475 O O . ALA B 1 220 ? 26.365 61.315 46.698 1.00 17.06 205 ALA B O 1
ATOM 5477 N N . LEU B 1 221 ? 26.426 60.867 48.902 1.00 16.29 206 LEU B N 1
ATOM 5478 C CA . LEU B 1 221 ? 27.826 61.242 49.070 1.00 17.89 206 LEU B CA 1
ATOM 5479 C C . LEU B 1 221 ? 28.752 60.213 48.431 1.00 17.33 206 LEU B C 1
ATOM 5480 O O . LEU B 1 221 ? 29.876 60.531 48.044 1.00 20.07 206 LEU B O 1
ATOM 5485 N N . MET B 1 222 ? 28.272 58.978 48.323 1.00 15.84 207 MET B N 1
ATOM 5486 C CA . MET B 1 222 ? 29.058 57.895 47.722 1.00 17.92 207 MET B CA 1
ATOM 5487 C C . MET B 1 222 ? 28.637 57.687 46.282 1.00 18.51 207 MET B C 1
ATOM 5488 O O . MET B 1 222 ? 28.965 56.641 45.645 1.00 18.29 207 MET B O 1
ATOM 5493 N N . LYS B 1 223 ? 27.858 58.643 45.788 1.00 19.54 208 LYS B N 1
ATOM 5494 C CA . LYS B 1 223 ? 27.520 58.751 44.334 1.00 19.92 208 LYS B CA 1
ATOM 5495 C C . LYS B 1 223 ? 26.754 57.511 43.830 1.00 21.37 208 LYS B C 1
ATOM 5496 O O . LYS B 1 223 ? 27.024 57.022 42.744 1.00 20.58 208 LYS B O 1
ATOM 5502 N N . ILE B 1 224 ? 25.880 56.968 44.681 1.00 18.46 209 ILE B N 1
ATOM 5503 C CA . ILE B 1 224 ? 25.102 55.747 44.332 1.00 16.34 209 ILE B CA 1
ATOM 5504 C C . ILE B 1 224 ? 24.133 56.163 43.232 1.00 18.58 209 ILE B C 1
ATOM 5505 O O . ILE B 1 224 ? 23.476 57.246 43.321 1.00 20.12 209 ILE B O 1
ATOM 5510 N N . THR B 1 225 ? 24.000 55.334 42.214 1.00 17.83 210 THR B N 1
ATOM 5511 C CA . THR B 1 225 ? 23.167 55.628 41.056 1.00 16.41 210 THR B CA 1
ATOM 5512 C C . THR B 1 225 ? 21.944 54.792 41.120 1.00 18.11 210 THR B C 1
ATOM 5513 O O . THR B 1 225 ? 20.903 55.184 40.605 1.00 17.56 210 THR B O 1
ATOM 5517 N N . HIS B 1 226 ? 22.054 53.584 41.705 1.00 16.46 211 HIS B N 1
ATOM 5518 C CA . HIS B 1 226 ? 20.893 52.658 41.794 1.00 16.70 211 HIS B CA 1
ATOM 5519 C C . HIS B 1 226 ? 20.843 52.047 43.151 1.00 18.10 211 HIS B C 1
ATOM 5520 O O . HIS B 1 226 ? 21.793 51.414 43.504 1.00 16.19 211 HIS B O 1
ATOM 5527 N N . VAL B 1 227 ? 19.700 52.230 43.811 1.00 17.00 212 VAL B N 1
ATOM 5528 C CA . VAL B 1 227 ? 19.327 51.669 45.104 1.00 15.66 212 VAL B CA 1
ATOM 5529 C C . VAL B 1 227 ? 18.487 50.407 44.935 1.00 14.97 212 VAL B C 1
ATOM 5530 O O . VAL B 1 227 ? 17.325 50.497 44.490 1.00 17.14 212 VAL B O 1
ATOM 5534 N N . LEU B 1 228 ? 19.071 49.233 45.159 1.00 17.35 213 LEU B N 1
ATOM 5535 C CA . LEU B 1 228 ? 18.361 47.923 44.989 1.00 16.13 213 LEU B CA 1
ATOM 5536 C C . LEU B 1 228 ? 18.224 47.378 46.394 1.00 16.52 213 LEU B C 1
ATOM 5537 O O . LEU B 1 228 ? 19.253 47.166 47.118 1.00 16.93 213 LEU B O 1
ATOM 5542 N N . ARG B 1 229 ? 16.968 47.277 46.848 1.00 13.57 214 ARG B N 1
ATOM 5543 C CA . ARG B 1 229 ? 16.742 46.924 48.276 1.00 15.54 214 ARG B CA 1
ATOM 5544 C C . ARG B 1 229 ? 15.426 46.274 48.457 1.00 16.12 214 ARG B C 1
ATOM 5545 O O . ARG B 1 229 ? 14.631 46.239 47.478 1.00 16.88 214 ARG B O 1
ATOM 5553 N N . GLY B 1 230 ? 15.192 45.676 49.608 1.00 14.88 215 GLY B N 1
ATOM 5554 C CA . GLY B 1 230 ? 13.967 44.929 49.824 1.00 17.52 215 GLY B CA 1
ATOM 5555 C C . GLY B 1 230 ? 12.728 45.791 49.738 1.00 17.32 215 GLY B C 1
ATOM 5556 O O . GLY B 1 230 ? 12.791 46.901 50.142 1.00 19.26 215 GLY B O 1
ATOM 5557 N N . GLU B 1 231 ? 11.606 45.273 49.230 1.00 20.69 216 GLU B N 1
ATOM 5558 C CA . GLU B 1 231 ? 10.407 46.088 49.160 1.00 22.25 216 GLU B CA 1
ATOM 5559 C C . GLU B 1 231 ? 9.822 46.460 50.516 1.00 21.55 216 GLU B C 1
ATOM 5560 O O . GLU B 1 231 ? 9.004 47.340 50.586 1.00 20.66 216 GLU B O 1
ATOM 5566 N N . ASP B 1 232 ? 10.249 45.785 51.583 1.00 21.12 217 ASP B N 1
ATOM 5567 C CA . ASP B 1 232 ? 9.846 46.208 52.909 1.00 22.61 217 ASP B CA 1
ATOM 5568 C C . ASP B 1 232 ? 10.268 47.635 53.235 1.00 20.88 217 ASP B C 1
ATOM 5569 O O . ASP B 1 232 ? 9.700 48.253 54.103 1.00 23.15 217 ASP B O 1
ATOM 5574 N N . LEU B 1 233 ? 11.293 48.121 52.546 1.00 18.93 218 LEU B N 1
ATOM 5575 C CA . LEU B 1 233 ? 11.781 49.493 52.720 1.00 18.44 218 LEU B CA 1
ATOM 5576 C C . LEU B 1 233 ? 11.071 50.499 51.777 1.00 17.39 218 LEU B C 1
ATOM 5577 O O . LEU B 1 233 ? 11.354 51.697 51.790 1.00 19.24 218 LEU B O 1
ATOM 5582 N N . LEU B 1 234 ? 10.248 49.997 50.863 1.00 16.60 219 LEU B N 1
ATOM 5583 C CA . LEU B 1 234 ? 9.642 50.902 49.860 1.00 18.63 219 LEU B CA 1
ATOM 5584 C C . LEU B 1 234 ? 8.947 52.174 50.465 1.00 19.08 219 LEU B C 1
ATOM 5585 O O . LEU B 1 234 ? 9.084 53.238 49.920 1.00 19.48 219 LEU B O 1
ATOM 5590 N N . PRO B 1 235 ? 8.195 52.087 51.590 1.00 20.05 220 PRO B N 1
ATOM 5591 C CA . PRO B 1 235 ? 7.609 53.347 52.124 1.00 20.25 220 PRO B CA 1
ATOM 5592 C C . PRO B 1 235 ? 8.602 54.457 52.538 1.00 20.36 220 PRO B C 1
ATOM 5593 O O . PRO B 1 235 ? 8.240 55.611 52.688 1.00 21.23 220 PRO B O 1
ATOM 5597 N N . SER B 1 236 ? 9.858 54.121 52.765 1.00 19.14 221 SER B N 1
ATOM 5598 C CA . SER B 1 236 ? 10.885 55.150 53.056 1.00 18.27 221 SER B CA 1
ATOM 5599 C C . SER B 1 236 ? 11.201 56.023 51.808 1.00 18.35 221 SER B C 1
ATOM 5600 O O . SER B 1 236 ? 11.702 57.139 51.898 1.00 16.92 221 SER B O 1
ATOM 5603 N N . THR B 1 237 ? 10.901 55.471 50.626 1.00 17.49 222 THR B N 1
AT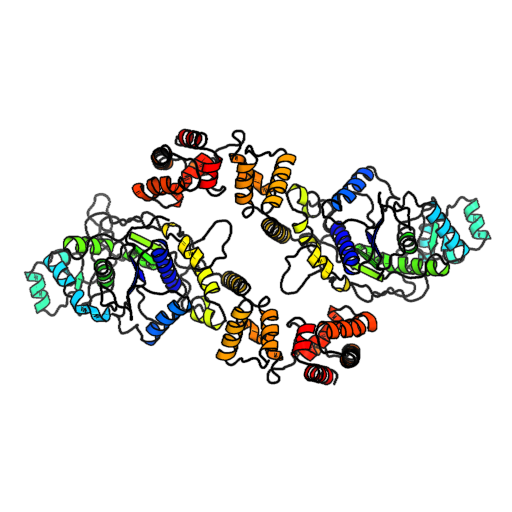OM 5604 C CA . THR B 1 237 ? 11.370 56.076 49.385 1.00 17.46 222 THR B CA 1
ATOM 5605 C C . THR B 1 237 ? 10.885 57.517 49.213 1.00 15.15 222 THR B C 1
ATOM 5606 O O . THR B 1 237 ? 11.687 58.345 48.823 1.00 16.04 222 THR B O 1
ATOM 5610 N N . PRO B 1 238 ? 9.603 57.815 49.449 1.00 16.81 223 PRO B N 1
ATOM 5611 C CA . PRO B 1 238 ? 9.266 59.268 49.304 1.00 17.95 223 PRO B CA 1
ATOM 5612 C C . PRO B 1 238 ? 9.990 60.201 50.261 1.00 15.21 223 PRO B C 1
ATOM 5613 O O . PRO B 1 238 ? 10.358 61.300 49.808 1.00 17.39 223 PRO B O 1
ATOM 5617 N N A ARG B 1 239 ? 10.208 59.802 51.509 0.50 16.06 224 ARG B N 1
ATOM 5618 N N B ARG B 1 239 ? 10.307 59.802 51.509 0.50 16.06 224 ARG B N 1
ATOM 5619 C CA A ARG B 1 239 ? 11.087 60.551 52.402 0.50 16.10 224 ARG B CA 1
ATOM 5620 C CA B ARG B 1 239 ? 11.187 60.551 52.402 0.50 16.10 224 ARG B CA 1
ATOM 5621 C C A ARG B 1 239 ? 12.466 60.761 51.777 0.50 17.26 224 ARG B C 1
ATOM 5622 C C B ARG B 1 239 ? 12.565 60.761 51.777 0.50 17.26 224 ARG B C 1
ATOM 5623 O O A ARG B 1 239 ? 12.967 61.883 51.709 0.50 16.40 224 ARG B O 1
ATOM 5624 O O B ARG B 1 239 ? 13.066 61.883 51.709 0.50 15.40 224 ARG B O 1
ATOM 5639 N N . GLN B 1 240 ? 13.020 59.712 51.129 1.00 15.11 225 GLN B N 1
ATOM 5640 C CA . GLN B 1 240 ? 14.420 59.682 50.726 1.00 12.64 225 GLN B CA 1
ATOM 5641 C C . GLN B 1 240 ? 14.566 60.446 49.423 1.00 15.03 225 GLN B C 1
ATOM 5642 O O . GLN B 1 240 ? 15.594 61.070 49.161 1.00 14.56 225 GLN B O 1
ATOM 5648 N N . LEU B 1 241 ? 13.516 60.393 48.612 1.00 14.96 226 LEU B N 1
ATOM 5649 C CA . LEU B 1 241 ? 13.369 61.287 47.471 1.00 14.22 226 LEU B CA 1
ATOM 5650 C C . LEU B 1 241 ? 13.458 62.747 47.898 1.00 16.33 226 LEU B C 1
ATOM 5651 O O . LEU B 1 241 ? 14.314 63.491 47.419 1.00 16.83 226 LEU B O 1
ATOM 5656 N N . ALA B 1 242 ? 12.570 63.155 48.799 1.00 15.98 227 ALA B N 1
ATOM 5657 C CA . ALA B 1 242 ? 12.613 64.522 49.353 1.00 14.52 227 ALA B CA 1
ATOM 5658 C C . ALA B 1 242 ? 13.983 64.955 49.888 1.00 15.43 227 ALA B C 1
ATOM 5659 O O . ALA B 1 242 ? 14.462 66.080 49.609 1.00 15.71 227 ALA B O 1
ATOM 5661 N N . LEU B 1 243 ? 14.650 64.049 50.621 1.00 17.38 228 LEU B N 1
ATOM 5662 C CA . LEU B 1 243 ? 15.973 64.434 51.150 1.00 15.09 228 LEU B CA 1
ATOM 5663 C C . LEU B 1 243 ? 16.983 64.549 49.993 1.00 14.96 228 LEU B C 1
ATOM 5664 O O . LEU B 1 243 ? 17.682 65.543 49.941 1.00 15.39 228 LEU B O 1
ATOM 5669 N N . HIS B 1 244 ? 17.036 63.555 49.113 1.00 12.84 229 HIS B N 1
ATOM 5670 C CA . HIS B 1 244 ? 17.920 63.603 47.954 1.00 14.35 229 HIS B CA 1
ATOM 5671 C C . HIS B 1 244 ? 17.745 64.906 47.182 1.00 15.22 229 HIS B C 1
ATOM 5672 O O . HIS B 1 244 ? 18.718 65.492 46.706 1.00 16.89 229 HIS B O 1
ATOM 5679 N N . GLN B 1 245 ? 16.500 65.354 47.060 1.00 14.70 230 GLN B N 1
ATOM 5680 C CA . GLN B 1 245 ? 16.191 66.567 46.312 1.00 14.61 230 GLN B CA 1
ATOM 5681 C C . GLN B 1 245 ? 16.733 67.804 47.021 1.00 15.77 230 GLN B C 1
ATOM 5682 O O . GLN B 1 245 ? 17.234 68.729 46.380 1.00 16.98 230 GLN B O 1
ATOM 5688 N N . ALA B 1 246 ? 16.628 67.815 48.345 1.00 15.11 231 ALA B N 1
ATOM 5689 C CA . ALA B 1 246 ? 17.146 68.918 49.146 1.00 16.87 231 ALA B CA 1
ATOM 5690 C C . ALA B 1 246 ? 18.671 68.927 49.151 1.00 17.17 231 ALA B C 1
ATOM 5691 O O . ALA B 1 246 ? 19.295 69.988 49.142 1.00 16.91 231 ALA B O 1
ATOM 5693 N N . LEU B 1 247 ? 19.265 67.738 49.167 1.00 15.42 232 LEU B N 1
ATOM 5694 C CA . LEU B 1 247 ? 20.733 67.603 49.091 1.00 14.68 232 LEU B CA 1
ATOM 5695 C C . LEU B 1 247 ? 21.309 68.121 47.794 1.00 14.98 232 LEU B C 1
ATOM 5696 O O . LEU B 1 247 ? 22.346 68.789 47.745 1.00 15.75 232 LEU B O 1
ATOM 5701 N N . ILE B 1 248 ? 20.562 67.971 46.711 1.00 15.70 233 ILE B N 1
ATOM 5702 C CA . ILE B 1 248 ? 20.973 68.621 45.459 1.00 16.63 233 ILE B CA 1
ATOM 5703 C C . ILE B 1 248 ? 20.891 70.145 45.638 1.00 18.56 233 ILE B C 1
ATOM 5704 O O . ILE B 1 248 ? 21.843 70.860 45.206 1.00 19.32 233 ILE B O 1
ATOM 5709 N N . ARG B 1 249 ? 19.811 70.632 46.240 1.00 18.34 234 ARG B N 1
ATOM 5710 C CA . ARG B 1 249 ? 19.604 72.064 46.407 1.00 19.14 234 ARG B CA 1
ATOM 5711 C C . ARG B 1 249 ? 20.748 72.696 47.190 1.00 18.46 234 ARG B C 1
ATOM 5712 O O . ARG B 1 249 ? 21.167 73.816 46.899 1.00 22.20 234 ARG B O 1
ATOM 5720 N N . ILE B 1 250 ? 21.250 71.971 48.185 1.00 17.53 235 ILE B N 1
ATOM 5721 C CA . ILE B 1 250 ? 22.256 72.509 49.093 1.00 17.07 235 ILE B CA 1
ATOM 5722 C C . ILE B 1 250 ? 23.658 72.073 48.683 1.00 19.66 235 ILE B C 1
ATOM 5723 O O . ILE B 1 250 ? 24.643 72.427 49.330 1.00 20.95 235 ILE B O 1
ATOM 5728 N N . GLY B 1 251 ? 23.741 71.303 47.603 1.00 17.43 236 GLY B N 1
ATOM 5729 C CA . GLY B 1 251 ? 24.989 71.129 46.884 1.00 19.33 236 GLY B CA 1
ATOM 5730 C C . GLY B 1 251 ? 25.739 69.884 47.314 1.00 21.38 236 GLY B C 1
ATOM 5731 O O . GLY B 1 251 ? 26.859 69.637 46.869 1.00 27.13 236 GLY B O 1
ATOM 5732 N N . VAL B 1 252 ? 25.116 69.096 48.185 1.00 19.35 237 VAL B N 1
ATOM 5733 C CA . VAL B 1 252 ? 25.728 67.869 48.681 1.00 21.58 237 VAL 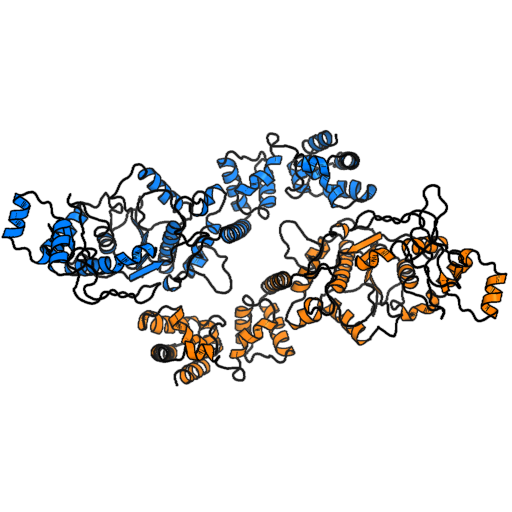B CA 1
ATOM 5734 C C . VAL B 1 252 ? 25.586 66.735 47.671 1.00 22.23 237 VAL B C 1
ATOM 5735 O O . VAL B 1 252 ? 26.426 65.837 47.610 1.00 22.57 237 VAL B O 1
ATOM 5739 N N . ALA B 1 253 ? 24.519 66.783 46.880 1.00 21.43 238 ALA B N 1
ATOM 5740 C CA . ALA B 1 253 ? 24.210 65.709 45.944 1.00 23.00 238 ALA B CA 1
ATOM 5741 C C . ALA B 1 253 ? 24.175 66.221 44.508 1.00 22.52 238 ALA B C 1
ATOM 5742 O O . ALA B 1 253 ? 24.013 67.418 44.270 1.00 22.84 238 ALA B O 1
ATOM 5744 N N . GLU B 1 254 ? 24.328 65.308 43.555 1.00 24.60 239 GLU B N 1
ATOM 5745 C CA . GLU B 1 254 ? 24.343 65.669 42.143 1.00 25.18 239 GLU B CA 1
ATOM 5746 C C . GLU B 1 254 ? 23.054 65.240 41.450 1.00 23.45 239 GLU B C 1
ATOM 5747 O O . GLU B 1 254 ? 22.360 66.059 40.847 1.00 28.53 239 GLU B O 1
ATOM 5753 N N . ARG B 1 255 ? 22.739 63.952 41.541 1.00 22.26 240 ARG B N 1
ATOM 5754 C CA . ARG B 1 255 ? 21.566 63.401 40.873 1.00 21.83 240 ARG B CA 1
ATOM 5755 C C . ARG B 1 255 ? 20.656 62.681 41.862 1.00 21.86 240 ARG B C 1
ATOM 5756 O O . ARG B 1 255 ? 21.014 62.490 43.024 1.00 21.58 240 ARG B O 1
ATOM 5764 N N . ILE B 1 256 ? 19.477 62.285 41.393 1.00 21.34 241 ILE B N 1
ATOM 5765 C CA . ILE B 1 256 ? 18.586 61.443 42.177 1.00 19.77 241 ILE B CA 1
ATOM 5766 C C . ILE B 1 256 ? 18.859 60.027 41.762 1.00 18.47 241 ILE B C 1
ATOM 5767 O O . ILE B 1 256 ? 18.915 59.772 40.551 1.00 21.46 241 ILE B O 1
ATOM 5772 N N . PRO B 1 257 ? 19.097 59.114 42.729 1.00 17.47 242 PRO B N 1
ATOM 5773 C CA . PRO B 1 257 ? 19.282 57.710 42.294 1.00 16.69 242 PRO B CA 1
ATOM 5774 C C . PRO B 1 257 ? 17.960 57.067 41.753 1.00 15.29 242 PRO B C 1
ATOM 5775 O O . PRO B 1 257 ? 16.842 57.520 42.082 1.00 16.60 242 PRO B O 1
ATOM 5779 N N . LYS B 1 258 ? 18.134 56.027 40.967 1.00 15.70 243 LYS B N 1
ATOM 5780 C CA . LYS B 1 258 ? 17.029 55.103 40.686 1.00 15.13 243 LYS B CA 1
ATOM 5781 C C . LYS B 1 258 ? 16.815 54.150 41.839 1.00 16.19 243 LYS B C 1
ATOM 5782 O O . LYS B 1 258 ? 17.770 53.927 42.589 1.00 18.44 243 LYS B O 1
ATOM 5788 N N . PHE B 1 259 ? 15.562 53.679 42.041 1.00 14.97 244 PHE B N 1
ATOM 5789 C CA . PHE B 1 259 ? 15.215 52.661 43.040 1.00 14.66 244 PHE B CA 1
ATOM 5790 C C . PHE B 1 259 ? 14.666 51.373 42.401 1.00 16.36 244 PHE B C 1
ATOM 5791 O O . PHE B 1 259 ? 14.011 51.419 41.343 1.00 17.00 244 PHE B O 1
ATOM 5799 N N . ALA B 1 260 ? 14.933 50.239 43.040 1.00 16.47 245 ALA B N 1
ATOM 5800 C CA . ALA B 1 260 ? 14.433 48.955 42.563 1.00 17.27 245 ALA B CA 1
ATOM 5801 C C . ALA B 1 260 ? 14.170 48.000 43.722 1.00 17.24 245 ALA B C 1
ATOM 5802 O O . ALA B 1 260 ? 15.102 47.446 44.307 1.00 17.80 245 ALA B O 1
ATOM 5804 N N . HIS B 1 261 ? 12.896 47.811 44.050 1.00 16.15 246 HIS B N 1
ATOM 5805 C CA . HIS B 1 261 ? 12.513 47.229 45.331 1.00 16.13 246 HIS B CA 1
ATOM 5806 C C . HIS B 1 261 ? 12.173 45.750 45.186 1.00 19.54 246 HIS B C 1
ATOM 5807 O O . HIS B 1 261 ? 11.201 45.388 44.522 1.00 19.71 246 HIS B O 1
ATOM 5814 N N . LEU B 1 262 ? 12.980 44.898 45.810 1.00 16.86 247 LEU B N 1
ATOM 5815 C CA . LEU B 1 262 ? 12.958 43.470 45.521 1.00 19.06 247 LEU B CA 1
ATOM 5816 C C . LEU B 1 262 ? 11.859 42.765 46.308 1.00 20.27 247 LEU B C 1
ATOM 5817 O O . LEU B 1 262 ? 11.634 43.062 47.481 1.00 21.12 247 LEU B O 1
ATOM 5822 N N . PRO B 1 263 ? 11.176 41.830 45.655 1.00 24.29 248 PRO B N 1
ATOM 5823 C CA . PRO B 1 263 ? 10.108 41.061 46.302 1.00 25.73 248 PRO B CA 1
ATOM 5824 C C . PRO B 1 263 ? 10.582 40.414 47.599 1.00 25.04 248 PRO B C 1
ATOM 5825 O O . PRO B 1 263 ? 11.413 39.506 47.567 1.00 26.12 248 PRO B O 1
ATOM 5829 N N . THR B 1 264 ? 10.056 40.882 48.726 1.00 27.92 249 THR B N 1
ATOM 5830 C CA . THR B 1 264 ? 10.152 40.146 49.980 1.00 29.02 249 THR B CA 1
ATOM 5831 C C . THR B 1 264 ? 9.777 38.680 49.789 1.00 30.48 249 THR B C 1
ATOM 5832 O O . THR B 1 264 ? 8.762 38.365 49.169 1.00 34.34 249 THR B O 1
ATOM 5836 N N . VAL B 1 265 ? 10.615 37.775 50.310 1.00 33.09 250 VAL B N 1
ATOM 5837 C CA . VAL B 1 265 ? 10.447 36.344 50.084 1.00 35.61 250 VAL B CA 1
ATOM 5838 C C . VAL B 1 265 ? 9.424 35.750 51.046 1.00 37.07 250 VAL B C 1
ATOM 5839 O O . VAL B 1 265 ? 9.416 36.146 52.241 1.00 40.04 250 VAL B O 1
ATOM 5843 N N . LEU B 1 266 ? 8.558 34.869 50.580 1.00 40.20 251 LEU B N 1
ATOM 5844 C CA . LEU B 1 266 ? 7.337 34.514 51.294 1.00 41.82 251 LEU B CA 1
ATOM 5845 C C . LEU B 1 266 ? 7.389 33.075 51.794 1.00 44.27 251 LEU B C 1
ATOM 5846 O O . LEU B 1 266 ? 7.767 32.164 51.057 1.00 43.73 251 LEU B O 1
ATOM 5851 N N . GLY B 1 267 ? 7.032 32.914 53.075 1.00 45.93 252 GLY B N 1
ATOM 5852 C CA . GLY B 1 267 ? 7.023 31.642 53.771 1.00 48.06 252 GLY B CA 1
ATOM 5853 C C . GLY B 1 267 ? 6.007 30.702 53.211 1.00 50.02 252 GLY B C 1
ATOM 5854 O O . GLY B 1 267 ? 5.897 30.597 52.026 1.00 51.11 252 GLY B O 1
ATOM 5855 N N . GLU B 1 268 ? 5.258 30.015 54.061 1.00 52.22 253 GLU B N 1
ATOM 5856 C CA . GLU B 1 268 ? 4.040 29.359 53.616 1.00 53.91 253 GLU B CA 1
ATOM 5857 C C . GLU B 1 268 ? 2.909 30.332 53.791 1.00 54.30 253 GLU B C 1
ATOM 5858 O O . GLU B 1 268 ? 1.988 30.412 52.974 1.00 54.26 253 GLU B O 1
ATOM 5864 N N . GLY B 1 269 ? 3.011 31.105 54.851 1.00 54.26 254 GLY B N 1
ATOM 5865 C CA . GLY B 1 269 ? 2.080 32.175 55.061 1.00 54.76 254 GLY B CA 1
ATOM 5866 C C . GLY B 1 269 ? 2.490 33.176 54.012 1.00 55.53 254 GLY B C 1
ATOM 5867 O O . GLY B 1 269 ? 3.334 32.899 53.150 1.00 55.86 254 GLY B O 1
ATOM 5868 N N . THR B 1 270 ? 1.889 34.360 54.076 1.00 55.09 255 THR B N 1
ATOM 5869 C CA . THR B 1 270 ? 2.147 35.404 53.092 1.00 55.30 255 THR B CA 1
ATOM 5870 C C . THR B 1 270 ? 3.291 36.309 53.536 1.00 55.05 255 THR B C 1
ATOM 5871 O O . THR B 1 270 ? 3.514 37.373 52.958 1.00 55.08 255 THR B O 1
ATOM 5875 N N . LYS B 1 271 ? 4.013 35.879 54.565 1.00 54.04 256 LYS B N 1
ATOM 5876 C CA . LYS B 1 271 ? 4.816 36.791 55.371 1.00 53.28 256 LYS B CA 1
ATOM 5877 C C . LYS B 1 271 ? 6.286 36.735 54.968 1.00 52.63 256 LYS B C 1
ATOM 5878 O O . LYS B 1 271 ? 6.750 35.738 54.416 1.00 52.22 256 LYS B O 1
ATOM 5884 N N . LYS B 1 272 ? 7.012 37.812 55.247 1.00 51.97 257 LYS B N 1
ATOM 5885 C CA . LYS B 1 272 ? 8.470 37.781 55.222 1.00 52.09 257 LYS B CA 1
ATOM 5886 C C . LYS B 1 272 ? 9.007 36.559 55.959 1.00 51.10 257 LYS B C 1
ATOM 5887 O O . LYS B 1 272 ? 8.840 36.430 57.172 1.00 49.87 257 LYS B O 1
ATOM 5893 N N . LEU B 1 273 ? 9.654 35.665 55.218 1.00 48.54 258 LEU B N 1
ATOM 5894 C CA . LEU B 1 273 ? 10.239 34.464 55.804 1.00 47.69 258 LEU B CA 1
ATOM 5895 C C . LEU B 1 273 ? 10.865 34.718 57.171 1.00 46.81 258 LEU B C 1
ATOM 5896 O O . LEU B 1 273 ? 11.770 35.542 57.306 1.00 47.73 258 LEU B O 1
ATOM 5901 N N . SER B 1 274 ? 10.379 34.004 58.181 1.00 47.02 259 SER B N 1
ATOM 5902 C CA . SER B 1 274 ? 10.627 34.357 59.573 1.00 46.42 259 SER B CA 1
ATOM 5903 C C . SER B 1 274 ? 12.081 34.100 59.956 1.00 45.79 259 SER B C 1
ATOM 5904 O O . SER B 1 274 ? 12.664 33.086 59.571 1.00 45.21 259 SER B O 1
ATOM 5907 N N . LYS B 1 275 ? 12.660 35.023 60.716 1.00 45.27 260 LYS B N 1
ATOM 5908 C CA . LYS B 1 275 ? 14.011 34.851 61.236 1.00 45.11 260 LYS B CA 1
ATOM 5909 C C . LYS B 1 275 ? 14.051 33.784 62.325 1.00 44.31 260 LYS B C 1
ATOM 5910 O O . LYS B 1 275 ? 15.124 33.368 62.762 1.00 44.53 260 LYS B O 1
ATOM 5916 N N . ARG B 1 276 ? 12.874 33.345 62.760 1.00 43.85 261 ARG B N 1
ATOM 5917 C CA . ARG B 1 276 ? 12.741 32.074 63.461 1.00 42.89 261 ARG B CA 1
ATOM 5918 C C . ARG B 1 276 ? 12.993 30.898 62.524 1.00 41.12 261 ARG B C 1
ATOM 5919 O O . ARG B 1 276 ? 13.619 29.909 62.906 1.00 41.11 261 ARG B O 1
ATOM 5927 N N . ASP B 1 277 ? 12.502 31.012 61.294 1.00 39.49 262 ASP B N 1
ATOM 5928 C CA . ASP B 1 277 ? 12.546 29.887 60.330 1.00 38.65 262 ASP B CA 1
ATOM 5929 C C . ASP B 1 277 ? 13.991 29.502 60.064 1.00 37.82 262 ASP B C 1
ATOM 5930 O O . ASP B 1 277 ? 14.809 30.341 59.677 1.00 37.33 262 ASP B O 1
ATOM 5935 N N . PRO B 1 278 ? 14.315 28.201 60.248 1.00 37.56 263 PRO B N 1
ATOM 5936 C CA . PRO B 1 278 ? 15.632 27.700 59.896 1.00 36.64 263 PRO B CA 1
ATOM 5937 C C . PRO B 1 278 ? 16.022 27.958 58.440 1.00 36.11 263 PRO B C 1
ATOM 5938 O O . PRO B 1 278 ? 17.194 28.181 58.163 1.00 36.28 263 PRO B O 1
ATOM 5942 N N . GLN B 1 279 ? 15.039 27.906 57.542 1.00 35.30 264 GLN B N 1
ATOM 5943 C CA . GLN B 1 279 ? 15.200 28.190 56.123 1.00 35.59 264 GLN B CA 1
ATOM 5944 C C . GLN B 1 279 ? 15.780 29.543 55.846 1.00 34.10 264 GLN B C 1
ATOM 5945 O O . GLN B 1 279 ? 16.379 29.789 54.781 1.00 32.97 264 GLN B O 1
ATOM 5951 N N . SER B 1 280 ? 15.574 30.467 56.767 1.00 32.15 265 SER B N 1
ATOM 5952 C CA . SER B 1 280 ? 16.102 31.806 56.543 1.00 31.36 265 SER B CA 1
ATOM 5953 C C . SER B 1 280 ? 17.625 32.002 56.769 1.00 30.40 265 SER B C 1
ATOM 5954 O O . SER B 1 280 ? 18.206 33.007 56.342 1.00 27.52 265 SER B O 1
ATOM 5957 N N . ASN B 1 281 ? 18.259 31.108 57.517 1.00 28.27 266 ASN B N 1
ATOM 5958 C CA . ASN B 1 281 ? 19.639 31.298 57.847 1.00 30.13 266 ASN B CA 1
ATOM 5959 C C . ASN B 1 281 ? 20.543 30.726 56.800 1.00 28.61 266 ASN B C 1
ATOM 5960 O O . ASN B 1 281 ? 20.531 29.498 56.592 1.00 28.07 266 ASN B O 1
ATOM 5965 N N . LEU B 1 282 ? 21.419 31.560 56.249 1.00 26.73 267 LEU B N 1
ATOM 5966 C CA . LEU B 1 282 ? 22.335 31.101 55.214 1.00 26.98 267 LEU B CA 1
ATOM 5967 C C . LEU B 1 282 ? 23.243 30.017 55.773 1.00 27.21 267 LEU B C 1
ATOM 5968 O O . LEU B 1 282 ? 23.551 29.037 55.142 1.00 28.62 267 LEU B O 1
ATOM 5973 N N . PHE B 1 283 ? 23.687 30.218 56.987 1.00 27.18 268 PHE B N 1
ATOM 5974 C CA . PHE B 1 283 ? 24.623 29.259 57.539 1.00 29.54 268 PHE B CA 1
ATOM 5975 C C . PHE B 1 283 ? 23.989 27.879 57.867 1.00 26.70 268 PHE B C 1
ATOM 5976 O O . PHE B 1 283 ? 24.748 26.863 57.909 1.00 28.23 268 PHE B O 1
ATOM 5984 N N . ALA B 1 284 ? 22.652 27.795 58.041 1.00 24.54 269 ALA B N 1
ATOM 5985 C CA . ALA B 1 284 ? 21.926 26.534 58.136 1.00 23.08 269 ALA B CA 1
ATOM 5986 C C . ALA B 1 284 ? 22.062 25.722 56.852 1.00 24.14 269 ALA B C 1
ATOM 5987 O O . ALA B 1 284 ? 22.426 24.498 56.822 1.00 23.52 269 ALA B O 1
ATOM 5989 N N . HIS B 1 285 ? 21.881 26.392 55.698 1.00 21.51 270 HIS B N 1
ATOM 5990 C CA . HIS B 1 285 ? 22.191 25.732 54.434 1.00 22.05 270 HIS B CA 1
ATOM 5991 C C . HIS B 1 285 ? 23.665 25.349 54.238 1.00 20.82 270 HIS B C 1
ATOM 5992 O O . HIS B 1 285 ? 23.925 24.230 53.786 1.00 20.19 270 HIS B O 1
ATOM 5999 N N . ARG B 1 286 ? 24.567 26.278 54.540 1.00 16.69 271 ARG B N 1
ATOM 6000 C CA . ARG B 1 286 ? 25.994 26.006 54.555 1.00 16.66 271 ARG B CA 1
ATOM 6001 C C . ARG B 1 286 ? 26.289 24.776 55.397 1.00 17.07 271 ARG B C 1
ATOM 6002 O O . ARG B 1 286 ? 26.925 23.834 54.924 1.00 15.74 271 ARG B O 1
ATOM 6010 N N . ASP B 1 287 ? 25.830 24.781 56.645 1.00 20.40 272 ASP B N 1
ATOM 6011 C CA . ASP B 1 287 ? 26.201 23.678 57.559 1.00 23.90 272 ASP B CA 1
ATOM 6012 C C . ASP B 1 287 ? 25.744 22.307 57.072 1.00 24.28 272 ASP B C 1
ATOM 6013 O O . ASP B 1 287 ? 26.418 21.306 57.260 1.00 26.50 272 ASP B O 1
ATOM 6018 N N . ARG B 1 288 ? 24.575 22.270 56.407 1.00 22.75 273 ARG B N 1
ATOM 6019 C CA . ARG B 1 288 ? 23.999 21.031 55.936 0.50 21.30 273 ARG B CA 1
ATOM 6020 C C . ARG B 1 288 ? 24.761 20.488 54.727 1.00 22.91 273 ARG B C 1
ATOM 6021 O O . ARG B 1 288 ? 24.654 19.262 54.424 1.00 24.60 273 ARG B O 1
ATOM 6029 N N . GLY B 1 289 ? 25.509 21.350 54.047 1.00 21.14 274 GLY B N 1
ATOM 6030 C CA . GLY B 1 289 ? 26.313 20.933 52.913 1.00 21.06 274 GLY B CA 1
ATOM 6031 C C . GLY B 1 289 ? 25.726 21.381 51.589 1.00 23.23 274 GLY B C 1
ATOM 6032 O O . GLY B 1 289 ? 25.828 20.678 50.584 1.00 21.69 274 GLY B O 1
ATOM 6033 N N . PHE B 1 290 ? 25.107 22.558 51.589 1.00 22.00 275 PHE B N 1
ATOM 6034 C CA . PHE B 1 290 ? 25.018 23.376 50.386 1.00 20.69 275 PHE B CA 1
ATOM 6035 C C . PHE B 1 290 ? 26.397 23.842 49.932 1.00 20.75 275 PHE B C 1
ATOM 6036 O O . PHE B 1 290 ? 27.243 24.200 50.751 1.00 19.61 275 PHE B O 1
ATOM 6044 N N . ILE B 1 291 ? 26.617 23.833 48.621 1.00 21.05 276 ILE B N 1
ATOM 6045 C CA . ILE B 1 291 ? 27.788 24.476 48.037 1.00 20.12 276 ILE B CA 1
ATOM 6046 C C . ILE B 1 291 ? 27.420 25.803 47.382 1.00 22.08 276 ILE B C 1
ATOM 6047 O O . ILE B 1 291 ? 26.283 25.999 46.951 1.00 22.14 276 ILE B O 1
ATOM 6052 N N . PRO B 1 292 ? 28.388 26.710 47.310 1.00 21.67 277 PRO B N 1
ATOM 6053 C CA . PRO B 1 292 ? 28.116 28.098 46.922 1.00 21.44 277 PRO B CA 1
ATOM 6054 C C . PRO B 1 292 ? 27.400 28.180 45.578 1.00 22.04 277 PRO B C 1
ATOM 6055 O O . PRO B 1 292 ? 26.468 28.970 45.424 1.00 20.54 277 PRO B O 1
ATOM 6059 N N . GLU B 1 293 ? 27.835 27.370 44.619 1.00 19.71 278 GLU B N 1
ATOM 6060 C CA . GLU B 1 293 ? 27.184 27.306 43.316 1.00 21.65 278 GLU B CA 1
ATOM 6061 C C . GLU B 1 293 ? 25.711 26.936 43.452 1.00 22.04 278 GLU B C 1
ATOM 6062 O O . GLU B 1 293 ? 24.859 27.466 42.739 1.00 20.23 278 GLU B O 1
ATOM 6068 N N . GLY B 1 294 ? 25.418 26.023 44.373 1.00 18.33 279 GLY B N 1
ATOM 6069 C CA . GLY B 1 294 ? 24.050 25.619 44.637 1.00 18.87 279 GLY B CA 1
ATOM 6070 C C . GLY B 1 294 ? 23.202 26.757 45.170 1.00 20.36 279 GLY B C 1
ATOM 6071 O O . GLY B 1 294 ? 22.139 27.058 44.627 1.00 18.85 279 GLY B O 1
ATOM 6072 N N . LEU B 1 295 ? 23.674 27.391 46.238 1.00 18.87 280 LEU B N 1
ATOM 6073 C CA . LEU B 1 295 ? 22.879 28.381 46.955 1.00 19.34 280 LEU B CA 1
ATOM 6074 C C . LEU B 1 295 ? 22.754 29.673 46.153 1.00 18.86 280 LEU B C 1
ATOM 6075 O O . LEU B 1 295 ? 21.677 30.263 46.073 1.00 21.62 280 LEU B O 1
ATOM 6080 N N . LEU B 1 296 ? 23.862 30.106 45.561 1.00 18.63 281 LEU B N 1
ATOM 6081 C CA . LEU B 1 296 ? 23.839 31.199 44.597 1.00 20.91 281 LEU B CA 1
ATOM 6082 C C . LEU B 1 296 ? 22.722 31.009 43.576 1.00 20.79 281 LEU B C 1
ATOM 6083 O O . LEU B 1 296 ? 21.905 31.905 43.362 1.00 21.15 281 LEU B O 1
ATOM 6088 N N . ASN B 1 297 ? 22.692 29.838 42.949 1.00 19.29 282 ASN B N 1
ATOM 6089 C CA . ASN B 1 297 ? 21.746 29.569 41.872 1.00 18.56 282 ASN B CA 1
ATOM 6090 C C . ASN B 1 297 ? 20.303 29.814 42.299 1.00 18.24 282 ASN B C 1
ATOM 6091 O O . ASN B 1 297 ? 19.523 30.422 41.566 1.00 18.51 282 ASN B O 1
ATOM 6096 N N . TYR B 1 298 ? 19.954 29.338 43.490 1.00 18.51 283 TYR B N 1
ATOM 6097 C CA . TYR B 1 298 ? 18.580 29.412 43.972 1.00 19.96 283 TYR B CA 1
ATOM 6098 C C . TYR B 1 298 ? 18.220 30.833 44.394 1.00 22.25 283 TYR B C 1
ATOM 6099 O O . TYR B 1 298 ? 17.173 31.357 44.015 1.00 23.50 283 TYR B O 1
ATOM 6108 N N . LEU B 1 299 ? 19.095 31.450 45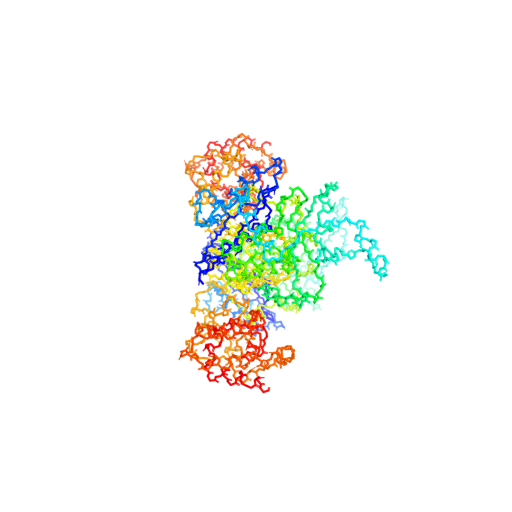.181 1.00 22.21 284 LEU B N 1
ATOM 6109 C CA . LEU B 1 299 ? 18.909 32.836 45.594 1.00 21.33 284 LEU B CA 1
ATOM 6110 C C . LEU B 1 299 ? 18.616 33.734 44.397 1.00 22.63 284 LEU B C 1
ATOM 6111 O O . LEU B 1 299 ? 17.825 34.673 44.491 1.00 24.24 284 LEU B O 1
ATOM 6116 N N . ALA B 1 300 ? 19.259 33.439 43.272 1.00 22.97 285 ALA B N 1
ATOM 6117 C CA . ALA B 1 300 ? 19.045 34.198 42.045 1.00 22.33 285 ALA B CA 1
ATOM 6118 C C . ALA B 1 300 ? 17.620 34.022 41.530 1.00 22.92 285 ALA B C 1
ATOM 6119 O O . ALA B 1 300 ? 17.116 34.853 40.775 1.00 24.05 285 ALA B O 1
ATOM 6121 N N . LEU B 1 301 ? 16.977 32.936 41.944 1.00 22.39 286 LEU B N 1
ATOM 6122 C CA . LEU B 1 301 ? 15.669 32.571 41.413 1.00 23.87 286 LEU B CA 1
ATOM 6123 C C . LEU B 1 301 ? 14.546 33.169 42.255 1.00 24.51 286 LEU B C 1
ATOM 6124 O O . LEU B 1 301 ? 13.368 33.027 41.926 1.00 26.44 286 LEU B O 1
ATOM 6129 N N . LEU B 1 302 ? 14.919 33.836 43.342 1.00 25.08 287 LEU B N 1
ATOM 6130 C CA . LEU B 1 302 ? 13.950 34.514 44.195 1.00 25.45 287 LEU B CA 1
ATOM 6131 C C . LEU B 1 302 ? 13.605 35.895 43.647 1.00 24.52 287 LEU B C 1
ATOM 6132 O O . LEU B 1 302 ? 13.963 36.915 44.237 1.00 24.83 287 LEU B O 1
ATOM 6137 N N . GLY B 1 303 ? 12.906 35.920 42.517 1.00 23.07 288 GLY B N 1
ATOM 6138 C CA . GLY B 1 303 ? 12.395 37.185 41.947 1.00 23.37 288 GLY B CA 1
ATOM 6139 C C . GLY B 1 303 ? 12.881 37.342 40.522 1.00 24.89 288 GLY B C 1
ATOM 6140 O O . GLY B 1 303 ? 12.647 38.371 39.922 1.00 22.98 288 GLY B O 1
ATOM 6141 N N . TRP B 1 304 ? 13.551 36.322 39.996 1.00 23.21 289 TRP B N 1
ATOM 6142 C CA . TRP B 1 304 ? 14.290 36.453 38.746 1.00 24.56 289 TRP B CA 1
ATOM 6143 C C . TRP B 1 304 ? 14.442 35.105 38.051 1.00 26.41 289 TRP B C 1
ATOM 6144 O O . TRP B 1 304 ? 14.513 34.063 38.704 1.00 24.52 289 TRP B O 1
ATOM 6155 N N . SER B 1 305 ? 14.492 35.131 36.723 1.00 25.03 290 SER B N 1
ATOM 6156 C CA . SER B 1 305 ? 14.852 33.952 35.946 1.00 26.40 290 SER B CA 1
ATOM 6157 C C . SER B 1 305 ? 15.748 34.320 34.768 1.00 24.28 290 SER B C 1
ATOM 6158 O O . SER B 1 305 ? 15.521 35.324 34.093 1.00 24.68 290 SER B O 1
ATOM 6161 N N . ILE B 1 306 ? 16.767 33.501 34.527 1.00 22.96 291 ILE B N 1
ATOM 6162 C CA . ILE B 1 306 ? 17.787 33.819 33.536 1.00 22.67 291 ILE B CA 1
ATOM 6163 C C . ILE B 1 306 ? 17.203 33.672 32.135 1.00 24.02 291 ILE B C 1
ATOM 6164 O O . ILE B 1 306 ? 17.646 34.332 31.195 1.00 23.04 291 ILE B O 1
ATOM 6169 N N . ALA B 1 307 ? 16.207 32.803 32.003 1.00 24.96 292 ALA B N 1
ATOM 6170 C CA . ALA B 1 307 ? 15.665 32.452 30.696 1.00 24.20 292 ALA B CA 1
ATOM 6171 C C . ALA B 1 307 ? 14.435 31.562 30.838 1.00 24.47 292 ALA B C 1
ATOM 6172 O O . ALA B 1 307 ? 14.167 31.023 31.913 1.00 23.95 292 ALA B O 1
ATOM 6174 N N . ASP B 1 308 ? 13.689 31.412 29.749 1.00 23.86 293 ASP B N 1
ATOM 6175 C CA . ASP B 1 308 ? 12.364 30.808 29.804 1.00 25.28 293 ASP B CA 1
ATOM 6176 C C . ASP B 1 308 ? 12.436 29.299 29.593 1.00 24.74 293 ASP B C 1
ATOM 6177 O O . ASP B 1 308 ? 11.414 28.613 29.589 1.00 27.57 293 ASP B O 1
ATOM 6182 N N . ASP B 1 309 ? 13.651 28.789 29.418 1.00 26.49 294 ASP B N 1
ATOM 6183 C CA . ASP B 1 309 ? 13.854 27.360 29.054 1.00 25.12 294 ASP B CA 1
ATOM 6184 C C . ASP B 1 309 ? 14.702 26.552 30.057 1.00 26.04 294 ASP B C 1
ATOM 6185 O O . ASP B 1 309 ? 14.964 25.361 29.829 1.00 25.89 294 ASP B O 1
ATOM 6190 N N . HIS B 1 310 ? 15.268 27.229 31.067 1.00 24.12 295 HIS B N 1
ATOM 6191 C CA . HIS B 1 310 ? 16.225 26.596 32.039 1.00 23.75 295 HIS B CA 1
ATOM 6192 C C . HIS B 1 310 ? 16.355 27.480 33.214 1.00 24.13 295 HIS B C 1
ATOM 6193 O O . HIS B 1 310 ? 16.029 28.706 33.163 1.00 22.82 295 HIS B O 1
ATOM 6200 N N . ASP B 1 311 ? 16.770 26.867 34.335 1.00 23.07 296 ASP B N 1
ATOM 6201 C CA . ASP B 1 311 ? 16.872 27.601 35.618 1.00 24.24 296 ASP B CA 1
ATOM 6202 C C . ASP B 1 311 ? 18.174 27.286 36.385 1.00 24.95 296 ASP B C 1
ATOM 6203 O O . ASP B 1 311 ? 18.418 27.819 37.454 1.00 25.33 296 ASP B O 1
ATOM 6208 N N . LEU B 1 312 ? 18.977 26.399 35.784 1.00 23.60 297 LEU B N 1
ATOM 6209 C CA . LEU B 1 312 ? 20.305 25.956 36.236 1.00 23.51 297 LEU B CA 1
ATOM 6210 C C . LEU B 1 312 ? 21.432 26.760 35.618 1.00 23.25 297 LEU B C 1
ATOM 6211 O O . LEU B 1 312 ? 21.649 26.808 34.377 1.00 22.51 297 LEU B O 1
ATOM 6216 N N . PHE B 1 313 ? 22.173 27.474 36.452 1.00 20.51 298 PHE B N 1
ATOM 6217 C CA . PHE B 1 313 ? 23.252 28.330 35.920 1.00 21.68 298 PHE B CA 1
ATOM 6218 C C . PHE B 1 313 ? 24.251 28.680 36.954 1.00 21.30 298 PHE B C 1
ATOM 6219 O O . PHE B 1 313 ? 23.952 28.463 38.093 1.00 23.20 298 PHE B O 1
ATOM 6227 N N . GLY B 1 314 ? 25.445 29.050 36.508 1.00 21.04 299 GLY B N 1
ATOM 6228 C CA . GLY B 1 314 ? 26.514 29.565 37.355 1.00 24.05 299 GLY B CA 1
ATOM 6229 C C . GLY B 1 314 ? 26.503 31.077 37.448 1.00 23.55 299 GLY B C 1
ATOM 6230 O O . GLY B 1 314 ? 25.727 31.751 36.786 1.00 24.71 299 GLY B O 1
ATOM 6231 N N . LEU B 1 315 ? 27.334 31.547 38.371 1.00 24.72 300 LEU B N 1
ATOM 6232 C CA . LEU B 1 315 ? 27.570 33.016 38.570 1.00 25.30 300 LEU B CA 1
ATOM 6233 C C . LEU B 1 315 ? 27.960 33.790 37.289 1.00 26.36 300 LEU B C 1
ATOM 6234 O O . LEU B 1 315 ? 27.400 34.842 37.035 1.00 24.62 300 LEU B O 1
ATOM 6239 N N . ASP B 1 316 ? 28.945 33.318 36.518 1.00 24.75 301 ASP B N 1
ATOM 6240 C CA . ASP B 1 316 ? 29.355 34.015 35.283 1.00 24.91 301 ASP B CA 1
ATOM 6241 C C . ASP B 1 316 ? 28.170 34.172 34.324 1.00 24.34 301 ASP B C 1
ATOM 6242 O O . ASP B 1 316 ? 27.993 35.225 33.711 1.00 24.07 301 ASP B O 1
ATOM 6247 N N . GLU B 1 317 ? 27.343 33.145 34.179 1.00 22.86 302 GLU B N 1
ATOM 6248 C CA . GLU B 1 317 ? 26.172 33.274 33.338 1.00 23.93 302 GLU B CA 1
ATOM 6249 C C . GLU B 1 317 ? 25.194 34.315 33.966 1.00 24.83 302 GLU B C 1
ATOM 6250 O O . GLU B 1 317 ? 24.564 35.150 33.254 1.00 25.81 302 GLU B O 1
ATOM 6256 N N . MET B 1 318 ? 25.071 34.263 35.288 1.00 22.49 303 MET B N 1
ATOM 6257 C CA . MET B 1 318 ? 24.215 35.193 36.015 1.00 21.78 303 MET B CA 1
ATOM 6258 C C . MET B 1 318 ? 24.624 36.639 35.752 1.00 19.61 303 MET B C 1
ATOM 6259 O O . MET B 1 318 ? 23.780 37.495 35.487 1.00 21.79 303 MET B O 1
ATOM 6264 N N . VAL B 1 319 ? 25.924 36.904 35.828 1.00 21.00 304 VAL B N 1
ATOM 6265 C CA . VAL B 1 319 ? 26.448 38.243 35.589 1.00 20.02 304 VAL B CA 1
ATOM 6266 C C . VAL B 1 319 ? 26.141 38.710 34.170 1.00 23.20 304 VAL B C 1
ATOM 6267 O O . VAL B 1 319 ? 25.697 39.839 33.960 1.00 22.31 304 VAL B O 1
ATOM 6271 N N . ALA B 1 320 ? 26.380 37.835 33.199 1.00 23.41 305 ALA B N 1
ATOM 6272 C CA . ALA B 1 320 ? 26.176 38.172 31.795 1.00 25.61 305 ALA B CA 1
ATOM 6273 C C . ALA B 1 320 ? 24.735 38.598 31.534 1.00 24.72 305 ALA B C 1
ATOM 6274 O O . ALA B 1 320 ? 24.462 39.366 30.612 1.00 27.58 305 ALA B O 1
ATOM 6276 N N . ALA B 1 321 ? 23.817 38.093 32.352 1.00 24.40 306 ALA B N 1
ATOM 6277 C CA . ALA B 1 321 ? 22.404 38.068 31.994 1.00 25.20 306 ALA B CA 1
ATOM 6278 C C . ALA B 1 321 ? 21.618 39.111 32.782 1.00 25.37 306 ALA B C 1
ATOM 6279 O O . ALA B 1 321 ? 20.595 39.613 32.316 1.00 27.44 306 ALA B O 1
ATOM 6281 N N . PHE B 1 322 ? 22.103 39.432 33.977 1.00 24.00 307 PHE B N 1
ATOM 6282 C CA . PHE B 1 322 ? 21.259 40.011 35.015 1.00 23.98 307 PHE B CA 1
ATOM 6283 C C . PHE B 1 322 ? 21.042 41.502 34.782 1.00 22.63 307 PHE B C 1
ATOM 6284 O O . PHE B 1 322 ? 21.997 42.278 34.728 1.00 24.26 307 PHE B O 1
ATOM 6292 N N . ASP B 1 323 ? 19.781 41.897 34.643 1.00 23.40 308 ASP B N 1
ATOM 6293 C CA . ASP B 1 323 ? 19.398 43.298 34.769 1.00 21.83 308 ASP B CA 1
ATOM 6294 C C . ASP B 1 323 ? 18.174 43.458 35.664 1.00 21.11 308 ASP B C 1
ATOM 6295 O O . ASP B 1 323 ? 17.116 42.891 35.391 1.00 21.27 308 ASP B O 1
ATOM 6300 N N . VAL B 1 324 ? 18.325 44.232 36.733 1.00 21.20 309 VAL B N 1
ATOM 6301 C CA . VAL B 1 324 ? 17.370 44.212 37.835 1.00 22.51 309 VAL B CA 1
ATOM 6302 C C . VAL B 1 324 ? 15.970 44.585 37.359 1.00 21.74 309 VAL B C 1
ATOM 6303 O O . VAL B 1 324 ? 14.977 44.263 38.010 1.00 21.27 309 VAL B O 1
ATOM 6307 N N . ALA B 1 325 ? 15.900 45.266 36.219 1.00 21.93 310 ALA B N 1
ATOM 6308 C CA . ALA B 1 325 ? 14.621 45.644 35.631 1.00 21.22 310 ALA B CA 1
ATOM 6309 C C . ALA B 1 325 ? 13.854 44.420 35.144 1.00 18.78 310 ALA B C 1
ATOM 6310 O O . ALA B 1 325 ? 12.674 44.509 34.804 1.00 21.62 310 ALA B O 1
ATOM 6312 N N . ASP B 1 326 ? 14.532 43.277 35.112 1.00 19.51 311 ASP B N 1
ATOM 6313 C CA . ASP B 1 326 ? 13.888 42.008 34.754 1.00 19.34 311 ASP B CA 1
ATOM 6314 C C . ASP B 1 326 ? 13.368 41.286 35.986 1.00 21.36 311 ASP B C 1
ATOM 6315 O O . ASP B 1 326 ? 12.620 40.301 35.927 1.00 20.81 311 ASP B O 1
ATOM 6320 N N . VAL B 1 327 ? 13.819 41.710 37.165 1.00 21.39 312 VAL B N 1
ATOM 6321 C CA . VAL B 1 327 ? 13.189 41.166 38.364 1.00 21.88 312 VAL B CA 1
ATOM 6322 C C . VAL B 1 327 ? 11.712 41.341 38.466 1.00 24.18 312 VAL B C 1
ATOM 6323 O O . VAL B 1 327 ? 11.155 42.370 38.095 1.00 24.87 312 VAL B O 1
ATOM 6327 N N . ASN B 1 328 ? 11.015 40.333 38.934 1.00 24.89 313 ASN B N 1
ATOM 6328 C CA . ASN B 1 328 ? 9.571 40.509 38.923 1.00 29.83 313 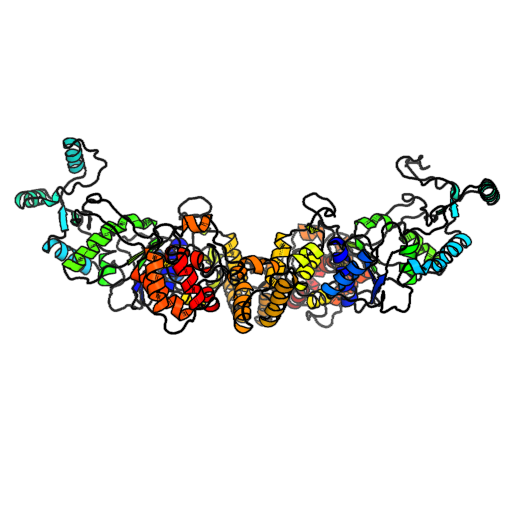ASN B CA 1
ATOM 6329 C C . ASN B 1 328 ? 9.034 40.871 40.312 1.00 29.60 313 ASN B C 1
ATOM 6330 O O . ASN B 1 328 ? 9.773 40.696 41.290 1.00 28.19 313 ASN B O 1
ATOM 6335 N N . SER B 1 329 ? 7.850 41.478 40.389 1.00 31.78 314 SER B N 1
ATOM 6336 C CA . SER B 1 329 ? 7.333 41.974 41.663 1.00 34.21 314 SER B CA 1
ATOM 6337 C C . SER B 1 329 ? 6.402 41.003 42.369 1.00 34.61 314 SER B C 1
ATOM 6338 O O . SER B 1 329 ? 5.912 41.282 43.443 1.00 33.37 314 SER B O 1
ATOM 6341 N N . SER B 1 330 ? 6.182 39.851 41.737 1.00 35.77 315 SER B N 1
ATOM 6342 C CA . SER B 1 330 ? 5.430 38.748 42.294 1.00 37.06 315 SER B CA 1
ATOM 6343 C C . SER B 1 330 ? 5.991 38.164 43.622 1.00 37.46 315 SER B C 1
ATOM 6344 O O . SER B 1 330 ? 7.141 38.347 43.917 1.00 38.76 315 SER B O 1
ATOM 6347 N N . PRO B 1 331 ? 5.150 37.412 44.378 1.00 37.81 316 PRO B N 1
ATOM 6348 C CA . PRO B 1 331 ? 5.525 36.582 45.523 1.00 37.78 316 PRO B CA 1
ATOM 6349 C C . PRO B 1 331 ? 6.682 35.700 45.165 1.00 36.41 316 PRO B C 1
ATOM 6350 O O . PRO B 1 331 ? 6.611 34.932 44.183 1.00 36.52 316 PRO B O 1
ATOM 6354 N N . ALA B 1 332 ? 7.726 35.816 45.972 1.00 35.31 317 ALA B N 1
ATOM 6355 C CA . ALA B 1 332 ? 8.884 34.947 45.903 1.00 35.45 317 ALA B CA 1
ATOM 6356 C C . ALA B 1 332 ? 8.876 34.040 47.120 1.00 35.27 317 ALA B C 1
ATOM 6357 O O . ALA B 1 332 ? 9.483 34.381 48.139 1.00 35.97 317 ALA B O 1
ATOM 6359 N N . ARG B 1 333 ? 8.315 32.841 46.979 1.00 33.74 318 ARG B N 1
ATOM 6360 C CA . ARG B 1 333 ? 8.213 31.863 48.062 1.00 32.54 318 ARG B CA 1
ATOM 6361 C C . ARG B 1 333 ? 9.426 30.931 48.208 1.00 30.36 318 ARG B C 1
ATOM 6362 O O . ARG B 1 333 ? 9.814 30.234 47.281 1.00 28.83 318 ARG B O 1
ATOM 6370 N N . PHE B 1 334 ? 10.005 30.918 49.395 1.00 30.03 319 PHE B N 1
ATOM 6371 C CA . PHE B 1 334 ? 11.142 30.080 49.617 1.00 29.44 319 PHE B CA 1
ATOM 6372 C C . PHE B 1 334 ? 10.637 28.632 49.648 1.00 30.12 319 PHE B C 1
ATOM 6373 O O . PHE B 1 334 ? 9.706 28.318 50.412 1.00 30.75 319 PHE B O 1
ATOM 6381 N N . ASP B 1 335 ? 11.315 27.789 48.882 1.00 27.06 320 ASP B N 1
ATOM 6382 C CA . ASP B 1 335 ? 10.939 26.409 48.613 1.00 28.50 320 ASP B CA 1
ATOM 6383 C C . ASP B 1 335 ? 12.169 25.540 48.812 1.00 26.43 320 ASP B C 1
ATOM 6384 O O . ASP B 1 335 ? 13.055 25.541 47.970 1.00 27.32 320 ASP B O 1
ATOM 6389 N N . GLN B 1 336 ? 12.298 24.902 49.974 1.00 27.36 321 GLN B N 1
ATOM 6390 C CA . GLN B 1 336 ? 13.534 24.119 50.260 1.00 26.79 321 GLN B CA 1
ATOM 6391 C C . GLN B 1 336 ? 13.758 22.937 49.292 1.00 27.67 321 GLN B C 1
ATOM 6392 O O . GLN B 1 336 ? 14.886 22.549 49.000 1.00 26.50 321 GLN B O 1
ATOM 6398 N N . LYS B 1 337 ? 12.675 22.335 48.826 1.00 27.52 322 LYS B N 1
ATOM 6399 C CA . LYS B 1 337 ? 12.791 21.187 47.923 1.00 29.63 322 LYS B CA 1
ATOM 6400 C C . LYS B 1 337 ? 13.504 21.612 46.624 1.00 27.41 322 LYS B C 1
ATOM 6401 O O . LYS B 1 337 ? 14.397 20.899 46.069 1.00 27.62 322 LYS B O 1
ATOM 6407 N N . LYS B 1 338 ? 13.176 22.809 46.160 1.00 27.29 323 LYS B N 1
ATOM 6408 C CA . LYS B 1 338 ? 13.802 23.394 44.981 1.00 25.34 323 LYS B CA 1
ATOM 6409 C C . LYS B 1 338 ? 15.283 23.737 45.200 1.00 24.05 323 LYS B C 1
ATOM 6410 O O . LYS B 1 338 ? 16.164 23.423 44.347 1.00 23.77 323 LYS B O 1
ATOM 6416 N N . ALA B 1 339 ? 15.568 24.363 46.348 1.00 21.82 324 ALA B N 1
ATOM 6417 C CA . ALA B 1 339 ? 16.926 24.718 46.653 1.00 20.84 324 ALA B CA 1
ATOM 6418 C C . ALA B 1 339 ? 17.740 23.424 46.749 1.00 18.91 324 ALA B C 1
ATOM 6419 O O . ALA B 1 339 ? 18.805 23.334 46.178 1.00 19.31 324 ALA B O 1
ATOM 6421 N N . ASP B 1 340 ? 17.195 22.459 47.493 1.00 21.56 325 ASP B N 1
ATOM 6422 C CA . ASP B 1 340 ? 17.837 21.100 47.582 1.00 21.33 325 ASP B CA 1
ATOM 6423 C C . ASP B 1 340 ? 18.090 20.512 46.209 1.00 22.27 325 ASP B C 1
ATOM 6424 O O . ASP B 1 340 ? 19.194 20.001 45.915 1.00 21.83 325 ASP B O 1
ATOM 6429 N N . ALA B 1 341 ? 17.093 20.610 45.316 1.00 22.66 326 ALA B N 1
ATOM 6430 C CA . ALA B 1 341 ? 17.283 20.017 43.985 1.00 22.32 326 ALA B CA 1
ATOM 6431 C C . ALA B 1 341 ? 18.343 20.703 43.123 1.00 22.10 326 ALA B C 1
ATOM 6432 O O . ALA B 1 341 ? 19.100 20.059 42.385 1.00 21.48 326 ALA B O 1
ATOM 6434 N N . LEU B 1 342 ? 18.408 22.073 43.201 1.00 21.21 327 LEU B N 1
ATOM 6435 C CA . LEU B 1 342 ? 19.409 22.747 42.442 1.00 20.24 327 LEU B CA 1
ATOM 6436 C C . LEU B 1 342 ? 20.789 22.447 43.028 1.00 20.43 327 LEU B C 1
ATOM 6437 O O . LEU B 1 342 ? 21.768 22.371 42.285 1.00 19.75 327 LEU B O 1
ATOM 6442 N N . ASN B 1 343 ? 20.936 22.413 44.360 1.00 18.16 328 ASN B N 1
ATOM 6443 C CA . ASN B 1 343 ? 22.289 22.096 44.899 1.00 20.29 328 ASN B CA 1
ATOM 6444 C C . ASN B 1 343 ? 22.787 20.706 44.474 1.00 20.09 328 ASN B C 1
ATOM 6445 O O . ASN B 1 343 ? 23.935 20.535 44.114 1.00 18.76 328 ASN B O 1
ATOM 6450 N N . ALA B 1 344 ? 21.893 19.724 44.527 1.00 20.59 329 ALA B N 1
ATOM 6451 C CA . ALA B 1 344 ? 22.204 18.379 44.058 1.00 17.47 329 ALA B CA 1
ATOM 6452 C C . ALA B 1 344 ? 22.729 18.401 42.627 1.00 19.33 329 ALA B C 1
ATOM 6453 O O . ALA B 1 344 ? 23.742 17.773 42.317 1.00 18.63 329 ALA B O 1
ATOM 6455 N N . GLU B 1 345 ? 22.033 19.127 41.758 1.00 21.26 330 GLU B N 1
ATOM 6456 C CA . GLU B 1 345 ? 22.437 19.245 40.362 1.00 21.84 330 GLU B CA 1
ATOM 6457 C C . GLU B 1 345 ? 23.826 19.863 40.240 1.00 21.01 330 GLU B C 1
ATOM 6458 O O . GLU B 1 345 ? 24.627 19.453 39.400 1.00 19.87 330 GLU B O 1
ATOM 6464 N N . HIS B 1 346 ? 24.105 20.851 41.085 1.00 21.35 331 HIS B N 1
ATOM 6465 C CA . HIS B 1 346 ? 25.388 21.543 41.057 1.00 20.26 331 HIS B CA 1
ATOM 6466 C C . HIS B 1 346 ? 26.497 20.673 41.638 1.00 19.75 331 HIS B C 1
ATOM 6467 O O . HIS B 1 346 ? 27.651 20.761 41.221 1.00 20.90 331 HIS B O 1
ATOM 6474 N N . ILE B 1 347 ? 26.138 19.834 42.604 1.00 19.63 332 ILE B N 1
ATOM 6475 C CA . ILE B 1 347 ? 27.062 18.839 43.136 1.00 19.29 332 ILE B CA 1
ATOM 6476 C C . ILE B 1 347 ? 27.450 17.820 42.070 1.00 19.78 332 ILE B C 1
ATOM 6477 O O . ILE B 1 347 ? 28.631 17.623 41.786 1.00 19.03 332 ILE B O 1
ATOM 6482 N N A ARG B 1 348 ? 26.527 17.307 41.248 0.50 22.03 333 ARG B N 1
ATOM 6483 N N B ARG B 1 348 ? 26.505 17.377 41.251 0.50 20.66 333 ARG B N 1
ATOM 6484 C CA A ARG B 1 348 ? 26.841 16.413 40.093 0.50 23.54 333 ARG B CA 1
ATOM 6485 C CA B ARG B 1 348 ? 26.739 16.441 40.149 0.50 20.80 333 ARG B CA 1
ATOM 6486 C C A ARG B 1 348 ? 27.742 17.057 39.057 0.50 23.86 333 ARG B C 1
ATOM 6487 C C B ARG B 1 348 ? 27.447 16.989 38.914 0.50 22.01 333 ARG B C 1
ATOM 6488 O O A ARG B 1 348 ? 28.655 16.420 38.429 0.50 22.86 333 ARG B O 1
ATOM 6489 O O B ARG B 1 348 ? 27.977 16.193 38.047 0.50 20.23 333 ARG B O 1
ATOM 6504 N N . MET B 1 349 ? 27.488 18.372 39.009 1.00 22.81 334 MET B N 1
ATOM 6505 C CA . MET B 1 349 ? 28.123 19.076 37.902 1.00 25.82 334 MET B CA 1
ATOM 6506 C C . MET B 1 349 ? 29.630 19.183 38.108 1.00 26.23 334 MET B C 1
ATOM 6507 O O . MET B 1 349 ? 30.391 19.304 37.148 1.00 27.51 334 MET B O 1
ATOM 6512 N N . LEU B 1 350 ? 30.055 19.138 39.367 1.00 24.97 335 LEU B N 1
ATOM 6513 C CA . LEU B 1 350 ? 31.467 19.277 39.705 1.00 25.25 335 LEU B CA 1
ATOM 6514 C C . LEU B 1 350 ? 32.351 18.210 39.093 1.00 26.22 335 LEU B C 1
ATOM 6515 O O . LEU B 1 350 ? 31.921 17.047 39.031 1.00 25.65 335 LEU B O 1
ATOM 6520 N N . ASP B 1 351 ? 33.592 18.560 38.702 1.00 26.99 336 ASP B N 1
ATOM 6521 C CA . ASP B 1 351 ? 34.532 17.469 38.405 1.00 28.80 336 ASP B CA 1
ATOM 6522 C C . ASP B 1 351 ? 34.759 16.611 39.650 1.00 26.85 336 ASP B C 1
ATOM 6523 O O . ASP B 1 351 ? 34.670 17.090 40.782 1.00 26.80 336 ASP B O 1
ATOM 6528 N N . VAL B 1 352 ? 34.986 15.330 39.414 1.00 26.25 337 VAL B N 1
ATOM 6529 C CA . VAL B 1 352 ? 35.061 14.338 40.489 0.50 24.08 337 VAL B CA 1
ATOM 6530 C C . VAL B 1 352 ? 36.110 14.725 41.528 1.00 25.19 337 VAL B C 1
ATOM 6531 O O . VAL B 1 352 ? 35.894 14.592 42.736 1.00 26.43 337 VAL B O 1
ATOM 6535 N N . GLY B 1 353 ? 37.213 15.300 41.079 1.00 25.97 338 GLY B N 1
ATOM 6536 C CA . GLY B 1 353 ? 38.311 15.586 42.029 1.00 26.15 338 GLY B CA 1
ATOM 6537 C C . GLY B 1 353 ? 38.003 16.736 42.916 1.00 25.64 338 GLY B C 1
ATOM 6538 O O . GLY B 1 353 ? 38.299 16.716 44.130 1.00 27.30 338 GLY B O 1
ATOM 6539 N N . ASP B 1 354 ? 37.360 17.745 42.309 1.00 24.79 339 ASP B N 1
ATOM 6540 C CA . ASP B 1 354 ? 36.860 18.906 43.032 1.00 24.28 339 ASP B CA 1
ATOM 6541 C C . ASP B 1 354 ? 35.814 18.468 44.078 1.00 23.24 339 ASP B C 1
ATOM 6542 O O . ASP B 1 354 ? 35.956 18.744 45.296 1.00 25.47 339 ASP B O 1
ATOM 6547 N N . PHE B 1 355 ? 34.794 17.754 43.636 1.00 22.90 340 PHE B N 1
ATOM 6548 C CA . PHE B 1 355 ? 33.856 17.164 44.548 1.00 21.44 340 PHE B CA 1
ATOM 6549 C C . PHE B 1 355 ? 34.501 16.399 45.705 1.00 21.30 340 PHE B C 1
ATOM 6550 O O . PHE B 1 355 ? 34.058 16.495 46.818 1.00 23.58 340 PHE B O 1
ATOM 6558 N N . THR B 1 356 ? 35.520 15.621 45.391 1.00 22.96 341 THR B N 1
ATOM 6559 C CA . THR B 1 356 ? 36.145 14.707 46.404 1.00 22.61 341 THR B CA 1
ATOM 6560 C C . THR B 1 356 ? 36.740 15.565 47.515 1.00 22.69 341 THR B C 1
ATOM 6561 O O . THR B 1 356 ? 36.497 15.311 48.697 1.00 21.45 341 THR B O 1
ATOM 6565 N N . VAL B 1 357 ? 37.556 16.583 47.145 1.00 21.87 342 VAL B N 1
ATOM 6566 C CA . VAL B 1 357 ? 38.120 17.503 48.126 1.00 22.39 342 VAL B CA 1
ATOM 6567 C C . VAL B 1 357 ? 37.023 18.175 48.945 1.00 21.30 342 VAL B C 1
ATOM 6568 O O . VAL B 1 357 ? 37.126 18.197 50.189 1.00 22.26 342 VAL B O 1
ATOM 6572 N N . ARG B 1 358 ? 36.000 18.767 48.304 1.00 20.40 343 ARG B N 1
ATOM 6573 C CA . ARG B 1 358 ? 34.944 19.379 49.111 1.00 19.79 343 ARG B CA 1
ATOM 6574 C C . ARG B 1 358 ? 34.262 18.435 50.105 1.00 19.89 343 ARG B C 1
ATOM 6575 O O . ARG B 1 358 ? 33.910 18.830 51.205 1.00 20.76 343 ARG B O 1
ATOM 6583 N N . LEU B 1 359 ? 34.083 17.184 49.693 1.00 20.03 344 LEU B N 1
ATOM 6584 C CA . LEU B 1 359 ? 33.376 16.204 50.510 1.00 18.71 344 LEU B CA 1
ATOM 6585 C C . LEU B 1 359 ? 34.228 15.755 51.692 1.00 17.66 344 LEU B C 1
ATOM 6586 O O . LEU B 1 359 ? 33.751 15.694 52.826 1.00 19.56 344 LEU B O 1
ATOM 6591 N N . ARG B 1 360 ? 35.490 15.441 51.420 1.00 22.49 345 ARG B N 1
ATOM 6592 C CA . ARG B 1 360 ? 36.453 15.155 52.478 1.00 23.60 345 ARG B CA 1
ATOM 6593 C C . ARG B 1 360 ? 36.515 16.294 53.490 1.00 23.68 345 ARG B C 1
ATOM 6594 O O . ARG B 1 360 ? 36.437 16.068 54.697 1.00 24.13 345 ARG B O 1
ATOM 6602 N N . ASP B 1 361 ? 36.658 17.517 52.989 1.00 23.10 346 ASP B N 1
ATOM 6603 C CA . ASP B 1 361 ? 36.755 18.690 53.849 1.00 23.38 346 ASP B CA 1
ATOM 6604 C C . ASP B 1 361 ? 35.517 18.836 54.727 1.00 22.10 346 ASP B C 1
ATOM 6605 O O . ASP B 1 361 ? 35.614 19.185 55.904 1.00 21.03 346 ASP B O 1
ATOM 6610 N N . HIS B 1 362 ? 34.352 18.566 54.146 1.00 20.71 347 HIS B N 1
ATOM 6611 C CA . HIS B 1 362 ? 33.087 18.751 54.846 1.00 21.09 347 HIS B CA 1
ATOM 6612 C C . HIS B 1 362 ? 32.915 17.721 55.957 1.00 23.03 347 HIS B C 1
ATOM 6613 O O . HIS B 1 362 ? 32.618 18.069 57.100 1.00 27.21 347 HIS B O 1
ATOM 6620 N N . LEU B 1 363 ? 33.104 16.451 55.614 1.00 20.05 348 LEU B N 1
ATOM 6621 C CA . LEU B 1 363 ? 33.127 15.384 56.607 1.00 19.75 348 LEU B CA 1
ATOM 6622 C C . LEU B 1 363 ? 34.143 15.675 57.707 1.00 18.78 348 LEU B C 1
ATOM 6623 O O . LEU B 1 363 ? 33.832 15.578 58.894 1.00 20.60 348 LEU B O 1
ATOM 6628 N N . ASP B 1 364 ? 35.358 16.032 57.303 1.00 20.57 349 ASP B N 1
ATOM 6629 C CA . ASP B 1 364 ? 36.454 16.219 58.246 1.00 23.48 349 ASP B CA 1
ATOM 6630 C C . ASP B 1 364 ? 36.135 17.321 59.251 1.00 24.44 349 ASP B C 1
ATOM 6631 O O . ASP B 1 364 ? 36.319 17.148 60.456 1.00 25.83 349 ASP B O 1
ATOM 6636 N N . THR B 1 365 ? 35.656 18.454 58.747 1.00 23.26 350 THR B N 1
ATOM 6637 C CA . THR B 1 365 ? 35.444 19.633 59.578 1.00 25.97 350 THR B CA 1
ATOM 6638 C C . THR B 1 365 ? 34.207 19.474 60.456 1.00 26.01 350 THR B C 1
ATOM 6639 O O . THR B 1 365 ? 33.978 20.265 61.370 1.00 26.46 350 THR B O 1
ATOM 6643 N N . HIS B 1 366 ? 33.414 18.447 60.171 1.00 24.91 351 HIS B N 1
ATOM 6644 C CA . HIS B 1 366 ? 32.219 18.161 60.955 1.00 23.32 351 HIS B CA 1
ATOM 6645 C C . HIS B 1 366 ? 32.466 17.027 61.944 1.00 22.76 351 HIS B C 1
ATOM 6646 O O . HIS B 1 366 ? 31.538 16.542 62.592 1.00 20.20 351 HIS B O 1
ATOM 6653 N N . GLY B 1 367 ? 33.722 16.607 62.053 1.00 24.28 352 GLY B N 1
ATOM 6654 C CA . GLY B 1 367 ? 34.109 15.614 63.030 1.00 24.91 352 GLY B CA 1
ATOM 6655 C C . GLY B 1 367 ? 33.720 14.229 62.477 1.00 26.38 352 GLY B C 1
ATOM 6656 O O . GLY B 1 367 ? 33.472 13.302 63.246 1.00 27.19 352 GLY B O 1
ATOM 6657 N N . HIS B 1 368 ? 33.595 14.181 61.159 1.00 22.57 353 HIS B N 1
ATOM 6658 C CA . HIS B 1 368 ? 33.162 12.960 60.415 1.00 24.25 353 HIS B CA 1
ATOM 6659 C C . HIS B 1 368 ? 34.160 12.391 59.396 1.00 23.01 353 HIS B C 1
ATOM 6660 O O . HIS B 1 368 ? 33.766 11.942 58.279 1.00 21.10 353 HIS B O 1
ATOM 6667 N N . HIS B 1 369 ? 35.408 12.204 59.788 1.00 23.78 354 HIS B N 1
ATOM 6668 C CA . HIS B 1 369 ? 36.391 11.811 58.831 1.00 24.34 354 HIS B CA 1
ATOM 6669 C C . HIS B 1 369 ? 36.031 10.365 58.507 1.00 24.07 354 HIS B C 1
ATOM 6670 O O . HIS B 1 369 ? 35.569 9.666 59.407 1.00 24.85 354 HIS B O 1
ATOM 6677 N N . ILE B 1 370 ? 36.167 10.010 57.262 1.00 23.90 355 ILE B N 1
ATOM 6678 C CA . ILE B 1 370 ? 35.961 8.648 56.783 1.00 23.95 355 ILE B CA 1
ATOM 6679 C C . ILE B 1 370 ? 37.289 7.920 56.598 1.00 23.11 355 ILE B C 1
ATOM 6680 O O . ILE B 1 370 ? 38.252 8.416 55.955 1.00 24.61 355 ILE B O 1
ATOM 6685 N N . ALA B 1 371 ? 37.358 6.760 57.178 1.00 26.28 356 ALA B N 1
ATOM 6686 C CA . ALA B 1 371 ? 38.630 6.073 57.367 1.00 27.20 356 ALA B CA 1
ATOM 6687 C C . ALA B 1 371 ? 38.935 5.146 56.195 1.00 30.38 356 ALA B C 1
ATOM 6688 O O . ALA B 1 371 ? 38.855 3.879 56.302 1.00 30.90 356 ALA B O 1
ATOM 6690 N N . LEU B 1 372 ? 39.168 5.773 55.023 1.00 27.05 357 LEU B N 1
ATOM 6691 C CA . LEU B 1 372 ? 39.585 5.129 53.818 1.00 26.58 357 LEU B CA 1
ATOM 6692 C C . LEU B 1 372 ? 40.757 5.918 53.329 1.00 28.22 357 LEU B C 1
ATOM 6693 O O . LEU B 1 372 ? 40.804 7.139 53.571 1.00 27.78 357 LEU B O 1
ATOM 6698 N N . ASP B 1 373 ? 41.654 5.259 52.613 1.00 28.46 358 ASP B N 1
ATOM 6699 C CA . ASP B 1 373 ? 42.748 5.935 51.964 1.00 31.11 358 ASP B CA 1
ATOM 6700 C C . ASP B 1 373 ? 42.326 6.771 50.766 1.00 31.18 358 ASP B C 1
ATOM 6701 O O . ASP B 1 373 ? 41.161 6.861 50.450 1.00 29.25 358 ASP B O 1
ATOM 6706 N N . GLU B 1 374 ? 43.303 7.411 50.150 1.00 30.97 359 GLU B N 1
ATOM 6707 C CA . GLU B 1 374 ? 43.058 8.343 49.086 1.00 32.80 359 GLU B CA 1
ATOM 6708 C C . GLU B 1 374 ? 42.358 7.684 47.904 1.00 31.80 359 GLU B C 1
ATOM 6709 O O . GLU B 1 374 ? 41.400 8.204 47.408 1.00 32.67 359 GLU B O 1
ATOM 6715 N N . ALA B 1 375 ? 42.849 6.554 47.431 1.00 31.31 360 ALA B N 1
ATOM 6716 C CA . ALA B 1 375 ? 42.175 5.884 46.309 1.00 33.21 360 ALA B CA 1
ATOM 6717 C C . ALA B 1 375 ? 40.783 5.390 46.703 1.00 33.40 360 ALA B C 1
ATOM 6718 O O . ALA B 1 375 ? 39.849 5.526 45.964 1.00 34.84 360 ALA B O 1
ATOM 6720 N N . ALA B 1 376 ? 40.654 4.832 47.897 1.00 28.52 361 ALA B N 1
ATOM 6721 C CA . ALA B 1 376 ? 39.372 4.322 48.314 1.00 29.28 361 ALA B CA 1
ATOM 6722 C C . ALA B 1 376 ? 38.370 5.406 48.572 1.00 25.74 361 ALA B C 1
ATOM 6723 O O . ALA B 1 376 ? 37.205 5.267 48.267 1.00 25.37 361 ALA B O 1
ATOM 6725 N N . PHE B 1 377 ? 38.824 6.481 49.193 1.00 24.58 362 PHE B N 1
ATOM 6726 C CA . PHE B 1 377 ? 37.905 7.553 49.480 1.00 24.31 362 PHE B CA 1
ATOM 6727 C C . PHE B 1 377 ? 37.445 8.182 48.188 1.00 25.59 362 PHE B C 1
ATOM 6728 O O . PHE B 1 377 ? 36.343 8.605 48.071 1.00 25.18 362 PHE B O 1
ATOM 6736 N N . ALA B 1 378 ? 38.305 8.229 47.191 1.00 27.74 363 ALA B N 1
ATOM 6737 C CA . ALA B 1 378 ? 37.888 8.841 45.939 1.00 29.07 363 ALA B CA 1
ATOM 6738 C C . ALA B 1 378 ? 36.898 7.971 45.180 1.00 31.61 363 ALA B C 1
ATOM 6739 O O . ALA B 1 378 ? 35.990 8.475 44.597 1.00 35.99 363 ALA B O 1
ATOM 6741 N N . ALA B 1 379 ? 37.068 6.652 45.222 1.00 21.49 364 ALA B N 1
ATOM 6742 C CA . ALA B 1 379 ? 36.028 5.775 44.720 1.00 23.54 364 ALA B CA 1
ATOM 6743 C C . ALA B 1 379 ? 34.718 5.942 45.453 1.00 22.06 364 ALA B C 1
ATOM 6744 O O . ALA B 1 379 ? 33.682 5.910 44.862 1.00 23.71 364 ALA B O 1
ATOM 6746 N N . ALA B 1 380 ? 34.796 6.094 46.761 1.00 23.11 365 ALA B N 1
ATOM 6747 C CA . ALA B 1 380 ? 33.616 6.257 47.563 1.00 22.26 365 ALA B CA 1
ATOM 6748 C C . ALA B 1 380 ? 32.919 7.600 47.287 1.00 22.63 365 ALA B C 1
ATOM 6749 O O . ALA B 1 380 ? 31.736 7.636 47.082 1.00 21.28 365 ALA B O 1
ATOM 6751 N N . ALA B 1 381 ? 33.682 8.681 47.263 1.00 22.19 366 ALA B N 1
ATOM 6752 C CA . ALA B 1 381 ? 33.151 9.940 46.797 1.00 22.38 366 ALA B CA 1
ATOM 6753 C C . ALA B 1 381 ? 32.430 9.896 45.432 1.00 23.03 366 ALA B C 1
ATOM 6754 O O . ALA B 1 381 ? 31.402 10.484 45.276 1.00 24.71 366 ALA B O 1
ATOM 6756 N N . GLU B 1 382 ? 32.984 9.223 44.445 1.00 25.51 367 GLU B N 1
ATOM 6757 C CA . GLU B 1 382 ? 32.282 9.126 43.164 1.00 28.50 367 GLU B CA 1
ATOM 6758 C C . GLU B 1 382 ? 30.986 8.352 43.234 1.00 28.72 367 GLU B C 1
ATOM 6759 O O . GLU B 1 382 ? 30.038 8.660 42.549 1.00 26.71 367 GLU B O 1
ATOM 6765 N N . LEU B 1 383 ? 30.956 7.332 44.072 1.00 27.43 368 LEU B N 1
ATOM 6766 C CA . LEU B 1 383 ? 29.721 6.627 44.274 1.00 25.99 368 LEU B CA 1
ATOM 6767 C C . LEU B 1 383 ? 28.714 7.604 44.808 1.00 25.60 368 LEU B C 1
ATOM 6768 O O . LEU B 1 383 ? 27.618 7.608 44.339 1.00 25.10 368 LEU B O 1
ATOM 6773 N N . VAL B 1 384 ? 29.077 8.410 45.815 1.00 20.45 369 VAL B N 1
ATOM 6774 C CA . VAL B 1 384 ? 28.002 9.221 46.463 1.00 21.26 369 VAL B CA 1
ATOM 6775 C C . VAL B 1 384 ? 27.692 10.538 45.750 1.00 18.67 369 VAL B C 1
ATOM 6776 O O . VAL B 1 384 ? 26.661 11.132 46.070 1.00 19.09 369 VAL B O 1
ATOM 6780 N N . GLN B 1 385 ? 28.547 10.969 44.829 1.00 19.70 370 GLN B N 1
ATOM 6781 C CA . GLN B 1 385 ? 28.372 12.253 44.161 1.00 17.96 370 GLN B CA 1
ATOM 6782 C C . GLN B 1 385 ? 26.973 12.383 43.571 1.00 20.51 370 GLN B C 1
ATOM 6783 O O . GLN B 1 385 ? 26.429 13.482 43.472 1.00 19.36 370 GLN B O 1
ATOM 6789 N N . THR B 1 386 ? 26.392 11.251 43.183 1.00 19.64 371 THR B N 1
ATOM 6790 C CA . THR B 1 386 ? 25.146 11.249 42.426 1.00 20.79 371 THR B CA 1
ATOM 6791 C C . THR B 1 386 ? 23.964 10.872 43.312 1.00 19.09 371 THR B C 1
ATOM 6792 O O . THR B 1 386 ? 22.836 10.742 42.836 1.00 21.44 371 THR B O 1
ATOM 6796 N N . ARG B 1 387 ? 24.230 10.697 44.602 1.00 14.18 372 ARG B N 1
ATOM 6797 C CA . ARG B 1 387 ? 23.280 10.049 45.498 1.00 12.86 372 ARG B CA 1
ATOM 6798 C C . ARG B 1 387 ? 23.016 10.904 46.733 1.00 14.96 372 ARG B C 1
ATOM 6799 O O . ARG B 1 387 ? 22.467 10.426 47.727 1.00 14.13 372 ARG B O 1
ATOM 6807 N N . ILE B 1 388 ? 23.408 12.172 46.664 1.00 20.20 373 ILE B N 1
ATOM 6808 C CA . ILE B 1 388 ? 23.115 13.124 47.728 1.00 19.95 373 ILE B CA 1
ATOM 6809 C C . ILE B 1 388 ? 22.563 14.428 47.163 1.00 20.79 373 ILE B C 1
ATOM 6810 O O . ILE B 1 388 ? 22.712 14.714 45.974 1.00 22.15 373 ILE B O 1
ATOM 6815 N N . VAL B 1 389 ? 21.925 15.216 48.022 1.00 19.89 374 VAL B N 1
ATOM 6816 C CA . VAL B 1 389 ? 21.492 16.560 47.653 1.00 21.97 374 VAL B CA 1
ATOM 6817 C C . VAL B 1 389 ? 22.282 17.621 48.412 1.00 21.17 374 VAL B C 1
ATOM 6818 O O . VAL B 1 389 ? 22.380 18.767 47.972 1.00 22.02 374 VAL B O 1
ATOM 6822 N N . VAL B 1 390 ? 22.844 17.232 49.551 1.00 21.25 375 VAL B N 1
ATOM 6823 C CA . VAL B 1 390 ? 23.789 18.080 50.268 1.00 19.28 375 VAL B CA 1
ATOM 6824 C C . VAL B 1 390 ? 24.977 17.271 50.778 1.00 20.28 375 VAL B C 1
ATOM 6825 O O . VAL B 1 390 ? 24.864 16.070 51.020 1.00 21.00 375 VAL B O 1
ATOM 6829 N N . LEU B 1 391 ? 26.116 17.938 50.937 1.00 21.32 376 LEU B N 1
ATOM 6830 C CA . LEU B 1 391 ? 27.342 17.270 51.356 1.00 22.18 376 LEU B CA 1
ATOM 6831 C C . LEU B 1 391 ? 27.135 16.502 52.657 1.00 23.19 376 LEU B C 1
ATOM 6832 O O . LEU B 1 391 ? 27.793 15.490 52.901 1.00 25.05 376 LEU B O 1
ATOM 6837 N N . GLY B 1 392 ? 26.218 16.989 53.485 1.00 21.44 377 GLY B N 1
ATOM 6838 C CA . GLY B 1 392 ? 25.969 16.377 54.825 1.00 24.41 377 GLY B CA 1
ATOM 6839 C C . GLY B 1 392 ? 25.399 14.953 54.708 1.00 22.60 377 GLY B C 1
ATOM 6840 O O . GLY B 1 392 ? 25.514 14.150 55.646 1.00 24.29 377 GLY B O 1
ATOM 6841 N N . ASP B 1 393 ? 24.792 14.652 53.565 1.00 19.60 378 ASP B N 1
ATOM 6842 C CA . ASP B 1 393 ? 24.141 13.364 53.359 1.00 22.38 378 ASP B CA 1
ATOM 6843 C C . ASP B 1 393 ? 25.167 12.244 53.221 1.00 22.77 378 ASP B C 1
ATOM 6844 O O . ASP B 1 393 ? 24.869 11.080 53.488 1.00 23.30 378 ASP B O 1
ATOM 6849 N N . ALA B 1 394 ? 26.376 12.603 52.802 1.00 19.33 379 ALA B N 1
ATOM 6850 C CA . ALA B 1 394 ? 27.462 11.639 52.677 1.00 21.68 379 ALA B CA 1
ATOM 6851 C C . ALA B 1 394 ? 27.630 10.828 53.957 1.00 23.80 379 ALA B C 1
ATOM 6852 O O . ALA B 1 394 ? 27.995 9.653 53.916 1.00 23.82 379 ALA B O 1
ATOM 6854 N N . TRP B 1 395 ? 27.360 11.462 55.094 1.00 23.83 380 TRP B N 1
ATOM 6855 C CA . TRP B 1 395 ? 27.763 10.922 56.387 1.00 23.93 380 TRP B CA 1
ATOM 6856 C C . TRP B 1 395 ? 27.063 9.598 56.674 1.00 25.63 380 TRP B C 1
ATOM 6857 O O . TRP B 1 395 ? 27.712 8.587 56.942 1.00 24.95 380 TRP B O 1
ATOM 6868 N N . GLU B 1 396 ? 25.735 9.612 56.616 1.00 25.27 381 GLU B N 1
ATOM 6869 C CA . GLU B 1 396 ? 24.943 8.409 56.864 1.00 26.84 381 GLU B CA 1
ATOM 6870 C C . GLU B 1 396 ? 25.198 7.371 55.776 1.00 25.46 381 GLU B C 1
ATOM 6871 O O . GLU B 1 396 ? 25.167 6.157 56.091 1.00 25.87 381 GLU B O 1
ATOM 6877 N N . LEU B 1 397 ? 25.479 7.818 54.547 1.00 23.45 382 LEU B N 1
ATOM 6878 C CA . LEU B 1 397 ? 25.810 6.890 53.470 1.00 24.22 382 LEU B CA 1
ATOM 6879 C C . LEU B 1 397 ? 27.110 6.161 53.682 1.00 22.67 382 LEU B C 1
ATOM 6880 O O . LEU B 1 397 ? 27.191 4.986 53.367 1.00 23.44 382 LEU B O 1
ATOM 6885 N N . LEU B 1 398 ? 28.115 6.852 54.210 1.00 21.68 383 LEU B N 1
ATOM 6886 C CA . LEU B 1 398 ? 29.503 6.441 54.036 1.00 19.67 383 LEU B CA 1
ATOM 6887 C C . LEU B 1 398 ? 30.050 5.798 55.306 1.00 19.24 383 LEU B C 1
ATOM 6888 O O . LEU B 1 398 ? 31.075 5.116 55.276 1.00 18.69 383 LEU B O 1
ATOM 6893 N N . LYS B 1 399 ? 29.361 6.019 56.420 1.00 19.71 384 LYS B N 1
ATOM 6894 C CA . LYS B 1 399 ? 29.992 5.973 57.734 1.00 19.21 384 LYS B CA 1
ATOM 6895 C C . LYS B 1 399 ? 30.122 4.538 58.234 1.00 20.48 384 LYS B C 1
ATOM 6896 O O . LYS B 1 399 ? 30.656 4.294 59.315 1.00 18.58 384 LYS B O 1
ATOM 6902 N N . PHE B 1 400 ? 29.630 3.594 57.439 1.00 20.60 385 PHE B N 1
ATOM 6903 C CA . PHE B 1 400 ? 29.804 2.177 57.735 1.00 18.96 385 PHE B CA 1
ATOM 6904 C C . PHE B 1 400 ? 31.211 1.708 57.378 1.00 20.50 385 PHE B C 1
ATOM 6905 O O . PHE B 1 400 ? 31.617 0.602 57.737 1.00 21.71 385 PHE B O 1
ATOM 6913 N N . PHE B 1 401 ? 31.951 2.556 56.671 1.00 17.57 386 PHE B N 1
ATOM 6914 C CA . PHE B 1 401 ? 33.343 2.271 56.346 1.00 18.91 386 PHE B CA 1
ATOM 6915 C C . PHE B 1 401 ? 34.247 2.481 57.556 1.00 20.26 386 PHE B C 1
ATOM 6916 O O . PHE B 1 401 ? 35.400 2.050 57.564 1.00 21.86 386 PHE B O 1
ATOM 6924 N N . ASN B 1 402 ? 33.716 3.147 58.576 1.00 20.26 387 ASN B N 1
ATOM 6925 C CA . ASN B 1 402 ? 34.399 3.255 59.859 1.00 21.01 387 ASN B CA 1
ATOM 6926 C C . ASN B 1 402 ? 33.972 2.162 60.833 1.00 19.83 387 ASN B C 1
ATOM 6927 O O . ASN B 1 402 ? 32.789 2.022 61.144 1.00 19.78 387 ASN B O 1
ATOM 6932 N N . ASP B 1 403 ? 34.942 1.390 61.312 1.00 22.99 388 ASP B N 1
ATOM 6933 C CA . ASP B 1 403 ? 34.670 0.314 62.257 1.00 23.80 388 ASP B CA 1
ATOM 6934 C C . ASP B 1 403 ? 33.960 0.839 63.500 1.00 24.20 388 ASP B C 1
ATOM 6935 O O . ASP B 1 403 ? 33.088 0.171 64.058 1.00 24.11 388 ASP B O 1
ATOM 6940 N N . ASP B 1 404 ? 34.338 2.038 63.930 1.00 25.78 389 ASP B N 1
ATOM 6941 C CA . ASP B 1 404 ? 33.756 2.645 65.128 1.00 26.45 389 ASP B CA 1
ATOM 6942 C C . ASP B 1 404 ? 32.345 3.183 64.964 1.00 27.05 389 ASP B C 1
ATOM 6943 O O . ASP B 1 404 ? 31.681 3.607 65.932 1.00 26.64 389 ASP B O 1
ATOM 6948 N N . GLN B 1 405 ? 31.860 3.165 63.698 1.00 24.24 390 GLN B N 1
ATOM 6949 C CA . GLN B 1 405 ? 30.556 3.622 63.376 1.00 25.24 390 GLN B CA 1
ATOM 6950 C C . GLN B 1 405 ? 29.619 2.499 62.917 1.00 24.70 390 GLN B C 1
ATOM 6951 O O . GLN B 1 405 ? 28.404 2.691 62.817 1.00 25.63 390 GLN B O 1
ATOM 6957 N N . TYR B 1 406 ? 30.177 1.318 62.753 1.00 22.86 391 TYR B N 1
ATOM 6958 C CA . TYR B 1 406 ? 29.378 0.158 62.272 1.00 24.25 391 TYR B CA 1
ATOM 6959 C C . TYR B 1 406 ? 28.329 -0.232 63.316 1.00 25.36 391 TYR B C 1
ATOM 6960 O O . TYR B 1 406 ? 28.613 -0.346 64.550 1.00 25.17 391 TYR B O 1
ATOM 6969 N N . VAL B 1 407 ? 27.073 -0.271 62.862 1.00 23.59 392 VAL B N 1
ATOM 6970 C CA . VAL B 1 407 ? 25.991 -0.532 63.762 1.00 25.35 392 VAL B CA 1
ATOM 6971 C C . VAL B 1 407 ? 24.955 -1.217 62.945 1.00 25.21 392 VAL B C 1
ATOM 6972 O O . VAL B 1 407 ? 24.589 -0.716 61.875 1.00 26.84 392 VAL B O 1
ATOM 6976 N N . ILE B 1 408 ? 24.458 -2.338 63.413 1.00 26.25 393 ILE B N 1
ATOM 6977 C CA . ILE B 1 408 ? 23.356 -2.982 62.749 1.00 27.54 393 ILE B CA 1
ATOM 6978 C C . ILE B 1 408 ? 22.001 -2.399 63.167 1.00 28.86 393 ILE B C 1
ATOM 6979 O O . ILE B 1 408 ? 21.595 -2.482 64.291 1.00 26.65 393 ILE B O 1
ATOM 6984 N N . ASP B 1 409 ? 21.327 -1.799 62.211 1.00 30.39 394 ASP B N 1
ATOM 6985 C CA . ASP B 1 409 ? 19.954 -1.410 62.377 1.00 32.01 394 ASP B CA 1
ATOM 6986 C C . ASP B 1 409 ? 19.099 -2.571 62.870 1.00 32.42 394 ASP B C 1
ATOM 6987 O O . ASP B 1 409 ? 19.055 -3.587 62.239 1.00 32.43 394 ASP B O 1
ATOM 6992 N N . PRO B 1 410 ? 18.423 -2.394 64.007 1.00 32.79 395 PRO B N 1
ATOM 6993 C CA . PRO B 1 410 ? 17.547 -3.435 64.572 1.00 32.81 395 PRO B CA 1
ATOM 6994 C C . PRO B 1 410 ? 16.459 -3.921 63.636 1.00 34.95 395 PRO B C 1
ATOM 6995 O O . PRO B 1 410 ? 16.217 -5.093 63.510 1.00 35.84 395 PRO B O 1
ATOM 6999 N N . LYS B 1 411 ? 15.772 -3.002 62.989 1.00 37.08 396 LYS B N 1
ATOM 7000 C CA . LYS B 1 411 ? 14.722 -3.398 62.081 1.00 38.33 396 LYS B CA 1
ATOM 7001 C C . LYS B 1 411 ? 15.287 -4.216 60.924 1.00 38.88 396 LYS B C 1
ATOM 7002 O O . LYS B 1 411 ? 14.672 -5.154 60.459 1.00 39.38 396 LYS B O 1
ATOM 7008 N N . ALA B 1 412 ? 16.476 -3.873 60.476 1.00 39.88 397 ALA B N 1
ATOM 7009 C CA . ALA B 1 412 ? 17.033 -4.517 59.301 1.00 38.76 397 ALA B CA 1
ATOM 7010 C C . ALA B 1 412 ? 17.526 -5.906 59.659 1.00 36.51 397 ALA B C 1
ATOM 7011 O O . ALA B 1 412 ? 17.440 -6.816 58.872 1.00 32.37 397 ALA B O 1
ATOM 7013 N N . ALA B 1 413 ? 18.064 -6.037 60.863 1.00 33.17 398 ALA B N 1
ATOM 7014 C CA . ALA B 1 413 ? 18.530 -7.320 61.356 1.00 34.17 398 ALA B CA 1
ATOM 7015 C C . ALA B 1 413 ? 17.383 -8.308 61.469 1.00 39.36 398 ALA B C 1
ATOM 7016 O O . ALA B 1 413 ? 17.546 -9.473 61.222 1.00 46.04 398 ALA B O 1
ATOM 7018 N N . ALA B 1 414 ? 16.264 -7.809 61.972 1.00 44.34 399 ALA B N 1
ATOM 7019 C CA . ALA B 1 414 ? 15.205 -8.741 62.340 1.00 46.46 399 ALA B CA 1
ATOM 7020 C C . ALA B 1 414 ? 14.475 -9.260 61.106 1.00 46.90 399 ALA B C 1
ATOM 7021 O O . ALA B 1 414 ? 14.143 -10.443 60.875 1.00 47.51 399 ALA B O 1
ATOM 7023 N N . LYS B 1 415 ? 14.404 -8.279 60.188 1.00 40.67 400 LYS B N 1
ATOM 7024 C CA . LYS B 1 415 ? 14.025 -8.531 58.826 1.00 41.74 400 LYS B CA 1
ATOM 7025 C C . LYS B 1 415 ? 14.938 -9.487 58.025 1.00 42.07 400 LYS B C 1
ATOM 7026 O O . LYS B 1 415 ? 14.462 -10.448 57.486 1.00 41.47 400 LYS B O 1
ATOM 7032 N N . GLU B 1 416 ? 16.242 -9.216 57.985 1.00 40.09 401 GLU B N 1
ATOM 7033 C CA . GLU B 1 416 ? 17.150 -9.858 57.038 1.00 34.21 401 GLU B CA 1
ATOM 7034 C C . GLU B 1 416 ? 18.111 -10.884 57.651 1.00 29.28 401 GLU B C 1
ATOM 7035 O O . GLU B 1 416 ? 18.771 -11.628 56.961 1.00 33.65 401 GLU B O 1
ATOM 7041 N N . LEU B 1 417 ? 18.227 -10.883 58.961 1.00 29.17 402 LEU B N 1
ATOM 7042 C CA . LEU B 1 417 ? 19.197 -11.743 59.584 1.00 37.45 402 LEU B CA 1
ATOM 7043 C C . LEU B 1 417 ? 18.508 -12.582 60.629 1.00 38.94 402 LEU B C 1
ATOM 7044 O O . LEU B 1 417 ? 19.073 -12.812 61.699 1.00 35.53 402 LEU B O 1
ATOM 7049 N N . GLY B 1 418 ? 17.278 -13.003 60.326 1.00 38.44 403 GLY B N 1
ATOM 7050 C CA . GLY B 1 418 ? 16.743 -14.283 60.769 1.00 40.61 403 GLY B CA 1
ATOM 7051 C C . GLY B 1 418 ? 16.936 -15.392 59.733 1.00 44.11 403 GLY B C 1
ATOM 7052 O O . GLY B 1 418 ? 17.617 -15.182 58.711 1.00 42.04 403 GLY B O 1
ATOM 7053 N N . PRO B 1 419 ? 16.338 -16.570 59.988 1.00 44.96 404 PRO B N 1
ATOM 7054 C CA . PRO B 1 419 ? 16.868 -17.838 59.502 1.00 43.84 404 PRO B CA 1
ATOM 7055 C C . PRO B 1 419 ? 16.908 -18.146 57.979 1.00 43.43 404 PRO B C 1
ATOM 7056 O O . PRO B 1 419 ? 17.394 -19.190 57.558 1.00 48.77 404 PRO B O 1
ATOM 7060 N N . ASP B 1 420 ? 16.381 -17.233 57.183 1.00 39.92 405 ASP B N 1
ATOM 7061 C CA . ASP B 1 420 ? 16.440 -17.298 55.728 1.00 38.84 405 ASP B CA 1
ATOM 7062 C C . ASP B 1 420 ? 17.828 -16.923 55.215 1.00 37.09 405 ASP B C 1
ATOM 7063 O O . ASP B 1 420 ? 18.387 -17.604 54.356 1.00 38.50 405 ASP B O 1
ATOM 7068 N N . GLY B 1 421 ? 18.376 -15.836 55.749 1.00 40.28 406 GLY B N 1
ATOM 7069 C CA . GLY B 1 421 ? 19.402 -15.924 56.772 1.00 37.40 406 GLY B CA 1
ATOM 7070 C C . GLY B 1 421 ? 20.524 -16.870 56.388 1.00 39.65 406 GLY B C 1
ATOM 7071 O O . GLY B 1 421 ? 21.461 -16.484 55.690 1.00 40.22 406 GLY B O 1
ATOM 7072 N N . ALA B 1 422 ? 20.426 -18.113 56.848 1.00 41.93 407 ALA B N 1
ATOM 7073 C CA . ALA B 1 422 ? 21.593 -18.946 57.040 1.00 40.31 407 ALA B CA 1
ATOM 7074 C C . ALA B 1 422 ? 22.105 -19.419 55.725 1.00 38.67 407 ALA B C 1
ATOM 7075 O O . ALA B 1 422 ? 23.293 -19.438 55.470 1.00 39.45 407 ALA B O 1
ATOM 7077 N N . ALA B 1 423 ? 21.173 -19.805 54.878 1.00 34.64 408 ALA B N 1
ATOM 7078 C CA . ALA B 1 423 ? 21.548 -20.316 53.603 1.00 38.94 408 ALA B CA 1
ATOM 7079 C C . ALA B 1 423 ? 22.321 -19.261 52.810 1.00 38.51 408 ALA B C 1
ATOM 7080 O O . ALA B 1 423 ? 23.349 -19.545 52.233 1.00 38.37 408 ALA B O 1
ATOM 7082 N N . VAL B 1 424 ? 21.769 -18.053 52.793 1.00 37.07 409 VAL B N 1
ATOM 7083 C CA . VAL B 1 424 ? 22.317 -16.939 52.049 1.00 35.68 409 VAL B CA 1
ATOM 7084 C C . VAL B 1 424 ? 23.712 -16.616 52.538 1.00 35.15 409 VAL B C 1
ATOM 7085 O O . VAL B 1 424 ? 24.663 -16.608 51.782 1.00 33.26 409 VAL B O 1
ATOM 7089 N N . LEU B 1 425 ? 23.820 -16.366 53.836 1.00 29.97 410 LEU B N 1
ATOM 7090 C CA . LEU B 1 425 ? 25.116 -16.091 54.381 1.00 32.90 410 LEU B CA 1
ATOM 7091 C C . LEU B 1 425 ? 26.126 -17.201 54.228 1.00 34.76 410 LEU B C 1
ATOM 7092 O O . LEU B 1 425 ? 27.305 -16.936 54.026 1.00 33.48 410 LEU B O 1
ATOM 7097 N N . ASP B 1 426 ? 25.678 -18.442 54.356 1.00 21.78 411 ASP B N 1
ATOM 7098 C CA . ASP B 1 426 ? 26.590 -19.561 54.220 1.00 24.35 411 ASP B CA 1
ATOM 7099 C C . ASP B 1 426 ? 27.105 -19.606 52.813 1.00 22.48 411 ASP B C 1
ATOM 7100 O O . ASP B 1 426 ? 28.299 -19.682 52.525 1.00 22.21 411 ASP B O 1
ATOM 7105 N N . ALA B 1 427 ? 26.194 -19.487 51.897 1.00 23.46 412 ALA B N 1
ATOM 7106 C CA . ALA B 1 427 ? 26.618 -19.548 50.503 1.00 23.69 412 ALA B CA 1
ATOM 7107 C C . ALA B 1 427 ? 27.479 -18.344 50.136 1.00 23.50 412 ALA B C 1
ATOM 7108 O O . ALA B 1 427 ? 28.444 -18.503 49.400 1.00 22.26 412 ALA B O 1
ATOM 7110 N N . ALA B 1 428 ? 27.124 -17.172 50.606 1.00 22.63 413 ALA B N 1
ATOM 7111 C CA . ALA B 1 428 ? 27.911 -15.987 50.287 1.00 22.91 413 ALA B CA 1
ATOM 7112 C C . ALA B 1 428 ? 29.321 -16.092 50.859 1.00 22.38 413 ALA B C 1
ATOM 7113 O O . ALA B 1 428 ? 30.318 -15.767 50.232 1.00 22.53 413 ALA B O 1
ATOM 7115 N N . LEU B 1 429 ? 29.458 -16.623 52.106 1.00 22.96 414 LEU B N 1
ATOM 7116 C CA . LEU B 1 429 ? 30.811 -16.797 52.699 1.00 23.76 414 LEU B CA 1
ATOM 7117 C C . LEU B 1 429 ? 31.640 -17.764 51.914 1.00 26.02 414 LEU B C 1
ATOM 7118 O O . LEU B 1 429 ? 32.769 -17.507 51.588 1.00 25.52 414 LEU B O 1
ATOM 7123 N N . ALA B 1 430 ? 31.060 -18.919 51.558 1.00 25.55 415 ALA B N 1
ATOM 7124 C CA . ALA B 1 430 ? 31.761 -19.886 50.646 1.00 27.52 415 ALA B CA 1
ATOM 7125 C C . ALA B 1 430 ? 32.277 -19.094 49.441 1.00 27.73 415 ALA B C 1
ATOM 7126 O O . ALA B 1 430 ? 33.394 -19.357 48.918 1.00 27.99 415 ALA B O 1
ATOM 7128 N N . ALA B 1 431 ? 31.404 -18.310 48.844 1.00 26.24 416 ALA B N 1
ATOM 7129 C CA . ALA B 1 431 ? 31.693 -17.888 47.483 1.00 26.36 416 ALA B CA 1
ATOM 7130 C C . ALA B 1 431 ? 32.734 -16.803 47.527 1.00 26.56 416 ALA B C 1
ATOM 7131 O O . ALA B 1 431 ? 33.640 -16.770 46.731 1.00 29.94 416 ALA B O 1
ATOM 7133 N N . LEU B 1 432 ? 32.599 -15.924 48.494 1.00 25.83 417 LEU B N 1
ATOM 7134 C CA . LEU B 1 432 ? 33.611 -14.919 48.750 1.00 26.11 417 LEU B CA 1
ATOM 7135 C C . LEU B 1 432 ? 34.998 -15.473 49.026 1.00 27.45 417 LEU B C 1
ATOM 7136 O O . LEU B 1 432 ? 35.977 -14.969 48.542 1.00 27.66 417 LEU B O 1
ATOM 7141 N N . THR B 1 433 ? 35.068 -16.541 49.779 1.00 30.60 418 THR B N 1
ATOM 7142 C CA . THR B 1 433 ? 36.338 -17.207 49.944 1.00 30.37 418 THR B CA 1
ATOM 7143 C C . THR B 1 433 ? 36.974 -17.512 48.603 1.00 30.75 418 THR B C 1
ATOM 7144 O O . THR B 1 433 ? 38.158 -17.397 48.455 1.00 31.25 418 THR B O 1
ATOM 7148 N N . SER B 1 434 ? 36.145 -17.843 47.621 1.00 30.99 419 SER B N 1
ATOM 7149 C CA . SER B 1 434 ? 36.578 -18.373 46.332 1.00 29.88 419 SER B CA 1
ATOM 7150 C C . SER B 1 434 ? 37.033 -17.280 45.369 1.00 30.36 419 SER B C 1
ATOM 7151 O O . SER B 1 434 ? 37.710 -17.530 44.394 1.00 32.20 419 SER B O 1
ATOM 7154 N N . VAL B 1 435 ? 36.632 -16.061 45.655 1.00 28.52 420 VAL B N 1
ATOM 7155 C CA . VAL B 1 435 ? 36.992 -14.955 44.827 1.00 27.46 420 VAL B CA 1
ATOM 7156 C C . VAL B 1 435 ? 38.493 -14.822 44.812 1.00 28.85 420 VAL B C 1
ATOM 7157 O O . VAL B 1 435 ? 39.121 -14.825 45.834 1.00 27.30 420 VAL B O 1
ATOM 7161 N N . THR B 1 436 ? 39.072 -14.709 43.632 1.00 30.31 421 THR B N 1
ATOM 7162 C CA . THR B 1 436 ? 40.538 -14.813 43.533 1.00 31.61 421 THR B CA 1
ATOM 7163 C C . THR B 1 436 ? 41.191 -13.431 43.693 1.00 31.00 421 THR B C 1
ATOM 7164 O O . THR B 1 436 ? 42.242 -13.305 44.315 1.00 32.51 421 THR B O 1
ATOM 7168 N N . ASP B 1 437 ? 40.562 -12.383 43.158 1.00 31.18 422 ASP B N 1
ATOM 7169 C CA . ASP B 1 437 ? 41.046 -11.022 43.361 1.00 29.23 422 ASP B CA 1
ATOM 7170 C C . ASP B 1 437 ? 39.894 -10.205 43.921 1.00 26.81 422 ASP B C 1
ATOM 7171 O O . ASP B 1 437 ? 38.809 -10.257 43.359 1.00 26.10 422 ASP B O 1
ATOM 7176 N N . TRP B 1 438 ? 40.139 -9.399 44.965 1.00 24.77 423 TRP B N 1
ATOM 7177 C CA . TRP B 1 438 ? 39.025 -8.719 45.640 1.00 22.22 423 TRP B CA 1
ATOM 7178 C C . TRP B 1 438 ? 38.577 -7.444 44.880 1.00 22.65 423 TRP B C 1
ATOM 7179 O O . TRP B 1 438 ? 38.983 -6.328 45.215 1.00 25.03 423 TRP B O 1
ATOM 7190 N N . THR B 1 439 ? 37.709 -7.634 43.882 1.00 25.06 424 THR B N 1
ATOM 7191 C CA . THR B 1 439 ? 37.305 -6.522 43.024 1.00 23.42 424 THR B CA 1
ATOM 7192 C C . THR B 1 439 ? 35.818 -6.677 42.842 1.00 24.50 424 THR B C 1
ATOM 7193 O O . THR B 1 439 ? 35.279 -7.795 42.835 1.00 25.50 424 THR B O 1
ATOM 7197 N N . ALA B 1 440 ? 35.146 -5.547 42.651 1.00 22.30 425 ALA B N 1
ATOM 7198 C CA . ALA B 1 440 ? 33.689 -5.542 42.601 1.00 23.17 425 ALA B CA 1
ATOM 7199 C C . ALA B 1 440 ? 33.181 -6.510 41.520 1.00 21.79 425 ALA B C 1
ATOM 7200 O O . ALA B 1 440 ? 32.180 -7.169 41.756 1.00 21.79 425 ALA B O 1
ATOM 7202 N N . PRO B 1 441 ? 33.839 -6.590 40.341 1.00 23.02 426 PRO B N 1
ATOM 7203 C CA . PRO B 1 441 ? 33.196 -7.505 39.370 1.00 23.58 426 PRO B CA 1
ATOM 7204 C C . PRO B 1 441 ? 33.356 -8.948 39.708 1.00 24.72 426 PRO B C 1
ATOM 7205 O O . PRO B 1 441 ? 32.442 -9.753 39.366 1.00 28.03 426 PRO B O 1
ATOM 7209 N N . LEU B 1 442 ? 34.466 -9.281 40.373 1.00 24.36 427 LEU B N 1
ATOM 7210 C CA . LEU B 1 442 ? 34.661 -10.702 40.805 1.00 26.61 427 LEU B CA 1
ATOM 7211 C C . LEU B 1 442 ? 33.839 -11.079 42.030 1.00 27.31 427 LEU B C 1
ATOM 7212 O O . LEU B 1 442 ? 33.349 -12.229 42.118 1.00 27.58 427 LEU B O 1
ATOM 7217 N N . ILE B 1 443 ? 33.662 -10.131 42.973 1.00 25.20 428 ILE B N 1
ATOM 7218 C CA . ILE B 1 443 ? 32.747 -10.328 44.084 1.00 24.22 428 ILE B CA 1
ATOM 7219 C C . ILE B 1 443 ? 31.336 -10.511 43.539 1.00 23.57 428 ILE B C 1
ATOM 7220 O O . ILE B 1 443 ? 30.581 -11.419 44.005 1.00 23.66 428 ILE B O 1
ATOM 7225 N N . GLU B 1 444 ? 30.894 -9.600 42.634 1.00 21.32 429 GLU B N 1
ATOM 7226 C CA . GLU B 1 444 ? 29.549 -9.709 42.137 1.00 20.80 429 GLU B CA 1
ATOM 7227 C C . GLU B 1 444 ? 29.347 -11.081 41.408 1.00 21.66 429 GLU B C 1
ATOM 7228 O O . GLU B 1 444 ? 28.330 -11.766 41.644 1.00 20.15 429 GLU B O 1
ATOM 7234 N N . ALA B 1 445 ? 30.296 -11.451 40.554 1.00 20.75 430 ALA B N 1
ATOM 7235 C CA . ALA B 1 445 ? 30.216 -12.706 39.816 1.00 21.58 430 ALA B CA 1
ATOM 7236 C C . ALA B 1 445 ? 30.088 -13.895 40.762 1.00 22.20 430 ALA B C 1
ATOM 7237 O O . ALA B 1 445 ? 29.273 -14.792 40.541 1.00 22.34 430 ALA B O 1
ATOM 7239 N N . ALA B 1 446 ? 30.897 -13.897 41.816 1.00 22.26 431 ALA B N 1
ATOM 7240 C CA . ALA B 1 446 ? 30.855 -14.960 42.813 1.00 20.89 431 ALA B CA 1
ATOM 7241 C C . ALA B 1 446 ? 29.491 -15.025 43.492 1.00 21.19 431 ALA B C 1
ATOM 7242 O O . ALA B 1 446 ? 28.971 -16.109 43.758 1.00 21.44 431 ALA B O 1
ATOM 7244 N N . LEU B 1 447 ? 28.918 -13.859 43.772 1.00 20.05 432 LEU B N 1
ATOM 7245 C CA . LEU B 1 447 ? 27.708 -13.774 44.581 1.00 20.10 432 LEU B CA 1
ATOM 7246 C C . LEU B 1 447 ? 26.467 -14.084 43.750 1.00 20.99 432 LEU B C 1
ATOM 7247 O O . LEU B 1 447 ? 25.553 -14.765 44.214 1.00 22.08 432 LEU B O 1
ATOM 7252 N N . LYS B 1 448 ? 26.443 -13.579 42.521 1.00 20.69 433 LYS B N 1
ATOM 7253 C CA . LYS B 1 448 ? 25.465 -14.017 41.532 1.00 23.83 433 LYS B CA 1
ATOM 7254 C C . LYS B 1 448 ? 25.384 -15.539 41.473 1.00 21.67 433 LYS B C 1
ATOM 7255 O O . LYS B 1 448 ? 24.296 -16.114 41.517 1.00 26.47 433 LYS B O 1
ATOM 7261 N N . ASP B 1 449 ? 26.541 -16.185 41.373 1.00 25.44 434 ASP B N 1
ATOM 7262 C CA . ASP B 1 449 ? 26.604 -17.587 40.979 1.00 24.77 434 ASP B CA 1
ATOM 7263 C C . ASP B 1 449 ? 26.272 -18.506 42.150 1.00 26.18 434 ASP B C 1
ATOM 7264 O O . ASP B 1 449 ? 25.841 -19.643 41.957 1.00 24.38 434 ASP B O 1
ATOM 7269 N N . ALA B 1 450 ? 26.475 -18.005 43.364 1.00 25.46 435 ALA B N 1
ATOM 7270 C CA . ALA B 1 450 ? 26.067 -18.713 44.555 1.00 22.83 435 ALA B CA 1
ATOM 7271 C C . ALA B 1 450 ? 24.652 -18.449 44.959 1.00 22.54 435 ALA B C 1
ATOM 7272 O O . ALA B 1 450 ? 23.978 -19.394 45.425 1.00 25.72 435 ALA B O 1
ATOM 7274 N N . LEU B 1 451 ? 24.182 -17.202 44.841 1.00 20.19 436 LEU B N 1
ATOM 7275 C CA . LEU B 1 451 ? 22.896 -16.812 45.349 1.00 18.61 436 LEU B CA 1
ATOM 7276 C C . LEU B 1 451 ? 21.716 -16.851 44.333 1.00 19.71 436 LEU B C 1
ATOM 7277 O O . LEU B 1 451 ? 20.572 -17.210 44.660 1.00 20.91 436 LEU B O 1
ATOM 7282 N N . ILE B 1 452 ? 22.019 -16.474 43.095 1.00 21.89 437 ILE B N 1
ATOM 7283 C CA . ILE B 1 452 ? 20.999 -16.356 42.059 1.00 22.29 437 ILE B CA 1
ATOM 7284 C C . ILE B 1 452 ? 20.916 -17.627 41.220 1.00 23.26 437 ILE B C 1
ATOM 7285 O O . ILE B 1 452 ? 19.833 -18.169 41.003 1.00 22.72 437 ILE B O 1
ATOM 7290 N N . GLU B 1 453 ? 22.067 -18.095 40.750 1.00 22.87 438 GLU B N 1
ATOM 7291 C CA . GLU B 1 453 ? 22.167 -19.419 40.147 1.00 25.38 438 GLU B CA 1
ATOM 7292 C C . GLU B 1 453 ? 22.004 -20.515 41.195 1.00 24.59 438 GLU B C 1
ATOM 7293 O O . GLU B 1 453 ? 21.112 -21.358 41.093 1.00 26.79 438 GLU B O 1
ATOM 7299 N N . GLY B 1 454 ? 22.871 -20.498 42.202 1.00 24.58 439 GLY B N 1
ATOM 7300 C CA . GLY B 1 454 ? 22.904 -21.553 43.198 1.00 22.61 439 GLY B CA 1
ATOM 7301 C C . GLY B 1 454 ? 21.589 -21.692 43.939 1.00 22.18 439 GLY B C 1
ATOM 7302 O O . GLY B 1 454 ? 20.946 -22.740 43.890 1.00 25.47 439 GLY B O 1
ATOM 7303 N N . LEU B 1 455 ? 21.190 -20.629 44.629 1.00 19.75 440 LEU B N 1
ATOM 7304 C CA . LEU B 1 455 ? 20.091 -20.704 45.585 1.00 17.37 440 LEU B CA 1
ATOM 7305 C C . LEU B 1 455 ? 18.764 -20.338 44.930 1.00 17.54 440 LEU B C 1
ATOM 7306 O O . LEU B 1 455 ? 17.703 -20.464 45.542 1.00 18.19 440 LEU B O 1
ATOM 7311 N N . ALA B 1 456 ? 18.830 -19.886 43.682 1.00 18.92 441 ALA B N 1
ATOM 7312 C CA . ALA B 1 456 ? 17.638 -19.733 42.858 1.00 19.61 441 ALA B CA 1
ATOM 7313 C C . ALA B 1 456 ? 16.831 -18.508 43.277 1.00 21.01 441 ALA B C 1
ATOM 7314 O O . ALA B 1 456 ? 15.641 -18.406 42.980 1.00 19.99 441 ALA B O 1
ATOM 7316 N N . LEU B 1 457 ? 17.487 -17.583 43.969 1.00 21.54 442 LEU B N 1
ATOM 7317 C CA . LEU B 1 457 ? 16.791 -16.488 44.635 1.00 21.95 442 LEU B CA 1
ATOM 7318 C C . LEU B 1 457 ? 16.619 -15.294 43.702 1.00 21.21 442 LEU B C 1
ATOM 7319 O O . LEU B 1 457 ? 17.423 -15.084 42.794 1.00 19.74 442 LEU B O 1
ATOM 7324 N N . LYS B 1 458 ? 15.567 -14.516 43.932 1.00 23.55 443 LYS B N 1
ATOM 7325 C CA . LYS B 1 458 ? 15.479 -13.165 43.388 1.00 24.24 443 LYS B CA 1
ATOM 7326 C C . LYS B 1 458 ? 16.569 -12.268 43.964 1.00 27.27 443 LYS B C 1
ATOM 7327 O O . LYS B 1 458 ? 16.815 -12.271 45.170 1.00 25.73 443 LYS B O 1
ATOM 7333 N N . PRO B 1 459 ? 17.200 -11.503 43.097 1.00 35.01 444 PRO B N 1
ATOM 7334 C CA . PRO B 1 459 ? 18.415 -10.769 43.467 1.00 38.44 444 PRO B CA 1
ATOM 7335 C C . PRO B 1 459 ? 18.171 -9.822 44.636 1.00 38.71 444 PRO B C 1
ATOM 7336 O O . PRO B 1 459 ? 18.909 -9.852 45.622 1.00 37.05 444 PRO B O 1
ATOM 7340 N N . ARG B 1 460 ? 17.144 -8.986 44.516 1.00 39.96 445 ARG B N 1
ATOM 7341 C CA . ARG B 1 460 ? 16.588 -8.281 45.663 1.00 40.96 445 ARG B CA 1
ATOM 7342 C C . ARG B 1 460 ? 16.761 -9.090 46.943 1.00 39.92 445 ARG B C 1
ATOM 7343 O O . ARG B 1 460 ? 17.437 -8.657 47.876 1.00 38.05 445 ARG B O 1
ATOM 7351 N N . LYS B 1 461 ? 16.145 -10.267 46.982 1.00 38.73 446 LYS B N 1
ATOM 7352 C CA . LYS B 1 461 ? 16.177 -11.102 48.177 1.00 37.00 446 LYS B CA 1
ATOM 7353 C C . LYS B 1 461 ? 17.562 -11.707 48.390 1.00 33.87 446 LYS B C 1
ATOM 7354 O O . LYS B 1 461 ? 17.865 -12.154 49.506 1.00 32.85 446 LYS B O 1
ATOM 7360 N N . ALA B 1 462 ? 18.363 -11.714 47.360 1.00 31.06 447 ALA B N 1
ATOM 7361 C CA . ALA B 1 462 ? 19.597 -12.491 47.360 1.00 27.17 447 ALA B CA 1
ATOM 7362 C C . ALA B 1 462 ? 20.744 -11.700 47.980 1.00 28.68 447 ALA B C 1
ATOM 7363 O O . ALA B 1 462 ? 21.782 -12.295 48.315 1.00 26.15 447 ALA B O 1
ATOM 7365 N N . PHE B 1 463 ? 20.568 -10.410 48.117 1.00 24.96 448 PHE B N 1
ATOM 7366 C CA . PHE B 1 463 ? 21.658 -9.525 48.510 1.00 23.87 448 PHE B CA 1
ATOM 7367 C C . PHE B 1 463 ? 21.357 -8.839 49.838 1.00 22.79 448 PHE B C 1
ATOM 7368 O O . PHE B 1 463 ? 22.270 -8.398 50.539 1.00 21.63 448 PHE B O 1
ATOM 7376 N N . SER B 1 464 ? 20.076 -8.751 50.177 1.00 22.28 449 SER B N 1
ATOM 7377 C CA . SER B 1 464 ? 19.629 -7.888 51.264 1.00 21.67 449 SER B CA 1
ATOM 7378 C C . SER B 1 464 ? 20.325 -8.241 52.572 1.00 22.56 449 SER B C 1
ATOM 7379 O O . SER B 1 464 ? 20.747 -7.360 53.321 1.00 24.37 449 SER B O 1
ATOM 7382 N N . PRO B 1 465 ? 20.442 -9.537 52.842 1.00 23.72 450 PRO B N 1
ATOM 7383 C CA . PRO B 1 465 ? 21.194 -10.017 54.006 1.00 23.41 450 PRO B CA 1
ATOM 7384 C C . PRO B 1 465 ? 22.671 -9.651 53.916 1.00 20.41 450 PRO B C 1
ATOM 7385 O O . PRO B 1 465 ? 23.263 -9.230 54.910 1.00 21.98 450 PRO B O 1
ATOM 7389 N N . ILE B 1 466 ? 23.255 -9.812 52.733 1.00 18.54 451 ILE B N 1
ATOM 7390 C CA . ILE B 1 466 ? 24.628 -9.386 52.492 1.00 19.53 451 ILE B CA 1
ATOM 7391 C C . ILE B 1 466 ? 24.807 -7.901 52.792 1.00 19.67 451 ILE B C 1
ATOM 7392 O O . ILE B 1 466 ? 25.740 -7.507 53.489 1.00 20.88 451 ILE B O 1
ATOM 7397 N N . ARG B 1 467 ? 23.903 -7.083 52.262 1.00 19.44 452 ARG B N 1
ATOM 7398 C CA . ARG B 1 467 ? 23.961 -5.641 52.467 1.00 18.77 452 ARG B CA 1
ATOM 7399 C C . ARG B 1 467 ? 23.920 -5.293 53.951 1.00 19.91 452 ARG B C 1
ATOM 7400 O O . ARG B 1 467 ? 24.735 -4.508 54.438 1.00 21.38 452 ARG B O 1
ATOM 7408 N N . VAL B 1 468 ? 22.967 -5.882 54.666 1.00 18.95 453 VAL B N 1
ATOM 7409 C CA . VAL B 1 468 ? 22.753 -5.559 56.072 1.00 20.81 453 VAL B CA 1
ATOM 7410 C C . VAL B 1 468 ? 23.930 -6.015 56.927 1.00 20.34 453 VAL B C 1
ATOM 7411 O O . VAL B 1 468 ? 24.320 -5.334 57.877 1.00 20.59 453 VAL B O 1
ATOM 7415 N N . ALA B 1 469 ? 24.492 -7.169 56.586 1.00 20.87 454 ALA B N 1
ATOM 7416 C CA . ALA B 1 469 ? 25.695 -7.661 57.246 1.00 21.74 454 ALA B CA 1
ATOM 7417 C C . ALA B 1 469 ? 26.868 -6.711 57.034 1.00 21.39 454 ALA B C 1
ATOM 7418 O O . ALA B 1 469 ? 27.544 -6.321 57.986 1.00 21.98 454 ALA B O 1
ATOM 7420 N N . ALA B 1 470 ? 27.105 -6.342 55.779 1.00 20.43 455 ALA B N 1
ATOM 7421 C CA . ALA B 1 470 ? 28.285 -5.564 55.419 1.00 19.79 455 ALA B CA 1
ATOM 7422 C C . ALA B 1 470 ? 28.187 -4.137 55.948 1.00 19.14 455 ALA B C 1
ATOM 7423 O O . ALA B 1 470 ? 29.178 -3.562 56.398 1.00 20.18 455 ALA B O 1
ATOM 7425 N N . THR B 1 471 ? 26.985 -3.571 55.891 1.00 18.60 456 THR B N 1
ATOM 7426 C CA . THR B 1 471 ? 26.811 -2.128 56.009 1.00 20.96 456 THR B CA 1
ATOM 7427 C C . THR B 1 471 ? 25.994 -1.771 57.245 1.00 20.84 456 THR B C 1
ATOM 7428 O O . THR B 1 471 ? 26.159 -0.695 57.821 1.00 22.87 456 THR B O 1
ATOM 7432 N N . GLY B 1 472 ? 25.111 -2.679 57.648 1.00 21.64 457 GLY B N 1
ATOM 7433 C CA . GLY B 1 472 ? 24.299 -2.480 58.834 1.00 21.99 457 GLY B CA 1
ATOM 7434 C C . GLY B 1 472 ? 22.901 -1.997 58.505 1.00 22.55 457 GLY B C 1
ATOM 7435 O O . GLY B 1 472 ? 22.045 -1.898 59.385 1.00 25.22 457 GLY B O 1
ATOM 7436 N N . THR B 1 473 ? 22.668 -1.695 57.232 1.00 24.70 458 THR B N 1
ATOM 7437 C CA . THR B 1 473 ? 21.410 -1.095 56.804 1.00 24.24 458 THR B CA 1
ATOM 7438 C C . THR B 1 473 ? 20.963 -1.654 55.457 1.00 25.75 458 THR B C 1
ATOM 7439 O O . THR B 1 473 ? 21.737 -2.305 54.757 1.00 23.91 458 THR B O 1
ATOM 7443 N N . THR B 1 474 ? 19.709 -1.393 55.101 1.00 26.45 459 THR B N 1
ATOM 7444 C CA . THR B 1 474 ? 19.071 -2.081 53.986 1.00 28.31 459 THR B CA 1
ATOM 7445 C C . THR B 1 474 ? 19.074 -1.217 52.730 1.00 27.48 459 THR B C 1
ATOM 7446 O O . THR B 1 474 ? 18.755 -1.689 51.638 1.00 27.88 459 THR B O 1
ATOM 7450 N N . VAL B 1 475 ? 19.437 0.051 52.891 1.00 27.95 460 VAL B N 1
ATOM 7451 C CA . VAL B 1 475 ? 19.875 0.872 51.768 1.00 27.52 460 VAL B CA 1
ATOM 7452 C C . VAL B 1 475 ? 21.304 1.367 51.971 1.00 26.62 460 VAL B C 1
ATOM 7453 O O . VAL B 1 475 ? 21.665 1.822 53.056 1.00 27.52 460 VAL B O 1
ATOM 7457 N N . SER B 1 476 ? 22.111 1.276 50.919 1.00 25.40 461 SER B N 1
ATOM 7458 C CA . SER B 1 476 ? 23.498 1.720 50.978 1.00 24.59 461 SER B CA 1
ATOM 7459 C C . SER B 1 476 ? 23.993 2.164 49.605 1.00 23.71 461 SER B C 1
ATOM 7460 O O . SER B 1 476 ? 23.238 2.167 48.633 1.00 22.30 461 SER B O 1
ATOM 7463 N N . PRO B 1 477 ? 25.267 2.537 49.533 1.00 22.75 462 PRO B N 1
ATOM 7464 C CA . PRO B 1 477 ? 25.987 2.580 48.256 1.00 23.68 462 PRO B CA 1
ATOM 7465 C C . PRO B 1 477 ? 25.896 1.252 47.511 1.00 24.11 462 PRO B C 1
ATOM 7466 O O . PRO B 1 477 ? 25.691 0.209 48.132 1.00 24.39 462 PRO B O 1
ATOM 7470 N N . PRO B 1 478 ? 26.048 1.298 46.191 1.00 24.50 463 PRO B N 1
ATOM 7471 C CA . PRO B 1 478 ? 26.113 0.078 45.380 1.00 22.38 463 PRO B CA 1
ATOM 7472 C C . PRO B 1 478 ? 26.923 -1.072 45.969 1.00 21.74 463 PRO B C 1
ATOM 7473 O O . PRO B 1 478 ? 28.114 -0.912 46.238 1.00 22.05 463 PRO B O 1
ATOM 7477 N N . LEU B 1 479 ? 26.278 -2.217 46.165 1.00 19.77 464 LEU B N 1
ATOM 7478 C CA . LEU B 1 479 ? 26.778 -3.230 47.086 1.00 19.15 464 LEU B CA 1
ATOM 7479 C C . LEU B 1 479 ? 28.188 -3.726 46.785 1.00 19.18 464 LEU B C 1
ATOM 7480 O O . LEU B 1 479 ? 29.054 -3.736 47.660 1.00 17.89 464 LEU B O 1
ATOM 7485 N N . PHE B 1 480 ? 28.412 -4.138 45.541 1.00 18.72 465 PHE B N 1
ATOM 7486 C CA . PHE B 1 480 ? 29.660 -4.805 45.164 1.00 20.49 465 PHE B CA 1
ATOM 7487 C C . PHE B 1 480 ? 30.809 -3.848 45.205 1.00 20.02 465 PHE B C 1
ATOM 7488 O O . PHE B 1 480 ? 31.895 -4.241 45.612 1.00 19.09 465 PHE B O 1
ATOM 7496 N N . GLU B 1 481 ? 30.606 -2.575 44.899 1.00 20.27 466 GLU B N 1
ATOM 7497 C CA . GLU B 1 481 ? 31.704 -1.628 45.101 1.00 21.27 466 GLU B CA 1
ATOM 7498 C C . GLU B 1 481 ? 31.961 -1.402 46.546 1.00 20.59 466 GLU B C 1
ATOM 7499 O O . GLU B 1 481 ? 33.064 -1.196 46.922 1.00 22.91 466 GLU B O 1
ATOM 7505 N N . SER B 1 482 ? 30.908 -1.445 47.356 1.00 19.99 467 SER B N 1
ATOM 7506 C CA . SER B 1 482 ? 31.041 -1.255 48.795 1.00 19.52 467 SER B CA 1
ATOM 7507 C C . SER B 1 482 ? 31.828 -2.396 49.431 1.00 19.19 467 SER B C 1
ATOM 7508 O O . SER B 1 482 ? 32.590 -2.187 50.375 1.00 19.99 467 SER B O 1
ATOM 7511 N N . LEU B 1 483 ? 31.639 -3.603 48.908 1.00 19.19 468 LEU B N 1
ATOM 7512 C CA . LEU B 1 483 ? 32.381 -4.766 49.376 1.00 18.29 468 LEU B CA 1
ATOM 7513 C C . LEU B 1 483 ? 33.858 -4.662 49.011 1.00 18.22 468 LEU B C 1
ATOM 7514 O O . LEU B 1 483 ? 34.729 -5.040 49.794 1.00 19.62 468 LEU B O 1
ATOM 7519 N N . GLU B 1 484 ? 34.133 -4.145 47.818 1.00 19.84 469 GLU B N 1
ATOM 7520 C CA . GLU B 1 484 ? 35.505 -3.950 47.365 1.00 20.17 469 GLU B CA 1
ATOM 7521 C C . GLU B 1 484 ? 36.275 -3.040 48.316 1.00 20.89 469 GLU B C 1
ATOM 7522 O O . GLU B 1 484 ? 37.422 -3.319 48.666 1.00 21.24 469 GLU B O 1
ATOM 7528 N N . LEU B 1 485 ? 35.638 -1.949 48.729 1.00 19.92 470 LEU B N 1
ATOM 7529 C CA . LEU B 1 485 ? 36.325 -0.889 49.457 1.00 19.89 470 LEU B CA 1
ATOM 7530 C C . LEU B 1 485 ? 36.458 -1.234 50.937 1.00 19.71 470 LEU B C 1
ATOM 7531 O O . LEU B 1 485 ? 37.398 -0.800 51.603 1.00 22.08 470 LEU B O 1
ATOM 7536 N N . LEU B 1 486 ? 35.510 -2.016 51.444 1.00 21.82 471 LEU B N 1
ATOM 7537 C CA . LEU B 1 486 ? 35.639 -2.615 52.768 1.00 20.53 471 LEU B CA 1
ATOM 7538 C C . LEU B 1 486 ? 36.866 -3.517 52.848 1.00 22.90 471 LEU B C 1
ATOM 7539 O O . LEU B 1 486 ? 37.536 -3.579 53.878 1.00 22.52 471 LEU B O 1
ATOM 7544 N N . GLY B 1 487 ? 37.154 -4.214 51.754 1.00 20.11 472 GLY B N 1
ATOM 7545 C CA . GLY B 1 487 ? 38.230 -5.187 51.731 1.00 20.65 472 GLY B CA 1
ATOM 7546 C C . GLY B 1 487 ? 37.765 -6.577 52.118 1.00 21.41 472 GLY B C 1
ATOM 7547 O O . GLY B 1 487 ? 36.737 -6.737 52.776 1.00 20.49 472 GLY B O 1
ATOM 7548 N N . ARG B 1 488 ? 38.526 -7.586 51.707 1.00 20.76 473 ARG B N 1
ATOM 7549 C CA . ARG B 1 488 ? 38.170 -8.974 51.978 1.00 20.82 473 ARG B CA 1
ATOM 7550 C C . ARG B 1 488 ? 38.012 -9.221 53.474 1.00 20.35 473 ARG B C 1
ATOM 7551 O O . ARG B 1 488 ? 36.967 -9.685 53.930 1.00 20.03 473 ARG B O 1
ATOM 7559 N N . ASP B 1 489 ? 39.057 -8.908 54.233 1.00 21.52 474 ASP B N 1
ATOM 7560 C CA . ASP B 1 489 ? 39.111 -9.262 55.647 1.00 23.16 474 ASP B CA 1
ATOM 7561 C C . ASP B 1 489 ? 37.914 -8.696 56.403 1.00 21.25 474 ASP B C 1
ATOM 7562 O O . ASP B 1 489 ? 37.329 -9.368 57.253 1.00 22.13 474 ASP B O 1
ATOM 7567 N N . ARG B 1 490 ? 37.554 -7.456 56.088 1.00 23.12 475 ARG B N 1
ATOM 7568 C CA . ARG B 1 490 ? 36.489 -6.761 56.804 1.00 20.40 475 ARG B CA 1
ATOM 7569 C C . ARG B 1 490 ? 35.118 -7.288 56.398 1.00 20.02 475 ARG B C 1
ATOM 7570 O O . ARG B 1 490 ? 34.258 -7.529 57.246 1.00 19.12 475 ARG B O 1
ATOM 7578 N N . SER B 1 491 ? 34.920 -7.465 55.096 1.00 20.02 476 SER B N 1
ATOM 7579 C CA . SER B 1 491 ? 33.712 -8.086 54.581 1.00 19.44 476 SER B CA 1
ATOM 7580 C C . SER B 1 491 ? 33.477 -9.510 55.189 1.00 18.71 476 SER B C 1
ATOM 7581 O O . SER B 1 491 ? 32.392 -9.860 55.654 1.00 20.61 476 SER B O 1
ATOM 7584 N N . MET B 1 492 ? 34.535 -10.288 55.243 1.00 20.08 477 MET B N 1
ATOM 7585 C CA . MET B 1 492 ? 34.390 -11.650 55.771 1.00 20.65 477 MET B CA 1
ATOM 7586 C C . MET B 1 492 ? 33.946 -11.593 57.209 1.00 20.59 477 MET B C 1
ATOM 7587 O O . MET B 1 492 ? 33.048 -12.352 57.676 1.00 20.74 477 MET B O 1
ATOM 7592 N N . GLN B 1 493 ? 34.585 -10.675 57.914 1.00 19.43 478 GLN B N 1
ATOM 7593 C CA . GLN B 1 493 ? 34.397 -10.645 59.380 1.00 19.92 478 GLN B CA 1
ATOM 7594 C C . GLN B 1 493 ? 32.929 -10.268 59.731 1.00 18.35 478 GLN B C 1
ATOM 7595 O O . GLN B 1 493 ? 32.242 -10.836 60.632 1.00 19.26 478 GLN B O 1
ATOM 7601 N N . ARG B 1 494 ? 32.433 -9.189 59.053 1.00 17.78 479 ARG B N 1
ATOM 7602 C CA . ARG B 1 494 ? 31.073 -8.722 59.298 1.00 17.28 479 ARG B CA 1
ATOM 7603 C C . ARG B 1 494 ? 30.113 -9.780 58.817 1.00 16.00 479 ARG B C 1
ATOM 7604 O O . ARG B 1 494 ? 29.130 -10.045 59.511 1.00 18.96 479 ARG B O 1
ATOM 7612 N N . LEU B 1 495 ? 30.383 -10.372 57.659 1.00 19.47 480 LEU B N 1
ATOM 7613 C CA . LEU B 1 495 ? 29.499 -11.384 57.091 1.00 20.09 480 LEU B CA 1
ATOM 7614 C C . LEU B 1 495 ? 29.472 -12.640 57.955 1.00 20.49 480 LEU B C 1
ATOM 7615 O O . LEU B 1 495 ? 28.449 -13.319 58.047 1.00 20.41 480 LEU B O 1
ATOM 7620 N N . ARG B 1 496 ? 30.603 -12.945 58.583 1.00 21.62 481 ARG B N 1
ATOM 7621 C CA . ARG B 1 496 ? 30.704 -14.108 59.455 1.00 22.97 481 ARG B CA 1
ATOM 7622 C C . ARG B 1 496 ? 30.003 -13.863 60.787 1.00 24.54 481 ARG B C 1
ATOM 7623 O O . ARG B 1 496 ? 29.332 -14.748 61.317 1.00 24.13 481 ARG B O 1
ATOM 7631 N N . ALA B 1 497 ? 30.162 -12.657 61.320 1.00 23.19 482 ALA B N 1
ATOM 7632 C CA . ALA B 1 497 ? 29.530 -12.287 62.582 1.00 22.87 482 ALA B CA 1
ATOM 7633 C C . ALA B 1 497 ? 28.010 -12.292 62.456 1.00 21.51 482 ALA B C 1
ATOM 7634 O O . ALA B 1 497 ? 27.302 -12.664 63.392 1.00 22.53 482 ALA B O 1
ATOM 7636 N N . ALA B 1 498 ? 27.515 -11.878 61.295 1.00 23.34 483 ALA B N 1
ATOM 7637 C CA . ALA B 1 498 ? 26.083 -11.894 61.024 1.00 22.22 483 ALA B CA 1
ATOM 7638 C C . ALA B 1 498 ? 25.556 -13.320 60.921 1.00 22.84 483 ALA B C 1
ATOM 7639 O O . ALA B 1 498 ? 24.450 -13.619 61.372 1.00 24.08 483 ALA B O 1
ATOM 7641 N N A ARG B 1 499 ? 26.359 -14.202 60.335 0.50 24.92 484 ARG B N 1
ATOM 7642 N N B ARG B 1 499 ? 26.359 -14.202 60.334 0.50 24.92 484 ARG B N 1
ATOM 7643 C CA A ARG B 1 499 ? 26.078 -15.633 60.364 0.50 25.92 484 ARG B CA 1
ATOM 7644 C CA B ARG B 1 499 ? 26.080 -15.632 60.363 0.50 25.92 484 ARG B CA 1
ATOM 7645 C C A ARG B 1 499 ? 25.741 -16.102 61.774 0.50 26.88 484 ARG B C 1
ATOM 7646 C C B ARG B 1 499 ? 25.739 -16.099 61.773 0.50 26.88 484 ARG B C 1
ATOM 7647 O O A ARG B 1 499 ? 24.740 -16.787 61.986 0.50 27.48 484 ARG B O 1
ATOM 7648 O O B ARG B 1 499 ? 24.734 -16.777 61.987 0.50 27.48 484 ARG B O 1
ATOM 7663 N N . GLN B 1 500 ? 26.581 -15.731 62.734 1.00 29.33 485 GLN B N 1
ATOM 7664 C CA . GLN B 1 500 ? 26.365 -16.135 64.162 1.00 29.73 485 GLN B CA 1
ATOM 7665 C C . GLN B 1 500 ? 25.024 -15.613 64.667 1.00 31.04 485 GLN B C 1
ATOM 7666 O O . GLN B 1 500 ? 24.640 -14.441 64.410 1.00 31.12 485 GLN B O 1
#

CATH classification: 3.40.50.620 (+4 more: 3.90.800.10, 1.10.1160.10, 1.10.8.70)

Sequence (966 aa):
ETVRVRFCPSPTGTPHVGLVRTALFNWAYARHTGGTFVFRIEDTDAQRDSEESYLALLDALRRWLGLDWDEGPEVGGPYGPYRQSQQRAEIYRDVLARLLAAGEAYHAFSTPEEVEARHVAAGRNPKLGYDNFDRHLTDAQRAAYLAEGRQPVVRLRMPDDDLAWNDLVRGPVTTFAAGSVPDFALTRASGDPLYTLVNNPCDDALMKITHVLRGEDLLPSTPRQLALHQALIRIGVAERIPKFAHLPTVLGEGTKKLSKRDPQSNLFFAHRDRGFIPEGLLLNYLALLGWSIADDHDLFGLDEMVAAFDVADVNSSPARFDQKKADALNAEHIRMLDDVGDFTVRLRDHLDTHGHHIALDEAAFAAAAELVQTRIVVLGDAWELLKFFNDDQYVVIDPKAAAKELGPDGAAVLDAALAALTSVTDWTAPLIEAALKDALIEGLALKPRKAFSPIRVAATGTTVSPPLFESLELLGRDRRSMQRLRAARQMTATETVRVRFCPSPTGTPHHVGLVRTALFNWAYARHTGGTFVFRIEDTDAQRDSEESYLALLDALRWLGLDWDEGPEVGGPYGPYRQSQRAEIYRRDVLARLLAAGEAYHAFSTPEEVEARHVAAGRNPKLGYDNFDRHLTDAQRAAYLAEGRQPVVRLRRMPDDDLAWNDLVRGPVTTFAAGSVPDFALTRASGDPLYYTLVNPCDDALMKITHVLRGEDLLPSTPRRQLALHQALIRIGVAERIPKFAHLPTVLGEGTKKLSKRDPQSNLFAHRDRGFIPEGLLNYLALLGWSIADDHDLFGLDEMVAAFDVADVNSSPARFDQKKADALNAEHIRRMLDVGDFTVRLRDHLDTHGHHIALDEAAFAAAAELVQTRIVVLGDAWELLKFFNDDQYVIDPKAAAKELGPDGAAVLDAALAALTSVTDWTAPLIEAALKDALIEGLALKPRKAFSPIRVAATGTTVSPPLFESLELLGRDRSMQRLRAARRQ

InterPro domains:
  IPR000924 Glutamyl/glutaminyl-tRNA synthetase [PR00987] (10-22)
  IPR000924 Glutamyl/glutaminyl-tRNA synthetase [PR00987] (24-35)
  IPR000924 Glutamyl/glutaminyl-tRNA synthetase [PR00987] (39-52)
  IPR000924 Glutamyl/glutaminyl-tRNA synthetase [PR00987] (194-204)
  IPR000924 Glutamyl/glutaminyl-tRNA synthetase [PR00987] (210-218)
  IPR004527 Glutamate-tRNA ligase, bacterial/mitochondrial [MF_00022] (6-484)
  IPR004527 Glutamate-tRNA ligase, bacterial/mitochondrial [TIGR00464] (6-482)
  IPR008925 Aminoacyl-tRNA synthetase, class I, anticodon-binding superfamily [SSF48163] (320-483)
  IPR014729 Rossmann-like alpha/beta/alpha sandwich fold [G3DSA:3.40.50.620] (7-248)
  IPR020058 Glutamyl/glutaminyl-tRNA synthetase, class Ib, catalytic domain [PF00749] (7-323)
  IPR020061 Glutamine-tRNA ligase, alpha-bundle domain superfamily [G3DSA:1.10.1160.10] (252-334)
  IPR020751 Aminoacyl-tRNA synthetase, class I, anticodon-binding domain, subdomain 2 [G3DSA:1.10.10.350] (388-490)
  IPR020752 Glutamate-tRNA synthetase, class I, anticodon-binding domain, subdomain 1 [G3DSA:1.10.8.70] (336-387)
  IPR033910 Glutamyl-tRNA synthetase [cd00808] (6-334)
  IPR045462 Aminoacyl-tRNA synthetase, class I, anticodon-binding [PF19269] (343-483)
  IPR049940 Glutamyl-Q tRNA(Asp) synthetase/Glutamate--tRNA ligase [PTHR43311] (4-485)

Secondary structure (DSSP, 8-state):
---EEEE---S-SSPBHHHHHHHHHHHHHHHHHT-EEEE-B--SS--TTHHHHHHHHHHHHHHHT---SBBTTTB-TT---BGGG-HHHHHHHHHHHHHTTSEEEE---HHHHHHHHHHTT--TTS----GGGG--HHHHHHHHHHT--PEEEE---SS-EEEEETTTEEEEE-TT-S---BSB-TTS-B-HHHHHHHHHHHTT--EEEEEGGGGGGHHHHHHHHHHHHHTTS-S-PPEEEEEPPEE-SSSSB--SSSGGGBHHHHHHHT--HHHHHHHHHTSS--S-SS-----HHHHHHH--GGG---S-EE--HHHHHHHHHHHHHHS-HHHHHHHHHHHHHHTT------HHHHHHHHHHHTTS-SSTTHHHHHHGGGSGGG----TTHHHHSSSHHHHHHHHHHHHHHHT-S---HHHHHHHHHHHHTTTT---HHHHSHHHHHHHHSSSS-S-HHHHHHHH-HHHHHHHHHHHT-/----SS-EEEE-----SSPBHHHHHHHHHHHHHHHHTT-EEEE-B----TTT--HHHHHHHHHHHHHTT---SBBTTTB-TT---BGGG-HHHHHHHHHHHHHHTSEEEE-S----TTS-EEESSSS-EEE---GGGG--HHHHHHHHHTT--PEEEE---SS-EEEEETTTEEEEE-TTSS--EESB-TTSPBPHHHHHHHHHHHTT--EEEEEGGGGGGHHHHHHHHHHHHHHTS-SSPPEEEEE--EE-SSSSB--TTSGGGBHHHHHHHT--HHHHHHHHTTSS--S-SS-----HHHHHHH--GGG---S-EE--HHHHHHHHHHHHHHS-HHHHHHHHHHHHHHTT------HHHHHHHHHHHTTS-SSGGGHHHHHGGGSGGG----HHHHHHHSSTTHHHHHHHHHHHHHH-SS--HHHHHHHHIIIIIIIS---HHHHHHHHHHHHHSSSS-S-HHHHHHHH-HHHHHHHHHHHH-

B-factor: mean 27.32, std 10.02, range [8.45, 77.15]

Radius of gyration: 39.69 Å; Cα contacts (8 Å, |Δi|>4): 1601; chains: 2; bounding box: 68×133×75 Å

Foldseek 3Di:
DQAEEELEDELDAFAFLLSVLLLLQQLLQNLLNVYFYEYAYAHPDDDPCRVVSVVNVVVSCVQLPRDGCDADPNHDDLDDRYLNPCQVVLVVLLVLCPVVLQKHWAQDDLVNLQVVCVVVVHHSVQDDDCVRSPDDPVRVVVCVVVPGQTFIWGDFDQQKFWAQALAPGIDIDHGPRDDGDTQADSVRGGDPLRSVLSSCFSVVRQEYEEAQVCVVSVSSSQSVNVSCVVSPNHPDDHHYYHAAQEAEPDPDRPDSPPCNGGPCSQVLQAQHSQLSSLLSCPQQAAQDDPDRADGSVSCSNRRDRSRGHRDHGYRDVVSSLVNSLVVLLVDDLVVNLVVLQCSCVVVVRHQPFPPVLSSVVSVQCSNPGSGSNVVSLQGVLLDPVPNDADPVLCVVQQDPVVLVLLVQLLVQQVPDPALDQPPSLVSQCCRCCNPVVDDSLNSCRSLCSLRRNDSDHTDRRSSSSSSDDVNSSVSSVVRRD/DEDPQAAEEELEDEQADAAWLQSVLLLLQQQLQQLLHVYFYAYAYAHCDPVGHDPVSVVRVVVVCVLLPHDHDDAPPNHDDLDDRYVNVCQVVLVVVLVLCVVVLQKDWDQDDDDDVPDADWDDDPPTDGFHDLPRSPDDPVRVVVCVVVVGQTFIWGDADQAKDWAQALAPGIDIDGGGNDHTDGQDDSVRGGDCLRSVLLSCQRVVRAEYEEACVCVVSVSSSQSVQVSCVVSPSGDDDHHYHHAAQAQEVHRDRDDPPDCNTGPVSCVLLAQHSQLSSLVSCVQQAAQDDPDSADGSVSSSNRDDSSRGHHDHRYDDVVVSLVNSLVVLLVDDLVVNLVSLQVSCVVVVRHQPADDVLSSVLSVLCSNPGSGSNVSRLQRRLLDPVRNAADPVLCVVQCPDVNQQLLVQLLVQLVVQDDLALVSSVVSQCCRQCVNVVDDVLNNCQNLCCLSRNDRDHGDRSSSSSRSDSVSSNVSSVVSND

Solvent-accessible surface area: 44694 Å² total; per-residue (Å²): 182,78,11,19,0,8,7,26,5,67,2,84,27,58,2,38,0,16,68,5,4,16,0,0,0,0,20,0,20,0,62,71,36,62,9,25,0,0,0,0,0,24,15,74,100,78,98,234,40,14,104,122,3,29,98,21,7,13,52,2,4,146,58,5,47,0,82,20,56,14,2,14,131,88,27,44,102,78,33,51,12,62,4,64,118,4,61,151,49,4,190,72,3,12,55,99,0,48,94,59,46,25,4,24,69,5,12,31,46,105,116,56,15,92,59,53,5,99,96,52,75,111,80,54,171,74,39,26,38,35,77,1,45,137,14,76,106,77,82,75,59,48,41,105,90,134,51,71,124,28,33,10,45,1,109,6,37,108,89,104,17,62,24,75,4,35,1,110,7,103,28,104,47,70,53,64,60,10,40,0,14,24,0,4,119,48,78,41,70,28,46,89,31,0,5,5,0,0,0,1,6,36,0,76,11,47,23,0,1,7,14,44,76,68,21,77,19,0,2,67,3,17,4,0,1,64,1,0,57,133,26,57,24,10,166,187,58,9,106,2,0,0,0,1,33,5,28,6,140,41,112,155,147,27,43,172,204,48,93,26,0,30,0,61,37,6,56,86,92,0,4,3,26,64,0,0,11,4,8,0,0,38,5,4,10,72,31,40,105,43,79,46,55,8,28,50,120,89,3,29,74,41,0,40,0,12,64,0,44,57,56,112,8,93,4,65,45,178,78,0,27,56,8,0,6,66,8,0,94,88,24,99,77,39,50,0,11,78,59,0,55,71,25,3,58,113,76,68,59,108,2,63,20,105,121,80,23,10,31,42,0,0,91,24,0,10,49,63,8,58,2,9,30,52,0,31,126,31,0,37,9,1,11,100,127,63,59,104,55,55,104,144,0,26,74,133,34,27,23,129,89,5,38,40,15,0,83,24,0,23,71,23,0,72,91,21,125,74,24,44,12,103,87,0,52,65,22,0,27,87,22,3,42,88,64,78,50,45,40,3,170,91,0,12,8,6,0,46,0,0,1,6,0,53,76,107,11,1,42,6,31,66,1,0,59,26,4,24,82,104,61,0,22,112,16,0,100,72,4,78,141,115,83,35,31,170,87,0,19,0,6,5,26,7,57,1,62,48,87,3,37,0,15,62,3,5,17,0,0,0,0,24,0,10,0,63,24,19,76,11,29,1,0,0,0,0,18,18,69,64,95,182,163,29,36,111,146,3,25,100,17,8,10,64,1,3,127,59,3,46,6,69,26,52,11,3,16,135,87,28,45,101,73,35,54,11,72,4,60,115,5,58,144,48,2,113,71,6,10,56,121,0,52,95,61,37,27,4,18,68,1,43,56,114,89,65,136,66,174,81,69,124,96,33,114,52,240,128,100,132,79,14,30,37,20,140,19,54,144,29,76,104,76,72,73,62,46,62,103,93,105,57,126,124,28,27,10,16,1,83,12,36,129,84,95,8,47,24,59,3,28,2,101,10,98,28,98,48,64,54,50,56,8,15,10,19,24,0,6,132,47,80,22,64,22,42,136,19,0,2,13,0,0,0,0,9,37,0,71,13,40,3,0,1,12,15,41,68,85,16,73,15,0,0,63,6,7,3,0,1,54,1,0,60,143,27,61,26,8,113,192,77,11,116,2,0,0,0,1,21,5,29,14,164,47,121,160,109,7,55,183,225,38,102,50,5,39,0,36,36,4,84,86,95,0,5,3,30,56,0,0,12,3,6,0,0,38,6,5,11,65,33,35,108,43,85,49,57,6,27,39,129,92,2,27,70,34,0,18,0,8,66,0,57,53,59,92,8,132,11,64,33,175,77,0,28,54,8,0,14,58,11,0,127,92,23,98,80,38,49,0,14,68,57,0,85,67,25,4,55,113,70,68,54,108,4,60,25,99,128,82,17,12,29,38,0,0,82,28,0,11,58,62,11,58,1,8,30,56,0,40,123,34,0,32,12,0,8,96,118,59,64,88,58,50,106,142,0,27,86,123,35,42,24,134,109,6,61,55,0,4,79,22,0,17,70,9,0,96,78,10,123,86,34,51,6,92,76,0,60,54,11,0,62,80,18,0,41,137,53,64,52,52,33,7,183,133,0,18,18,5,0,52,0,0,0,5,0,53,54,117,11,1,39,8,33,72,0,0,59,28,6,23,88,120,64,0,21,120,17,0,100,64,17,98,150

Nearest PDB structures (foldseek):
  3pnv-assembly1_A  TM=9.986E-01  e=2.358E-78  Mycobacterium tuberculosis H37Rv
  2ja2-assembly1_A  TM=9.836E-01  e=4.288E-77  Mycobacterium tuberculosis H37Rv
  3afh-assembly1_A  TM=8.777E-01  e=2.096E-37  Thermotoga maritima
  1g59-assembly1_A  TM=9.144E-01  e=6.023E-36  Thermus thermophilus
  8vc5-assembly1_A  TM=6.582E-01  e=1.002E-35  Pseudomonas aeruginosa PAO1

Organism: Mycobacterium tuberculosis (strain ATCC 25618 / H37Rv) (NCBI:txid83332)